Protein 2YA8 (pdb70)

Secondary structure (DSSP, 8-state):
-BPPPEEEE---BTTS--TTS--EEEEEEEEE-TTS-EEEEEEEESS-SSSSSSEEEEEEEESSTTSS----EEEE-PPP-TT-S-GGG-S-EEEEEEEEE-TTT--EEEEEEEE-SSSGGGGS-SS----EEEETTEEEEEEEETT--S-EEE-GGGEEE-TTS-EEEEEE-SS--SGGGTTTTEEEETTEEEEETT--SS-SSSEE--SS-EEEEEEESSTTSS-PPPEE-HHHH--TTEEEEEE--EE-EE--SSTTTT-EEEEEEEEETTTHHHH--EEEEEEESSTTSS-EEPPPTTTTEEETTEEE-TTT---GGG---SEEEEE-TTS-EEEEE--SSSEEEEEEESSSSSS--S--EEEEEEE--S---EEEEEEETTEEEEEEEEE-SSSSEEEEEEEEEE-TTS-EEEEEEEEEEEEE---EEEEEEETTEEEEEEEE--TTBPS-EEEEEEEEHHHHH-/-BPPPEEEE---BTT---TTS--EEEEEEEEE-TTS-EEEEEEEESS-SSSSSSEEEEEEEESSTTSS----EEEE-PPP-TT-S-GGG-S-EEEEEEEEE-TTT--EEEEEEEE-SSSGGGGS-SS----EEEETTEEEEEEEETT--S-EEE-GGGEEE-TTS-EEEEEE-SS--SGGGTTTTEEEETTEEEEETT--SS-SSSEE--S--EEEEEEESSTTSS-PPPEE-HHHH--TT-S-EEE--EE-EE--SSTTTT-EEEEEEE--TTTHHHH--EEEEEEESSTTSS-EE---TTTTEEETTEEE-TTT---GGG---SEEEEE-TTS-EEEEE--SSSEEEEEEESSSSSS--SPPEEEEEEE--S---EEEEEEETTEEEEEEEEE-SSSSEEEEEEEEEEPTTS-EEEEEEEEEEEEE---EEEEEEETTEEEEEEEE--TTBPS-EEEEEEEEHHHHT-

Organism: Streptococcus pneumoniae (NCBI:txid1313)

B-factor: mean 25.74, std 9.11, range [10.4, 64.16]

Solvent-accessible surface area: 35426 Å² total; per-residue (Å²): 67,57,58,145,49,53,51,5,3,70,2,1,102,119,46,88,67,34,212,76,31,0,56,0,4,26,2,0,0,0,9,56,6,66,157,25,6,0,0,0,0,0,0,13,0,84,61,37,38,41,48,40,0,23,4,4,0,0,0,52,30,0,123,53,34,2,141,91,30,38,127,97,36,51,0,0,40,5,67,72,8,95,128,17,105,68,89,44,58,2,0,3,0,1,8,13,0,0,0,4,21,1,80,129,69,87,75,0,1,0,0,0,1,1,2,7,5,10,93,1,21,124,16,21,17,94,38,27,35,52,10,42,57,155,45,148,60,128,62,24,30,3,0,31,61,136,73,76,26,25,16,8,2,16,38,100,122,0,38,0,55,25,58,108,30,136,65,32,78,20,100,3,12,53,110,8,127,97,122,21,43,29,6,21,0,1,0,44,91,48,146,119,80,35,5,4,2,7,7,25,61,83,61,88,7,21,0,51,0,0,48,10,0,2,1,6,10,0,59,1,92,56,21,0,113,88,18,21,26,8,72,44,2,1,55,79,8,30,28,67,16,4,27,9,2,0,0,2,2,3,24,6,37,24,2,94,33,43,133,61,147,26,15,0,0,0,3,1,25,0,0,0,32,45,10,42,52,112,0,0,16,0,0,13,0,0,28,0,84,55,62,4,166,56,3,82,38,1,60,1,2,0,11,31,34,96,24,140,58,130,90,15,6,0,5,7,0,104,45,127,150,3,3,0,2,7,3,10,1,4,4,0,70,90,17,13,0,17,0,0,0,27,0,31,44,36,6,0,3,2,0,17,0,129,48,3,0,34,42,7,78,110,109,30,99,121,13,78,101,0,106,3,43,60,1,2,2,7,5,21,27,1,88,43,142,72,103,23,21,0,0,0,0,0,0,24,12,122,153,70,51,42,0,21,2,8,5,0,68,6,50,160,94,3,87,10,55,22,82,78,69,15,53,4,15,127,43,87,0,0,13,0,1,1,22,80,17,39,160,36,65,6,0,0,0,0,0,6,19,61,162,41,16,19,37,27,1,0,0,3,29,17,4,45,34,114,8,2,44,136,78,60,54,153,48,56,52,6,3,88,3,3,126,124,44,87,70,27,218,80,30,1,60,0,2,26,3,0,0,0,9,52,8,78,166,23,7,0,0,0,0,0,0,17,1,85,63,35,38,41,48,40,0,26,4,4,0,0,0,49,29,0,122,45,35,4,140,91,31,38,129,98,37,54,0,0,44,5,66,71,7,92,121,19,104,70,90,44,58,2,0,3,0,1,10,12,0,0,0,4,21,1,80,127,66,90,76,0,2,0,0,0,0,1,2,8,7,12,94,2,21,119,22,23,17,97,39,29,34,58,10,46,56,147,38,146,66,113,65,21,32,5,0,31,64,157,63,74,32,26,15,10,1,16,38,89,132,0,36,0,55,30,57,116,29,135,66,31,113,30,88,4,19,53,112,8,130,94,120,22,44,26,6,22,0,1,0,35,106,45,137,120,79,41,4,3,1,9,6,26,61,83,58,85,10,32,0,50,0,0,60,10,0,2,0,6,12,0,57,2,93,56,16,0,112,87,18,21,23,6,71,47,2,1,57,78,8,30,26,70,14,5,24,8,1,0,0,2,3,2,25,5,34,25,3,95,36,42,132,57,144,28,17,0,0,0,4,0,25,0,0,0,34,48,11,42,49,114,0,0,16,0,0,13,0,0,28,0,81,54,65,5,169,55,3,83,37,2,50,0,1,0,12,28,32,83,21,144,61,128,82,14,7,0,4,7,0,106,41,135,139,3,4,0,2,6,3,9,1,2,4,0,68,72,18,8,0,19,0,0,0,27,1,32,30,35,17,0,5,3,0,11,0,130,43,2,0,29,45,7,76,93,106,29,92,112,8,92,94,0,124,3,40,60,0,1,1,7,5,21,34,1,90,36,141,65,103,16,20,0,0,0,0,0,0,24,14,121,156,70,46,44,0,26,1,7,5,0,71,4,68,172,112,0,71,5,53,26,81,75,68,15,75,5,18,173,41,80,0,0,12,0,0,2,20,67,16,36,158,32,67,5,0,0,0,0,0,5,22,55,159,38,17,18,36,20,1,0,0,3,35,32,3,36,40,122,31,1,37,202

InterPro domains:
  IPR001791 Laminin G domain [SM00282] (150-294)
  IPR004124 Glycoside hydrolase, family 33, N-terminal [PF02973] (118-309)
  IPR005877 YSIRK Gram-positive signal peptide [PF04650] (22-47)
  IPR005877 YSIRK Gram-positive signal peptide [TIGR01168] (16-55)
  IPR011040 Sialidase [PF13088] (537-764)
  IPR013320 Concanavalin A-like lectin/glucanase domain superfamily [SSF49899] (121-303)
  IPR019931 LPXTG cell wall anchor motif [PS50847] (1003-1035)
  IPR023364 Trans-sialidase, domain 3 [G3DSA:2.40.220.10] (452-531)
  IPR026856 Sialidase family [PTHR10628] (324-786)
  IPR036278 Sialidase superfamily [SSF50939] (338-789)
  IPR049964 Sialidase A repeat [NF043031] (886-906)
  IPR049964 Sialidase A repeat [NF043031] (911-947)
  IPR049964 Sialidase A repeat [NF043031] (951-980)

CATH classification: 2.120.10.10 (+1 more: 2.40.220.10)

Foldseek 3Di:
DKDDWDFDFFADFQQAGDPVQFHAKDAWAWDQAPLLKIKIWIWRHRRAHAQAAFTFIWIWIDNPNAPDIDDIATQATADFAPPDPDRRQTGWGKHFWAWEAQPVQSKIKIKTKTFFGGRALVQADLDDDDQWDQDPNRIFGWKDFPPDDATWTQDPQQFIADSVGHTAQKGFCCQADDRNSNRHQFIDNNPDTQAGQSGDPPGRDGIHGHRAMWMWMWIDSPNPPHIHDIDTQRVLEPDPFWGYKTFLHYYWYAQCDDPQGSKTWTKIWTAGSQAGQQAQTWIAIWIDSPRPPGIYTAATQQDQAADPNDHDGSSHTGHQQPHWHRWEWEADPVGKIKIWTQGDPQFIWIWIDNPNGRYTDRDIDTDPVGTHCRARKYKYWDADPNFTKIWIWAARDPHQFFIKIWIWGQDPVRDTHTDDIATNGGGHWGHKYKDDSDPQKIKMWTFHDDDRRHGGGIIMMMDGVVRRND/DKDDWDFDFFADFQQFGDPVQFHEKAFWAWDQAPLLKIKIWIWRHRRAHAQAAFTFTWIWIDNPNAPDTDDIATQATADFAPPDPDRRQGAWGKHFWAWEAQNVLRKIKIKTKTFFGGRALVQADLDDDDQWDADPNDIFGWKDFPPDDATWTQDPPQFIADSVGHTDQKGFCCQADDRNSNRHQFIDRNNRTQAGQSGDPPGRDGIHGHRAMWMWMWIDSPNRNHIGDIDTQRVLEPDPFWGYKTFLHYYWYAQCDDPQGSKTWTKIWTAGSQAGPQAQTWIAIWIDSPRPPGIYTAATQQDQAADPRDHDGSSHTGHQQPHWHRWEWEADPLGKIKIFTQGDPQFIWIWIDNPNGRYTDRDIDTDPVGTHCRARKYKYWAADPGFTKMWIWAARDPHQFFIWIWIWGQDPVRDTHTQDIATNGGAHWGHKYKDDSDPQKIKMWTFHDDPRRHTGGIIMMMDGVVRNHD

Structure (mmCIF, N/CA/C/O backbone):
data_2YA8
#
_entry.id   2YA8
#
_cell.length_a   165.754
_cell.length_b   48.492
_cell.length_c   125.183
_cell.angle_alpha   90.00
_cell.angle_beta   104.04
_cell.angle_gamma   90.00
#
_symmetry.space_group_name_H-M   'C 1 2 1'
#
loop_
_entity.id
_entity.type
_entity.pdbx_description
1 polymer 'NEURAMINIDASE A'
2 non-polymer '(3R,4R,5S)-4-(acetylamino)-5-amino-3-(pentan-3-yloxy)cyclohex-1-ene-1-carboxylic acid'
3 non-polymer 'CHLORIDE ION'
4 non-polymer 'FORMIC ACID'
5 non-polymer 1,2-ETHANEDIOL
6 water water
#
loop_
_atom_site.group_PDB
_atom_site.id
_atom_site.type_symbol
_atom_site.label_atom_id
_atom_site.label_alt_id
_atom_site.label_comp_id
_atom_site.label_asym_id
_atom_site.label_entity_id
_atom_site.label_seq_id
_atom_site.pdbx_PDB_ins_code
_atom_site.Cartn_x
_atom_site.Cartn_y
_atom_site.Cartn_z
_atom_site.occupancy
_atom_site.B_iso_or_equiv
_atom_site.auth_seq_id
_atom_site.auth_comp_id
_atom_site.auth_asym_id
_atom_site.auth_atom_id
_atom_site.pdbx_PDB_model_num
ATOM 1 N N . ALA A 1 23 ? -5.975 -6.495 62.622 1.00 34.29 307 ALA A N 1
ATOM 2 C CA . ALA A 1 23 ? -4.541 -6.096 62.429 1.00 33.67 307 ALA A CA 1
ATOM 3 C C . ALA A 1 23 ? -3.843 -6.865 61.298 1.00 33.51 307 ALA A C 1
ATOM 4 O O . ALA A 1 23 ? -2.945 -6.333 60.666 1.00 33.44 307 ALA A O 1
ATOM 6 N N . LEU A 1 24 ? -4.239 -8.121 61.092 1.00 33.37 308 LEU A N 1
ATOM 7 C CA . LEU A 1 24 ? -3.726 -8.958 60.000 1.00 32.73 308 LEU A CA 1
ATOM 8 C C . LEU A 1 24 ? -4.874 -9.743 59.371 1.00 32.65 308 LEU A C 1
ATOM 9 O O . LEU A 1 24 ? -5.535 -10.530 60.050 1.00 32.61 308 LEU A O 1
ATOM 14 N N . THR A 1 25 ? -5.107 -9.541 58.077 1.00 32.09 309 THR A N 1
ATOM 15 C CA . THR A 1 25 ? -6.190 -10.245 57.404 1.00 31.71 309 THR A CA 1
ATOM 16 C C . THR A 1 25 ? -5.856 -11.720 57.234 1.00 31.72 309 THR A C 1
ATOM 17 O O . THR A 1 25 ? -4.686 -12.119 57.290 1.00 31.64 309 THR A O 1
ATOM 21 N N . GLU A 1 26 ? -6.895 -12.525 57.057 1.00 31.18 310 GLU A N 1
ATOM 22 C CA . GLU A 1 26 ? -6.742 -13.901 56.622 1.00 31.62 310 GLU A CA 1
ATOM 23 C C . GLU A 1 26 ? -6.143 -13.878 55.218 1.00 30.59 310 GLU A C 1
ATOM 24 O O . GLU A 1 26 ? -6.276 -12.891 54.503 1.00 30.11 310 GLU A O 1
ATOM 30 N N . LYS A 1 27 ? -5.487 -14.958 54.820 1.00 30.50 311 LYS A N 1
ATOM 31 C CA . LYS A 1 27 ? -4.896 -14.993 53.486 1.00 29.95 311 LYS A CA 1
ATOM 32 C C . LYS A 1 27 ? -5.938 -15.123 52.368 1.00 29.88 311 LYS A C 1
ATOM 33 O O . LYS A 1 27 ? -6.987 -15.756 52.543 1.00 29.23 311 LYS A O 1
ATOM 39 N N . THR A 1 28 ? -5.646 -14.492 51.234 1.00 28.86 312 THR A N 1
ATOM 40 C CA . THR A 1 28 ? -6.428 -14.647 50.026 1.00 28.69 312 THR A CA 1
ATOM 41 C C . THR A 1 28 ? -5.482 -15.253 49.007 1.00 27.52 312 THR A C 1
ATOM 42 O O . THR A 1 28 ? -4.409 -14.699 48.730 1.00 26.43 312 THR A O 1
ATOM 46 N N . ASP A 1 29 ? -5.860 -16.398 48.458 1.00 26.44 313 ASP A N 1
ATOM 47 C CA . ASP A 1 29 ? -5.026 -17.032 47.443 1.00 25.83 313 ASP A CA 1
ATOM 48 C C . ASP A 1 29 ? -5.203 -16.332 46.102 1.00 24.92 313 ASP A C 1
ATOM 49 O O . ASP A 1 29 ? -6.327 -16.212 45.585 1.00 25.53 313 ASP A O 1
ATOM 54 N N . ILE A 1 30 ? -4.092 -15.853 45.546 1.00 22.74 314 ILE A N 1
ATOM 55 C CA . ILE A 1 30 ? -4.111 -15.055 44.320 1.00 22.05 314 ILE A CA 1
ATOM 56 C C . ILE A 1 30 ? -3.739 -15.915 43.120 1.00 21.38 314 ILE A C 1
ATOM 57 O O . ILE A 1 30 ? -4.349 -15.803 42.051 1.00 21.63 314 ILE A O 1
ATOM 62 N N . PHE A 1 31 ? -2.740 -16.767 43.310 1.00 20.98 315 PHE A N 1
ATOM 63 C CA . PHE A 1 31 ? -2.336 -17.734 42.301 1.00 21.17 315 PHE A CA 1
ATOM 64 C C . PHE A 1 31 ? -2.287 -19.090 42.974 1.00 21.86 315 PHE A C 1
ATOM 65 O O . PHE A 1 31 ? -1.428 -19.332 43.823 1.00 21.33 315 PHE A O 1
ATOM 73 N N . GLU A 1 32 ? -3.238 -19.967 42.640 1.00 22.86 316 GLU A N 1
ATOM 74 C CA . GLU A 1 32 ? -3.310 -21.261 43.321 1.00 24.63 316 GLU A CA 1
ATOM 75 C C . GLU A 1 32 ? -2.649 -22.368 42.530 1.00 23.79 316 GLU A C 1
ATOM 76 O O . GLU A 1 32 ? -3.013 -22.623 41.387 1.00 24.29 316 GLU A O 1
ATOM 82 N N . SER A 1 33 ? -1.687 -23.036 43.158 1.00 22.88 317 SER A N 1
ATOM 83 C CA . SER A 1 33 ? -1.024 -24.185 42.553 1.00 22.63 317 SER A CA 1
ATOM 84 C C . SER A 1 33 ? -1.937 -25.403 42.603 1.00 23.10 317 SER A C 1
ATOM 85 O O . SER A 1 33 ? -2.963 -25.384 43.292 1.00 22.70 317 SER A O 1
ATOM 88 N N . GLY A 1 34 ? -1.555 -26.453 41.881 1.00 23.45 318 GLY A N 1
ATOM 89 C CA . GLY A 1 34 ? -2.223 -27.753 41.982 1.00 24.88 318 GLY A CA 1
ATOM 90 C C . GLY A 1 34 ? -1.904 -28.421 43.305 1.00 26.29 318 GLY A C 1
ATOM 91 O O . GLY A 1 34 ? -1.261 -27.831 44.188 1.00 25.57 318 GLY A O 1
ATOM 92 N N . ARG A 1 35 ? -2.357 -29.663 43.459 1.00 27.54 319 ARG A N 1
ATOM 93 C CA . ARG A 1 35 ? -2.217 -30.357 44.734 1.00 28.93 319 ARG A CA 1
ATOM 94 C C . ARG A 1 35 ? -1.682 -31.744 44.499 1.00 29.14 319 ARG A C 1
ATOM 95 O O . ARG A 1 35 ? -1.986 -32.360 43.473 1.00 29.22 319 ARG A O 1
ATOM 103 N N . ASN A 1 36 ? -0.860 -32.220 45.433 1.00 29.93 320 ASN A N 1
ATOM 104 C CA . ASN A 1 36 ? -0.382 -33.603 45.402 1.00 30.56 320 ASN A CA 1
ATOM 105 C C . ASN A 1 36 ? 0.290 -33.970 44.073 1.00 30.61 320 ASN A C 1
ATOM 106 O O . ASN A 1 36 ? 0.176 -35.100 43.576 1.00 31.06 320 ASN A O 1
ATOM 111 N N . GLY A 1 37 ? 1.002 -33.002 43.503 1.00 30.20 321 GLY A N 1
ATOM 112 C CA . GLY A 1 37 ? 1.761 -33.200 42.271 1.00 29.23 321 GLY A CA 1
ATOM 113 C C . GLY A 1 37 ? 0.934 -33.153 41.000 1.00 28.56 321 GLY A C 1
ATOM 114 O O . GLY A 1 37 ? 1.451 -33.419 39.921 1.00 28.98 321 GLY A O 1
ATOM 115 N N . ASN A 1 38 ? -0.355 -32.842 41.126 1.00 27.96 322 ASN A N 1
ATOM 116 C CA . ASN A 1 38 ? -1.233 -32.707 39.959 1.00 27.32 322 ASN A CA 1
ATOM 117 C C . ASN A 1 38 ? -1.353 -31.241 39.522 1.00 26.42 322 ASN A C 1
ATOM 118 O O . ASN A 1 38 ? -1.179 -30.348 40.347 1.00 24.91 322 ASN A O 1
ATOM 123 N N . PRO A 1 39 ? -1.708 -30.998 38.244 1.00 25.60 323 PRO A N 1
ATOM 124 C CA . PRO A 1 39 ? -2.025 -29.632 37.837 1.00 25.14 323 PRO A CA 1
ATOM 125 C C . PRO A 1 39 ? -3.300 -29.163 38.543 1.00 25.00 323 PRO A C 1
ATOM 126 O O . PRO A 1 39 ? -4.141 -29.997 38.929 1.00 24.70 323 PRO A O 1
ATOM 130 N N . ASN A 1 40 ? -3.458 -27.847 38.684 1.00 24.02 324 ASN A N 1
ATOM 131 C CA . ASN A 1 40 ? -4.731 -27.283 39.121 1.00 23.70 324 ASN A CA 1
ATOM 132 C C . ASN A 1 40 ? -5.737 -27.376 37.963 1.00 23.39 324 ASN A C 1
ATOM 133 O O . ASN A 1 40 ? -5.428 -27.966 36.914 1.00 23.01 324 ASN A O 1
ATOM 138 N N . LYS A 1 41 ? -6.912 -26.773 38.129 1.00 23.45 325 LYS A N 1
ATOM 139 C CA . LYS A 1 41 ? -7.962 -26.844 37.107 1.00 24.09 325 LYS A CA 1
ATOM 140 C C . LYS A 1 41 ? -7.603 -26.148 35.809 1.00 23.20 325 LYS A C 1
ATOM 141 O O . LYS A 1 41 ? -8.182 -26.439 34.770 1.00 22.87 325 LYS A O 1
ATOM 147 N N . ASP A 1 42 ? -6.657 -25.203 35.872 1.00 22.59 326 ASP A N 1
ATOM 148 C CA . ASP A 1 42 ? -6.227 -24.464 34.687 1.00 22.50 326 ASP A CA 1
ATOM 149 C C . ASP A 1 42 ? -5.061 -25.164 33.978 1.00 21.45 326 ASP A C 1
ATOM 150 O O . ASP A 1 42 ? -4.521 -24.637 32.998 1.00 21.81 326 ASP A O 1
ATOM 155 N N . GLY A 1 43 ? -4.678 -26.334 34.494 1.00 20.87 327 GLY A N 1
ATOM 156 C CA . GLY A 1 43 ? -3.591 -27.137 33.925 1.00 20.91 327 GLY A CA 1
ATOM 157 C C . GLY A 1 43 ? -2.207 -26.725 34.412 1.00 20.40 327 GLY A C 1
ATOM 158 O O . GLY A 1 43 ? -1.190 -27.076 33.795 1.00 20.41 327 GLY A O 1
ATOM 159 N N . ILE A 1 44 ? -2.174 -25.998 35.523 1.00 19.57 328 ILE A N 1
ATOM 160 C CA . ILE A 1 44 ? -0.926 -25.393 36.027 1.00 19.43 328 ILE A CA 1
ATOM 161 C C . ILE A 1 44 ? -0.471 -26.095 37.300 1.00 18.59 328 ILE A C 1
ATOM 162 O O . ILE A 1 44 ? -1.213 -26.135 38.286 1.00 18.10 328 ILE A O 1
ATOM 167 N N . LYS A 1 45 ? 0.747 -26.632 37.312 1.00 18.26 329 LYS A N 1
ATOM 168 C CA . LYS A 1 45 ? 1.176 -27.283 38.547 1.00 18.27 329 LYS A CA 1
ATOM 169 C C . LYS A 1 45 ? 1.567 -26.280 39.632 1.00 18.13 329 LYS A C 1
ATOM 170 O O . LYS A 1 45 ? 1.224 -26.450 40.796 1.00 18.21 329 LYS A O 1
ATOM 176 N N . SER A 1 46 ? 2.276 -25.228 39.242 1.00 17.02 330 SER A N 1
ATOM 177 C CA . SER A 1 46 ? 2.968 -24.373 40.223 1.00 17.14 330 SER A CA 1
ATOM 178 C C . SER A 1 46 ? 2.871 -22.892 39.885 1.00 16.41 330 SER A C 1
ATOM 179 O O . SER A 1 46 ? 2.844 -22.543 38.719 1.00 16.27 330 SER A O 1
ATOM 182 N N . TYR A 1 47 ? 2.843 -22.039 40.914 1.00 16.59 331 TYR A N 1
ATOM 183 C CA . TYR A 1 47 ? 3.156 -20.622 40.780 1.00 17.16 331 TYR A CA 1
ATOM 184 C C . TYR A 1 47 ? 4.358 -20.330 41.639 1.00 15.72 331 TYR A C 1
ATOM 185 O O . TYR A 1 47 ? 4.534 -20.936 42.699 1.00 16.32 331 TYR A O 1
ATOM 194 N N . ARG A 1 48 ? 5.189 -19.402 41.178 1.00 15.42 332 ARG A N 1
ATOM 195 C CA . ARG A 1 48 ? 6.344 -18.985 41.947 1.00 15.36 332 ARG A CA 1
ATOM 196 C C . ARG A 1 48 ? 6.659 -17.525 41.674 1.00 15.52 332 ARG A C 1
ATOM 197 O O . ARG A 1 48 ? 6.209 -16.966 40.658 1.00 15.96 332 ARG A O 1
ATOM 205 N N . ILE A 1 49 ? 7.431 -16.928 42.580 1.00 14.32 333 ILE A N 1
ATOM 206 C CA . ILE A 1 49 ? 8.119 -15.631 42.362 1.00 14.31 333 ILE A CA 1
ATOM 207 C C . ILE A 1 49 ? 7.159 -14.434 42.318 1.00 14.66 333 ILE A C 1
ATOM 208 O O . ILE A 1 49 ? 6.946 -13.793 41.258 1.00 14.96 333 ILE A O 1
ATOM 213 N N . PRO A 1 50 ? 6.576 -14.113 43.481 1.00 15.02 334 PRO A N 1
ATOM 214 C CA . PRO A 1 50 ? 5.600 -13.035 43.570 1.00 14.97 334 PRO A CA 1
ATOM 215 C C . PRO A 1 50 ? 6.211 -11.639 43.381 1.00 15.04 334 PRO A C 1
ATOM 216 O O . PRO A 1 50 ? 7.322 -11.405 43.812 1.00 15.47 334 PRO A O 1
ATOM 220 N N . ALA A 1 51 ? 5.469 -10.726 42.760 1.00 15.70 335 ALA A N 1
ATOM 221 C CA . ALA A 1 51 ? 5.847 -9.309 42.746 1.00 16.35 335 ALA A CA 1
ATOM 222 C C . ALA A 1 51 ? 4.550 -8.548 43.017 1.00 16.30 335 ALA A C 1
ATOM 223 O O . ALA A 1 51 ? 3.516 -8.910 42.491 1.00 16.22 335 ALA A O 1
ATOM 225 N N . LEU A 1 52 ? 4.608 -7.491 43.819 1.00 16.77 336 LEU A N 1
ATOM 226 C CA . LEU A 1 52 ? 3.387 -6.775 44.180 1.00 17.24 336 LEU A CA 1
ATOM 227 C C . LEU A 1 52 ? 3.595 -5.288 44.006 1.00 18.13 336 LEU A C 1
ATOM 228 O O . LEU A 1 52 ? 4.600 -4.743 44.470 1.00 18.56 336 LEU A O 1
ATOM 233 N N . LEU A 1 53 ? 2.651 -4.639 43.323 1.00 18.49 337 LEU A N 1
ATOM 234 C CA . LEU A 1 53 ? 2.821 -3.238 42.965 1.00 19.31 337 LEU A CA 1
ATOM 235 C C . LEU A 1 53 ? 1.515 -2.471 43.165 1.00 19.67 337 LEU A C 1
ATOM 236 O O . LEU A 1 53 ? 0.482 -2.832 42.604 1.00 19.23 337 LEU A O 1
ATOM 241 N N . LYS A 1 54 ? 1.570 -1.449 44.005 1.00 20.67 338 LYS A N 1
ATOM 242 C CA . LYS A 1 54 ? 0.456 -0.529 44.167 1.00 21.76 338 LYS A CA 1
ATOM 243 C C . LYS A 1 54 ? 0.675 0.591 43.162 1.00 21.85 338 LYS A C 1
ATOM 244 O O . LYS A 1 54 ? 1.702 1.272 43.198 1.00 21.84 338 LYS A O 1
ATOM 250 N N . THR A 1 55 ? -0.276 0.779 42.254 1.00 23.17 339 THR A N 1
ATOM 251 C CA . THR A 1 55 ? -0.093 1.757 41.185 1.00 23.99 339 THR A CA 1
ATOM 252 C C . THR A 1 55 ? -0.664 3.128 41.585 1.00 25.66 339 THR A C 1
ATOM 253 O O . THR A 1 55 ? -1.372 3.232 42.586 1.00 25.51 339 THR A O 1
ATOM 257 N N . ASP A 1 56 ? -0.348 4.144 40.776 1.00 26.70 340 ASP A N 1
ATOM 258 C CA . ASP A 1 56 ? -0.883 5.518 40.930 1.00 29.31 340 ASP A CA 1
ATOM 259 C C . ASP A 1 56 ? -2.413 5.587 41.030 1.00 29.73 340 ASP A C 1
ATOM 260 O O . ASP A 1 56 ? -2.943 6.505 41.653 1.00 30.54 340 ASP A O 1
ATOM 265 N N . LYS A 1 57 ? -3.118 4.647 40.399 1.00 30.32 341 LYS A N 1
ATOM 266 C CA . LYS A 1 57 ? -4.586 4.602 40.455 1.00 30.51 341 LYS A CA 1
ATOM 267 C C . LYS A 1 57 ? -5.084 3.863 41.702 1.00 30.25 341 LYS A C 1
ATOM 268 O O . LYS A 1 57 ? -6.298 3.724 41.916 1.00 31.04 341 LYS A O 1
ATOM 274 N N . GLY A 1 58 ? -4.153 3.403 42.533 1.00 29.30 342 GLY A N 1
ATOM 275 C CA . GLY A 1 58 ? -4.487 2.628 43.723 1.00 27.76 342 GLY A CA 1
ATOM 276 C C . GLY A 1 58 ? -4.669 1.144 43.464 1.00 26.98 342 GLY A C 1
ATOM 277 O O . GLY A 1 58 ? -5.006 0.386 44.367 1.00 26.93 342 GLY A O 1
ATOM 278 N N . THR A 1 59 ? -4.458 0.732 42.219 1.00 26.19 343 THR A N 1
ATOM 279 C CA . THR A 1 59 ? -4.639 -0.663 41.814 1.00 25.18 343 THR A CA 1
ATOM 280 C C . THR A 1 59 ? -3.500 -1.502 42.383 1.00 23.77 343 THR A C 1
ATOM 281 O O . THR A 1 59 ? -2.378 -1.036 42.446 1.00 23.70 343 THR A O 1
ATOM 285 N N . LEU A 1 60 ? -3.792 -2.725 42.805 1.00 23.20 344 LEU A N 1
ATOM 286 C CA . LEU A 1 60 ? -2.734 -3.673 43.152 1.00 22.61 344 LEU A CA 1
ATOM 287 C C . LEU A 1 60 ? -2.502 -4.608 41.964 1.00 22.15 344 LEU A C 1
ATOM 288 O O . LEU A 1 60 ? -3.441 -5.192 41.435 1.00 22.19 344 LEU A O 1
ATOM 293 N N . ILE A 1 61 ? -1.253 -4.725 41.542 1.00 21.04 345 ILE A N 1
ATOM 294 C CA . ILE A 1 61 ? -0.879 -5.695 40.514 1.00 19.81 345 ILE A CA 1
ATOM 295 C C . ILE A 1 61 ? -0.059 -6.760 41.211 1.00 19.02 345 ILE A C 1
ATOM 296 O O . ILE A 1 61 ? 0.904 -6.448 41.916 1.00 18.81 345 ILE A O 1
ATOM 301 N N . ALA A 1 62 ? -0.487 -8.008 41.062 1.00 18.42 346 ALA A N 1
ATOM 302 C CA . ALA A 1 62 ? 0.234 -9.129 41.633 1.00 17.95 346 ALA A CA 1
ATOM 303 C C . ALA A 1 62 ? 0.787 -9.925 40.462 1.00 18.25 346 ALA A C 1
ATOM 304 O O . ALA A 1 62 ? 0.020 -10.388 39.615 1.00 18.40 346 ALA A O 1
ATOM 306 N N . GLY A 1 63 ? 2.110 -10.056 40.407 1.00 18.22 347 GLY A N 1
ATOM 307 C CA . GLY A 1 63 ? 2.779 -10.751 39.297 1.00 18.02 347 GLY A CA 1
ATOM 308 C C . GLY A 1 63 ? 3.372 -12.053 39.774 1.00 17.30 347 GLY A C 1
ATOM 309 O O . GLY A 1 63 ? 3.664 -12.221 40.961 1.00 16.75 347 GLY A O 1
ATOM 310 N N . ALA A 1 64 ? 3.534 -13.002 38.847 1.00 16.87 348 ALA A N 1
ATOM 311 C CA . ALA A 1 64 ? 4.070 -14.311 39.204 1.00 16.40 348 ALA A CA 1
ATOM 312 C C . ALA A 1 64 ? 4.587 -15.003 37.958 1.00 16.67 348 ALA A C 1
ATOM 313 O O . ALA A 1 64 ? 4.263 -14.596 36.840 1.00 15.67 348 ALA A O 1
ATOM 315 N N . ASP A 1 65 ? 5.400 -16.038 38.181 1.00 16.04 349 ASP A N 1
ATOM 316 C CA . ASP A 1 65 ? 5.701 -17.059 37.171 1.00 16.58 349 ASP A CA 1
ATOM 317 C C . ASP A 1 65 ? 4.571 -18.065 37.199 1.00 16.29 349 ASP A C 1
ATOM 318 O O . ASP A 1 65 ? 4.285 -18.651 38.270 1.00 16.26 349 ASP A O 1
ATOM 323 N N . GLU A 1 66 ? 3.970 -18.309 36.042 1.00 16.08 350 GLU A N 1
ATOM 324 C CA . GLU A 1 66 ? 2.965 -19.379 35.918 1.00 16.91 350 GLU A CA 1
ATOM 325 C C . GLU A 1 66 ? 3.687 -20.611 35.397 1.00 16.80 350 GLU A C 1
ATOM 326 O O . GLU A 1 66 ? 3.993 -20.696 34.210 1.00 16.46 350 GLU A O 1
ATOM 332 N N . ARG A 1 67 ? 4.029 -21.508 36.315 1.00 17.00 351 ARG A N 1
ATOM 333 C CA . ARG A 1 67 ? 4.887 -22.643 36.029 1.00 17.65 351 ARG A CA 1
ATOM 334 C C . ARG A 1 67 ? 4.044 -23.884 35.731 1.00 18.09 351 ARG A C 1
ATOM 335 O O . ARG A 1 67 ? 3.651 -24.627 36.643 1.00 18.57 351 ARG A O 1
ATOM 343 N N . ARG A 1 68 ? 3.787 -24.100 34.452 1.00 18.49 352 ARG A N 1
ATOM 344 C CA . ARG A 1 68 ? 2.772 -25.080 34.058 1.00 19.83 352 ARG A CA 1
ATOM 345 C C . ARG A 1 68 ? 3.129 -26.531 34.423 1.00 19.91 352 ARG A C 1
ATOM 346 O O . ARG A 1 68 ? 2.308 -27.247 35.008 1.00 19.99 352 ARG A O 1
ATOM 354 N N . LEU A 1 69 ? 4.342 -26.955 34.074 1.00 20.24 353 LEU A N 1
ATOM 355 C CA . LEU A 1 69 ? 4.713 -28.375 34.143 1.00 20.37 353 LEU A CA 1
ATOM 356 C C . LEU A 1 69 ? 5.269 -28.887 35.468 1.00 20.28 353 LEU A C 1
ATOM 357 O O . LEU A 1 69 ? 5.230 -30.091 35.736 1.00 20.58 353 LEU A O 1
ATOM 362 N N . HIS A 1 70 ? 5.827 -27.986 36.276 1.00 19.16 354 HIS A N 1
ATOM 363 C CA . HIS A 1 70 ? 6.533 -28.356 37.517 1.00 18.43 354 HIS A CA 1
ATOM 364 C C . HIS A 1 70 ? 7.008 -27.059 38.147 1.00 18.31 354 HIS A C 1
ATOM 365 O O . HIS A 1 70 ? 6.827 -26.006 37.561 1.00 18.80 354 HIS A O 1
ATOM 372 N N . SER A 1 71 ? 7.597 -27.143 39.335 1.00 18.27 355 SER A N 1
ATOM 373 C CA . SER A 1 71 ? 7.963 -25.946 40.117 1.00 18.68 355 SER A CA 1
ATOM 374 C C . SER A 1 71 ? 9.358 -25.382 39.813 1.00 18.41 355 SER A C 1
ATOM 375 O O . SER A 1 71 ? 9.758 -24.375 40.396 1.00 18.84 355 SER A O 1
ATOM 378 N N . SER A 1 72 ? 10.084 -26.017 38.906 1.00 18.40 356 SER A N 1
ATOM 379 C CA . SER A 1 72 ? 11.485 -25.667 38.676 1.00 18.00 356 SER A CA 1
ATOM 380 C C . SER A 1 72 ? 11.655 -24.430 37.809 1.00 16.94 356 SER A C 1
ATOM 381 O O . SER A 1 72 ? 10.731 -24.015 37.132 1.00 16.64 356 SER A O 1
ATOM 384 N N . ASP A 1 73 ? 12.862 -23.858 37.824 1.00 17.41 357 ASP A N 1
ATOM 385 C CA . ASP A 1 73 ? 13.144 -22.614 37.115 1.00 17.41 357 ASP A CA 1
ATOM 386 C C . ASP A 1 73 ? 13.394 -22.780 35.630 1.00 17.17 357 ASP A C 1
ATOM 387 O O . ASP A 1 73 ? 14.336 -22.202 35.074 1.00 17.05 357 ASP A O 1
ATOM 392 N N . TRP A 1 74 ? 12.525 -23.562 34.992 1.00 16.64 358 TRP A N 1
ATOM 393 C CA . TRP A 1 74 ? 12.595 -23.816 33.569 1.00 17.00 358 TRP A CA 1
ATOM 394 C C . TRP A 1 74 ? 11.293 -24.495 33.183 1.00 16.81 358 TRP A C 1
ATOM 395 O O . TRP A 1 74 ? 10.395 -24.614 34.018 1.00 17.05 358 TRP A O 1
ATOM 406 N N . GLY A 1 75 ? 11.199 -24.911 31.926 1.00 17.60 359 GLY A N 1
ATOM 407 C CA . GLY A 1 75 ? 9.962 -25.474 31.387 1.00 18.26 359 GLY A CA 1
ATOM 408 C C . GLY A 1 75 ? 9.120 -24.406 30.720 1.00 18.77 359 GLY A C 1
ATOM 409 O O . GLY A 1 75 ? 9.629 -23.344 30.306 1.00 18.94 359 GLY A O 1
ATOM 410 N N . ASP A 1 76 ? 7.829 -24.708 30.587 1.00 19.22 360 ASP A N 1
ATOM 411 C CA . ASP A 1 76 ? 6.857 -23.793 29.969 1.00 20.03 360 ASP A CA 1
ATOM 412 C C . ASP A 1 76 ? 6.282 -22.853 31.029 1.00 19.15 360 ASP A C 1
ATOM 413 O O . ASP A 1 76 ? 5.460 -23.264 31.851 1.00 19.15 360 ASP A O 1
ATOM 418 N N . ILE A 1 77 ? 6.739 -21.605 31.014 1.00 18.43 361 ILE A N 1
ATOM 419 C CA . ILE A 1 77 ? 6.394 -20.648 32.064 1.00 18.13 361 ILE A CA 1
ATOM 420 C C . ILE A 1 77 ? 5.865 -19.365 31.430 1.00 18.22 361 ILE A C 1
ATOM 421 O O . ILE A 1 77 ? 6.422 -18.881 30.436 1.00 19.21 361 ILE A O 1
ATOM 426 N N . GLY A 1 78 ? 4.787 -18.829 31.997 1.00 17.65 362 GLY A N 1
ATOM 427 C CA . GLY A 1 78 ? 4.236 -17.564 31.520 1.00 17.66 362 GLY A CA 1
ATOM 428 C C . GLY A 1 78 ? 4.440 -16.530 32.601 1.00 18.05 362 GLY A C 1
ATOM 429 O O . GLY A 1 78 ? 4.410 -16.849 33.800 1.00 18.67 362 GLY A O 1
ATOM 430 N N . MET A 1 79 ? 4.668 -15.297 32.176 1.00 17.80 363 MET A N 1
ATOM 431 C CA . MET A 1 79 ? 4.737 -14.186 33.099 1.00 18.14 363 MET A CA 1
ATOM 432 C C . MET A 1 79 ? 3.318 -13.633 33.164 1.00 18.21 363 MET A C 1
ATOM 433 O O . MET A 1 79 ? 2.764 -13.222 32.132 1.00 18.06 363 MET A O 1
ATOM 438 N N . VAL A 1 80 ? 2.725 -13.652 34.353 1.00 18.14 364 VAL A N 1
ATOM 439 C CA . VAL A 1 80 ? 1.322 -13.268 34.501 1.00 18.86 364 VAL A CA 1
ATOM 440 C C . VAL A 1 80 ? 1.086 -12.272 35.627 1.00 18.89 364 VAL A C 1
ATOM 441 O O . VAL A 1 80 ? 1.883 -12.164 36.551 1.00 17.74 364 VAL A O 1
ATOM 445 N N . ILE A 1 81 ? -0.037 -11.562 35.550 1.00 18.93 365 ILE A N 1
ATOM 446 C CA . ILE A 1 81 ? -0.437 -10.669 36.640 1.00 19.70 365 ILE A CA 1
ATOM 447 C C . ILE A 1 81 ? -1.938 -10.796 36.845 1.00 19.89 365 ILE A C 1
ATOM 448 O O . ILE A 1 81 ? -2.669 -11.235 35.942 1.00 19.61 365 ILE A O 1
ATOM 453 N N . ARG A 1 82 ? -2.371 -10.412 38.038 1.00 20.52 366 ARG A N 1
ATOM 454 C CA . ARG A 1 82 ? -3.776 -10.157 38.325 1.00 21.98 366 ARG A CA 1
ATOM 455 C C . ARG A 1 82 ? -3.887 -8.761 38.919 1.00 22.77 366 ARG A C 1
ATOM 456 O O . ARG A 1 82 ? -2.942 -8.265 39.534 1.00 22.12 366 ARG A O 1
ATOM 464 N N . ARG A 1 83 ? -5.051 -8.133 38.738 1.00 23.65 367 ARG A N 1
ATOM 465 C CA . ARG A 1 83 ? -5.276 -6.776 39.206 1.00 24.41 367 ARG A CA 1
ATOM 466 C C . ARG A 1 83 ? -6.388 -6.756 40.228 1.00 24.81 367 ARG A C 1
ATOM 467 O O . ARG A 1 83 ? -7.380 -7.474 40.094 1.00 24.97 367 ARG A O 1
ATOM 475 N N . SER A 1 84 ? -6.191 -5.953 41.265 1.00 25.53 368 SER A N 1
ATOM 476 C CA . SER A 1 84 ? -7.229 -5.724 42.265 1.00 26.44 368 SER A CA 1
ATOM 477 C C . SER A 1 84 ? -7.502 -4.240 42.321 1.00 27.83 368 SER A C 1
ATOM 478 O O . SER A 1 84 ? -6.588 -3.442 42.519 1.00 26.98 368 SER A O 1
ATOM 481 N N . GLU A 1 85 ? -8.772 -3.878 42.155 1.00 29.60 369 GLU A N 1
ATOM 482 C CA . GLU A 1 85 ? -9.174 -2.479 42.184 1.00 31.65 369 GLU A CA 1
ATOM 483 C C . GLU A 1 85 ? -9.825 -2.067 43.521 1.00 32.17 369 GLU A C 1
ATOM 484 O O . GLU A 1 85 ? -10.267 -0.923 43.682 1.00 32.78 369 GLU A O 1
ATOM 490 N N . ASP A 1 86 ? -9.845 -2.988 44.479 1.00 32.79 370 ASP A N 1
ATOM 491 C CA . ASP A 1 86 ? -10.400 -2.718 45.805 1.00 33.09 370 ASP A CA 1
ATOM 492 C C . ASP A 1 86 ? -9.410 -3.094 46.910 1.00 32.87 370 ASP A C 1
ATOM 493 O O . ASP A 1 86 ? -9.776 -3.685 47.928 1.00 32.81 370 ASP A O 1
ATOM 498 N N . ASN A 1 87 ? -8.144 -2.755 46.693 1.00 32.36 371 ASN A N 1
ATOM 499 C CA . ASN A 1 87 ? -7.112 -2.924 47.699 1.00 32.59 371 ASN A CA 1
ATOM 500 C C . ASN A 1 87 ? -6.908 -4.367 48.168 1.00 32.03 371 ASN A C 1
ATOM 501 O O . ASN A 1 87 ? -6.587 -4.608 49.327 1.00 32.23 371 ASN A O 1
ATOM 506 N N . GLY A 1 88 ? -7.113 -5.320 47.264 1.00 31.46 372 GLY A N 1
ATOM 507 C CA . GLY A 1 88 ? -6.772 -6.717 47.525 1.00 31.45 372 GLY A CA 1
ATOM 508 C C . GLY A 1 88 ? -7.943 -7.606 47.894 1.00 31.48 372 GLY A C 1
ATOM 509 O O . GLY A 1 88 ? -7.761 -8.805 48.134 1.00 31.39 372 GLY A O 1
ATOM 510 N N . LYS A 1 89 ? -9.145 -7.033 47.926 1.00 31.37 373 LYS A N 1
ATOM 511 C CA . LYS A 1 89 ? -10.334 -7.803 48.288 1.00 32.08 373 LYS A CA 1
ATOM 512 C C . LYS A 1 89 ? -10.729 -8.725 47.146 1.00 31.30 373 LYS A C 1
ATOM 513 O O . LYS A 1 89 ? -10.863 -9.934 47.344 1.00 31.83 373 LYS A O 1
ATOM 519 N N . THR A 1 90 ? -10.871 -8.165 45.948 1.00 30.43 374 THR A N 1
ATOM 520 C CA . THR A 1 90 ? -11.164 -8.972 44.761 1.00 30.22 374 THR A CA 1
ATOM 521 C C . THR A 1 90 ? -10.113 -8.772 43.685 1.00 29.13 374 THR A C 1
ATOM 522 O O . THR A 1 90 ? -9.445 -7.747 43.638 1.00 29.18 374 THR A O 1
ATOM 526 N N . TRP A 1 91 ? -9.987 -9.770 42.824 1.00 28.58 375 TRP A N 1
ATOM 527 C CA . TRP A 1 91 ? -8.931 -9.800 41.831 1.00 28.40 375 TRP A CA 1
ATOM 528 C C . TRP A 1 91 ? -9.499 -10.239 40.491 1.00 28.52 375 TRP A C 1
ATOM 529 O O . TRP A 1 91 ? -10.321 -11.152 40.436 1.00 28.88 375 TRP A O 1
ATOM 540 N N . GLY A 1 92 ? -9.051 -9.590 39.422 1.00 28.83 376 GLY A N 1
ATOM 541 C CA . GLY A 1 92 ? -9.551 -9.869 38.071 1.00 28.90 376 GLY A CA 1
ATOM 542 C C . GLY A 1 92 ? -8.968 -11.132 37.461 1.00 28.87 376 GLY A C 1
ATOM 543 O O . GLY A 1 92 ? -8.343 -11.942 38.150 1.00 28.82 376 GLY A O 1
ATOM 544 N N . ASP A 1 93 ? -9.191 -11.307 36.160 1.00 28.61 377 ASP A N 1
ATOM 545 C CA . ASP A 1 93 ? -8.650 -12.455 35.429 1.00 28.70 377 ASP A CA 1
ATOM 546 C C . ASP A 1 93 ? -7.140 -12.340 35.327 1.00 27.36 377 ASP A C 1
ATOM 547 O O . ASP A 1 93 ? -6.605 -11.234 35.359 1.00 27.77 377 ASP A O 1
ATOM 552 N N . ARG A 1 94 ? -6.470 -13.478 35.179 1.00 26.61 378 ARG A N 1
ATOM 553 C CA . ARG A 1 94 ? -5.041 -13.477 34.878 1.00 25.56 378 ARG A CA 1
ATOM 554 C C . ARG A 1 94 ? -4.821 -12.794 33.543 1.00 24.92 378 ARG A C 1
ATOM 555 O O . ARG A 1 94 ? -5.524 -13.081 32.561 1.00 24.20 378 ARG A O 1
ATOM 563 N N . VAL A 1 95 ? -3.845 -11.890 33.516 1.00 23.79 379 VAL A N 1
ATOM 564 C CA . VAL A 1 95 ? -3.334 -11.286 32.291 1.00 22.90 379 VAL A CA 1
ATOM 565 C C . VAL A 1 95 ? -1.951 -11.880 32.035 1.00 22.93 379 VAL A C 1
ATOM 566 O O . VAL A 1 95 ? -1.086 -11.817 32.908 1.00 21.84 379 VAL A O 1
ATOM 570 N N . THR A 1 96 ? -1.744 -12.475 30.859 1.00 21.67 380 THR A N 1
ATOM 571 C CA . THR A 1 96 ? -0.429 -13.030 30.544 1.00 21.10 380 THR A CA 1
ATOM 572 C C . THR A 1 96 ? 0.397 -12.007 29.777 1.00 20.73 380 THR A C 1
ATOM 573 O O . THR A 1 96 ? 0.025 -11.611 28.673 1.00 21.76 380 THR A O 1
ATOM 577 N N . ILE A 1 97 ? 1.529 -11.593 30.353 1.00 19.65 381 ILE A N 1
ATOM 578 C CA . ILE A 1 97 ? 2.436 -10.639 29.733 1.00 18.49 381 ILE A CA 1
ATOM 579 C C . ILE A 1 97 ? 3.203 -11.265 28.557 1.00 18.91 381 ILE A C 1
ATOM 580 O O . ILE A 1 97 ? 3.214 -10.719 27.460 1.00 19.23 381 ILE A O 1
ATOM 585 N N . THR A 1 98 ? 3.849 -12.398 28.818 1.00 18.07 382 THR A N 1
ATOM 586 C CA . THR A 1 98 ? 4.681 -13.086 27.831 1.00 18.20 382 THR A CA 1
ATOM 587 C C . THR A 1 98 ? 4.585 -14.581 28.087 1.00 17.61 382 THR A C 1
ATOM 588 O O . THR A 1 98 ? 4.639 -15.013 29.226 1.00 17.90 382 THR A O 1
ATOM 592 N N . ASN A 1 99 ? 4.419 -15.372 27.026 1.00 17.99 383 ASN A N 1
ATOM 593 C CA . ASN A 1 99 ? 4.430 -16.837 27.140 1.00 18.71 383 ASN A CA 1
ATOM 594 C C . ASN A 1 99 ? 4.976 -17.384 25.821 1.00 18.44 383 ASN A C 1
ATOM 595 O O . ASN A 1 99 ? 4.244 -17.537 24.856 1.00 18.35 383 ASN A O 1
ATOM 600 N N . LEU A 1 100 ? 6.284 -17.621 25.777 1.00 18.06 384 LEU A N 1
ATOM 601 C CA . LEU A 1 100 ? 6.955 -18.127 24.575 1.00 18.04 384 LEU A CA 1
ATOM 602 C C . LEU A 1 100 ? 6.464 -19.551 24.315 1.00 18.20 384 LEU A C 1
ATOM 603 O O . LEU A 1 100 ? 6.190 -20.293 25.249 1.00 18.81 384 LEU A O 1
ATOM 608 N N . ARG A 1 101 ? 6.288 -19.912 23.055 1.00 19.50 385 ARG A N 1
ATOM 609 C CA . ARG A 1 101 ? 5.701 -21.217 22.768 1.00 20.33 385 ARG A CA 1
ATOM 610 C C . ARG A 1 101 ? 6.740 -22.311 22.994 1.00 20.68 385 ARG A C 1
ATOM 611 O O . ARG A 1 101 ? 7.928 -22.079 22.841 1.00 20.44 385 ARG A O 1
ATOM 619 N N . ASP A 1 102 ? 6.284 -23.502 23.353 1.00 21.86 386 ASP A N 1
ATOM 620 C CA . ASP A 1 102 ? 7.214 -24.595 23.589 1.00 22.52 386 ASP A CA 1
ATOM 621 C C . ASP A 1 102 ? 7.779 -25.149 22.277 1.00 21.76 386 ASP A C 1
ATOM 622 O O . ASP A 1 102 ? 7.230 -24.905 21.207 1.00 21.30 386 ASP A O 1
ATOM 627 N N . ASN A 1 103 ? 8.888 -25.877 22.371 1.00 20.86 387 ASN A N 1
ATOM 628 C CA . ASN A 1 103 ? 9.413 -26.645 21.245 1.00 21.01 387 ASN A CA 1
ATOM 629 C C . ASN A 1 103 ? 8.630 -27.954 21.149 1.00 22.40 387 ASN A C 1
ATOM 630 O O . ASN A 1 103 ? 8.811 -28.847 21.993 1.00 21.78 387 ASN A O 1
ATOM 635 N N . PRO A 1 104 ? 7.779 -28.078 20.111 1.00 23.81 388 PRO A N 1
ATOM 636 C CA . PRO A 1 104 ? 6.888 -29.249 20.038 1.00 25.43 388 PRO A CA 1
ATOM 637 C C . PRO A 1 104 ? 7.644 -30.561 19.806 1.00 26.27 388 PRO A C 1
ATOM 638 O O . PRO A 1 104 ? 7.079 -31.637 20.007 1.00 27.45 388 PRO A O 1
ATOM 642 N N . LYS A 1 105 ? 8.909 -30.473 19.404 1.00 26.62 389 LYS A N 1
ATOM 643 C CA . LYS A 1 105 ? 9.712 -31.662 19.124 1.00 27.24 389 LYS A CA 1
ATOM 644 C C . LYS A 1 105 ? 10.719 -32.004 20.226 1.00 27.38 389 LYS A C 1
ATOM 645 O O . LYS A 1 105 ? 11.539 -32.914 20.066 1.00 27.04 389 LYS A O 1
ATOM 651 N N . ALA A 1 106 ? 10.665 -31.293 21.353 1.00 26.52 390 ALA A N 1
ATOM 652 C CA . ALA A 1 106 ? 11.625 -31.543 22.425 1.00 26.32 390 ALA A CA 1
ATOM 653 C C . ALA A 1 106 ? 11.415 -32.929 23.025 1.00 26.46 390 ALA A C 1
ATOM 654 O O . ALA A 1 106 ? 10.276 -33.341 23.257 1.00 26.09 390 ALA A O 1
ATOM 656 N N . SER A 1 107 ? 12.519 -33.630 23.287 1.00 27.26 391 SER A N 1
ATOM 657 C CA . SER A 1 107 ? 12.473 -34.965 23.874 1.00 28.08 391 SER A CA 1
ATOM 658 C C . SER A 1 107 ? 11.970 -34.935 25.307 1.00 27.82 391 SER A C 1
ATOM 659 O O . SER A 1 107 ? 11.239 -35.834 25.714 1.00 28.36 391 SER A O 1
ATOM 662 N N . ASP A 1 108 ? 12.357 -33.900 26.061 1.00 27.06 392 ASP A N 1
ATOM 663 C CA . ASP A 1 108 ? 11.947 -33.748 27.458 1.00 26.42 392 ASP A CA 1
ATOM 664 C C . ASP A 1 108 ? 11.157 -32.452 27.557 1.00 26.03 392 ASP A C 1
ATOM 665 O O . ASP A 1 108 ? 11.753 -31.359 27.601 1.00 26.00 392 ASP A O 1
ATOM 670 N N . PRO A 1 109 ? 9.821 -32.563 27.576 1.00 25.29 393 PRO A N 1
ATOM 671 C CA . PRO A 1 109 ? 8.990 -31.368 27.645 1.00 24.69 393 PRO A CA 1
ATOM 672 C C . PRO A 1 109 ? 9.274 -30.555 28.903 1.00 23.47 393 PRO A C 1
ATOM 673 O O . PRO A 1 109 ? 9.073 -29.349 28.894 1.00 23.48 393 PRO A O 1
ATOM 677 N N . SER A 1 110 ? 9.745 -31.202 29.961 1.00 22.09 394 SER A N 1
ATOM 678 C CA . SER A 1 110 ? 10.044 -30.487 31.207 1.00 22.30 394 SER A CA 1
ATOM 679 C C . SER A 1 110 ? 11.118 -29.430 31.007 1.00 20.80 394 SER A C 1
ATOM 680 O O . SER A 1 110 ? 11.167 -28.449 31.763 1.00 21.01 394 SER A O 1
ATOM 683 N N . ILE A 1 111 ? 12.005 -29.652 30.037 1.00 19.66 395 ILE A N 1
ATOM 684 C CA . ILE A 1 111 ? 13.021 -28.652 29.694 1.00 19.84 395 ILE A CA 1
ATOM 685 C C . ILE A 1 111 ? 12.870 -28.190 28.235 1.00 19.69 395 ILE A C 1
ATOM 686 O O . ILE A 1 111 ? 13.815 -27.683 27.623 1.00 19.76 395 ILE A O 1
ATOM 691 N N . GLY A 1 112 ? 11.652 -28.347 27.705 1.00 19.33 396 GLY A N 1
ATOM 692 C CA . GLY A 1 112 ? 11.407 -28.271 26.280 1.00 18.96 396 GLY A CA 1
ATOM 693 C C . GLY A 1 112 ? 10.883 -26.956 25.759 1.00 18.94 396 GLY A C 1
ATOM 694 O O . GLY A 1 112 ? 10.381 -26.884 24.639 1.00 19.41 396 GLY A O 1
ATOM 695 N N . SER A 1 113 ? 11.045 -25.888 26.533 1.00 18.42 397 SER A N 1
ATOM 696 C CA . SER A 1 113 ? 10.483 -24.618 26.130 1.00 18.64 397 SER A CA 1
ATOM 697 C C . SER A 1 113 ? 11.479 -23.498 26.402 1.00 18.25 397 SER A C 1
ATOM 698 O O . SER A 1 113 ? 12.167 -23.532 27.411 1.00 18.07 397 SER A O 1
ATOM 701 N N . PRO A 1 114 ? 11.559 -22.510 25.496 1.00 17.66 398 PRO A N 1
ATOM 702 C CA . PRO A 1 114 ? 12.205 -21.243 25.853 1.00 17.23 398 PRO A CA 1
ATOM 703 C C . PRO A 1 114 ? 11.585 -20.783 27.174 1.00 17.09 398 PRO A C 1
ATOM 704 O O . PRO A 1 114 ? 10.401 -21.057 27.418 1.00 17.75 398 PRO A O 1
ATOM 708 N N . VAL A 1 115 ? 12.364 -20.102 28.023 1.00 16.36 399 VAL A N 1
ATOM 709 C CA . VAL A 1 115 ? 11.996 -19.908 29.428 1.00 16.00 399 VAL A CA 1
ATOM 710 C C . VAL A 1 115 ? 11.955 -18.403 29.722 1.00 15.26 399 VAL A C 1
ATOM 711 O O . VAL A 1 115 ? 12.845 -17.690 29.304 1.00 15.11 399 VAL A O 1
ATOM 715 N N . ASN A 1 116 ? 10.918 -17.945 30.413 1.00 14.34 400 ASN A N 1
ATOM 716 C CA . ASN A 1 116 ? 10.995 -16.648 31.117 1.00 14.11 400 ASN A CA 1
ATOM 717 C C . ASN A 1 116 ? 10.767 -16.972 32.571 1.00 14.59 400 ASN A C 1
ATOM 718 O O . ASN A 1 116 ? 9.918 -17.819 32.893 1.00 15.19 400 ASN A O 1
ATOM 723 N N . ILE A 1 117 ? 11.507 -16.298 33.450 1.00 14.21 401 ILE A N 1
ATOM 724 C CA . ILE A 1 117 ? 11.338 -16.489 34.880 1.00 14.93 401 ILE A CA 1
ATOM 725 C C . ILE A 1 117 ? 11.733 -15.203 35.584 1.00 14.28 401 ILE A C 1
ATOM 726 O O . ILE A 1 117 ? 12.576 -14.455 35.056 1.00 13.78 401 ILE A O 1
ATOM 731 N N . ASP A 1 118 ? 11.122 -14.985 36.752 1.00 14.81 402 ASP A N 1
ATOM 732 C CA . ASP A 1 118 ? 11.557 -14.018 37.773 1.00 15.14 402 ASP A CA 1
ATOM 733 C C . ASP A 1 118 ? 11.320 -12.589 37.310 1.00 15.96 402 ASP A C 1
ATOM 734 O O . ASP A 1 118 ? 12.107 -12.076 36.516 1.00 15.91 402 ASP A O 1
ATOM 739 N N . MET A 1 119 ? 10.252 -11.957 37.787 1.00 15.93 403 MET A N 1
ATOM 740 C CA . MET A 1 119 ? 9.973 -10.573 37.354 1.00 16.20 403 MET A CA 1
ATOM 741 C C . MET A 1 119 ? 10.229 -9.567 38.454 1.00 15.72 403 MET A C 1
ATOM 742 O O . MET A 1 119 ? 10.120 -9.892 39.651 1.00 14.96 403 MET A O 1
ATOM 747 N N . VAL A 1 120 ? 10.527 -8.343 38.023 1.00 14.88 404 VAL A N 1
ATOM 748 C CA . VAL A 1 120 ? 10.534 -7.192 38.931 1.00 14.23 404 VAL A CA 1
ATOM 749 C C . VAL A 1 120 ? 9.514 -6.217 38.341 1.00 14.69 404 VAL A C 1
ATOM 750 O O . VAL A 1 120 ? 9.552 -5.944 37.137 1.00 13.91 404 VAL A O 1
ATOM 754 N N . LEU A 1 121 ? 8.601 -5.726 39.186 1.00 14.67 405 LEU A N 1
ATOM 755 C CA . LEU A 1 121 ? 7.610 -4.732 38.778 1.00 15.66 405 LEU A CA 1
ATOM 756 C C . LEU A 1 121 ? 8.034 -3.367 39.303 1.00 16.09 405 LEU A C 1
ATOM 757 O O . LEU A 1 121 ? 8.573 -3.266 40.397 1.00 15.94 405 LEU A O 1
ATOM 762 N N . VAL A 1 122 ? 7.759 -2.313 38.540 1.00 16.61 406 VAL A N 1
ATOM 763 C CA . VAL A 1 122 ? 7.957 -0.953 39.066 1.00 18.10 406 VAL A CA 1
ATOM 764 C C . VAL A 1 122 ? 7.086 -0.026 38.226 1.00 18.98 406 VAL A C 1
ATOM 765 O O . VAL A 1 122 ? 6.847 -0.300 37.049 1.00 19.55 406 VAL A O 1
ATOM 769 N N . GLN A 1 123 ? 6.560 1.034 38.835 1.00 20.49 407 GLN A N 1
ATOM 770 C CA . GLN A 1 123 ? 5.892 2.078 38.041 1.00 21.32 407 GLN A CA 1
ATOM 771 C C . GLN A 1 123 ? 6.675 3.384 38.036 1.00 21.91 407 GLN A C 1
ATOM 772 O O . GLN A 1 123 ? 7.150 3.842 39.089 1.00 22.31 407 GLN A O 1
ATOM 778 N N . ASP A 1 124 ? 6.811 3.993 36.857 1.00 22.33 408 ASP A N 1
ATOM 779 C CA . ASP A 1 124 ? 7.369 5.336 36.778 1.00 23.98 408 ASP A CA 1
ATOM 780 C C . ASP A 1 124 ? 6.312 6.335 37.277 1.00 24.80 408 ASP A C 1
ATOM 781 O O . ASP A 1 124 ? 5.231 6.392 36.719 1.00 24.96 408 ASP A O 1
ATOM 786 N N . PRO A 1 125 ? 6.628 7.116 38.326 1.00 26.30 409 PRO A N 1
ATOM 787 C CA . PRO A 1 125 ? 5.593 8.001 38.887 1.00 27.87 409 PRO A CA 1
ATOM 788 C C . PRO A 1 125 ? 5.283 9.237 38.018 1.00 28.92 409 PRO A C 1
ATOM 789 O O . PRO A 1 125 ? 4.258 9.887 38.231 1.00 29.85 409 PRO A O 1
ATOM 793 N N . GLU A 1 126 ? 6.155 9.543 37.061 1.00 30.28 410 GLU A N 1
ATOM 794 C CA . GLU A 1 126 ? 5.978 10.686 36.156 1.00 31.80 410 GLU A CA 1
ATOM 795 C C . GLU A 1 126 ? 5.159 10.283 34.927 1.00 31.20 410 GLU A C 1
ATOM 796 O O . GLU A 1 126 ? 4.225 10.985 34.547 1.00 32.33 410 GLU A O 1
ATOM 802 N N . THR A 1 127 ? 5.487 9.148 34.309 1.00 29.79 411 THR A N 1
ATOM 803 C CA . THR A 1 127 ? 4.804 8.705 33.087 1.00 28.24 411 THR A CA 1
ATOM 804 C C . THR A 1 127 ? 3.661 7.718 33.338 1.00 27.47 411 THR A C 1
ATOM 805 O O . THR A 1 127 ? 2.851 7.465 32.448 1.00 27.88 411 THR A O 1
ATOM 809 N N . LYS A 1 128 ? 3.630 7.134 34.540 1.00 26.42 412 LYS A N 1
ATOM 810 C CA . LYS A 1 128 ? 2.680 6.088 34.936 1.00 25.55 412 LYS A CA 1
ATOM 811 C C . LYS A 1 128 ? 2.924 4.757 34.213 1.00 24.40 412 LYS A C 1
ATOM 812 O O . LYS A 1 128 ? 2.185 3.801 34.405 1.00 24.52 412 LYS A O 1
ATOM 818 N N . ARG A 1 129 ? 3.962 4.705 33.392 1.00 23.85 413 ARG A N 1
ATOM 819 C CA . ARG A 1 129 ? 4.281 3.451 32.691 1.00 22.34 413 ARG A CA 1
ATOM 820 C C . ARG A 1 129 ? 4.727 2.403 33.706 1.00 21.55 413 ARG A C 1
ATOM 821 O O . ARG A 1 129 ? 5.524 2.696 34.598 1.00 20.93 413 ARG A O 1
ATOM 829 N N . ILE A 1 130 ? 4.196 1.192 33.568 1.00 20.55 414 ILE A N 1
ATOM 830 C CA . ILE A 1 130 ? 4.503 0.094 34.492 1.00 20.06 414 ILE A CA 1
ATOM 831 C C . ILE A 1 130 ? 5.404 -0.888 33.751 1.00 19.05 414 ILE A C 1
ATOM 832 O O . ILE A 1 130 ? 5.087 -1.259 32.631 1.00 18.56 414 ILE A O 1
ATOM 837 N N . PHE A 1 131 ? 6.505 -1.293 34.387 1.00 18.59 415 PHE A N 1
ATOM 838 C CA . PHE A 1 131 ? 7.496 -2.188 33.773 1.00 17.94 415 PHE A CA 1
ATOM 839 C C . PHE A 1 131 ? 7.499 -3.528 34.480 1.00 17.72 415 PHE A C 1
ATOM 840 O O . PHE A 1 131 ? 7.389 -3.598 35.703 1.00 17.02 415 PHE A O 1
ATOM 848 N N . SER A 1 132 ? 7.605 -4.592 33.687 1.00 16.74 416 SER A N 1
ATOM 849 C CA . SER A 1 132 ? 7.891 -5.897 34.229 1.00 16.60 416 SER A CA 1
ATOM 850 C C . SER A 1 132 ? 9.200 -6.281 33.548 1.00 16.64 416 SER A C 1
ATOM 851 O O . SER A 1 132 ? 9.281 -6.294 32.315 1.00 17.04 416 SER A O 1
ATOM 854 N N . ILE A 1 133 ? 10.237 -6.547 34.337 1.00 16.16 417 ILE A N 1
ATOM 855 C CA . ILE A 1 133 ? 11.543 -6.899 33.774 1.00 15.11 417 ILE A CA 1
ATOM 856 C C . ILE A 1 133 ? 11.824 -8.288 34.302 1.00 14.99 417 ILE A C 1
ATOM 857 O O . ILE A 1 133 ? 11.666 -8.530 35.499 1.00 13.75 417 ILE A O 1
ATOM 862 N N . TYR A 1 134 ? 12.199 -9.197 33.413 1.00 14.52 418 TYR A N 1
ATOM 863 C CA . TYR A 1 134 ? 12.323 -10.613 33.775 1.00 13.93 418 TYR A CA 1
ATOM 864 C C . TYR A 1 134 ? 13.383 -11.316 32.936 1.00 13.73 418 TYR A C 1
ATOM 865 O O . TYR A 1 134 ? 13.857 -10.777 31.919 1.00 13.27 418 TYR A O 1
ATOM 874 N N . ASP A 1 135 ? 13.792 -12.508 33.373 1.00 12.84 419 ASP A N 1
ATOM 875 C CA . ASP A 1 135 ? 14.867 -13.206 32.657 1.00 13.01 419 ASP A CA 1
ATOM 876 C C . ASP A 1 135 ? 14.299 -13.925 31.443 1.00 12.87 419 ASP A C 1
ATOM 877 O O . ASP A 1 135 ? 13.086 -14.228 31.389 1.00 13.09 419 ASP A O 1
ATOM 882 N N . MET A 1 136 ? 15.186 -14.216 30.496 1.00 14.10 420 MET A N 1
ATOM 883 C CA . MET A 1 136 ? 14.848 -15.104 29.392 1.00 12.95 420 MET A CA 1
ATOM 884 C C . MET A 1 136 ? 16.028 -16.009 29.095 1.00 13.35 420 MET A C 1
ATOM 885 O O . MET A 1 136 ? 17.182 -15.577 29.108 1.00 13.11 420 MET A O 1
ATOM 890 N N . PHE A 1 137 ? 15.724 -17.274 28.814 1.00 13.51 421 PHE A N 1
ATOM 891 C CA . PHE A 1 137 ? 16.737 -18.194 28.297 1.00 13.99 421 PHE A CA 1
ATOM 892 C C . PHE A 1 137 ? 16.121 -18.959 27.130 1.00 12.93 421 PHE A C 1
ATOM 893 O O . PHE A 1 137 ? 14.917 -19.184 27.131 1.00 13.77 421 PHE A O 1
ATOM 901 N N . PRO A 1 138 ? 16.945 -19.347 26.145 1.00 14.10 422 PRO A N 1
ATOM 902 C CA . PRO A 1 138 ? 16.399 -20.192 25.083 1.00 15.12 422 PRO A CA 1
ATOM 903 C C . PRO A 1 138 ? 16.106 -21.593 25.615 1.00 15.40 422 PRO A C 1
ATOM 904 O O . PRO A 1 138 ? 16.403 -21.892 26.767 1.00 16.08 422 PRO A O 1
ATOM 908 N N . GLU A 1 139 ? 15.498 -22.444 24.788 1.00 16.51 423 GLU A N 1
ATOM 909 C CA . GLU A 1 139 ? 15.038 -23.743 25.246 1.00 17.17 423 GLU A CA 1
ATOM 910 C C . GLU A 1 139 ? 16.127 -24.491 25.996 1.00 17.12 423 GLU A C 1
ATOM 911 O O . GLU A 1 139 ? 17.275 -24.511 25.563 1.00 18.18 423 GLU A O 1
ATOM 917 N N . GLY A 1 140 ? 15.746 -25.110 27.107 1.00 17.46 424 GLY A N 1
ATOM 918 C CA . GLY A 1 140 ? 16.699 -25.823 27.929 1.00 17.42 424 GLY A CA 1
ATOM 919 C C . GLY A 1 140 ? 16.394 -25.669 29.400 1.00 17.31 424 GLY A C 1
ATOM 920 O O . GLY A 1 140 ? 15.334 -25.197 29.783 1.00 17.55 424 GLY A O 1
ATOM 921 N N . LYS A 1 141 ? 17.337 -26.100 30.233 1.00 16.46 425 LYS A N 1
ATOM 922 C CA . LYS A 1 141 ? 17.115 -26.128 31.657 1.00 16.15 425 LYS A CA 1
ATOM 923 C C . LYS A 1 141 ? 17.372 -24.747 32.295 1.00 16.21 425 LYS A C 1
ATOM 924 O O . LYS A 1 141 ? 18.123 -24.639 33.269 1.00 16.36 425 LYS A O 1
ATOM 930 N N . GLY A 1 142 ? 16.742 -23.701 31.737 1.00 15.48 426 GLY A N 1
ATOM 931 C CA . GLY A 1 142 ? 16.877 -22.344 32.283 1.00 15.97 426 GLY A CA 1
ATOM 932 C C . GLY A 1 142 ? 18.334 -21.964 32.335 1.00 15.45 426 GLY A C 1
ATOM 933 O O . GLY A 1 142 ? 19.070 -22.182 31.377 1.00 16.02 426 GLY A O 1
ATOM 934 N N . ILE A 1 143 ? 18.760 -21.394 33.466 1.00 15.31 427 ILE A N 1
ATOM 935 C CA . ILE A 1 143 ? 20.158 -21.025 33.647 1.00 14.75 427 ILE A CA 1
ATOM 936 C C . ILE A 1 143 ? 21.113 -22.214 33.453 1.00 15.21 427 ILE A C 1
ATOM 937 O O . ILE A 1 143 ? 22.241 -22.046 32.980 1.00 15.15 427 ILE A O 1
ATOM 942 N N . PHE A 1 144 ? 20.640 -23.412 33.784 1.00 15.47 428 PHE A N 1
ATOM 943 C CA . PHE A 1 144 ? 21.475 -24.621 33.639 1.00 16.07 428 PHE A CA 1
ATOM 944 C C . PHE A 1 144 ? 21.657 -25.087 32.208 1.00 17.31 428 PHE A C 1
ATOM 945 O O . PHE A 1 144 ? 22.476 -25.988 31.947 1.00 17.21 428 PHE A O 1
ATOM 953 N N . GLY A 1 145 ? 20.932 -24.444 31.289 1.00 16.57 429 GLY A N 1
ATOM 954 C CA . GLY A 1 145 ? 21.055 -24.684 29.850 1.00 17.65 429 GLY A CA 1
ATOM 955 C C . GLY A 1 145 ? 22.035 -23.769 29.131 1.00 16.81 429 GLY A C 1
ATOM 956 O O . GLY A 1 145 ? 22.226 -23.883 27.922 1.00 17.69 429 GLY A O 1
ATOM 957 N N . MET A 1 146 ? 22.641 -22.821 29.847 1.00 16.51 430 MET A N 1
ATOM 958 C CA . MET A 1 146 ? 23.625 -21.936 29.210 1.00 15.59 430 MET A CA 1
ATOM 959 C C . MET A 1 146 ? 24.804 -22.770 28.696 1.00 15.68 430 MET A C 1
ATOM 960 O O . MET A 1 146 ? 25.167 -23.781 29.321 1.00 14.95 430 MET A O 1
ATOM 965 N N . SER A 1 147 ? 25.383 -22.380 27.565 1.00 16.11 431 SER A N 1
ATOM 966 C CA . SER A 1 147 ? 26.566 -23.092 27.044 1.00 16.50 431 SER A CA 1
ATOM 967 C C . SER A 1 147 ? 27.724 -23.080 28.064 1.00 17.70 431 SER A C 1
ATOM 968 O O . SER A 1 147 ? 27.903 -22.106 28.813 1.00 17.84 431 SER A O 1
ATOM 971 N N A SER A 1 148 ? 28.492 -24.169 28.098 0.30 17.62 432 SER A N 1
ATOM 972 N N B SER A 1 148 ? 28.516 -24.155 28.070 0.70 18.07 432 SER A N 1
ATOM 973 C CA A SER A 1 148 ? 29.661 -24.265 28.968 0.30 17.86 432 SER A CA 1
ATOM 974 C CA B SER A 1 148 ? 29.660 -24.278 28.966 0.70 18.91 432 SER A CA 1
ATOM 975 C C A SER A 1 148 ? 30.734 -23.274 28.536 0.30 17.90 432 SER A C 1
ATOM 976 C C B SER A 1 148 ? 30.796 -23.355 28.522 0.70 18.49 432 SER A C 1
ATOM 977 O O A SER A 1 148 ? 31.441 -22.716 29.371 0.30 18.43 432 SER A O 1
ATOM 978 O O B SER A 1 148 ? 31.611 -22.933 29.336 0.70 19.53 432 SER A O 1
ATOM 983 N N . GLN A 1 149 ? 30.850 -23.060 27.228 1.00 17.86 433 GLN A N 1
ATOM 984 C CA . GLN A 1 149 ? 31.783 -22.059 26.697 1.00 17.84 433 GLN A CA 1
ATOM 985 C C . GLN A 1 149 ? 30.958 -20.890 26.210 1.00 17.79 433 GLN A C 1
ATOM 986 O O . GLN A 1 149 ? 29.797 -21.065 25.842 1.00 17.75 433 GLN A O 1
ATOM 992 N N . LYS A 1 150 ? 31.547 -19.695 26.222 1.00 17.35 434 LYS A N 1
ATOM 993 C CA . LYS A 1 150 ? 30.790 -18.513 25.829 1.00 18.28 434 LYS A CA 1
ATOM 994 C C . LYS A 1 150 ? 30.339 -18.622 24.376 1.00 18.16 434 LYS A C 1
ATOM 995 O O . LYS A 1 150 ? 31.132 -18.938 23.495 1.00 18.96 434 LYS A O 1
ATOM 1001 N N . GLU A 1 151 ? 29.061 -18.344 24.140 1.00 17.67 435 GLU A N 1
ATOM 1002 C CA . GLU A 1 151 ? 28.558 -18.105 22.805 1.00 18.45 435 GLU A CA 1
ATOM 1003 C C . GLU A 1 151 ? 28.130 -16.643 22.773 1.00 18.03 435 GLU A C 1
ATOM 1004 O O . GLU A 1 151 ? 27.207 -16.243 23.494 1.00 17.53 435 GLU A O 1
ATOM 1010 N N A GLU A 1 152 ? 28.819 -15.860 21.949 0.50 17.92 436 GLU A N 1
ATOM 1011 N N B GLU A 1 152 ? 28.822 -15.851 21.962 0.50 17.73 436 GLU A N 1
ATOM 1012 C CA A GLU A 1 152 ? 28.511 -14.445 21.740 0.50 18.11 436 GLU A CA 1
ATOM 1013 C CA B GLU A 1 152 ? 28.510 -14.433 21.806 0.50 17.72 436 GLU A CA 1
ATOM 1014 C C A GLU A 1 152 ? 27.046 -14.299 21.348 0.50 17.64 436 GLU A C 1
ATOM 1015 C C B GLU A 1 152 ? 27.062 -14.291 21.360 0.50 17.42 436 GLU A C 1
ATOM 1016 O O A GLU A 1 152 ? 26.562 -15.030 20.476 0.50 17.06 436 GLU A O 1
ATOM 1017 O O B GLU A 1 152 ? 26.606 -15.015 20.467 0.50 16.84 436 GLU A O 1
ATOM 1028 N N . ALA A 1 153 ? 26.333 -13.376 21.997 1.00 17.26 437 ALA A N 1
ATOM 1029 C CA . ALA A 1 153 ? 24.894 -13.239 21.762 1.00 17.10 437 ALA A CA 1
ATOM 1030 C C . ALA A 1 153 ? 24.515 -12.050 20.882 1.00 17.44 437 ALA A C 1
ATOM 1031 O O . ALA A 1 153 ? 23.438 -12.062 20.292 1.00 18.14 437 ALA A O 1
ATOM 1033 N N . TYR A 1 154 ? 25.395 -11.043 20.831 1.00 17.37 438 TYR A N 1
ATOM 1034 C CA . TYR A 1 154 ? 25.187 -9.843 20.035 1.00 19.06 438 TYR A CA 1
ATOM 1035 C C . TYR A 1 154 ? 26.454 -9.434 19.304 1.00 20.37 438 TYR A C 1
ATOM 1036 O O . TYR A 1 154 ? 27.563 -9.763 19.726 1.00 21.22 438 TYR A O 1
ATOM 1045 N N . LYS A 1 155 ? 26.261 -8.682 18.227 1.00 23.17 439 LYS A N 1
ATOM 1046 C CA . LYS A 1 155 ? 27.345 -8.159 17.406 1.00 26.06 439 LYS A CA 1
ATOM 1047 C C . LYS A 1 155 ? 27.026 -6.687 17.169 1.00 26.61 439 LYS A C 1
ATOM 1048 O O . LYS A 1 155 ? 25.886 -6.353 16.854 1.00 27.24 439 LYS A O 1
ATOM 1054 N N . LYS A 1 156 ? 28.010 -5.808 17.349 1.00 27.98 440 LYS A N 1
ATOM 1055 C CA . LYS A 1 156 ? 27.829 -4.386 17.026 1.00 29.75 440 LYS A CA 1
ATOM 1056 C C . LYS A 1 156 ? 28.383 -4.166 15.623 1.00 30.00 440 LYS A C 1
ATOM 1057 O O . LYS A 1 156 ? 29.562 -4.440 15.375 1.00 30.03 440 LYS A O 1
ATOM 1063 N N . ILE A 1 157 ? 27.517 -3.730 14.709 1.00 30.39 441 ILE A N 1
ATOM 1064 C CA . ILE A 1 157 ? 27.857 -3.578 13.286 1.00 31.18 441 ILE A CA 1
ATOM 1065 C C . ILE A 1 157 ? 27.491 -2.189 12.820 1.00 31.67 441 ILE A C 1
ATOM 1066 O O . ILE A 1 157 ? 26.310 -1.811 12.811 1.00 31.78 441 ILE A O 1
ATOM 1071 N N . ASP A 1 158 ? 28.512 -1.435 12.424 1.00 32.51 442 ASP A N 1
ATOM 1072 C CA . ASP A 1 158 ? 28.346 -0.028 12.046 1.00 33.41 442 ASP A CA 1
ATOM 1073 C C . ASP A 1 158 ? 27.527 0.718 13.105 1.00 33.73 442 ASP A C 1
ATOM 1074 O O . ASP A 1 158 ? 26.595 1.469 12.795 1.00 34.42 442 ASP A O 1
ATOM 1079 N N . GLY A 1 159 ? 27.879 0.486 14.368 1.00 33.60 443 GLY A N 1
ATOM 1080 C CA . GLY A 1 159 ? 27.247 1.179 15.485 1.00 33.74 443 GLY A CA 1
ATOM 1081 C C . GLY A 1 159 ? 25.928 0.623 15.995 1.00 33.41 443 GLY A C 1
ATOM 1082 O O . GLY A 1 159 ? 25.454 1.053 17.038 1.00 34.42 443 GLY A O 1
ATOM 1083 N N . LYS A 1 160 ? 25.324 -0.309 15.263 1.00 32.69 444 LYS A N 1
ATOM 1084 C CA . LYS A 1 160 ? 24.030 -0.876 15.649 1.00 31.75 444 LYS A CA 1
ATOM 1085 C C . LYS A 1 160 ? 24.266 -2.242 16.286 1.00 30.45 444 LYS A C 1
ATOM 1086 O O . LYS A 1 160 ? 25.096 -3.012 15.803 1.00 30.30 444 LYS A O 1
ATOM 1092 N N . THR A 1 161 ? 23.540 -2.548 17.359 1.00 28.35 445 THR A N 1
ATOM 1093 C CA . THR A 1 161 ? 23.683 -3.859 17.999 1.00 26.56 445 THR A CA 1
ATOM 1094 C C . THR A 1 161 ? 22.622 -4.826 17.502 1.00 25.44 445 THR A C 1
ATOM 1095 O O . THR A 1 161 ? 21.423 -4.539 17.557 1.00 24.40 445 THR A O 1
ATOM 1099 N N . TYR A 1 162 ? 23.080 -5.971 17.001 1.00 24.40 446 TYR A N 1
ATOM 1100 C CA . TYR A 1 162 ? 22.192 -6.998 16.481 1.00 23.43 446 TYR A CA 1
ATOM 1101 C C . TYR A 1 162 ? 22.388 -8.304 17.215 1.00 22.24 446 TYR A C 1
ATOM 1102 O O . TYR A 1 162 ? 23.516 -8.677 17.541 1.00 22.59 446 TYR A O 1
ATOM 1111 N N . GLN A 1 163 ? 21.289 -9.020 17.420 1.00 21.16 447 GLN A N 1
ATOM 1112 C CA . GLN A 1 163 ? 21.359 -10.331 18.045 1.00 20.69 447 GLN A CA 1
ATOM 1113 C C . GLN A 1 163 ? 21.879 -11.344 17.043 1.00 20.42 447 GLN A C 1
ATOM 1114 O O . GLN A 1 163 ? 21.499 -11.314 15.857 1.00 20.30 447 GLN A O 1
ATOM 1120 N N . ILE A 1 164 ? 22.743 -12.228 17.530 1.00 19.40 448 ILE A N 1
ATOM 1121 C CA . ILE A 1 164 ? 23.409 -13.234 16.677 1.00 19.07 448 ILE A CA 1
ATOM 1122 C C . ILE A 1 164 ? 22.557 -14.489 16.514 1.00 19.20 448 ILE A C 1
ATOM 1123 O O . ILE A 1 164 ? 21.875 -14.922 17.453 1.00 18.51 448 ILE A O 1
ATOM 1128 N N . LEU A 1 165 ? 22.616 -15.087 15.315 1.00 19.20 449 LEU A N 1
ATOM 1129 C CA . LEU A 1 165 ? 22.119 -16.450 15.105 1.00 19.25 449 LEU A CA 1
ATOM 1130 C C . LEU A 1 165 ? 23.239 -17.369 14.645 1.00 19.83 449 LEU A C 1
ATOM 1131 O O . LEU A 1 165 ? 24.124 -16.958 13.876 1.00 19.24 449 LEU A O 1
ATOM 1136 N N . TYR A 1 166 ? 23.182 -18.607 15.121 1.00 20.65 450 TYR A N 1
ATOM 1137 C CA . TYR A 1 166 ? 24.109 -19.642 14.691 1.00 21.78 450 TYR A CA 1
ATOM 1138 C C . TYR A 1 166 ? 23.362 -20.620 13.832 1.00 23.31 450 TYR A C 1
ATOM 1139 O O . TYR A 1 166 ? 22.288 -21.095 14.203 1.00 22.63 450 TYR A O 1
ATOM 1148 N N . ARG A 1 167 ? 23.960 -20.921 12.685 1.00 25.49 451 ARG A N 1
ATOM 1149 C CA . ARG A 1 167 ? 23.402 -21.864 11.730 1.00 27.23 451 ARG A CA 1
ATOM 1150 C C . ARG A 1 167 ? 24.114 -23.193 11.863 1.00 28.59 451 ARG A C 1
ATOM 1151 O O . ARG A 1 167 ? 25.332 -23.244 12.009 1.00 28.38 451 ARG A O 1
ATOM 1159 N N . GLU A 1 168 ? 23.343 -24.273 11.833 1.00 30.25 452 GLU A N 1
ATOM 1160 C CA . GLU A 1 168 ? 23.886 -25.625 11.969 1.00 31.88 452 GLU A CA 1
ATOM 1161 C C . GLU A 1 168 ? 25.049 -25.858 11.005 1.00 31.77 452 GLU A C 1
ATOM 1162 O O . GLU A 1 168 ? 24.979 -25.467 9.837 1.00 31.96 452 GLU A O 1
ATOM 1168 N N . GLY A 1 169 ? 26.124 -26.447 11.521 1.00 32.09 453 GLY A N 1
ATOM 1169 C CA . GLY A 1 169 ? 27.304 -26.766 10.717 1.00 32.57 453 GLY A CA 1
ATOM 1170 C C . GLY A 1 169 ? 28.205 -25.608 10.313 1.00 32.84 453 GLY A C 1
ATOM 1171 O O . GLY A 1 169 ? 29.210 -25.818 9.612 1.00 33.25 453 GLY A O 1
ATOM 1172 N N . GLU A 1 170 ? 27.867 -24.391 10.744 1.00 32.35 454 GLU A N 1
ATOM 1173 C CA . GLU A 1 170 ? 28.655 -23.208 10.391 1.00 32.33 454 GLU A CA 1
ATOM 1174 C C . GLU A 1 170 ? 29.157 -22.452 11.617 1.00 31.77 454 GLU A C 1
ATOM 1175 O O . GLU A 1 170 ? 28.461 -22.361 12.629 1.00 31.18 454 GLU A O 1
ATOM 1181 N N . LYS A 1 171 ? 30.360 -21.892 11.500 1.00 30.82 455 LYS A N 1
ATOM 1182 C CA . LYS A 1 171 ? 31.007 -21.189 12.601 1.00 30.06 455 LYS A CA 1
ATOM 1183 C C . LYS A 1 171 ? 30.515 -19.745 12.813 1.00 29.38 455 LYS A C 1
ATOM 1184 O O . LYS A 1 171 ? 30.501 -19.244 13.946 1.00 30.06 455 LYS A O 1
ATOM 1190 N N . GLY A 1 172 ? 30.129 -19.088 11.722 1.00 28.41 456 GLY A N 1
ATOM 1191 C CA . GLY A 1 172 ? 29.979 -17.647 11.683 1.00 27.24 456 GLY A CA 1
ATOM 1192 C C . GLY A 1 172 ? 28.733 -17.124 12.364 1.00 27.07 456 GLY A C 1
ATOM 1193 O O . GLY A 1 172 ? 27.786 -17.863 12.591 1.00 26.69 456 GLY A O 1
ATOM 1194 N N . ALA A 1 173 ? 28.743 -15.835 12.662 1.00 25.97 457 ALA A N 1
ATOM 1195 C CA . ALA A 1 173 ? 27.629 -15.191 13.334 1.00 25.70 457 ALA A CA 1
ATOM 1196 C C . ALA A 1 173 ? 26.699 -14.538 12.320 1.00 25.46 457 ALA A C 1
ATOM 1197 O O . ALA A 1 173 ? 27.031 -13.516 11.745 1.00 26.31 457 ALA A O 1
ATOM 1199 N N . TYR A 1 174 ? 25.548 -15.151 12.074 1.00 25.23 458 TYR A N 1
ATOM 1200 C CA . TYR A 1 174 ? 24.471 -14.483 11.357 1.00 25.48 458 TYR A CA 1
ATOM 1201 C C . TYR A 1 174 ? 23.907 -13.419 12.286 1.00 25.71 458 TYR A C 1
ATOM 1202 O O . TYR A 1 174 ? 24.149 -13.473 13.490 1.00 25.00 458 TYR A O 1
ATOM 1211 N N . THR A 1 175 ? 23.188 -12.446 11.731 1.00 25.65 459 THR A N 1
ATOM 1212 C CA . THR A 1 175 ? 22.576 -11.404 12.555 1.00 25.54 459 THR A CA 1
ATOM 1213 C C . THR A 1 175 ? 21.119 -11.172 12.209 1.00 26.08 459 THR A C 1
ATOM 1214 O O . THR A 1 175 ? 20.699 -11.363 11.067 1.00 25.15 459 THR A O 1
ATOM 1218 N N . ILE A 1 176 ? 20.354 -10.754 13.218 1.00 25.10 460 ILE A N 1
ATOM 1219 C CA . ILE A 1 176 ? 18.977 -10.366 13.035 1.00 25.37 460 ILE A CA 1
ATOM 1220 C C . ILE A 1 176 ? 18.953 -8.854 12.947 1.00 26.62 460 ILE A C 1
ATOM 1221 O O . ILE A 1 176 ? 19.197 -8.163 13.940 1.00 25.59 460 ILE A O 1
ATOM 1226 N N . ARG A 1 177 ? 18.653 -8.333 11.761 1.00 27.56 461 ARG A N 1
ATOM 1227 C CA . ARG A 1 177 ? 18.690 -6.895 11.584 1.00 29.41 461 ARG A CA 1
ATOM 1228 C C . ARG A 1 177 ? 17.283 -6.319 11.451 1.00 30.34 461 ARG A C 1
ATOM 1229 O O . ARG A 1 177 ? 16.294 -6.951 11.842 1.00 30.23 461 ARG A O 1
ATOM 1237 N N . GLU A 1 178 ? 17.192 -5.114 10.909 1.00 31.83 462 GLU A N 1
ATOM 1238 C CA . GLU A 1 178 ? 15.926 -4.386 10.857 1.00 32.62 462 GLU A CA 1
ATOM 1239 C C . GLU A 1 178 ? 14.829 -5.232 10.217 1.00 32.54 462 GLU A C 1
ATOM 1240 O O . GLU A 1 178 ? 15.080 -5.957 9.248 1.00 32.84 462 GLU A O 1
ATOM 1246 N N . ASN A 1 179 ? 13.628 -5.155 10.789 1.00 32.48 463 ASN A N 1
ATOM 1247 C CA . ASN A 1 179 ? 12.467 -5.963 10.365 1.00 32.14 463 ASN A CA 1
ATOM 1248 C C . ASN A 1 179 ? 12.650 -7.476 10.520 1.00 30.93 463 ASN A C 1
ATOM 1249 O O . ASN A 1 179 ? 11.885 -8.264 9.965 1.00 30.25 463 ASN A O 1
ATOM 1254 N N . GLY A 1 180 ? 13.665 -7.863 11.285 1.00 29.86 464 GLY A N 1
ATOM 1255 C CA . GLY A 1 180 ? 13.945 -9.264 11.556 1.00 28.80 464 GLY A CA 1
ATOM 1256 C C . GLY A 1 180 ? 14.601 -10.018 10.412 1.00 28.63 464 GLY A C 1
ATOM 1257 O O . GLY A 1 180 ? 14.660 -11.251 10.454 1.00 27.17 464 GLY A O 1
ATOM 1258 N N . THR A 1 181 ? 15.073 -9.298 9.390 1.00 28.34 465 THR A N 1
ATOM 1259 C CA . THR A 1 181 ? 15.775 -9.949 8.268 1.00 29.05 465 THR A CA 1
ATOM 1260 C C . THR A 1 181 ? 17.107 -10.504 8.744 1.00 28.96 465 THR A C 1
ATOM 1261 O O . THR A 1 181 ? 17.913 -9.791 9.349 1.00 29.83 465 THR A O 1
ATOM 1265 N N . VAL A 1 182 ? 17.310 -11.790 8.480 1.00 29.39 466 VAL A N 1
ATOM 1266 C CA . VAL A 1 182 ? 18.537 -12.490 8.843 1.00 29.12 466 VAL A CA 1
ATOM 1267 C C . VAL A 1 182 ? 19.601 -12.191 7.794 1.00 29.72 466 VAL A C 1
ATOM 1268 O O . VAL A 1 182 ? 19.356 -12.345 6.581 1.00 30.18 466 VAL A O 1
ATOM 1272 N N . TYR A 1 183 ? 20.755 -11.731 8.272 1.00 29.68 467 TYR A N 1
ATOM 1273 C CA . TYR A 1 183 ? 21.923 -11.456 7.436 1.00 29.93 467 TYR A CA 1
ATOM 1274 C C . TYR A 1 183 ? 22.990 -12.518 7.663 1.00 30.00 467 TYR A C 1
ATOM 1275 O O . TYR A 1 183 ? 23.177 -12.998 8.781 1.00 29.41 467 TYR A O 1
ATOM 1284 N N . THR A 1 184 ? 23.699 -12.878 6.597 1.00 30.04 468 THR A N 1
ATOM 1285 C CA . THR A 1 184 ? 24.841 -13.782 6.678 1.00 30.31 468 THR A CA 1
ATOM 1286 C C . THR A 1 184 ? 25.997 -13.155 7.478 1.00 30.50 468 THR A C 1
ATOM 1287 O O . THR A 1 184 ? 26.071 -11.929 7.617 1.00 30.66 468 THR A O 1
ATOM 1291 N N . PRO A 1 185 ? 26.917 -13.990 8.002 1.00 31.17 469 PRO A N 1
ATOM 1292 C CA . PRO A 1 185 ? 28.073 -13.476 8.715 1.00 32.18 469 PRO A CA 1
ATOM 1293 C C . PRO A 1 185 ? 28.835 -12.438 7.901 1.00 33.72 469 PRO A C 1
ATOM 1294 O O . PRO A 1 185 ? 29.457 -11.541 8.471 1.00 33.85 469 PRO A O 1
ATOM 1298 N N . ASP A 1 186 ? 28.758 -12.566 6.576 1.00 35.20 470 ASP A N 1
ATOM 1299 C CA . ASP A 1 186 ? 29.437 -11.670 5.637 1.00 36.98 470 ASP A CA 1
ATOM 1300 C C . ASP A 1 186 ? 28.624 -10.410 5.303 1.00 37.26 470 ASP A C 1
ATOM 1301 O O . ASP A 1 186 ? 29.048 -9.592 4.485 1.00 37.74 470 ASP A O 1
ATOM 1306 N N . GLY A 1 187 ? 27.456 -10.263 5.927 1.00 37.19 471 GLY A N 1
ATOM 1307 C CA . GLY A 1 187 ? 26.665 -9.038 5.811 1.00 37.15 471 GLY A CA 1
ATOM 1308 C C . GLY A 1 187 ? 25.682 -8.982 4.653 1.00 37.21 471 GLY A C 1
ATOM 1309 O O . GLY A 1 187 ? 25.312 -7.894 4.200 1.00 37.46 471 GLY A O 1
ATOM 1310 N N . LYS A 1 188 ? 25.239 -10.146 4.191 1.00 37.36 472 LYS A N 1
ATOM 1311 C CA . LYS A 1 188 ? 24.313 -10.233 3.064 1.00 37.27 472 LYS A CA 1
ATOM 1312 C C . LYS A 1 188 ? 22.931 -10.674 3.533 1.00 36.79 472 LYS A C 1
ATOM 1313 O O . LYS A 1 188 ? 22.795 -11.659 4.277 1.00 35.91 472 LYS A O 1
ATOM 1319 N N . ALA A 1 189 ? 21.909 -9.935 3.100 1.00 36.40 473 ALA A N 1
ATOM 1320 C CA . ALA A 1 189 ? 20.535 -10.232 3.480 1.00 35.85 473 ALA A CA 1
ATOM 1321 C C . ALA A 1 189 ? 20.120 -11.561 2.876 1.00 35.65 473 ALA A C 1
ATOM 1322 O O . ALA A 1 189 ? 20.449 -11.867 1.723 1.00 35.58 473 ALA A O 1
ATOM 1324 N N . THR A 1 190 ? 19.443 -12.369 3.681 1.00 34.72 474 THR A N 1
ATOM 1325 C CA . THR A 1 190 ? 18.896 -13.638 3.238 1.00 33.88 474 THR A CA 1
ATOM 1326 C C . THR A 1 190 ? 17.383 -13.510 3.112 1.00 33.86 474 THR A C 1
ATOM 1327 O O . THR A 1 190 ? 16.822 -12.442 3.371 1.00 34.53 474 THR A O 1
ATOM 1331 N N . ASP A 1 191 ? 16.727 -14.599 2.727 1.00 33.54 475 ASP A N 1
ATOM 1332 C CA . ASP A 1 191 ? 15.267 -14.651 2.674 1.00 33.64 475 ASP A CA 1
ATOM 1333 C C . ASP A 1 191 ? 14.683 -15.230 3.966 1.00 32.43 475 ASP A C 1
ATOM 1334 O O . ASP A 1 191 ? 13.490 -15.550 4.026 1.00 32.12 475 ASP A O 1
ATOM 1339 N N . TYR A 1 192 ? 15.538 -15.388 4.983 1.00 30.94 476 TYR A N 1
ATOM 1340 C CA . TYR A 1 192 ? 15.078 -15.760 6.319 1.00 29.26 476 TYR A CA 1
ATOM 1341 C C . TYR A 1 192 ? 14.717 -14.528 7.114 1.00 28.38 476 TYR A C 1
ATOM 1342 O O . TYR A 1 192 ? 15.372 -13.486 7.016 1.00 28.56 476 TYR A O 1
ATOM 1351 N N . ARG A 1 193 ? 13.684 -14.680 7.925 1.00 27.88 477 ARG A N 1
ATOM 1352 C CA . ARG A 1 193 ? 13.148 -13.590 8.723 1.00 27.84 477 ARG A CA 1
ATOM 1353 C C . ARG A 1 193 ? 12.699 -14.102 10.082 1.00 25.86 477 ARG A C 1
ATOM 1354 O O . ARG A 1 193 ? 12.092 -15.167 10.181 1.00 26.13 477 ARG A O 1
ATOM 1362 N N . VAL A 1 194 ? 12.973 -13.310 11.114 1.00 25.04 478 VAL A N 1
ATOM 1363 C CA . VAL A 1 194 ? 12.565 -13.632 12.486 1.00 24.02 478 VAL A CA 1
ATOM 1364 C C . VAL A 1 194 ? 11.420 -12.700 12.873 1.00 23.88 478 VAL A C 1
ATOM 1365 O O . VAL A 1 194 ? 11.467 -11.507 12.562 1.00 22.92 478 VAL A O 1
ATOM 1369 N N . VAL A 1 195 ? 10.411 -13.255 13.543 1.00 23.37 479 VAL A N 1
ATOM 1370 C CA . VAL A 1 195 ? 9.311 -12.459 14.084 1.00 23.86 479 VAL A CA 1
ATOM 1371 C C . VAL A 1 195 ? 9.893 -11.674 15.251 1.00 24.16 479 VAL A C 1
ATOM 1372 O O . VAL A 1 195 ? 10.125 -12.225 16.332 1.00 23.31 479 VAL A O 1
ATOM 1376 N N . VAL A 1 196 ? 10.198 -10.409 14.968 1.00 24.70 480 VAL A N 1
ATOM 1377 C CA . VAL A 1 196 ? 10.708 -9.463 15.949 1.00 25.18 480 VAL A CA 1
ATOM 1378 C C . VAL A 1 196 ? 9.585 -8.547 16.434 1.00 25.85 480 VAL A C 1
ATOM 1379 O O . VAL A 1 196 ? 9.753 -7.816 17.414 1.00 26.26 480 VAL A O 1
ATOM 1383 N N . ASP A 1 197 ? 8.447 -8.585 15.735 1.00 26.55 481 ASP A N 1
ATOM 1384 C CA . ASP A 1 197 ? 7.245 -7.856 16.155 1.00 27.12 481 ASP A CA 1
ATOM 1385 C C . ASP A 1 197 ? 6.097 -8.850 16.303 1.00 26.65 481 ASP A C 1
ATOM 1386 O O . ASP A 1 197 ? 5.201 -8.915 15.446 1.00 26.53 481 ASP A O 1
ATOM 1391 N N . PRO A 1 198 ? 6.128 -9.648 17.394 1.00 25.72 482 PRO A N 1
ATOM 1392 C CA . PRO A 1 198 ? 5.161 -10.712 17.608 1.00 25.54 482 PRO A CA 1
ATOM 1393 C C . PRO A 1 198 ? 3.767 -10.132 17.759 1.00 25.65 482 PRO A C 1
ATOM 1394 O O . PRO A 1 198 ? 3.621 -9.020 18.272 1.00 25.74 482 PRO A O 1
ATOM 1398 N N . VAL A 1 199 ? 2.758 -10.883 17.336 1.00 25.53 483 VAL A N 1
ATOM 1399 C CA . VAL A 1 199 ? 1.393 -10.371 17.344 1.00 26.51 483 VAL A CA 1
ATOM 1400 C C . VAL A 1 199 ? 0.390 -11.325 17.989 1.00 26.42 483 VAL A C 1
ATOM 1401 O O . VAL A 1 199 ? -0.781 -10.964 18.179 1.00 27.18 483 VAL A O 1
ATOM 1405 N N . LYS A 1 200 ? 0.823 -12.533 18.331 1.00 25.75 484 LYS A N 1
ATOM 1406 C CA . LYS A 1 200 ? -0.093 -13.516 18.917 1.00 26.49 484 LYS A CA 1
ATOM 1407 C C . LYS A 1 200 ? -0.350 -13.226 20.411 1.00 25.51 484 LYS A C 1
ATOM 1408 O O . LYS A 1 200 ? 0.414 -12.497 21.034 1.00 26.05 484 LYS A O 1
ATOM 1414 N N . PRO A 1 201 ? -1.447 -13.766 20.985 1.00 25.53 485 PRO A N 1
ATOM 1415 C CA . PRO A 1 201 ? -1.676 -13.547 22.420 1.00 24.83 485 PRO A CA 1
ATOM 1416 C C . PRO A 1 201 ? -0.436 -13.966 23.239 1.00 24.18 485 PRO A C 1
ATOM 1417 O O . PRO A 1 201 ? 0.097 -15.053 23.011 1.00 24.40 485 PRO A O 1
ATOM 1421 N N . ALA A 1 202 ? -0.005 -13.110 24.173 1.00 23.07 486 ALA A N 1
ATOM 1422 C CA . ALA A 1 202 ? 1.167 -13.379 25.031 1.00 22.25 486 ALA A CA 1
ATOM 1423 C C . ALA A 1 202 ? 2.477 -13.442 24.238 1.00 21.61 486 ALA A C 1
ATOM 1424 O O . ALA A 1 202 ? 3.504 -13.879 24.749 1.00 21.17 486 ALA A O 1
ATOM 1426 N N . TYR A 1 203 ? 2.424 -12.996 22.985 1.00 20.56 487 TYR A N 1
ATOM 1427 C CA . TYR A 1 203 ? 3.599 -12.884 22.129 1.00 20.89 487 TYR A CA 1
ATOM 1428 C C . TYR A 1 203 ? 4.302 -14.229 21.894 1.00 20.69 487 TYR A C 1
ATOM 1429 O O . TYR A 1 203 ? 5.527 -14.280 21.715 1.00 20.23 487 TYR A O 1
ATOM 1438 N N . SER A 1 204 ? 3.505 -15.297 21.847 1.00 21.56 488 SER A N 1
ATOM 1439 C CA . SER A 1 204 ? 4.006 -16.668 21.692 1.00 21.69 488 SER A CA 1
ATOM 1440 C C . SER A 1 204 ? 4.692 -16.905 20.356 1.00 21.71 488 SER A C 1
ATOM 1441 O O . SER A 1 204 ? 5.383 -17.914 20.197 1.00 22.32 488 SER A O 1
ATOM 1444 N N . ASP A 1 205 ? 4.478 -16.001 19.405 1.00 21.32 489 ASP A N 1
ATOM 1445 C CA . ASP A 1 205 ? 5.164 -16.063 18.101 1.00 21.99 489 ASP A CA 1
ATOM 1446 C C . ASP A 1 205 ? 6.550 -15.437 18.101 1.00 21.21 489 ASP A C 1
ATOM 1447 O O . ASP A 1 205 ? 7.272 -15.538 17.112 1.00 20.70 489 ASP A O 1
ATOM 1452 N N . LYS A 1 206 ? 6.952 -14.809 19.205 1.00 20.08 490 LYS A N 1
ATOM 1453 C CA . LYS A 1 206 ? 8.258 -14.160 19.220 1.00 19.25 490 LYS A CA 1
ATOM 1454 C C . LYS A 1 206 ? 9.369 -15.175 18.915 1.00 19.40 490 LYS A C 1
ATOM 1455 O O . LYS A 1 206 ? 9.378 -16.269 19.477 1.00 19.69 490 LYS A O 1
ATOM 1461 N N . GLY A 1 207 ? 10.269 -14.808 18.008 1.00 19.52 491 GLY A N 1
ATOM 1462 C CA . GLY A 1 207 ? 11.403 -15.683 17.665 1.00 19.80 491 GLY A CA 1
ATOM 1463 C C . GLY A 1 207 ? 11.116 -16.672 16.546 1.00 20.35 491 GLY A C 1
ATOM 1464 O O . GLY A 1 207 ? 12.029 -17.357 16.081 1.00 19.57 491 GLY A O 1
ATOM 1465 N N . ASP A 1 208 ? 9.857 -16.744 16.111 1.00 21.03 492 ASP A N 1
ATOM 1466 C CA . ASP A 1 208 ? 9.490 -17.642 15.002 1.00 21.73 492 ASP A CA 1
ATOM 1467 C C . ASP A 1 208 ? 10.368 -17.317 13.801 1.00 22.03 492 ASP A C 1
ATOM 1468 O O . ASP A 1 208 ? 10.671 -16.139 13.524 1.00 21.27 492 ASP A O 1
ATOM 1473 N N . LEU A 1 209 ? 10.791 -18.365 13.098 1.00 23.21 493 LEU A N 1
ATOM 1474 C CA . LEU A 1 209 ? 11.732 -18.208 11.998 1.00 23.95 493 LEU A CA 1
ATOM 1475 C C . LEU A 1 209 ? 11.046 -18.639 10.698 1.00 25.38 493 LEU A C 1
ATOM 1476 O O . LEU A 1 209 ? 10.531 -19.750 10.599 1.00 24.57 493 LEU A O 1
ATOM 1481 N N . TYR A 1 210 ? 11.039 -17.721 9.743 1.00 27.10 494 TYR A N 1
ATOM 1482 C CA . TYR A 1 210 ? 10.401 -17.896 8.428 1.00 29.67 494 TYR A CA 1
ATOM 1483 C C . TYR A 1 210 ? 11.419 -17.871 7.303 1.00 30.99 494 TYR A C 1
ATOM 1484 O O . TYR A 1 210 ? 12.423 -17.165 7.379 1.00 31.23 494 TYR A O 1
ATOM 1493 N N . LYS A 1 211 ? 11.154 -18.648 6.255 1.00 32.98 495 LYS A N 1
ATOM 1494 C CA . LYS A 1 211 ? 11.869 -18.493 4.984 1.00 35.11 495 LYS A CA 1
ATOM 1495 C C . LYS A 1 211 ? 10.785 -18.015 4.037 1.00 35.81 495 LYS A C 1
ATOM 1496 O O . LYS A 1 211 ? 9.879 -18.773 3.680 1.00 35.63 495 LYS A O 1
ATOM 1502 N N . GLY A 1 212 ? 10.849 -16.729 3.694 1.00 37.08 496 GLY A N 1
ATOM 1503 C CA . GLY A 1 212 ? 9.732 -16.038 3.046 1.00 38.47 496 GLY A CA 1
ATOM 1504 C C . GLY A 1 212 ? 8.414 -16.228 3.796 1.00 39.36 496 GLY A C 1
ATOM 1505 O O . GLY A 1 212 ? 8.262 -15.786 4.945 1.00 39.98 496 GLY A O 1
ATOM 1506 N N . ASP A 1 213 ? 7.480 -16.913 3.143 1.00 39.34 497 ASP A N 1
ATOM 1507 C CA . ASP A 1 213 ? 6.122 -17.138 3.638 1.00 39.63 497 ASP A CA 1
ATOM 1508 C C . ASP A 1 213 ? 6.007 -18.347 4.577 1.00 38.83 497 ASP A C 1
ATOM 1509 O O . ASP A 1 213 ? 5.016 -18.484 5.303 1.00 38.61 497 ASP A O 1
ATOM 1514 N N . GLN A 1 214 ? 7.018 -19.217 4.571 1.00 37.80 498 GLN A N 1
ATOM 1515 C CA . GLN A 1 214 ? 6.953 -20.484 5.308 1.00 37.01 498 GLN A CA 1
ATOM 1516 C C . GLN A 1 214 ? 7.535 -20.378 6.730 1.00 35.36 498 GLN A C 1
ATOM 1517 O O . GLN A 1 214 ? 8.680 -19.957 6.898 1.00 35.07 498 GLN A O 1
ATOM 1523 N N . LEU A 1 215 ? 6.743 -20.782 7.728 1.00 33.63 499 LEU A N 1
ATOM 1524 C CA . LEU A 1 215 ? 7.215 -20.905 9.108 1.00 31.88 499 LEU A CA 1
ATOM 1525 C C . LEU A 1 215 ? 8.047 -22.166 9.245 1.00 30.55 499 LEU A C 1
ATOM 1526 O O . LEU A 1 215 ? 7.540 -23.264 9.031 1.00 30.47 499 LEU A O 1
ATOM 1531 N N . LEU A 1 216 ? 9.305 -22.002 9.651 1.00 28.94 500 LEU A N 1
ATOM 1532 C CA . LEU A 1 216 ? 10.257 -23.112 9.746 1.00 27.34 500 LEU A CA 1
ATOM 1533 C C . LEU A 1 216 ? 10.521 -23.608 11.166 1.00 26.11 500 LEU A C 1
ATOM 1534 O O . LEU A 1 216 ? 10.815 -24.779 11.368 1.00 25.69 500 LEU A O 1
ATOM 1539 N N . GLY A 1 217 ? 10.451 -22.713 12.145 1.00 24.49 501 GLY A N 1
ATOM 1540 C CA . GLY A 1 217 ? 10.787 -23.107 13.505 1.00 22.61 501 GLY A CA 1
ATOM 1541 C C . GLY A 1 217 ? 10.870 -21.887 14.386 1.00 21.51 501 GLY A C 1
ATOM 1542 O O . GLY A 1 217 ? 10.115 -20.939 14.214 1.00 21.13 501 GLY A O 1
ATOM 1543 N N . ASN A 1 218 ? 11.798 -21.911 15.330 1.00 19.67 502 ASN A N 1
ATOM 1544 C CA . ASN A 1 218 ? 11.943 -20.766 16.233 1.00 19.54 502 ASN A CA 1
ATOM 1545 C C . ASN A 1 218 ? 13.390 -20.648 16.679 1.00 18.63 502 ASN A C 1
ATOM 1546 O O . ASN A 1 218 ? 14.041 -21.647 16.996 1.00 19.22 502 ASN A O 1
ATOM 1551 N N . ILE A 1 219 ? 13.887 -19.425 16.684 1.00 17.79 503 ILE A N 1
ATOM 1552 C CA . ILE A 1 219 ? 15.299 -19.176 17.013 1.00 18.00 503 ILE A CA 1
ATOM 1553 C C . ILE A 1 219 ? 15.660 -19.490 18.484 1.00 17.46 503 ILE A C 1
ATOM 1554 O O . ILE A 1 219 ? 16.837 -19.572 18.846 1.00 17.41 503 ILE A O 1
ATOM 1559 N N . TYR A 1 220 ? 14.642 -19.651 19.312 1.00 17.77 504 TYR A N 1
ATOM 1560 C CA . TYR A 1 220 ? 14.848 -19.970 20.716 1.00 17.73 504 TYR A CA 1
ATOM 1561 C C . TYR A 1 220 ? 14.864 -21.467 20.971 1.00 17.71 504 TYR A C 1
ATOM 1562 O O . TYR A 1 220 ? 15.149 -21.894 22.080 1.00 16.93 504 TYR A O 1
ATOM 1571 N N . PHE A 1 221 ? 14.556 -22.263 19.943 1.00 17.49 505 PHE A N 1
ATOM 1572 C CA . PHE A 1 221 ? 14.616 -23.700 20.076 1.00 17.59 505 PHE A CA 1
ATOM 1573 C C . PHE A 1 221 ? 16.081 -24.131 19.933 1.00 17.82 505 PHE A C 1
ATOM 1574 O O . PHE A 1 221 ? 16.790 -23.616 19.064 1.00 18.14 505 PHE A O 1
ATOM 1582 N N . THR A 1 222 ? 16.502 -25.089 20.750 1.00 17.95 506 THR A N 1
ATOM 1583 C CA . THR A 1 222 ? 17.899 -25.489 20.783 1.00 18.77 506 THR A CA 1
ATOM 1584 C C . THR A 1 222 ? 18.114 -26.971 20.493 1.00 20.12 506 THR A C 1
ATOM 1585 O O . THR A 1 222 ? 19.263 -27.420 20.356 1.00 20.35 506 THR A O 1
ATOM 1589 N N . THR A 1 223 ? 17.022 -27.721 20.431 1.00 20.99 507 THR A N 1
ATOM 1590 C CA . THR A 1 223 ? 17.098 -29.166 20.163 1.00 21.24 507 THR A CA 1
ATOM 1591 C C . THR A 1 223 ? 16.082 -29.587 19.105 1.00 22.57 507 THR A C 1
ATOM 1592 O O . THR A 1 223 ? 15.060 -28.919 18.897 1.00 22.21 507 THR A O 1
ATOM 1596 N N . ASN A 1 224 ? 16.346 -30.717 18.452 1.00 22.44 508 ASN A N 1
ATOM 1597 C CA . ASN A 1 224 ? 15.385 -31.255 17.481 1.00 23.79 508 ASN A CA 1
ATOM 1598 C C . ASN A 1 224 ? 14.762 -30.158 16.647 1.00 24.07 508 ASN A C 1
ATOM 1599 O O . ASN A 1 224 ? 13.534 -30.089 16.492 1.00 25.14 508 ASN A O 1
ATOM 1604 N N . LYS A 1 225 ? 15.621 -29.288 16.126 1.00 24.43 509 LYS A N 1
ATOM 1605 C CA . LYS A 1 225 ? 15.204 -28.083 15.427 1.00 24.66 509 LYS A CA 1
ATOM 1606 C C . LYS A 1 225 ? 14.657 -28.392 14.040 1.00 25.88 509 LYS A C 1
ATOM 1607 O O . LYS A 1 225 ? 15.099 -29.341 13.386 1.00 25.80 509 LYS A O 1
ATOM 1613 N N . THR A 1 226 ? 13.706 -27.582 13.601 1.00 25.73 510 THR A N 1
ATOM 1614 C CA . THR A 1 226 ? 13.186 -27.686 12.233 1.00 26.05 510 THR A CA 1
ATOM 1615 C C . THR A 1 226 ? 13.642 -26.533 11.361 1.00 25.88 510 THR A C 1
ATOM 1616 O O . THR A 1 226 ? 13.369 -26.508 10.157 1.00 26.85 510 THR A O 1
ATOM 1620 N N . SER A 1 227 ? 14.326 -25.566 11.969 1.00 25.75 511 SER A N 1
ATOM 1621 C CA . SER A 1 227 ? 14.905 -24.437 11.245 1.00 24.66 511 SER A CA 1
ATOM 1622 C C . SER A 1 227 ? 16.431 -24.415 11.434 1.00 24.09 511 SER A C 1
ATOM 1623 O O . SER A 1 227 ? 16.956 -25.090 12.331 1.00 23.27 511 SER A O 1
ATOM 1626 N N . PRO A 1 228 ? 17.153 -23.673 10.574 1.00 23.36 512 PRO A N 1
ATOM 1627 C CA . PRO A 1 228 ? 18.618 -23.704 10.641 1.00 23.05 512 PRO A CA 1
ATOM 1628 C C . PRO A 1 228 ? 19.252 -22.909 11.794 1.00 22.50 512 PRO A C 1
ATOM 1629 O O . PRO A 1 228 ? 20.435 -23.115 12.069 1.00 23.25 512 PRO A O 1
ATOM 1633 N N . PHE A 1 229 ? 1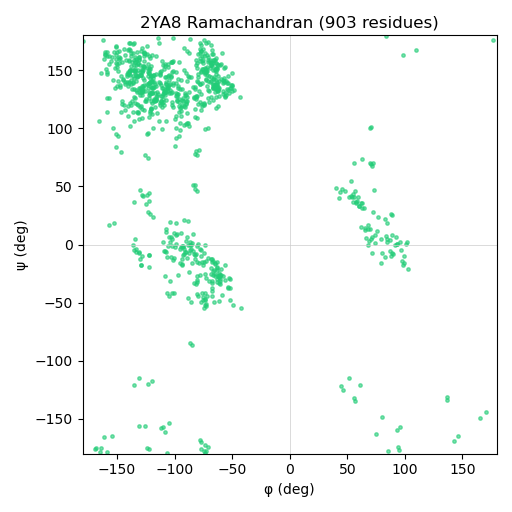8.487 -22.024 12.440 1.00 21.67 513 PHE A N 1
ATOM 1634 C CA . PHE A 1 229 ? 19.090 -20.948 13.259 1.00 20.64 513 PHE A CA 1
ATOM 1635 C C . PHE A 1 229 ? 18.640 -20.971 14.711 1.00 19.73 513 PHE A C 1
ATOM 1636 O O . PHE A 1 229 ? 17.440 -21.142 14.996 1.00 19.35 513 PHE A O 1
ATOM 1644 N N . ARG A 1 230 ? 19.601 -20.724 15.604 1.00 18.90 514 ARG A N 1
ATOM 1645 C CA . ARG A 1 230 ? 19.294 -20.444 17.010 1.00 17.79 514 ARG A CA 1
ATOM 1646 C C . ARG A 1 230 ? 20.093 -19.272 17.569 1.00 17.05 514 ARG A C 1
ATOM 1647 O O . ARG A 1 230 ? 21.142 -18.931 17.061 1.00 15.92 514 ARG A O 1
ATOM 1655 N N . ILE A 1 231 ? 19.593 -18.668 18.649 1.00 16.77 515 ILE A N 1
ATOM 1656 C CA . ILE A 1 231 ? 20.349 -17.642 19.356 1.00 16.57 515 ILE A CA 1
ATOM 1657 C C . ILE A 1 231 ? 21.419 -18.291 20.235 1.00 16.17 515 ILE A C 1
ATOM 1658 O O . ILE A 1 231 ? 21.444 -19.506 20.369 1.00 16.09 515 ILE A O 1
ATOM 1663 N N . ALA A 1 232 ? 22.288 -17.477 20.844 1.00 15.79 516 ALA A N 1
ATOM 1664 C CA . ALA A 1 232 ? 23.284 -18.009 21.770 1.00 15.47 516 ALA A CA 1
ATOM 1665 C C . ALA A 1 232 ? 22.573 -18.591 23.003 1.00 14.86 516 ALA A C 1
ATOM 1666 O O . ALA A 1 232 ? 21.548 -18.070 23.472 1.00 15.56 516 ALA A O 1
ATOM 1668 N N . LYS A 1 233 ? 23.122 -19.679 23.525 1.00 15.40 517 LYS A N 1
ATOM 1669 C CA . LYS A 1 233 ? 22.614 -20.295 24.752 1.00 15.31 517 LYS A CA 1
ATOM 1670 C C . LYS A 1 233 ? 23.214 -19.523 25.919 1.00 15.31 517 LYS A C 1
ATOM 1671 O O . LYS A 1 233 ? 24.186 -19.952 26.567 1.00 15.18 517 LYS A O 1
ATOM 1677 N N . ASP A 1 234 ? 22.628 -18.357 26.159 1.00 15.25 518 ASP A N 1
ATOM 1678 C CA . ASP A 1 234 ? 23.168 -17.417 27.110 1.00 14.52 518 ASP A CA 1
ATOM 1679 C C . ASP A 1 234 ? 22.026 -16.973 28.023 1.00 13.89 518 ASP A C 1
ATOM 1680 O O . ASP A 1 234 ? 21.038 -17.680 28.164 1.00 14.66 518 ASP A O 1
ATOM 1685 N N . SER A 1 235 ? 22.154 -15.797 28.635 1.00 13.13 519 SER A N 1
ATOM 1686 C CA . SER A 1 235 ? 21.233 -15.363 29.681 1.00 13.03 519 SER A CA 1
ATOM 1687 C C . SER A 1 235 ? 20.809 -13.935 29.269 1.00 13.22 519 SER A C 1
ATOM 1688 O O . SER A 1 235 ? 21.667 -13.101 28.972 1.00 12.97 519 SER A O 1
ATOM 1691 N N . TYR A 1 236 ? 19.503 -13.712 29.246 1.00 13.87 520 TYR A N 1
ATOM 1692 C CA . TYR A 1 236 ? 18.924 -12.486 28.696 1.00 13.48 520 TYR A CA 1
ATOM 1693 C C . TYR A 1 236 ? 18.002 -11.798 29.689 1.00 13.00 520 TYR A C 1
ATOM 1694 O O . TYR A 1 236 ? 17.453 -12.429 30.598 1.00 12.42 520 TYR A O 1
ATOM 1703 N N . LEU A 1 237 ? 17.791 -10.505 29.484 1.00 13.40 521 LEU A N 1
ATOM 1704 C CA . LEU A 1 237 ? 16.902 -9.706 30.316 1.00 14.55 521 LEU A CA 1
ATOM 1705 C C . LEU A 1 237 ? 15.889 -9.040 29.396 1.00 14.71 521 LEU A C 1
ATOM 1706 O O . LEU A 1 237 ? 16.281 -8.334 28.453 1.00 15.52 521 LEU A O 1
ATOM 1711 N N . TRP A 1 238 ? 14.610 -9.275 29.651 1.00 14.23 522 TRP A N 1
ATOM 1712 C CA . TRP A 1 238 ? 13.546 -8.706 28.833 1.00 15.75 522 TRP A CA 1
ATOM 1713 C C . TRP A 1 238 ? 12.669 -7.770 29.654 1.00 16.64 522 TRP A C 1
ATOM 1714 O O . TRP A 1 238 ? 12.558 -7.913 30.874 1.00 16.19 522 TRP A O 1
ATOM 1725 N N A MET A 1 239 ? 12.035 -6.829 28.966 0.50 16.40 523 MET A N 1
ATOM 1726 N N B MET A 1 239 ? 12.021 -6.828 28.965 0.50 17.24 523 MET A N 1
ATOM 1727 C CA A MET A 1 239 ? 11.134 -5.916 29.622 0.50 16.80 523 MET A CA 1
ATOM 1728 C CA B MET A 1 239 ? 11.183 -5.812 29.600 0.50 18.78 523 MET A CA 1
ATOM 1729 C C A MET A 1 239 ? 9.837 -5.791 28.828 0.50 16.95 523 MET A C 1
ATOM 1730 C C B MET A 1 239 ? 9.855 -5.685 28.840 0.50 17.94 523 MET A C 1
ATOM 1731 O O A MET A 1 239 ? 9.833 -5.752 27.588 0.50 16.96 523 MET A O 1
ATOM 1732 O O B MET A 1 239 ? 9.854 -5.554 27.611 0.50 18.13 523 MET A O 1
ATOM 1741 N N . SER A 1 240 ? 8.736 -5.749 29.558 1.00 17.43 524 SER A N 1
ATOM 1742 C CA . SER A 1 240 ? 7.433 -5.463 28.967 1.00 18.17 524 SER A CA 1
ATOM 1743 C C . SER A 1 240 ? 6.807 -4.326 29.768 1.00 19.04 524 SER A C 1
ATOM 1744 O O . SER A 1 240 ? 7.073 -4.170 30.966 1.00 18.21 524 SER A O 1
ATOM 1747 N N . TYR A 1 241 ? 6.022 -3.483 29.105 1.00 19.83 525 TYR A N 1
ATOM 1748 C CA . TYR A 1 241 ? 5.486 -2.324 29.809 1.00 20.71 525 TYR A CA 1
ATOM 1749 C C . TYR A 1 241 ? 3.995 -2.195 29.557 1.00 21.05 525 TYR A C 1
ATOM 1750 O O . TYR A 1 241 ? 3.454 -2.718 28.576 1.00 20.17 525 TYR A O 1
ATOM 1759 N N . SER A 1 242 ? 3.326 -1.537 30.490 1.00 21.70 526 SER A N 1
ATOM 1760 C CA . SER A 1 242 ? 1.900 -1.304 30.399 1.00 22.17 526 SER A CA 1
ATOM 1761 C C . SER A 1 242 ? 1.653 0.177 30.610 1.00 22.84 526 SER A C 1
ATOM 1762 O O . SER A 1 242 ? 2.184 0.762 31.545 1.00 22.78 526 SER A O 1
ATOM 1765 N N . ASP A 1 243 ? 0.858 0.767 29.729 1.00 23.87 527 ASP A N 1
ATOM 1766 C CA . ASP A 1 243 ? 0.427 2.152 29.898 1.00 25.20 527 ASP A CA 1
ATOM 1767 C C . ASP A 1 243 ? -1.046 2.267 30.293 1.00 26.00 527 ASP A C 1
ATOM 1768 O O . ASP A 1 243 ? -1.603 3.374 30.302 1.00 26.98 527 ASP A O 1
ATOM 1773 N N . ASP A 1 244 ? -1.674 1.147 30.635 1.00 25.91 528 ASP A N 1
ATOM 1774 C CA . ASP A 1 244 ? -3.069 1.169 31.044 1.00 26.09 528 ASP A CA 1
ATOM 1775 C C . ASP A 1 244 ? -3.279 0.417 32.345 1.00 25.35 528 ASP A C 1
ATOM 1776 O O . ASP A 1 244 ? -4.202 -0.390 32.456 1.00 25.03 528 ASP A O 1
ATOM 1781 N N . ASP A 1 245 ? -2.410 0.687 33.323 1.00 24.92 529 ASP A N 1
ATOM 1782 C CA . ASP A 1 245 ? -2.595 0.209 34.696 1.00 24.98 529 ASP A CA 1
ATOM 1783 C C . ASP A 1 245 ? -2.537 -1.320 34.769 1.00 24.94 529 ASP A C 1
ATOM 1784 O O . ASP A 1 245 ? -3.204 -1.949 35.595 1.00 25.62 529 ASP A O 1
ATOM 1789 N N . GLY A 1 246 ? -1.734 -1.908 33.880 1.00 24.90 530 GLY A N 1
ATOM 1790 C CA . GLY A 1 246 ? -1.526 -3.350 33.858 1.00 24.57 530 GLY A CA 1
ATOM 1791 C C . GLY A 1 246 ? -2.507 -4.169 33.045 1.00 25.14 530 GLY A C 1
ATOM 1792 O O . GLY A 1 246 ? -2.429 -5.393 33.041 1.00 24.90 530 GLY A O 1
ATOM 1793 N N . LYS A 1 247 ? -3.432 -3.515 32.343 1.00 24.61 531 LYS A N 1
ATOM 1794 C CA . LYS A 1 247 ? -4.448 -4.261 31.608 1.00 24.63 531 LYS A CA 1
ATOM 1795 C C . LYS A 1 247 ? -3.892 -4.922 30.355 1.00 23.89 531 LYS A C 1
ATOM 1796 O O . LYS A 1 247 ? -4.238 -6.057 30.048 1.00 24.14 531 LYS A O 1
ATOM 1802 N N . THR A 1 248 ? -3.055 -4.200 29.627 1.00 23.53 532 THR A N 1
ATOM 1803 C CA . THR A 1 248 ? -2.423 -4.766 28.442 1.00 23.68 532 THR A CA 1
ATOM 1804 C C . THR A 1 248 ? -0.938 -4.427 28.471 1.00 22.77 532 THR A C 1
ATOM 1805 O O . THR A 1 248 ? -0.505 -3.452 29.124 1.00 22.86 532 THR A O 1
ATOM 1809 N N . TRP A 1 249 ? -0.164 -5.204 27.720 1.00 21.48 533 TRP A N 1
ATOM 1810 C CA . TRP A 1 249 ? 1.291 -5.138 27.798 1.00 20.30 533 TRP A CA 1
ATOM 1811 C C . TRP A 1 249 ? 1.922 -5.131 26.430 1.00 20.30 533 TRP A C 1
ATOM 1812 O O . TRP A 1 249 ? 1.427 -5.805 25.521 1.00 21.19 533 TRP A O 1
ATOM 1823 N N . SER A 1 250 ? 3.001 -4.362 26.301 1.00 20.15 534 SER A N 1
ATOM 1824 C CA . SER A 1 250 ? 3.841 -4.310 25.106 1.00 19.79 534 SER A CA 1
ATOM 1825 C C . SER A 1 250 ? 4.404 -5.694 24.787 1.00 19.62 534 SER A C 1
ATOM 1826 O O . SER A 1 250 ? 4.382 -6.595 25.636 1.00 19.18 534 SER A O 1
ATOM 1829 N N . ALA A 1 251 ? 4.915 -5.848 23.570 1.00 19.54 535 ALA A N 1
ATOM 1830 C CA . ALA A 1 251 ? 5.773 -6.978 23.236 1.00 18.67 535 ALA A CA 1
ATOM 1831 C C . ALA A 1 251 ? 7.034 -6.868 24.090 1.00 18.64 535 ALA A C 1
ATOM 1832 O O . ALA A 1 251 ? 7.416 -5.777 24.532 1.00 17.84 535 ALA A O 1
ATOM 1834 N N . PRO A 1 252 ? 7.705 -8.003 24.336 1.00 17.79 536 PRO A N 1
ATOM 1835 C CA . PRO A 1 252 ? 8.942 -7.905 25.100 1.00 18.21 536 PRO A CA 1
ATOM 1836 C C . PRO A 1 252 ? 10.058 -7.117 24.404 1.00 18.79 536 PRO A C 1
ATOM 1837 O O . PRO A 1 252 ? 10.278 -7.254 23.179 1.00 20.29 536 PRO A O 1
ATOM 1841 N N . GLN A 1 253 ? 10.734 -6.288 25.187 1.00 19.24 537 GLN A N 1
ATOM 1842 C CA . GLN A 1 253 ? 11.891 -5.538 24.739 1.00 20.26 537 GLN A CA 1
ATOM 1843 C C . GLN A 1 253 ? 13.158 -6.197 25.284 1.00 20.14 537 GLN A C 1
ATOM 1844 O O . GLN A 1 253 ? 13.264 -6.476 26.474 1.00 20.05 537 GLN A O 1
ATOM 1850 N N . ASP A 1 254 ? 14.119 -6.436 24.411 1.00 19.78 538 ASP A N 1
ATOM 1851 C CA . ASP A 1 254 ? 15.351 -7.094 24.828 1.00 19.38 538 ASP A CA 1
ATOM 1852 C C . ASP A 1 254 ? 16.346 -6.055 25.330 1.00 19.31 538 ASP A C 1
ATOM 1853 O O . ASP A 1 254 ? 16.977 -5.344 24.546 1.00 20.78 538 ASP A O 1
ATOM 1858 N N . ILE A 1 255 ? 16.483 -5.941 26.645 1.00 17.61 539 ILE A N 1
ATOM 1859 C CA . ILE A 1 255 ? 17.350 -4.896 27.193 1.00 16.63 539 ILE A CA 1
ATOM 1860 C C . ILE A 1 255 ? 18.761 -5.407 27.492 1.00 15.57 539 ILE A C 1
ATOM 1861 O O . ILE A 1 255 ? 19.655 -4.640 27.845 1.00 15.12 539 ILE A O 1
ATOM 1866 N N . THR A 1 256 ? 18.969 -6.717 27.297 1.00 15.89 540 THR A N 1
ATOM 1867 C CA . THR A 1 256 ? 20.276 -7.332 27.599 1.00 15.66 540 THR A CA 1
ATOM 1868 C C . THR A 1 256 ? 21.525 -6.526 27.166 1.00 15.78 540 THR A C 1
ATOM 1869 O O . THR A 1 256 ? 22.410 -6.278 27.976 1.00 15.67 540 THR A O 1
ATOM 1873 N N . PRO A 1 257 ? 21.617 -6.142 25.872 1.00 16.18 541 PRO A N 1
ATOM 1874 C CA . PRO A 1 257 ? 22.849 -5.502 25.398 1.00 16.75 541 PRO A CA 1
ATOM 1875 C C . PRO A 1 257 ? 23.152 -4.157 26.021 1.00 17.39 541 PRO A C 1
ATOM 1876 O O . PRO A 1 257 ? 24.298 -3.702 25.966 1.00 17.64 541 PRO A O 1
ATOM 1880 N N . MET A 1 258 ? 22.145 -3.549 26.645 1.00 17.99 542 MET A N 1
ATOM 1881 C CA . MET A 1 258 ? 22.326 -2.279 27.345 1.00 19.23 542 MET A CA 1
ATOM 1882 C C . MET A 1 258 ? 23.077 -2.425 28.669 1.00 18.55 542 MET A C 1
ATOM 1883 O O . MET A 1 258 ? 23.724 -1.466 29.150 1.00 18.08 542 MET A O 1
ATOM 1888 N N . VAL A 1 259 ? 22.997 -3.621 29.254 1.00 16.65 543 VAL A N 1
ATOM 1889 C CA . VAL A 1 259 ? 23.458 -3.823 30.631 1.00 15.69 543 VAL A CA 1
ATOM 1890 C C . VAL A 1 259 ? 24.413 -4.985 30.847 1.00 15.41 543 VAL A C 1
ATOM 1891 O O . VAL A 1 259 ? 25.090 -5.038 31.866 1.00 15.29 543 VAL A O 1
ATOM 1895 N N . LYS A 1 260 ? 24.467 -5.920 29.902 1.00 15.06 544 LYS A N 1
ATOM 1896 C CA . LYS A 1 260 ? 25.252 -7.130 30.147 1.00 14.37 544 LYS A CA 1
ATOM 1897 C C . LYS A 1 260 ? 26.656 -6.953 29.537 1.00 15.18 544 LYS A C 1
ATOM 1898 O O . LYS A 1 260 ? 26.796 -6.792 28.304 1.00 16.91 544 LYS A O 1
ATOM 1904 N N . ALA A 1 261 ? 27.681 -6.975 30.386 1.00 14.75 545 ALA A N 1
ATOM 1905 C CA . ALA A 1 261 ? 29.079 -6.834 29.973 1.00 15.29 545 ALA A CA 1
ATOM 1906 C C . ALA A 1 261 ? 29.540 -8.155 29.371 1.00 15.38 545 ALA A C 1
ATOM 1907 O O . ALA A 1 261 ? 28.932 -9.199 29.621 1.00 14.58 545 ALA A O 1
ATOM 1909 N N A ASP A 1 262 ? 30.596 -8.128 28.568 0.50 15.33 546 ASP A N 1
ATOM 1910 N N B ASP A 1 262 ? 30.651 -8.082 28.633 0.50 15.41 546 ASP A N 1
ATOM 1911 C CA A ASP A 1 262 ? 31.016 -9.354 27.888 0.50 15.53 546 ASP A CA 1
ATOM 1912 C CA B ASP A 1 262 ? 31.192 -9.214 27.870 0.50 15.78 546 ASP A CA 1
ATOM 1913 C C A ASP A 1 262 ? 31.412 -10.458 28.857 0.50 14.85 546 ASP A C 1
ATOM 1914 C C B ASP A 1 262 ? 31.793 -10.337 28.718 0.50 15.14 546 ASP A C 1
ATOM 1915 O O A ASP A 1 262 ? 31.218 -11.649 28.559 0.50 14.60 546 ASP A O 1
ATOM 1916 O O B ASP A 1 262 ? 32.103 -11.416 28.202 0.50 15.25 546 ASP A O 1
ATOM 1925 N N . TRP A 1 263 ? 31.963 -10.075 30.006 1.00 14.46 547 TRP A N 1
ATOM 1926 C CA . TRP A 1 263 ? 32.427 -11.082 30.967 1.00 13.28 547 TRP A CA 1
ATOM 1927 C C . TRP A 1 263 ? 31.299 -11.763 31.726 1.00 13.26 547 TRP A C 1
ATOM 1928 O O . TRP A 1 263 ? 31.529 -12.832 32.303 1.00 13.73 547 TRP A O 1
ATOM 1939 N N . MET A 1 264 ? 30.110 -11.162 31.762 1.00 12.39 548 MET A N 1
ATOM 1940 C CA . MET A 1 264 ? 29.039 -11.707 32.590 1.00 12.52 548 MET A CA 1
ATOM 1941 C C . MET A 1 264 ? 28.535 -13.016 31.999 1.00 12.65 548 MET A C 1
ATOM 1942 O O . MET A 1 264 ? 28.297 -13.123 30.787 1.00 12.47 548 MET A O 1
ATOM 1947 N N . LYS A 1 265 ? 28.415 -14.025 32.855 1.00 12.14 549 LYS A N 1
ATOM 1948 C CA . LYS A 1 265 ? 27.749 -15.247 32.418 1.00 12.54 549 LYS A CA 1
ATOM 1949 C C . LYS A 1 265 ? 26.249 -15.043 32.626 1.00 12.43 549 LYS A C 1
ATOM 1950 O O . LYS A 1 265 ? 25.566 -14.552 31.720 1.00 13.00 549 LYS A O 1
ATOM 1956 N N . PHE A 1 266 ? 25.741 -15.338 33.820 1.00 11.96 550 PHE A N 1
ATOM 1957 C CA . PHE A 1 266 ? 24.340 -15.012 34.131 1.00 11.94 550 PHE A CA 1
ATOM 1958 C C . PHE A 1 266 ? 24.199 -13.521 34.460 1.00 12.10 550 PHE A C 1
ATOM 1959 O O . PHE A 1 266 ? 25.056 -12.961 35.151 1.00 11.49 550 PHE A O 1
ATOM 1967 N N . LEU A 1 267 ? 23.136 -12.910 33.949 1.00 12.23 551 LEU A N 1
ATOM 1968 C CA . LEU A 1 267 ? 22.618 -11.649 34.497 1.00 12.84 551 LEU A CA 1
ATOM 1969 C C . LEU A 1 267 ? 21.108 -11.801 34.600 1.00 11.90 551 LEU A C 1
ATOM 1970 O O . LEU A 1 267 ? 20.439 -12.067 33.603 1.00 12.72 551 LEU A O 1
ATOM 1975 N N . GLY A 1 268 ? 20.572 -11.652 35.797 1.00 12.41 552 GLY A N 1
ATOM 1976 C CA . GLY A 1 268 ? 19.127 -11.823 35.980 1.00 12.73 552 GLY A CA 1
ATOM 1977 C C . GLY A 1 268 ? 18.599 -10.989 37.124 1.00 13.07 552 GLY A C 1
ATOM 1978 O O . GLY A 1 268 ? 19.376 -10.402 37.883 1.00 12.93 552 GLY A O 1
ATOM 1979 N N . VAL A 1 269 ? 17.278 -10.913 37.233 1.00 13.55 553 VAL A N 1
ATOM 1980 C CA . VAL A 1 269 ? 16.711 -9.998 38.233 1.00 14.50 553 VAL A CA 1
ATOM 1981 C C . VAL A 1 269 ? 16.696 -10.580 39.635 1.00 14.46 553 VAL A C 1
ATOM 1982 O O . VAL A 1 269 ? 16.708 -11.804 39.820 1.00 14.34 553 VAL A O 1
ATOM 1986 N N . GLY A 1 270 ? 16.714 -9.683 40.620 1.00 14.88 554 GLY A N 1
ATOM 1987 C CA . GLY A 1 270 ? 16.330 -10.050 41.978 1.00 15.17 554 GLY A CA 1
ATOM 1988 C C . GLY A 1 270 ? 14.847 -9.743 42.063 1.00 15.35 554 GLY A C 1
ATOM 1989 O O . GLY A 1 270 ? 14.459 -8.565 42.190 1.00 15.17 554 GLY A O 1
ATOM 1990 N N . PRO A 1 271 ? 13.999 -10.783 41.991 1.00 15.35 555 PRO A N 1
ATOM 1991 C CA . PRO A 1 271 ? 12.567 -10.522 41.743 1.00 15.36 555 PRO A CA 1
ATOM 1992 C C . PRO A 1 271 ? 11.836 -9.845 42.888 1.00 15.61 555 PRO A C 1
ATOM 1993 O O . PRO A 1 271 ? 12.235 -9.949 44.075 1.00 15.52 555 PRO A O 1
ATOM 1997 N N . GLY A 1 272 ? 10.741 -9.194 42.537 1.00 16.11 556 GLY A N 1
ATOM 1998 C CA . GLY A 1 272 ? 9.943 -8.444 43.518 1.00 15.78 556 GLY A CA 1
ATOM 1999 C C . GLY A 1 272 ? 9.565 -7.127 42.883 1.00 15.84 556 GLY A C 1
ATOM 2000 O O . GLY A 1 272 ? 9.198 -7.087 41.730 1.00 15.50 556 GLY A O 1
ATOM 2001 N N . THR A 1 273 ? 9.738 -6.042 43.625 1.00 16.06 557 THR A N 1
ATOM 2002 C CA . THR A 1 273 ? 9.255 -4.742 43.176 1.00 16.84 557 THR A CA 1
ATOM 2003 C C . THR A 1 273 ? 10.370 -3.724 43.343 1.00 17.38 557 THR A C 1
ATOM 2004 O O . THR A 1 273 ? 10.884 -3.518 44.443 1.00 17.81 557 THR A O 1
ATOM 2008 N N . GLY A 1 274 ? 10.764 -3.124 42.217 1.00 17.22 558 GLY A N 1
ATOM 2009 C CA . GLY A 1 274 ? 11.834 -2.145 42.180 1.00 16.69 558 GLY A CA 1
ATOM 2010 C C . GLY A 1 274 ? 11.301 -0.818 42.707 1.00 17.13 558 GLY A C 1
ATOM 2011 O O . GLY A 1 274 ? 10.144 -0.733 43.152 1.00 17.69 558 GLY A O 1
ATOM 2012 N N . ILE A 1 275 ? 12.148 0.195 42.647 1.00 17.05 559 ILE A N 1
ATOM 2013 C CA . ILE A 1 275 ? 11.786 1.518 43.149 1.00 17.10 559 ILE A CA 1
ATOM 2014 C C . ILE A 1 275 ? 12.137 2.613 42.161 1.00 17.74 559 ILE A C 1
ATOM 2015 O O . ILE A 1 275 ? 12.886 2.414 41.217 1.00 18.03 559 ILE A O 1
ATOM 2020 N N . VAL A 1 276 ? 11.584 3.801 42.403 1.00 18.71 560 VAL A N 1
ATOM 2021 C CA . VAL A 1 276 ? 12.047 5.000 41.720 1.00 19.40 560 VAL A CA 1
ATOM 2022 C C . VAL A 1 276 ? 12.533 5.939 42.824 1.00 20.03 560 VAL A C 1
ATOM 2023 O O . VAL A 1 276 ? 11.840 6.136 43.803 1.00 20.31 560 VAL A O 1
ATOM 2027 N N . LEU A 1 277 ? 13.725 6.481 42.659 1.00 20.15 561 LEU A N 1
ATOM 2028 C CA . LEU A 1 277 ? 14.303 7.374 43.666 1.00 20.75 561 LEU A CA 1
ATOM 2029 C C . LEU A 1 277 ? 13.375 8.588 43.767 1.00 22.04 561 LEU A C 1
ATOM 2030 O O . LEU A 1 277 ? 12.917 9.115 42.762 1.00 21.69 561 LEU A O 1
ATOM 2035 N N . ARG A 1 278 ? 13.061 8.972 44.994 1.00 23.37 562 ARG A N 1
ATOM 2036 C CA . ARG A 1 278 ? 12.082 10.023 45.224 1.00 24.69 562 ARG A CA 1
ATOM 2037 C C . ARG A 1 278 ? 12.738 11.308 45.731 1.00 25.23 562 ARG A C 1
ATOM 2038 O O . ARG A 1 278 ? 12.061 12.317 45.860 1.00 25.29 562 ARG A O 1
ATOM 2046 N N . ASN A 1 279 ? 14.047 11.262 45.991 1.00 24.94 563 ASN A N 1
ATOM 2047 C CA . ASN A 1 279 ? 14.792 12.414 46.513 1.00 25.57 563 ASN A CA 1
ATOM 2048 C C . ASN A 1 279 ? 16.264 12.423 46.084 1.00 25.93 563 ASN A C 1
ATOM 2049 O O . ASN A 1 279 ? 16.795 11.400 45.622 1.00 26.49 563 ASN A O 1
ATOM 2054 N N . GLY A 1 280 ? 16.917 13.576 46.218 1.00 25.33 564 GLY A N 1
ATOM 2055 C CA . GLY A 1 280 ? 18.319 13.728 45.863 1.00 25.13 564 GLY A CA 1
ATOM 2056 C C . GLY A 1 280 ? 18.525 14.038 44.386 1.00 25.04 564 GLY A C 1
ATOM 2057 O O . GLY A 1 280 ? 17.554 14.155 43.642 1.00 24.56 564 GLY A O 1
ATOM 2058 N N . PRO A 1 281 ? 19.797 14.151 43.948 1.00 24.93 565 PRO A N 1
ATOM 2059 C CA . PRO A 1 281 ? 20.117 14.524 42.566 1.00 25.27 565 PRO A CA 1
ATOM 2060 C C . PRO A 1 281 ? 19.626 13.512 41.531 1.00 25.65 565 PRO A C 1
ATOM 2061 O O . PRO A 1 281 ? 19.449 13.875 40.356 1.00 24.91 565 PRO A O 1
ATOM 2065 N N . HIS A 1 282 ? 19.403 12.263 41.968 1.00 25.19 566 HIS A N 1
ATOM 2066 C CA . HIS A 1 282 ? 18.971 11.198 41.054 1.00 25.41 566 HIS A CA 1
ATOM 2067 C C . HIS A 1 282 ? 17.495 10.860 41.190 1.00 25.49 566 HIS A C 1
ATOM 2068 O O . HIS A 1 282 ? 17.042 9.807 40.730 1.00 25.16 566 HIS A O 1
ATOM 2075 N N . LYS A 1 283 ? 16.724 11.784 41.778 1.00 25.31 567 LYS A N 1
ATOM 2076 C CA . LYS A 1 283 ? 15.270 11.641 41.836 1.00 24.93 567 LYS A CA 1
ATOM 2077 C C . LYS A 1 283 ? 14.717 11.328 40.445 1.00 24.16 567 LYS A C 1
ATOM 2078 O O . LYS A 1 283 ? 15.080 11.981 39.462 1.00 24.78 567 LYS A O 1
ATOM 2084 N N . GLY A 1 284 ? 13.861 10.315 40.372 1.00 23.38 568 GLY A N 1
ATOM 2085 C CA . GLY A 1 284 ? 13.265 9.883 39.118 1.00 22.46 568 GLY A CA 1
ATOM 2086 C C . GLY A 1 284 ? 13.962 8.672 38.504 1.00 21.39 568 GLY A C 1
ATOM 2087 O O . GLY A 1 284 ? 13.412 8.026 37.609 1.00 21.30 568 GLY A O 1
ATOM 2088 N N . ARG A 1 285 ? 15.171 8.374 38.970 1.00 21.23 569 ARG A N 1
ATOM 2089 C CA . ARG A 1 285 ? 15.892 7.178 38.484 1.00 20.61 569 ARG A CA 1
ATOM 2090 C C . ARG A 1 285 ? 15.164 5.911 38.919 1.00 19.74 569 ARG A C 1
ATOM 2091 O O . ARG A 1 285 ? 14.765 5.788 40.087 1.00 20.33 569 ARG A O 1
ATOM 2099 N N . ILE A 1 286 ? 15.026 4.954 37.996 1.00 18.55 570 ILE A N 1
ATOM 2100 C CA . ILE A 1 286 ? 14.333 3.699 38.274 1.00 17.56 570 ILE A CA 1
ATOM 2101 C C . ILE A 1 286 ? 15.436 2.696 38.603 1.00 16.77 570 ILE A C 1
ATOM 2102 O O . ILE A 1 286 ? 16.372 2.590 37.848 1.00 16.69 570 ILE A O 1
ATOM 2107 N N . LEU A 1 287 ? 15.317 1.979 39.716 1.00 16.58 571 LEU A N 1
ATOM 2108 C CA . LEU A 1 287 ? 16.313 0.986 40.166 1.00 16.04 571 LEU A CA 1
ATOM 2109 C C . LEU A 1 287 ? 15.717 -0.426 40.142 1.00 15.58 571 LEU A C 1
ATOM 2110 O O . LEU A 1 287 ? 14.620 -0.659 40.653 1.00 14.95 571 LEU A O 1
ATOM 2115 N N . ILE A 1 288 ? 16.441 -1.353 39.520 1.00 14.46 572 ILE A N 1
ATOM 2116 C CA . ILE A 1 288 ? 15.979 -2.727 39.389 1.00 13.80 572 ILE A CA 1
ATOM 2117 C C . ILE A 1 288 ? 17.085 -3.636 39.921 1.00 13.35 572 ILE A C 1
ATOM 2118 O O . ILE A 1 288 ? 18.204 -3.609 39.396 1.00 13.32 572 ILE A O 1
ATOM 2123 N N . PRO A 1 289 ? 16.818 -4.373 41.014 1.00 13.47 573 PRO A N 1
ATOM 2124 C CA . PRO A 1 289 ? 17.838 -5.307 41.504 1.00 12.86 573 PRO A CA 1
ATOM 2125 C C . PRO A 1 289 ? 18.133 -6.401 40.492 1.00 12.29 573 PRO A C 1
ATOM 2126 O O . PRO A 1 289 ? 17.212 -6.977 39.921 1.00 13.31 573 PRO A O 1
ATOM 2130 N N . VAL A 1 290 ? 19.408 -6.657 40.282 1.00 12.35 574 VAL A N 1
ATOM 2131 C CA . VAL A 1 290 ? 19.842 -7.776 39.435 1.00 11.31 574 VAL A CA 1
ATOM 2132 C C . VAL A 1 290 ? 21.033 -8.429 40.122 1.00 12.19 574 VAL A C 1
ATOM 2133 O O . VAL A 1 290 ? 21.584 -7.919 41.130 1.00 11.95 574 VAL A O 1
ATOM 2137 N N . TYR A 1 291 ? 21.469 -9.551 39.561 1.00 10.89 575 TYR A N 1
ATOM 2138 C CA . TYR A 1 291 ? 22.735 -10.117 39.960 1.00 11.79 575 TYR A CA 1
ATOM 2139 C C . TYR A 1 291 ? 23.365 -10.873 38.830 1.00 11.14 575 TYR A C 1
ATOM 2140 O O . TYR A 1 291 ? 22.679 -11.259 37.878 1.00 12.24 575 TYR A O 1
ATOM 2149 N N . THR A 1 292 ? 24.673 -11.053 38.942 1.00 12.16 576 THR A N 1
ATOM 2150 C CA . THR A 1 292 ? 25.478 -11.687 37.902 1.00 11.89 576 THR A CA 1
ATOM 2151 C C . THR A 1 292 ? 26.297 -12.865 38.402 1.00 11.78 576 THR A C 1
ATOM 2152 O O . THR A 1 292 ? 26.514 -13.040 39.605 1.00 10.40 576 THR A O 1
ATOM 2156 N N . THR A 1 293 ? 26.762 -13.664 37.450 1.00 11.69 577 THR A N 1
ATOM 2157 C CA . THR A 1 293 ? 27.875 -14.578 37.726 1.00 11.95 577 THR A CA 1
ATOM 2158 C C . THR A 1 293 ? 28.939 -14.334 36.689 1.00 12.82 577 THR A C 1
ATOM 2159 O O . THR A 1 293 ? 28.680 -13.691 35.667 1.00 12.56 577 THR A O 1
ATOM 2163 N N . ASN A 1 294 ? 30.133 -14.843 36.959 1.00 12.39 578 ASN A N 1
ATOM 2164 C CA . ASN A 1 294 ? 31.244 -14.736 36.003 1.00 13.45 578 ASN A CA 1
ATOM 2165 C C . ASN A 1 294 ? 31.571 -16.137 35.511 1.00 13.82 578 ASN A C 1
ATOM 2166 O O . ASN A 1 294 ? 31.014 -17.131 36.032 1.00 13.84 578 ASN A O 1
ATOM 2171 N N . ASN A 1 295 ? 32.464 -16.227 34.535 1.00 14.01 579 ASN A N 1
ATOM 2172 C CA . ASN A 1 295 ? 32.860 -17.508 33.953 1.00 14.59 579 ASN A CA 1
ATOM 2173 C C . ASN A 1 295 ? 33.934 -18.213 34.762 1.00 14.61 579 ASN A C 1
ATOM 2174 O O . ASN A 1 295 ? 34.311 -19.344 34.433 1.00 15.42 579 ASN A O 1
ATOM 2179 N N . VAL A 1 296 ? 34.494 -17.538 35.768 1.00 13.55 580 VAL A N 1
ATOM 2180 C CA . VAL A 1 296 ? 35.541 -18.157 36.582 1.00 14.17 580 VAL A CA 1
ATOM 2181 C C . VAL A 1 296 ? 34.930 -19.178 37.545 1.00 14.77 580 VAL A C 1
ATOM 2182 O O . VAL A 1 296 ? 35.421 -20.300 37.651 1.00 15.89 580 VAL A O 1
ATOM 2186 N N . SER A 1 297 ? 33.860 -18.790 38.235 1.00 14.43 581 SER A N 1
ATOM 2187 C CA . SER A 1 297 ? 33.257 -19.653 39.264 1.00 14.12 581 SER A CA 1
ATOM 2188 C C . SER A 1 297 ? 31.738 -19.764 39.191 1.00 13.92 581 SER A C 1
ATOM 2189 O O . SER A 1 297 ? 31.144 -20.478 40.000 1.00 14.56 581 SER A O 1
ATOM 2192 N N . HIS A 1 298 ? 31.130 -19.012 38.267 1.00 13.89 582 HIS A N 1
ATOM 2193 C CA . HIS A 1 298 ? 29.698 -19.093 37.966 1.00 13.34 582 HIS A CA 1
ATOM 2194 C C . HIS A 1 298 ? 28.890 -19.153 39.263 1.00 14.65 582 HIS A C 1
ATOM 2195 O O . HIS A 1 298 ? 29.037 -18.263 40.118 1.00 13.80 582 HIS A O 1
ATOM 2202 N N . LEU A 1 299 ? 28.088 -20.209 39.450 1.00 15.02 583 LEU A N 1
ATOM 2203 C CA . LEU A 1 299 ? 27.169 -20.299 40.576 1.00 16.19 583 LEU A CA 1
ATOM 2204 C C . LEU A 1 299 ? 27.822 -20.785 41.870 1.00 16.33 583 LEU A C 1
ATOM 2205 O O . LEU A 1 299 ? 27.214 -20.726 42.932 1.00 18.30 583 LEU A O 1
ATOM 2210 N N . ASP A 1 300 ? 29.061 -21.238 41.776 1.00 16.77 584 ASP A N 1
ATOM 2211 C CA . ASP A 1 300 ? 29.799 -21.724 42.932 1.00 17.50 584 ASP A CA 1
ATOM 2212 C C . ASP A 1 300 ? 30.402 -20.603 43.758 1.00 16.92 584 ASP A C 1
ATOM 2213 O O . ASP A 1 300 ? 30.505 -20.716 44.981 1.00 16.06 584 ASP A O 1
ATOM 2218 N N . GLY A 1 301 ? 30.751 -19.488 43.114 1.00 15.61 585 GLY A N 1
ATOM 2219 C CA . GLY A 1 301 ? 31.499 -18.473 43.884 1.00 15.03 585 GLY A CA 1
ATOM 2220 C C . GLY A 1 301 ? 31.436 -17.055 43.377 1.00 15.23 585 GLY A C 1
ATOM 2221 O O . GLY A 1 301 ? 32.268 -16.238 43.772 1.00 15.02 585 GLY A O 1
ATOM 2222 N N . SER A 1 302 ? 30.477 -16.745 42.504 1.00 13.46 586 SER A N 1
ATOM 2223 C CA . SER A 1 302 ? 30.509 -15.389 41.934 1.00 13.49 586 SER A CA 1
ATOM 2224 C C . SER A 1 302 ? 29.197 -14.639 41.891 1.00 12.65 586 SER A C 1
ATOM 2225 O O . SER A 1 302 ? 29.121 -13.521 41.335 1.00 12.46 586 SER A O 1
ATOM 2228 N N . GLN A 1 303 ? 28.142 -15.210 42.451 1.00 12.22 587 GLN A N 1
ATOM 2229 C CA . GLN A 1 303 ? 26.842 -14.518 42.376 1.00 11.57 587 GLN A CA 1
ATOM 2230 C C . GLN A 1 303 ? 27.015 -13.196 43.095 1.00 11.33 587 GLN A C 1
ATOM 2231 O O . GLN A 1 303 ? 27.470 -13.189 44.231 1.00 10.83 587 GLN A O 1
ATOM 2237 N N . SER A 1 304 ? 26.640 -12.100 42.418 1.00 10.80 588 SER A N 1
ATOM 2238 C CA . SER A 1 304 ? 26.968 -10.737 42.886 1.00 11.48 588 SER A CA 1
ATOM 2239 C C . SER A 1 304 ? 25.835 -9.792 42.575 1.00 12.68 588 SER A C 1
ATOM 2240 O O . SER A 1 304 ? 25.491 -9.598 41.402 1.00 12.52 588 SER A O 1
ATOM 2243 N N . SER A 1 305 ? 25.275 -9.180 43.620 1.00 12.32 589 SER A N 1
ATOM 2244 C CA . SER A 1 305 ? 24.216 -8.177 43.484 1.00 12.29 589 SER A CA 1
ATOM 2245 C C . SER A 1 305 ? 24.682 -6.835 42.920 1.00 12.88 589 SER A C 1
ATOM 2246 O O . SER A 1 305 ? 25.805 -6.375 43.145 1.00 13.29 589 SER A O 1
ATOM 2249 N N . ARG A 1 306 ? 23.756 -6.197 42.227 1.00 13.24 590 ARG A N 1
ATOM 2250 C CA . ARG A 1 306 ? 23.918 -4.813 41.768 1.00 14.28 590 ARG A CA 1
ATOM 2251 C C . ARG A 1 306 ? 22.542 -4.325 41.362 1.00 14.57 590 ARG A C 1
ATOM 2252 O O . ARG A 1 306 ? 21.556 -5.054 41.491 1.00 14.15 590 ARG A O 1
ATOM 2260 N N . VAL A 1 307 ? 22.448 -3.085 40.882 1.00 14.93 591 VAL A N 1
ATOM 2261 C CA . VAL A 1 307 ? 21.222 -2.668 40.221 1.00 15.21 591 VAL A CA 1
ATOM 2262 C C . VAL A 1 307 ? 21.512 -2.249 38.788 1.00 15.22 591 VAL A C 1
ATOM 2263 O O . VAL A 1 307 ? 22.637 -1.835 38.470 1.00 15.81 591 VAL A O 1
ATOM 2267 N N . ILE A 1 308 ? 20.484 -2.384 37.953 1.00 14.80 592 ILE A N 1
ATOM 2268 C CA . ILE A 1 308 ? 20.404 -1.643 36.692 1.00 14.34 592 ILE A CA 1
ATOM 2269 C C . ILE A 1 308 ? 19.443 -0.500 36.904 1.00 15.26 592 ILE A C 1
ATOM 2270 O O . ILE A 1 308 ? 18.556 -0.548 37.793 1.00 13.97 592 ILE A O 1
ATOM 2275 N N . TYR A 1 309 ? 19.591 0.522 36.074 1.00 16.11 593 TYR A N 1
ATOM 2276 C CA . TYR A 1 309 ? 18.839 1.749 36.300 1.00 16.17 593 TYR A CA 1
ATOM 2277 C C . TYR A 1 309 ? 18.560 2.474 35.016 1.00 16.27 593 TYR A C 1
ATOM 2278 O O . TYR A 1 309 ? 19.305 2.332 34.033 1.00 16.43 593 TYR A O 1
ATOM 2287 N N . SER A 1 310 ? 17.510 3.286 35.052 1.00 17.76 594 SER A N 1
ATOM 2288 C CA . SER A 1 310 ? 17.149 4.139 33.925 1.00 17.98 594 SER A CA 1
ATOM 2289 C C . SER A 1 310 ? 16.952 5.567 34.414 1.00 19.78 594 SER A C 1
ATOM 2290 O O . SER A 1 310 ? 16.245 5.802 35.389 1.00 20.16 594 SER A O 1
ATOM 2293 N N . ASP A 1 311 ? 17.587 6.490 33.702 1.00 20.99 595 ASP A N 1
ATOM 2294 C CA . ASP A 1 311 ? 17.462 7.918 33.982 1.00 22.60 595 ASP A CA 1
ATOM 2295 C C . ASP A 1 311 ? 16.537 8.597 32.956 1.00 23.38 595 ASP A C 1
ATOM 2296 O O . ASP A 1 311 ? 16.310 9.812 33.015 1.00 24.80 595 ASP A O 1
ATOM 2301 N N . ASP A 1 312 ? 15.984 7.813 32.035 1.00 23.57 596 ASP A N 1
ATOM 2302 C CA . ASP A 1 312 ? 15.065 8.333 31.017 1.00 23.73 596 ASP A CA 1
ATOM 2303 C C . ASP A 1 312 ? 13.729 7.583 30.931 1.00 23.27 596 ASP A C 1
ATOM 2304 O O . ASP A 1 312 ? 13.209 7.300 29.838 1.00 22.69 596 ASP A O 1
ATOM 2309 N N . HIS A 1 313 ? 13.169 7.253 32.091 1.00 23.15 597 HIS A N 1
ATOM 2310 C CA . HIS A 1 313 ? 11.827 6.699 32.185 1.00 23.89 597 HIS A CA 1
ATOM 2311 C C . HIS A 1 313 ? 11.683 5.351 31.493 1.00 22.99 597 HIS A C 1
ATOM 2312 O O . HIS A 1 313 ? 10.655 5.049 30.926 1.00 22.78 597 HIS A O 1
ATOM 2319 N N . GLY A 1 314 ? 12.744 4.544 31.559 1.00 22.95 598 GLY A N 1
ATOM 2320 C CA . GLY A 1 314 ? 12.684 3.169 31.052 1.00 22.59 598 GLY A CA 1
ATOM 2321 C C . GLY A 1 314 ? 13.095 2.959 29.611 1.00 23.48 598 GLY A C 1
ATOM 2322 O O . GLY A 1 314 ? 13.065 1.835 29.129 1.00 23.31 598 GLY A O 1
ATOM 2323 N N . LYS A 1 315 ? 13.469 4.024 28.900 1.00 23.35 599 LYS A N 1
ATOM 2324 C CA . LYS A 1 315 ? 13.891 3.873 27.510 1.00 23.76 599 LYS A CA 1
ATOM 2325 C C . LYS A 1 315 ? 15.278 3.242 27.378 1.00 22.82 599 LYS A C 1
ATOM 2326 O O . LYS A 1 315 ? 15.473 2.331 26.569 1.00 21.94 599 LYS A O 1
ATOM 2332 N N . THR A 1 316 ? 16.229 3.754 28.147 1.00 22.36 600 THR A N 1
ATOM 2333 C CA . THR A 1 316 ? 17.566 3.179 28.203 1.00 21.74 600 THR A CA 1
ATOM 2334 C C . THR A 1 316 ? 17.918 2.758 29.623 1.00 21.17 600 THR A C 1
ATOM 2335 O O . THR A 1 316 ? 17.440 3.340 30.613 1.00 20.86 600 THR A O 1
ATOM 2339 N N . TRP A 1 317 ? 18.764 1.736 29.702 1.00 19.84 601 TRP A N 1
ATOM 2340 C CA . TRP A 1 317 ? 19.172 1.130 30.966 1.00 18.73 601 TRP A CA 1
ATOM 2341 C C . TRP A 1 317 ? 20.699 1.048 31.068 1.00 18.41 601 TRP A C 1
ATOM 2342 O O . TRP A 1 317 ? 21.409 0.962 30.051 1.00 18.93 601 TRP A O 1
ATOM 2353 N N . HIS A 1 318 ? 21.207 1.099 32.296 1.00 17.42 602 HIS A N 1
ATOM 2354 C CA . HIS A 1 318 ? 22.633 1.052 32.547 1.00 17.38 602 HIS A CA 1
ATOM 2355 C C . HIS A 1 318 ? 22.878 0.153 33.748 1.00 17.02 602 HIS A C 1
ATOM 2356 O O . HIS A 1 318 ? 22.033 0.054 34.628 1.00 15.91 602 HIS A O 1
ATOM 2363 N N . ALA A 1 319 ? 24.029 -0.495 33.764 1.00 15.97 603 ALA A N 1
ATOM 2364 C CA . ALA A 1 319 ? 24.386 -1.326 34.899 1.00 16.52 603 ALA A CA 1
ATOM 2365 C C . ALA A 1 319 ? 25.153 -0.503 35.915 1.00 16.44 603 ALA A C 1
ATOM 2366 O O . ALA A 1 319 ? 26.155 0.128 35.572 1.00 16.75 603 ALA A O 1
ATOM 2368 N N . GLY A 1 320 ? 24.715 -0.549 37.174 1.00 16.60 604 GLY A N 1
ATOM 2369 C CA . GLY A 1 320 ? 25.540 -0.037 38.267 1.00 16.60 604 GLY A CA 1
ATOM 2370 C C . GLY A 1 320 ? 26.704 -0.987 38.533 1.00 17.02 604 GLY A C 1
ATOM 2371 O O . GLY A 1 320 ? 26.783 -2.063 37.933 1.00 16.99 604 GLY A O 1
ATOM 2372 N N . GLU A 1 321 ? 27.620 -0.587 39.404 1.00 15.75 605 GLU A N 1
ATOM 2373 C CA . GLU A 1 321 ? 28.718 -1.469 39.797 1.00 17.30 605 GLU A CA 1
ATOM 2374 C C . GLU A 1 321 ? 28.186 -2.531 40.758 1.00 16.18 605 GLU A C 1
ATOM 2375 O O . GLU A 1 321 ? 27.176 -2.326 41.439 1.00 16.18 605 GLU A O 1
ATOM 2381 N N . ALA A 1 322 ? 28.880 -3.661 40.840 1.00 15.92 606 ALA A N 1
ATOM 2382 C CA . ALA A 1 322 ? 28.501 -4.663 41.844 1.00 15.50 606 ALA A CA 1
ATOM 2383 C C . ALA A 1 322 ? 28.899 -4.195 43.243 1.00 14.84 606 ALA A C 1
ATOM 2384 O O . ALA A 1 322 ? 29.913 -3.514 43.428 1.00 15.14 606 ALA A O 1
ATOM 2386 N N . VAL A 1 323 ? 28.120 -4.607 44.236 1.00 15.47 607 VAL A N 1
ATOM 2387 C CA . VAL A 1 323 ? 28.545 -4.486 45.628 1.00 15.49 607 VAL A CA 1
ATOM 2388 C C . VAL A 1 323 ? 29.946 -5.107 45.799 1.00 15.33 607 VAL A C 1
ATOM 2389 O O . VAL A 1 323 ? 30.790 -4.592 46.547 1.00 14.95 607 VAL A O 1
ATOM 2393 N N . ASN A 1 324 ? 30.187 -6.206 45.088 1.00 14.69 608 ASN A N 1
ATOM 2394 C CA . ASN A 1 324 ? 31.422 -6.945 45.196 1.00 14.62 608 ASN A CA 1
ATOM 2395 C C . ASN A 1 324 ? 32.600 -6.375 44.414 1.00 14.54 608 ASN A C 1
ATOM 2396 O O . ASN A 1 324 ? 33.691 -6.946 44.458 1.00 14.72 608 ASN A O 1
ATOM 2401 N N . ASP A 1 325 ? 32.393 -5.281 43.680 1.00 14.33 609 ASP A N 1
ATOM 2402 C CA . ASP A 1 325 ? 33.491 -4.748 42.880 1.00 15.04 609 ASP A CA 1
ATOM 2403 C C . ASP A 1 325 ? 34.447 -3.936 43.764 1.00 15.58 609 ASP A C 1
ATOM 2404 O O . ASP A 1 325 ? 34.028 -2.950 44.368 1.00 16.20 609 ASP A O 1
ATOM 2409 N N . ASN A 1 326 ? 35.716 -4.347 43.802 1.00 15.37 610 ASN A N 1
ATOM 2410 C CA . ASN A 1 326 ? 36.740 -3.731 44.644 1.00 17.02 610 ASN A CA 1
ATOM 2411 C C . ASN A 1 326 ? 36.316 -3.761 46.124 1.00 17.33 610 ASN A C 1
ATOM 2412 O O . ASN A 1 326 ? 36.557 -2.816 46.885 1.00 19.17 610 ASN A O 1
ATOM 2417 N N . ARG A 1 327 ? 35.643 -4.841 46.509 1.00 17.76 611 ARG A N 1
ATOM 2418 C CA . ARG A 1 327 ? 35.275 -5.080 47.898 1.00 18.18 611 ARG A CA 1
ATOM 2419 C C . ARG A 1 327 ? 36.403 -5.859 48.587 1.00 18.87 611 ARG A C 1
ATOM 2420 O O . ARG A 1 327 ? 36.994 -6.770 47.995 1.00 18.95 611 ARG A O 1
ATOM 2428 N N . GLN A 1 328 ? 36.695 -5.506 49.840 1.00 19.60 612 GLN A N 1
ATOM 2429 C CA . GLN A 1 328 ? 37.719 -6.193 50.598 1.00 21.33 612 GLN A CA 1
ATOM 2430 C C . GLN A 1 328 ? 37.073 -7.349 51.337 1.00 21.78 612 GLN A C 1
ATOM 2431 O O . GLN A 1 328 ? 36.126 -7.129 52.099 1.00 21.47 612 GLN A O 1
ATOM 2437 N N . VAL A 1 329 ? 37.570 -8.558 51.077 1.00 22.73 613 VAL A N 1
ATOM 2438 C CA . VAL A 1 329 ? 37.087 -9.799 51.699 1.00 24.74 613 VAL A CA 1
ATOM 2439 C C . VAL A 1 329 ? 38.305 -10.545 52.229 1.00 25.83 613 VAL A C 1
ATOM 2440 O O . VAL A 1 329 ? 39.195 -10.906 51.468 1.00 25.56 613 VAL A O 1
ATOM 2444 N N . ASP A 1 330 ? 38.371 -10.758 53.542 1.00 27.79 614 ASP A N 1
ATOM 2445 C CA . ASP A 1 330 ? 39.536 -11.418 54.138 1.00 30.05 614 ASP A CA 1
ATOM 2446 C C . ASP A 1 330 ? 40.851 -10.744 53.792 1.00 29.83 614 ASP A C 1
ATOM 2447 O O . ASP A 1 330 ? 41.835 -11.417 53.455 1.00 30.74 614 ASP A O 1
ATOM 2452 N N . GLY A 1 331 ? 40.861 -9.420 53.850 1.00 29.54 615 GLY A N 1
ATOM 2453 C CA . GLY A 1 331 ? 42.081 -8.662 53.627 1.00 28.75 615 GLY A CA 1
ATOM 2454 C C . GLY A 1 331 ? 42.539 -8.594 52.183 1.00 27.88 615 GLY A C 1
ATOM 2455 O O . GLY A 1 331 ? 43.632 -8.106 51.912 1.00 28.13 615 GLY A O 1
ATOM 2456 N N . GLN A 1 332 ? 41.714 -9.077 51.250 1.00 26.49 616 GLN A N 1
ATOM 2457 C CA . GLN A 1 332 ? 42.067 -9.014 49.830 1.00 24.94 616 GLN A CA 1
ATOM 2458 C C . GLN A 1 332 ? 40.897 -8.525 49.007 1.00 22.89 616 GLN A C 1
ATOM 2459 O O . GLN A 1 332 ? 39.741 -8.772 49.350 1.00 22.50 616 GLN A O 1
ATOM 2465 N N . LYS A 1 333 ? 41.194 -7.813 47.931 1.00 20.82 617 LYS A N 1
ATOM 2466 C CA . LYS A 1 333 ? 40.133 -7.255 47.111 1.00 18.72 617 LYS A CA 1
ATOM 2467 C C . LYS A 1 333 ? 39.572 -8.331 46.209 1.00 17.81 617 LYS A C 1
ATOM 2468 O O . LYS A 1 333 ? 40.300 -9.230 45.781 1.00 18.73 617 LYS A O 1
ATOM 2474 N N . ILE A 1 334 ? 38.280 -8.238 45.933 1.00 15.78 618 ILE A N 1
ATOM 2475 C CA . ILE A 1 334 ? 37.672 -9.068 44.885 1.00 15.40 618 ILE A CA 1
ATOM 2476 C C . ILE A 1 334 ? 36.987 -8.150 43.876 1.00 13.88 618 ILE A C 1
ATOM 2477 O O . ILE A 1 334 ? 36.851 -6.938 44.109 1.00 14.01 618 ILE A O 1
ATOM 2482 N N . HIS A 1 335 ? 36.543 -8.737 42.764 1.00 12.90 619 HIS A N 1
ATOM 2483 C CA . HIS A 1 335 ? 35.720 -8.054 41.783 1.00 12.55 619 HIS A CA 1
ATOM 2484 C C . HIS A 1 335 ? 34.702 -9.087 41.304 1.00 12.48 619 HIS A C 1
ATOM 2485 O O . HIS A 1 335 ? 35.030 -10.286 41.203 1.00 12.74 619 HIS A O 1
ATOM 2492 N N . SER A 1 336 ? 33.491 -8.639 41.008 1.00 12.31 620 SER A N 1
ATOM 2493 C CA . SER A 1 336 ? 32.402 -9.558 40.570 1.00 12.78 620 SER A CA 1
ATOM 2494 C C . SER A 1 336 ? 32.795 -10.345 39.317 1.00 13.09 620 SER A C 1
ATOM 2495 O O . SER A 1 336 ? 32.309 -11.455 39.091 1.00 13.31 620 SER A O 1
ATOM 2498 N N . SER A 1 337 ? 33.680 -9.773 38.503 1.00 12.77 621 SER A N 1
ATOM 2499 C CA . SER A 1 337 ? 34.050 -10.408 37.210 1.00 12.91 621 SER A CA 1
ATOM 2500 C C . SER A 1 337 ? 35.047 -11.559 37.384 1.00 12.94 621 SER A C 1
ATOM 2501 O O . SER A 1 337 ? 35.245 -12.371 36.447 1.00 12.67 621 SER A O 1
ATOM 2504 N N . THR A 1 338 ? 35.687 -11.631 38.557 1.00 11.89 622 THR A N 1
ATOM 2505 C CA . THR A 1 338 ? 36.825 -12.530 38.767 1.00 11.66 622 THR A CA 1
ATOM 2506 C C . THR A 1 338 ? 36.759 -13.328 40.066 1.00 11.87 622 THR A C 1
ATOM 2507 O O . THR A 1 338 ? 37.579 -14.258 40.271 1.00 13.00 622 THR A O 1
ATOM 2511 N N . MET A 1 339 ? 35.784 -13.031 40.911 1.00 12.83 623 MET A N 1
ATOM 2512 C CA . MET A 1 339 ? 35.776 -13.664 42.240 1.00 13.42 623 MET A CA 1
ATOM 2513 C C . MET A 1 339 ? 35.432 -15.135 42.162 1.00 13.77 623 MET A C 1
ATOM 2514 O O . MET A 1 339 ? 34.742 -15.570 41.249 1.00 13.54 623 MET A O 1
ATOM 2519 N N . ASN A 1 340 ? 35.858 -15.844 43.197 1.00 14.05 624 ASN A N 1
ATOM 2520 C CA . ASN A 1 340 ? 35.524 -17.239 43.410 1.00 15.47 624 ASN A CA 1
ATOM 2521 C C . ASN A 1 340 ? 35.546 -17.413 44.928 1.00 14.72 624 ASN A C 1
ATOM 2522 O O . ASN A 1 340 ? 36.546 -17.825 45.532 1.00 15.63 624 ASN A O 1
ATOM 2527 N N . ASN A 1 341 ? 34.432 -17.063 45.543 1.00 14.72 625 ASN A N 1
ATOM 2528 C CA . ASN A 1 341 ? 34.331 -17.028 47.005 1.00 14.94 625 ASN A CA 1
ATOM 2529 C C . ASN A 1 341 ? 32.891 -17.235 47.342 1.00 15.25 625 ASN A C 1
ATOM 2530 O O . ASN A 1 341 ? 32.074 -16.308 47.247 1.00 15.91 625 ASN A O 1
ATOM 2535 N N . ARG A 1 342 ? 32.571 -18.472 47.713 1.00 15.62 626 ARG A N 1
ATOM 2536 C CA . ARG A 1 342 ? 31.186 -18.852 47.981 1.00 18.06 626 ARG A CA 1
ATOM 2537 C C . ARG A 1 342 ? 30.494 -17.906 48.974 1.00 17.01 626 ARG A C 1
ATOM 2538 O O . ARG A 1 342 ? 29.370 -17.463 48.749 1.00 17.26 626 ARG A O 1
ATOM 2546 N N . ARG A 1 343 ? 31.149 -17.601 50.095 1.00 17.02 627 ARG A N 1
ATOM 2547 C CA . ARG A 1 343 ? 30.489 -16.858 51.169 1.00 17.97 627 ARG A CA 1
ATOM 2548 C C . ARG A 1 343 ? 30.460 -15.337 50.958 1.00 16.76 627 ARG A C 1
ATOM 2549 O O . ARG A 1 343 ? 29.739 -14.622 51.647 1.00 16.93 627 ARG A O 1
ATOM 2557 N N . ALA A 1 344 ? 31.245 -14.857 49.994 1.00 15.61 628 ALA A N 1
ATOM 2558 C CA . ALA A 1 344 ? 31.239 -13.442 49.600 1.00 15.00 628 ALA A CA 1
ATOM 2559 C C . ALA A 1 344 ? 30.146 -13.166 48.569 1.00 14.92 628 ALA A C 1
ATOM 2560 O O . ALA A 1 344 ? 29.931 -12.016 48.161 1.00 14.20 628 ALA A O 1
ATOM 2562 N N . GLN A 1 345 ? 29.444 -14.217 48.141 1.00 13.99 629 GLN A N 1
ATOM 2563 C CA . GLN A 1 345 ? 28.342 -14.013 47.200 1.00 13.19 629 GLN A CA 1
ATOM 2564 C C . GLN A 1 345 ? 27.204 -13.199 47.786 1.00 13.30 629 GLN A C 1
ATOM 2565 O O . GLN A 1 345 ? 26.937 -13.216 49.003 1.00 13.12 629 GLN A O 1
ATOM 2571 N N . ASN A 1 346 ? 26.521 -12.475 46.903 1.00 13.54 630 ASN A N 1
ATOM 2572 C CA . ASN A 1 346 ? 25.235 -11.893 47.245 1.00 14.25 630 ASN A CA 1
ATOM 2573 C C . ASN A 1 346 ? 24.363 -11.977 46.005 1.00 14.34 630 ASN A C 1
ATOM 2574 O O . ASN A 1 346 ? 24.850 -11.813 44.893 1.00 13.87 630 ASN A O 1
ATOM 2579 N N . THR A 1 347 ? 23.101 -12.327 46.183 1.00 13.93 631 THR A N 1
ATOM 2580 C CA . THR A 1 347 ? 22.336 -12.794 45.034 1.00 14.27 631 THR A CA 1
ATOM 2581 C C . THR A 1 347 ? 21.136 -11.880 44.797 1.00 14.34 631 THR A C 1
ATOM 2582 O O . THR A 1 347 ? 21.329 -10.692 44.502 1.00 13.43 631 THR A O 1
ATOM 2586 N N . GLU A 1 348 ? 19.921 -12.407 44.912 1.00 13.15 632 GLU A N 1
ATOM 2587 C CA . GLU A 1 348 ? 18.704 -11.622 44.783 1.00 13.34 632 GLU A CA 1
ATOM 2588 C C . GLU A 1 348 ? 18.665 -10.579 45.899 1.00 14.47 632 GLU A C 1
ATOM 2589 O O . GLU A 1 348 ? 19.045 -10.857 47.040 1.00 14.31 632 GLU A O 1
ATOM 2595 N N . SER A 1 349 ? 18.230 -9.377 45.556 1.00 13.86 633 SER A N 1
ATOM 2596 C CA . SER A 1 349 ? 18.218 -8.301 46.530 1.00 14.16 633 SER A CA 1
ATOM 2597 C C . SER A 1 349 ? 16.960 -7.455 46.397 1.00 14.64 633 SER A C 1
ATOM 2598 O O . SER A 1 349 ? 16.192 -7.594 45.443 1.00 14.96 633 SER A O 1
ATOM 2601 N N . THR A 1 350 ? 16.741 -6.603 47.388 1.00 14.60 634 THR A N 1
ATOM 2602 C CA . THR A 1 350 ? 15.611 -5.703 47.385 1.00 14.73 634 THR A CA 1
ATOM 2603 C C . THR A 1 350 ? 16.201 -4.349 47.759 1.00 15.06 634 THR A C 1
ATOM 2604 O O . THR A 1 350 ? 17.138 -4.285 48.546 1.00 15.39 634 THR A O 1
ATOM 2608 N N . VAL A 1 351 ? 15.664 -3.289 47.159 1.00 15.05 635 VAL A N 1
ATOM 2609 C CA . VAL A 1 351 ? 16.308 -1.991 47.196 1.00 16.08 635 VAL A CA 1
ATOM 2610 C C . VAL A 1 351 ? 15.369 -0.936 47.778 1.00 15.84 635 VAL A C 1
ATOM 2611 O O . VAL A 1 351 ? 14.183 -0.907 47.456 1.00 16.15 635 VAL A O 1
ATOM 2615 N N . VAL A 1 352 ? 15.907 -0.076 48.644 1.00 16.86 636 VAL A N 1
ATOM 2616 C CA . VAL A 1 352 ? 15.122 0.983 49.283 1.00 17.26 636 VAL A CA 1
ATOM 2617 C C . VAL A 1 352 ? 15.966 2.266 49.300 1.00 17.44 636 VAL A C 1
ATOM 2618 O O . VAL A 1 352 ? 17.162 2.199 49.550 1.00 17.92 636 VAL A O 1
ATOM 2622 N N . GLN A 1 353 ? 15.354 3.415 49.007 1.00 17.71 637 GLN A N 1
ATOM 2623 C CA . GLN A 1 353 ? 16.012 4.697 49.261 1.00 17.79 637 GLN A CA 1
ATOM 2624 C C . GLN A 1 353 ? 15.529 5.329 50.573 1.00 18.41 637 GLN A C 1
ATOM 2625 O O . GLN A 1 353 ? 14.337 5.297 50.886 1.00 19.06 637 GLN A O 1
ATOM 2631 N N . LEU A 1 354 ? 16.478 5.890 51.317 1.00 18.59 638 LEU A N 1
ATOM 2632 C CA . LEU A 1 354 ? 16.203 6.596 52.565 1.00 19.83 638 LEU A CA 1
ATOM 2633 C C . LEU A 1 354 ? 15.894 8.057 52.279 1.00 20.74 638 LEU A C 1
ATOM 2634 O O . LEU A 1 354 ? 16.191 8.563 51.202 1.00 20.41 638 LEU A O 1
ATOM 2639 N N . ASN A 1 355 ? 15.331 8.749 53.268 1.00 21.76 639 ASN A N 1
ATOM 2640 C CA . ASN A 1 355 ? 15.048 10.175 53.102 1.00 22.96 639 ASN A CA 1
ATOM 2641 C C . ASN A 1 355 ? 16.299 11.011 52.865 1.00 22.85 639 ASN A C 1
ATOM 2642 O O . ASN A 1 355 ? 16.240 12.049 52.198 1.00 23.54 639 ASN A O 1
ATOM 2647 N N . ASN A 1 356 ? 17.430 10.544 53.391 1.00 22.99 640 ASN A N 1
ATOM 2648 C CA . ASN A 1 356 ? 18.711 11.248 53.236 1.00 23.55 640 ASN A CA 1
ATOM 2649 C C . ASN A 1 356 ? 19.385 11.013 51.875 1.00 23.28 640 ASN A C 1
ATOM 2650 O O . ASN A 1 356 ? 20.471 11.541 51.603 1.00 23.06 640 ASN A O 1
ATOM 2655 N N . GLY A 1 357 ? 18.720 10.225 51.031 1.00 23.06 641 GLY A N 1
ATOM 2656 C CA . GLY A 1 357 ? 19.179 9.969 49.666 1.00 22.87 641 GLY A CA 1
ATOM 2657 C C . GLY A 1 357 ? 19.935 8.659 49.482 1.00 22.52 641 GLY A C 1
ATOM 2658 O O . GLY A 1 357 ? 20.074 8.184 48.345 1.00 22.11 641 GLY A O 1
ATOM 2659 N N . ASP A 1 358 ? 20.422 8.077 50.582 1.00 21.99 642 ASP A N 1
ATOM 2660 C CA . ASP A 1 358 ? 21.161 6.809 50.510 1.00 20.98 642 ASP A CA 1
ATOM 2661 C C . ASP A 1 358 ? 20.270 5.683 50.000 1.00 19.73 642 ASP A C 1
ATOM 2662 O O . ASP A 1 358 ? 19.075 5.659 50.253 1.00 18.58 642 ASP A O 1
ATOM 2667 N N . VAL A 1 359 ? 20.872 4.746 49.270 1.00 19.22 643 VAL A N 1
ATOM 2668 C CA . VAL A 1 359 ? 20.145 3.574 48.787 1.00 18.56 643 VAL A CA 1
ATOM 2669 C C . VAL A 1 359 ? 20.662 2.383 49.581 1.00 17.79 643 VAL A C 1
ATOM 2670 O O . VAL A 1 359 ? 21.876 2.225 49.712 1.00 18.87 643 VAL A O 1
ATOM 2674 N N . LYS A 1 360 ? 19.752 1.577 50.126 1.00 17.57 644 LYS A N 1
ATOM 2675 C CA . LYS A 1 360 ? 20.124 0.362 50.861 1.00 16.92 644 LYS A CA 1
ATOM 2676 C C . LYS A 1 360 ? 19.767 -0.818 49.955 1.00 16.25 644 LYS A C 1
ATOM 2677 O O . LYS A 1 360 ? 18.682 -0.843 49.393 1.00 16.92 644 LYS A O 1
ATOM 2683 N N . LEU A 1 361 ? 20.674 -1.783 49.853 1.00 15.03 645 LEU A N 1
ATOM 2684 C CA . LEU A 1 361 ? 20.428 -3.006 49.095 1.00 14.07 645 LEU A CA 1
ATOM 2685 C C . LEU A 1 361 ? 20.528 -4.200 50.050 1.00 14.22 645 LEU A C 1
ATOM 2686 O O . LEU A 1 361 ? 21.603 -4.506 50.562 1.00 14.88 645 LEU A O 1
ATOM 2691 N N . PHE A 1 362 ? 19.396 -4.851 50.286 1.00 14.51 646 PHE A N 1
ATOM 2692 C CA . PHE A 1 362 ? 19.313 -5.980 51.184 1.00 14.85 646 PHE A CA 1
ATOM 2693 C C . PHE A 1 362 ? 19.482 -7.215 50.323 1.00 15.11 646 PHE A C 1
ATOM 2694 O O . PHE A 1 362 ? 18.681 -7.452 49.418 1.00 14.97 646 PHE A O 1
ATOM 2702 N N . MET A 1 363 ? 20.498 -8.000 50.615 1.00 14.78 647 MET A N 1
ATOM 2703 C CA . MET A 1 363 ? 20.932 -9.031 49.677 1.00 15.16 647 MET A CA 1
ATOM 2704 C C . MET A 1 363 ? 20.848 -10.427 50.252 1.00 14.70 647 MET A C 1
ATOM 2705 O O . MET A 1 363 ? 21.341 -10.685 51.347 1.00 15.30 647 MET A O 1
ATOM 2710 N N . ARG A 1 364 ? 20.228 -11.331 49.507 1.00 14.14 648 ARG A N 1
ATOM 2711 C CA . ARG A 1 364 ? 20.260 -12.756 49.845 1.00 14.66 648 ARG A CA 1
ATOM 2712 C C . ARG A 1 364 ? 21.701 -13.263 49.820 1.00 14.86 648 ARG A C 1
ATOM 2713 O O . ARG A 1 364 ? 22.467 -12.966 48.903 1.00 15.09 648 ARG A O 1
ATOM 2721 N N . GLY A 1 365 ? 22.087 -14.029 50.842 1.00 15.44 649 GLY A N 1
ATOM 2722 C CA . GLY A 1 365 ? 23.459 -14.472 50.945 1.00 16.50 649 GLY A CA 1
ATOM 2723 C C . GLY A 1 365 ? 23.603 -15.661 51.882 1.00 18.08 649 GLY A C 1
ATOM 2724 O O . GLY A 1 365 ? 22.604 -16.279 52.273 1.00 17.46 649 GLY A O 1
ATOM 2725 N N . LEU A 1 366 ? 24.850 -15.945 52.259 1.00 18.08 650 LEU A N 1
ATOM 2726 C CA . LEU A 1 366 ? 25.174 -17.209 52.901 1.00 19.98 650 LEU A CA 1
ATOM 2727 C C . LEU A 1 366 ? 25.836 -17.030 54.263 1.00 21.03 650 LEU A C 1
ATOM 2728 O O . LEU A 1 366 ? 26.597 -17.884 54.698 1.00 22.60 650 LEU A O 1
ATOM 2733 N N . THR A 1 367 ? 25.538 -15.922 54.932 1.00 21.14 651 THR A N 1
ATOM 2734 C CA . THR A 1 367 ? 26.038 -15.692 56.291 1.00 21.78 651 THR A CA 1
ATOM 2735 C C . THR A 1 367 ? 25.050 -16.176 57.352 1.00 21.76 651 THR A C 1
ATOM 2736 O O . THR A 1 367 ? 25.370 -16.175 58.541 1.00 22.15 651 THR A O 1
ATOM 2740 N N . GLY A 1 368 ? 23.846 -16.555 56.928 1.00 21.72 652 GLY A N 1
ATOM 2741 C CA . GLY A 1 368 ? 22.778 -16.898 57.871 1.00 21.65 652 GLY A CA 1
ATOM 2742 C C . GLY A 1 368 ? 22.029 -15.719 58.477 1.00 22.43 652 GLY A C 1
ATOM 2743 O O . GLY A 1 368 ? 21.037 -15.917 59.175 1.00 22.42 652 GLY A O 1
ATOM 2744 N N . ASP A 1 369 ? 22.503 -14.494 58.224 1.00 22.08 653 ASP A N 1
ATOM 2745 C CA . ASP A 1 369 ? 21.822 -13.279 58.674 1.00 22.06 653 ASP A CA 1
ATOM 2746 C C . ASP A 1 369 ? 21.761 -12.205 57.589 1.00 20.85 653 ASP A C 1
ATOM 2747 O O . ASP A 1 369 ? 22.379 -12.337 56.514 1.00 20.43 653 ASP A O 1
ATOM 2752 N N . LEU A 1 370 ? 21.025 -11.144 57.884 1.00 19.95 654 LEU A N 1
ATOM 2753 C CA . LEU A 1 370 ? 20.753 -10.083 56.907 1.00 19.89 654 LEU A CA 1
ATOM 2754 C C . LEU A 1 370 ? 21.994 -9.289 56.517 1.00 20.12 654 LEU A C 1
ATOM 2755 O O . LEU A 1 370 ? 22.671 -8.706 57.374 1.00 20.70 654 LEU A O 1
ATOM 2760 N N . GLN A 1 371 ? 22.258 -9.238 55.217 1.00 19.11 655 GLN A N 1
ATOM 2761 C CA . GLN A 1 371 ? 23.365 -8.454 54.669 1.00 18.72 655 GLN A CA 1
ATOM 2762 C C . GLN A 1 371 ? 22.857 -7.238 53.927 1.00 18.37 655 GLN A C 1
ATOM 2763 O O . GLN A 1 371 ? 21.959 -7.344 53.108 1.00 17.79 655 GLN A O 1
ATOM 2769 N N . VAL A 1 372 ? 23.458 -6.077 54.203 1.00 18.13 656 VAL A N 1
ATOM 2770 C CA . VAL A 1 372 ? 22.999 -4.821 53.631 1.00 18.14 656 VAL A CA 1
ATOM 2771 C C . VAL A 1 372 ? 24.148 -3.955 53.104 1.00 18.00 656 VAL A C 1
ATOM 2772 O O . VAL A 1 372 ? 25.083 -3.643 53.848 1.00 17.00 656 VAL A O 1
ATOM 2776 N N . ALA A 1 373 ? 24.040 -3.535 51.841 1.00 17.64 657 ALA A N 1
ATOM 2777 C CA . ALA A 1 373 ? 25.009 -2.608 51.236 1.00 17.86 657 ALA A CA 1
ATOM 2778 C C . ALA A 1 373 ? 24.380 -1.226 51.116 1.00 18.43 657 ALA A C 1
ATOM 2779 O O . ALA A 1 373 ? 23.160 -1.111 51.034 1.00 18.27 657 ALA A O 1
ATOM 2781 N N . THR A 1 374 ? 25.225 -0.193 51.078 1.00 18.17 658 THR A N 1
ATOM 2782 C CA . THR A 1 374 ? 24.776 1.190 50.969 1.00 19.14 658 THR A CA 1
ATOM 2783 C C . THR A 1 374 ? 25.434 1.907 49.806 1.00 18.74 658 THR A C 1
ATOM 2784 O O . THR A 1 374 ? 26.624 1.764 49.569 1.00 18.72 658 THR A O 1
ATOM 2788 N N . SER A 1 375 ? 24.637 2.669 49.070 1.00 19.02 659 SER A N 1
ATOM 2789 C CA . SER A 1 375 ? 25.138 3.492 47.980 1.00 19.71 659 SER A CA 1
ATOM 2790 C C . SER A 1 375 ? 24.762 4.947 48.233 1.00 20.27 659 SER A C 1
ATOM 2791 O O . SER A 1 375 ? 23.594 5.257 48.495 1.00 20.16 659 SER A O 1
ATOM 2794 N N . LYS A 1 376 ? 25.744 5.829 48.108 1.00 21.70 660 LYS A N 1
ATOM 2795 C CA . LYS A 1 376 ? 25.509 7.252 48.286 1.00 22.99 660 LYS A CA 1
ATOM 2796 C C . LYS A 1 376 ? 25.345 7.989 46.957 1.00 23.52 660 LYS A C 1
ATOM 2797 O O . LYS A 1 376 ? 25.123 9.212 46.940 1.00 24.05 660 LYS A O 1
ATOM 2803 N N . ASP A 1 377 ? 25.424 7.261 45.838 1.00 22.71 661 ASP A N 1
ATOM 2804 C CA . ASP A 1 377 ? 25.292 7.906 44.530 1.00 22.05 661 ASP A CA 1
ATOM 2805 C C . ASP A 1 377 ? 24.154 7.371 43.646 1.00 21.36 661 ASP A C 1
ATOM 2806 O O . ASP A 1 377 ? 24.278 7.283 42.417 1.00 22.06 661 ASP A O 1
ATOM 2811 N N . GLY A 1 378 ? 23.037 7.038 44.275 1.00 19.90 662 GLY A N 1
ATOM 2812 C CA . GLY A 1 378 ? 21.867 6.617 43.548 1.00 20.06 662 GLY A CA 1
ATOM 2813 C C . GLY A 1 378 ? 22.021 5.225 42.953 1.00 19.51 662 GLY A C 1
ATOM 2814 O O . GLY A 1 378 ? 21.409 4.936 41.923 1.00 19.77 662 GLY A O 1
ATOM 2815 N N . GLY A 1 379 ? 22.837 4.383 43.593 1.00 19.41 663 GLY A N 1
ATOM 2816 C CA . GLY A 1 379 ? 22.921 2.940 43.237 1.00 19.42 663 GLY A CA 1
ATOM 2817 C C . GLY A 1 379 ? 23.994 2.577 42.222 1.00 20.56 663 GLY A C 1
ATOM 2818 O O . GLY A 1 379 ? 24.071 1.412 41.747 1.00 18.94 663 GLY A O 1
ATOM 2819 N N . VAL A 1 380 ? 24.833 3.552 41.864 1.00 19.76 664 VAL A N 1
ATOM 2820 C CA . VAL A 1 380 ? 25.909 3.287 40.899 1.00 20.00 664 VAL A CA 1
ATOM 2821 C C . VAL A 1 380 ? 27.113 2.603 41.535 1.00 20.44 664 VAL A C 1
ATOM 2822 O O . VAL A 1 380 ? 27.654 1.661 40.965 1.00 21.07 664 VAL A O 1
ATOM 2826 N N . THR A 1 381 ? 27.543 3.067 42.704 1.00 19.89 665 THR A N 1
ATOM 2827 C CA . THR A 1 381 ? 28.643 2.431 43.425 1.00 20.06 665 THR A CA 1
ATOM 2828 C C . THR A 1 381 ? 28.244 2.205 44.881 1.00 19.97 665 THR A C 1
ATOM 2829 O O . THR A 1 381 ? 27.303 2.820 45.374 1.00 19.53 665 THR A O 1
ATOM 2833 N N . TRP A 1 382 ? 28.965 1.312 45.555 1.00 20.41 666 TRP A N 1
ATOM 2834 C CA . TRP A 1 382 ? 28.603 0.892 46.904 1.00 21.04 666 TRP A CA 1
ATOM 2835 C C . TRP A 1 382 ? 29.706 1.192 47.884 1.00 22.54 666 TRP A C 1
ATOM 2836 O O . TRP A 1 382 ? 30.890 1.117 47.542 1.00 22.58 666 TRP A O 1
ATOM 2847 N N . GLU A 1 383 ? 29.304 1.541 49.107 1.00 24.53 667 GLU A N 1
ATOM 2848 C CA . GLU A 1 383 ? 30.247 1.762 50.204 1.00 26.55 667 GLU A CA 1
ATOM 2849 C C . GLU A 1 383 ? 31.052 0.501 50.459 1.00 26.71 667 GLU A C 1
ATOM 2850 O O . GLU A 1 383 ? 30.604 -0.600 50.146 1.00 26.44 667 GLU A O 1
ATOM 2856 N N . LYS A 1 384 ? 32.244 0.659 51.025 1.00 27.82 668 LYS A N 1
ATOM 2857 C CA . LYS A 1 384 ? 33.145 -0.483 51.216 1.00 29.10 668 LYS A CA 1
ATOM 2858 C C . LYS A 1 384 ? 32.638 -1.608 52.136 1.00 28.98 668 LYS A C 1
ATOM 2859 O O . LYS A 1 384 ? 33.049 -2.763 51.995 1.00 29.48 668 LYS A O 1
ATOM 2865 N N . ASP A 1 385 ? 31.766 -1.288 53.082 1.00 28.69 669 ASP A N 1
ATOM 2866 C CA . ASP A 1 385 ? 31.327 -2.323 54.020 1.00 28.71 669 ASP A CA 1
ATOM 2867 C C . ASP A 1 385 ? 29.915 -2.814 53.757 1.00 27.18 669 ASP A C 1
ATOM 2868 O O . ASP A 1 385 ? 29.004 -2.031 53.540 1.00 27.15 669 ASP A O 1
ATOM 2873 N N . ILE A 1 386 ? 29.758 -4.130 53.783 1.00 25.89 670 ILE A N 1
ATOM 2874 C CA . ILE A 1 386 ? 28.435 -4.729 53.855 1.00 24.38 670 ILE A CA 1
ATOM 2875 C C . ILE A 1 386 ? 28.132 -4.847 55.345 1.00 24.18 670 ILE A C 1
ATOM 2876 O O . ILE A 1 386 ? 28.901 -5.448 56.098 1.00 24.78 670 ILE A O 1
ATOM 2881 N N . LYS A 1 387 ? 27.024 -4.259 55.764 1.00 23.62 671 LYS A N 1
ATOM 2882 C CA . LYS A 1 387 ? 26.553 -4.375 57.143 1.00 23.19 671 LYS A CA 1
ATOM 2883 C C . LYS A 1 387 ? 25.778 -5.679 57.338 1.00 23.29 671 LYS A C 1
ATOM 2884 O O . LYS A 1 387 ? 24.920 -6.014 56.518 1.00 22.51 671 LYS A O 1
ATOM 2890 N N . ARG A 1 388 ? 26.073 -6.411 58.418 1.00 22.74 672 ARG A N 1
ATOM 2891 C CA . ARG A 1 388 ? 25.285 -7.592 58.760 1.00 23.39 672 ARG A CA 1
ATOM 2892 C C . ARG A 1 388 ? 24.429 -7.323 60.004 1.00 24.06 672 ARG A C 1
ATOM 2893 O O . ARG A 1 388 ? 24.865 -6.607 60.904 1.00 23.86 672 ARG A O 1
ATOM 2901 N N . TYR A 1 389 ? 23.216 -7.881 60.027 1.00 23.95 673 TYR A N 1
ATOM 2902 C CA . TYR A 1 389 ? 22.303 -7.766 61.169 1.00 23.86 673 TYR A CA 1
ATOM 2903 C C . TYR A 1 389 ? 21.889 -9.136 61.674 1.00 24.58 673 TYR A C 1
ATOM 2904 O O . TYR A 1 389 ? 20.954 -9.737 61.145 1.00 22.80 673 TYR A O 1
ATOM 2913 N N . PRO A 1 390 ? 22.592 -9.643 62.704 1.00 25.28 674 PRO A N 1
ATOM 2914 C CA . PRO A 1 390 ? 22.235 -10.912 63.334 1.00 26.00 674 PRO A CA 1
ATOM 2915 C C . PRO A 1 390 ? 20.791 -10.976 63.858 1.00 25.56 674 PRO A C 1
ATOM 2916 O O . PRO A 1 390 ? 20.283 -12.080 64.077 1.00 26.10 674 PRO A O 1
ATOM 2920 N N . GLN A 1 391 ? 20.152 -9.814 64.023 1.00 25.17 675 GLN A N 1
ATOM 2921 C CA . GLN A 1 391 ? 18.770 -9.700 64.496 1.00 25.83 675 GLN A CA 1
ATOM 2922 C C . GLN A 1 391 ? 17.776 -10.313 63.513 1.00 25.42 675 GLN A C 1
ATOM 2923 O O . GLN A 1 391 ? 16.671 -10.703 63.898 1.00 25.46 675 GLN A O 1
ATOM 2929 N N . VAL A 1 392 ? 18.174 -10.368 62.241 1.00 23.78 676 VAL A N 1
ATOM 2930 C CA . VAL A 1 392 ? 17.318 -10.891 61.166 1.00 22.90 676 VAL A CA 1
ATOM 2931 C C . VAL A 1 392 ? 18.016 -12.073 60.500 1.00 22.07 676 VAL A C 1
ATOM 2932 O O . VAL A 1 392 ? 19.063 -11.908 59.895 1.00 22.74 676 VAL A O 1
ATOM 2936 N N . LYS A 1 393 ? 17.433 -13.259 60.595 1.00 21.80 677 LYS A N 1
ATOM 2937 C CA . LYS A 1 393 ? 18.013 -14.425 59.948 1.00 21.72 677 LYS A CA 1
ATOM 2938 C C . LYS A 1 393 ? 17.747 -14.360 58.444 1.00 21.15 677 LYS A C 1
ATOM 2939 O O . LYS A 1 393 ? 16.749 -13.804 58.012 1.00 19.67 677 LYS A O 1
ATOM 2945 N N . ASP A 1 394 ? 18.662 -14.950 57.682 1.00 20.11 678 ASP A N 1
ATOM 2946 C CA . ASP A 1 394 ? 18.526 -15.120 56.237 1.00 20.01 678 ASP A CA 1
ATOM 2947 C C . ASP A 1 394 ? 18.845 -16.571 55.953 1.00 19.45 678 ASP A C 1
ATOM 2948 O O . ASP A 1 394 ? 19.996 -16.975 56.046 1.00 20.32 678 ASP A O 1
ATOM 2953 N N . VAL A 1 395 ? 17.827 -17.359 55.621 1.00 19.65 679 VAL A N 1
ATOM 2954 C CA . VAL A 1 395 ? 18.025 -18.789 55.360 1.00 20.37 679 VAL A CA 1
ATOM 2955 C C . VAL A 1 395 ? 18.377 -19.088 53.893 1.00 19.61 679 VAL A C 1
ATOM 2956 O O . VAL A 1 395 ? 18.246 -20.232 53.422 1.00 19.19 679 VAL A O 1
ATOM 2960 N N . TYR A 1 396 ? 18.851 -18.047 53.200 1.00 19.13 680 TYR A N 1
ATOM 2961 C CA . TYR A 1 396 ? 19.212 -18.094 51.780 1.00 17.75 680 TYR A CA 1
ATOM 2962 C C . TYR A 1 396 ? 17.976 -18.206 50.889 1.00 16.99 680 TYR A C 1
ATOM 2963 O O . TYR A 1 396 ? 17.720 -19.231 50.231 1.00 16.53 680 TYR A O 1
ATOM 2972 N N . VAL A 1 397 ? 17.205 -17.128 50.887 1.00 16.16 681 VAL A N 1
ATOM 2973 C CA . VAL A 1 397 ? 15.950 -17.063 50.140 1.00 15.61 681 VAL A CA 1
ATOM 2974 C C . VAL A 1 397 ? 15.694 -15.579 49.865 1.00 15.02 681 VAL A C 1
ATOM 2975 O O . VAL A 1 397 ? 16.237 -14.711 50.544 1.00 15.11 681 VAL A O 1
ATOM 2979 N N . GLN A 1 398 ? 14.896 -15.310 48.852 1.00 14.74 682 GLN A N 1
ATOM 2980 C CA . GLN A 1 398 ? 14.547 -13.954 48.475 1.00 14.06 682 GLN A CA 1
ATOM 2981 C C . GLN A 1 398 ? 13.823 -13.251 49.631 1.00 15.24 682 GLN A C 1
ATOM 2982 O O . GLN A 1 398 ? 13.207 -13.909 50.503 1.00 14.94 682 GLN A O 1
ATOM 2988 N N . MET A 1 399 ? 13.927 -11.923 49.645 1.00 15.21 683 MET A N 1
ATOM 2989 C CA . MET A 1 399 ? 13.245 -11.097 50.622 1.00 16.43 683 MET A CA 1
ATOM 2990 C C . MET A 1 399 ? 12.723 -9.826 49.937 1.00 16.89 683 MET A C 1
ATOM 2991 O O . MET A 1 399 ? 13.069 -9.545 48.788 1.00 16.50 683 MET A O 1
ATOM 2996 N N . SER A 1 400 ? 11.862 -9.084 50.620 1.00 17.15 684 SER A N 1
ATOM 2997 C CA . SER A 1 400 ? 11.421 -7.788 50.111 1.00 17.06 684 SER A CA 1
ATOM 2998 C C . SER A 1 400 ? 11.480 -6.797 51.248 1.00 17.67 684 SER A C 1
ATOM 2999 O O . SER A 1 400 ? 11.347 -7.163 52.415 1.00 17.26 684 SER A O 1
ATOM 3002 N N . ALA A 1 401 ? 11.732 -5.542 50.904 1.00 17.63 685 ALA A N 1
ATOM 3003 C CA . ALA A 1 401 ? 11.773 -4.514 51.922 1.00 18.05 685 ALA A CA 1
ATOM 3004 C C . ALA A 1 401 ? 11.255 -3.245 51.314 1.00 18.06 685 ALA A C 1
ATOM 3005 O O . ALA A 1 401 ? 11.472 -2.981 50.123 1.00 18.05 685 ALA A O 1
ATOM 3007 N N . ILE A 1 402 ? 10.552 -2.464 52.133 1.00 18.89 686 ILE A N 1
ATOM 3008 C CA . ILE A 1 402 ? 10.022 -1.184 51.684 1.00 19.19 686 ILE A CA 1
ATOM 3009 C C . ILE A 1 402 ? 10.241 -0.069 52.706 1.00 20.51 686 ILE A C 1
ATOM 3010 O O . ILE A 1 402 ? 10.279 -0.301 53.905 1.00 20.17 686 ILE A O 1
ATOM 3015 N N . HIS A 1 403 ? 10.379 1.136 52.188 1.00 21.25 687 HIS A N 1
ATOM 3016 C CA . HIS A 1 403 ? 10.409 2.348 52.996 1.00 22.58 687 HIS A CA 1
ATOM 3017 C C . HIS A 1 403 ? 9.017 2.667 53.522 1.00 22.79 687 HIS A C 1
ATOM 3018 O O . HIS A 1 403 ? 8.026 2.526 52.811 1.00 22.57 687 HIS A O 1
ATOM 3025 N N . THR A 1 404 ? 8.942 3.142 54.765 1.00 23.51 688 THR A N 1
ATOM 3026 C CA . THR A 1 404 ? 7.681 3.664 55.257 1.00 24.05 688 THR A CA 1
ATOM 3027 C C . THR A 1 404 ? 7.905 4.762 56.301 1.00 24.99 688 THR A C 1
ATOM 3028 O O . THR A 1 404 ? 8.948 4.811 56.942 1.00 25.00 688 THR A O 1
ATOM 3032 N N . MET A 1 405 ? 6.938 5.668 56.390 1.00 26.77 689 MET A N 1
ATOM 3033 C CA . MET A 1 405 ? 6.941 6.736 57.391 1.00 28.47 689 MET A CA 1
ATOM 3034 C C . MET A 1 405 ? 5.835 6.423 58.381 1.00 29.65 689 MET A C 1
ATOM 3035 O O . MET A 1 405 ? 4.738 6.057 57.987 1.00 30.01 689 MET A O 1
ATOM 3040 N N . HIS A 1 406 ? 6.121 6.546 59.669 1.00 31.93 690 HIS A N 1
ATOM 3041 C CA . HIS A 1 406 ? 5.063 6.403 60.663 1.00 33.93 690 HIS A CA 1
ATOM 3042 C C . HIS A 1 406 ? 5.190 7.488 61.704 1.00 34.90 690 HIS A C 1
ATOM 3043 O O . HIS A 1 406 ? 6.174 7.532 62.446 1.00 35.17 690 HIS A O 1
ATOM 3050 N N . GLU A 1 407 ? 4.188 8.365 61.726 1.00 36.31 691 GLU A N 1
ATOM 3051 C CA . GLU A 1 407 ? 4.113 9.470 62.685 1.00 37.51 691 GLU A CA 1
ATOM 3052 C C . GLU A 1 407 ? 5.386 10.305 62.658 1.00 36.84 691 GLU A C 1
ATOM 3053 O O . GLU A 1 407 ? 6.062 10.487 63.677 1.00 37.46 691 GLU A O 1
ATOM 3059 N N . GLY A 1 408 ? 5.707 10.773 61.451 1.00 36.34 692 GLY A N 1
ATOM 3060 C CA . GLY A 1 408 ? 6.893 11.581 61.183 1.00 34.89 692 GLY A CA 1
ATOM 3061 C C . GLY A 1 408 ? 8.225 10.854 61.239 1.00 33.74 692 GLY A C 1
ATOM 3062 O O . GLY A 1 408 ? 9.255 11.437 60.891 1.00 33.80 692 GLY A O 1
ATOM 3063 N N . LYS A 1 409 ? 8.216 9.590 61.670 1.00 32.15 693 LYS A N 1
ATOM 3064 C CA . LYS A 1 409 ? 9.443 8.803 61.790 1.00 30.89 693 LYS A CA 1
ATOM 3065 C C . LYS A 1 409 ? 9.627 7.821 60.624 1.00 29.18 693 LYS A C 1
ATOM 3066 O O . LYS A 1 409 ? 8.654 7.304 60.091 1.00 28.56 693 LYS A O 1
ATOM 3072 N N . GLU A 1 410 ? 10.888 7.562 60.289 1.00 27.75 694 GLU A N 1
ATOM 3073 C CA . GLU A 1 410 ? 11.288 6.769 59.117 1.00 26.41 694 GLU A CA 1
ATOM 3074 C C . GLU A 1 410 ? 11.613 5.325 59.463 1.00 25.12 694 GLU A C 1
ATOM 3075 O O . GLU A 1 410 ? 12.422 5.061 60.353 1.00 24.03 694 GLU A O 1
ATOM 3081 N N . TYR A 1 411 ? 11.022 4.386 58.716 1.00 24.23 695 TYR A N 1
ATOM 3082 C CA . TYR A 1 411 ? 11.202 2.964 59.014 1.00 23.49 695 TYR A CA 1
ATOM 3083 C C . TYR A 1 411 ? 11.455 2.161 57.742 1.00 22.79 695 TYR A C 1
ATOM 3084 O O . TYR A 1 411 ? 11.200 2.653 56.653 1.00 22.29 695 TYR A O 1
ATOM 3093 N N . ILE A 1 412 ? 11.947 0.929 57.912 1.00 22.16 696 ILE A N 1
ATOM 3094 C CA . ILE A 1 412 ? 11.956 -0.054 56.829 1.00 21.56 696 ILE A CA 1
ATOM 3095 C C . ILE A 1 412 ? 11.275 -1.318 57.317 1.00 21.51 696 ILE A C 1
ATOM 3096 O O . ILE A 1 412 ? 11.567 -1.800 58.410 1.00 21.79 696 ILE A O 1
ATOM 3101 N N . ILE A 1 413 ? 10.364 -1.842 56.497 1.00 20.90 697 ILE A N 1
ATOM 3102 C CA . ILE A 1 413 ? 9.701 -3.106 56.775 1.00 20.31 697 ILE A CA 1
ATOM 3103 C C . ILE A 1 413 ? 10.332 -4.129 55.833 1.00 19.82 697 ILE A C 1
ATOM 3104 O O . ILE A 1 413 ? 10.435 -3.869 54.643 1.00 19.91 697 ILE A O 1
ATOM 3109 N N . LEU A 1 414 ? 10.754 -5.267 56.373 1.00 19.23 698 LEU A N 1
ATOM 3110 C CA . LEU A 1 414 ? 11.393 -6.318 55.576 1.00 19.20 698 LEU A CA 1
ATOM 3111 C C . LEU A 1 414 ? 10.755 -7.658 55.881 1.00 19.78 698 LEU A C 1
ATOM 3112 O O . LEU A 1 414 ? 10.620 -8.034 57.067 1.00 19.09 698 LEU A O 1
ATOM 3117 N N . SER A 1 415 ? 10.382 -8.405 54.838 1.00 18.83 699 SER A N 1
ATOM 3118 C CA . SER A 1 415 ? 9.754 -9.696 55.088 1.00 19.95 699 SER A CA 1
ATOM 3119 C C . SER A 1 415 ? 10.581 -10.815 54.486 1.00 19.84 699 SER A C 1
ATOM 3120 O O . SER A 1 415 ? 11.086 -10.699 53.365 1.00 18.83 699 SER A O 1
ATOM 3123 N N . ASN A 1 416 ? 10.760 -11.883 55.248 1.00 19.94 700 ASN A N 1
ATOM 3124 C CA . ASN A 1 416 ? 11.408 -13.085 54.750 1.00 20.56 700 ASN A CA 1
ATOM 3125 C C . ASN A 1 416 ? 11.092 -14.257 55.667 1.00 21.33 700 ASN A C 1
ATOM 3126 O O . ASN A 1 416 ? 10.420 -14.084 56.693 1.00 20.90 700 ASN A O 1
ATOM 3131 N N . ALA A 1 417 ? 11.557 -15.439 55.275 1.00 20.89 701 ALA A N 1
ATOM 3132 C CA . ALA A 1 417 ? 11.436 -16.650 56.090 1.00 21.06 701 ALA A CA 1
ATOM 3133 C C . ALA A 1 417 ? 12.183 -16.528 57.426 1.00 21.58 701 ALA A C 1
ATOM 3134 O O . ALA A 1 417 ? 13.309 -16.016 57.479 1.00 20.73 701 ALA A O 1
ATOM 3136 N N . GLY A 1 418 ? 11.523 -16.970 58.502 1.00 21.87 702 GLY A N 1
ATOM 3137 C CA . GLY A 1 418 ? 12.117 -16.973 59.832 1.00 22.12 702 GLY A CA 1
ATOM 3138 C C . GLY A 1 418 ? 13.035 -18.163 60.063 1.00 23.49 702 GLY A C 1
ATOM 3139 O O . GLY A 1 418 ? 13.966 -18.088 60.858 1.00 23.40 702 GLY A O 1
ATOM 3140 N N . GLY A 1 419 ? 12.781 -19.261 59.364 1.00 23.67 703 GLY A N 1
ATOM 3141 C CA . GLY A 1 419 ? 13.617 -20.438 59.498 1.00 25.31 703 GLY A CA 1
ATOM 3142 C C . GLY A 1 419 ? 13.060 -21.436 60.504 1.00 26.03 703 GLY A C 1
ATOM 3143 O O . GLY A 1 419 ? 11.981 -21.208 61.060 1.00 26.07 703 GLY A O 1
ATOM 3144 N N . PRO A 1 420 ? 13.799 -22.541 60.748 1.00 27.01 704 PRO A N 1
ATOM 3145 C CA . PRO A 1 420 ? 15.126 -22.803 60.186 1.00 27.08 704 PRO A CA 1
ATOM 3146 C C . PRO A 1 420 ? 15.196 -23.027 58.671 1.00 27.00 704 PRO A C 1
ATOM 3147 O O . PRO A 1 420 ? 16.250 -22.807 58.069 1.00 28.32 704 PRO A O 1
ATOM 3151 N N . LYS A 1 421 ? 14.117 -23.498 58.064 1.00 26.37 705 LYS A N 1
ATOM 3152 C CA . LYS A 1 421 ? 14.113 -23.666 56.615 1.00 26.26 705 LYS A CA 1
ATOM 3153 C C . LYS A 1 421 ? 13.278 -22.557 55.967 1.00 24.39 705 LYS A C 1
ATOM 3154 O O . LYS A 1 421 ? 13.137 -21.470 56.542 1.00 23.42 705 LYS A O 1
ATOM 3160 N N . ARG A 1 422 ? 12.724 -22.818 54.783 1.00 23.54 706 ARG A N 1
ATOM 3161 C CA . ARG A 1 422 ? 11.833 -21.824 54.157 1.00 22.89 706 ARG A CA 1
ATOM 3162 C C . ARG A 1 422 ? 10.456 -21.956 54.769 1.00 22.84 706 ARG A C 1
ATOM 3163 O O . ARG A 1 422 ? 9.571 -22.573 54.200 1.00 22.18 706 ARG A O 1
ATOM 3171 N N . GLU A 1 423 ? 10.304 -21.362 55.948 1.00 23.01 707 GLU A N 1
ATOM 3172 C CA . GLU A 1 423 ? 9.111 -21.531 56.773 1.00 23.67 707 GLU A CA 1
ATOM 3173 C C . GLU A 1 423 ? 9.014 -20.379 57.747 1.00 23.53 707 GLU A C 1
ATOM 3174 O O . GLU A 1 423 ? 9.994 -19.665 57.961 1.00 23.27 707 GLU A O 1
ATOM 3180 N N . ASN A 1 424 ? 7.843 -20.232 58.359 1.00 24.09 708 ASN A N 1
ATOM 3181 C CA . ASN A 1 424 ? 7.591 -19.203 59.375 1.00 25.07 708 ASN A CA 1
ATOM 3182 C C . ASN A 1 424 ? 7.886 -17.797 58.890 1.00 24.81 708 ASN A C 1
ATOM 3183 O O . ASN A 1 424 ? 8.858 -17.170 59.332 1.00 24.30 708 ASN A O 1
ATOM 3188 N N . GLY A 1 425 ? 7.038 -17.328 57.980 1.00 24.58 709 GLY A N 1
ATOM 3189 C CA . GLY A 1 425 ? 7.092 -15.981 57.425 1.00 23.93 709 GLY A CA 1
ATOM 3190 C C . GLY A 1 425 ? 7.125 -14.906 58.489 1.00 24.64 709 GLY A C 1
ATOM 3191 O O . GLY A 1 425 ? 6.312 -14.911 59.423 1.00 24.54 709 GLY A O 1
ATOM 3192 N N . MET A 1 426 ? 8.081 -13.996 58.345 1.00 23.51 710 MET A N 1
ATOM 3193 C CA . MET A 1 426 ? 8.294 -12.958 59.330 1.00 24.17 710 MET A CA 1
ATOM 3194 C C . MET A 1 426 ? 8.175 -11.603 58.679 1.00 23.72 710 MET A C 1
ATOM 3195 O O . MET A 1 426 ? 8.521 -11.427 57.506 1.00 24.34 710 MET A O 1
ATOM 3200 N N . VAL A 1 427 ? 7.684 -10.645 59.444 1.00 22.74 711 VAL A N 1
ATOM 3201 C CA . VAL A 1 427 ? 7.758 -9.259 59.053 1.00 23.25 711 VAL A CA 1
ATOM 3202 C C . VAL A 1 427 ? 8.615 -8.535 60.101 1.00 23.71 711 VAL A C 1
ATOM 3203 O O . VAL A 1 427 ? 8.296 -8.531 61.288 1.00 24.08 711 VAL A O 1
ATOM 3207 N N . HIS A 1 428 ? 9.732 -7.983 59.645 1.00 23.51 712 HIS A N 1
ATOM 3208 C CA . HIS A 1 428 ? 10.710 -7.306 60.492 1.00 23.18 712 HIS A CA 1
ATOM 3209 C C . HIS A 1 428 ? 10.578 -5.794 60.330 1.00 23.19 712 HIS A C 1
ATOM 3210 O O . HIS A 1 428 ? 10.403 -5.294 59.221 1.00 23.17 712 HIS A O 1
ATOM 3217 N N . LEU A 1 429 ? 10.655 -5.059 61.436 1.00 23.48 713 LEU A N 1
ATOM 3218 C CA . LEU A 1 429 ? 10.526 -3.598 61.405 1.00 23.30 713 LEU A CA 1
ATOM 3219 C C . LEU A 1 429 ? 11.824 -2.963 61.898 1.00 23.63 713 LEU A C 1
ATOM 3220 O O . LEU A 1 429 ? 12.322 -3.318 62.967 1.00 23.91 713 LEU A O 1
ATOM 3225 N N . ALA A 1 430 ? 12.408 -2.072 61.098 1.00 23.77 714 ALA A N 1
ATOM 3226 C CA . ALA A 1 430 ? 13.632 -1.387 61.499 1.00 23.85 714 ALA A CA 1
ATOM 3227 C C . ALA A 1 430 ? 13.373 0.099 61.527 1.00 23.79 714 ALA A C 1
ATOM 3228 O O . ALA A 1 430 ? 12.676 0.640 60.654 1.00 23.33 714 ALA A O 1
ATOM 3230 N N . ARG A 1 431 ? 13.916 0.769 62.541 1.00 24.20 715 ARG A N 1
ATOM 3231 C CA . ARG A 1 431 ? 13.961 2.224 62.512 1.00 23.95 715 ARG A CA 1
ATOM 3232 C C . ARG A 1 431 ? 15.180 2.648 61.715 1.00 23.48 715 ARG A C 1
ATOM 3233 O O . ARG A 1 431 ? 16.265 2.083 61.894 1.00 22.88 715 ARG A O 1
ATOM 3241 N N . VAL A 1 432 ? 15.000 3.634 60.833 1.00 23.30 716 VAL A N 1
ATOM 3242 C CA . VAL A 1 432 ? 16.117 4.254 60.129 1.00 23.70 716 VAL A CA 1
ATOM 3243 C C . VAL A 1 432 ? 16.598 5.409 60.988 1.00 24.62 716 VAL A C 1
ATOM 3244 O O . VAL A 1 432 ? 15.884 6.400 61.184 1.00 23.82 716 VAL A O 1
ATOM 3248 N N . GLU A 1 433 ? 17.808 5.252 61.494 1.00 25.43 717 GLU A N 1
ATOM 3249 C CA . GLU A 1 433 ? 18.404 6.223 62.399 1.00 27.05 717 GLU A CA 1
ATOM 3250 C C . GLU A 1 433 ? 18.911 7.444 61.639 1.00 27.74 717 GLU A C 1
ATOM 3251 O O . GLU A 1 433 ? 19.038 7.429 60.411 1.00 27.99 717 GLU A O 1
ATOM 3257 N N . GLU A 1 434 ? 19.225 8.512 62.370 1.00 28.89 718 GLU A N 1
ATOM 3258 C CA . GLU A 1 434 ? 19.643 9.769 61.745 1.00 29.89 718 GLU A CA 1
ATOM 3259 C C . GLU A 1 434 ? 20.950 9.685 60.941 1.00 29.60 718 GLU A C 1
ATOM 3260 O O . GLU A 1 434 ? 21.207 10.543 60.103 1.00 29.89 718 GLU A O 1
ATOM 3266 N N . ASN A 1 435 ? 21.768 8.663 61.191 1.00 29.77 719 ASN A N 1
ATOM 3267 C CA . ASN A 1 435 ? 22.977 8.450 60.398 1.00 30.17 719 ASN A CA 1
ATOM 3268 C C . ASN A 1 435 ? 22.789 7.387 59.310 1.00 30.21 719 ASN A C 1
ATOM 3269 O O . ASN A 1 435 ? 23.751 6.970 58.667 1.00 30.19 719 ASN A O 1
ATOM 3274 N N . GLY A 1 436 ? 21.547 6.943 59.120 1.00 30.17 720 GLY A N 1
ATOM 3275 C CA . GLY A 1 436 ? 21.229 5.989 58.068 1.00 29.70 720 GLY A CA 1
ATOM 3276 C C . GLY A 1 436 ? 21.406 4.541 58.466 1.00 29.85 720 GLY A C 1
ATOM 3277 O O . GLY A 1 436 ? 21.067 3.639 57.690 1.00 30.35 720 GLY A O 1
ATOM 3278 N N . GLU A 1 437 ? 21.929 4.298 59.666 1.00 29.33 721 GLU A N 1
ATOM 3279 C CA . GLU A 1 437 ? 21.991 2.936 60.196 1.00 29.35 721 GLU A CA 1
ATOM 3280 C C . GLU A 1 437 ? 20.575 2.422 60.469 1.00 28.23 721 GLU A C 1
ATOM 3281 O O . GLU A 1 437 ? 19.620 3.206 60.544 1.00 27.94 721 GLU A O 1
ATOM 3287 N N . LEU A 1 438 ? 20.449 1.108 60.633 1.00 27.58 722 LEU A N 1
ATOM 3288 C CA . LEU A 1 438 ? 19.161 0.489 60.934 1.00 27.30 722 LEU A CA 1
ATOM 3289 C C . LEU A 1 438 ? 19.137 -0.124 62.319 1.00 27.20 722 LEU A C 1
ATOM 3290 O O . LEU A 1 438 ? 20.117 -0.723 62.749 1.00 27.25 722 LEU A O 1
ATOM 3295 N N . THR A 1 439 ? 18.006 0.033 63.007 1.00 27.00 723 THR A N 1
ATOM 3296 C CA . THR A 1 439 ? 17.781 -0.611 64.297 1.00 27.21 723 THR A CA 1
ATOM 3297 C C . THR A 1 439 ? 16.540 -1.500 64.232 1.00 26.82 723 THR A C 1
ATOM 3298 O O . THR A 1 439 ? 15.427 -1.002 64.095 1.00 26.87 723 THR A O 1
ATOM 3302 N N . TRP A 1 440 ? 16.755 -2.809 64.344 1.00 26.56 724 TRP A N 1
ATOM 3303 C CA . TRP A 1 440 ? 15.667 -3.782 64.299 1.00 27.18 724 TRP A CA 1
ATOM 3304 C C . TRP A 1 440 ? 14.902 -3.778 65.617 1.00 27.48 724 TRP A C 1
ATOM 3305 O O . TRP A 1 440 ? 15.476 -4.032 66.693 1.00 27.31 724 TRP A O 1
ATOM 3316 N N . LEU A 1 441 ? 13.613 -3.459 65.504 1.00 27.72 725 LEU A N 1
ATOM 3317 C CA . LEU A 1 441 ? 12.735 -3.212 66.651 1.00 28.45 725 LEU A CA 1
ATOM 3318 C C . LEU A 1 441 ? 11.751 -4.334 66.901 1.00 28.85 725 LEU A C 1
ATOM 3319 O O . LEU A 1 441 ? 11.496 -4.685 68.059 1.00 29.05 725 LEU A O 1
ATOM 3324 N N . LYS A 1 442 ? 11.169 -4.873 65.828 1.00 28.58 726 LYS A N 1
ATOM 3325 C CA . LYS A 1 442 ? 10.095 -5.868 65.950 1.00 28.28 726 LYS A CA 1
ATOM 3326 C C . LYS A 1 442 ? 10.244 -6.966 64.912 1.00 28.53 726 LYS A C 1
ATOM 3327 O O . LYS A 1 442 ? 10.741 -6.726 63.806 1.00 27.98 726 LYS A O 1
ATOM 3333 N N . HIS A 1 443 ? 9.838 -8.175 65.296 1.00 28.20 727 HIS A N 1
ATOM 3334 C CA . HIS A 1 443 ? 9.881 -9.335 64.419 1.00 28.10 727 HIS A CA 1
ATOM 3335 C C . HIS A 1 443 ? 8.622 -10.143 64.653 1.00 28.71 727 HIS A C 1
ATOM 3336 O O . HIS A 1 443 ? 8.463 -10.759 65.710 1.00 28.87 727 HIS A O 1
ATOM 3343 N N . ASN A 1 444 ? 7.732 -10.149 63.668 1.00 29.08 728 ASN A N 1
ATOM 3344 C CA . ASN A 1 444 ? 6.431 -10.800 63.837 1.00 29.99 728 ASN A CA 1
ATOM 3345 C C . ASN A 1 444 ? 6.046 -11.801 62.758 1.00 29.77 728 ASN A C 1
ATOM 3346 O O . ASN A 1 444 ? 6.181 -11.503 61.565 1.00 29.62 728 ASN A O 1
ATOM 3351 N N . PRO A 1 445 ? 5.542 -12.984 63.176 1.00 29.78 729 PRO A N 1
ATOM 3352 C CA . PRO A 1 445 ? 5.124 -14.005 62.226 1.00 29.41 729 PRO A CA 1
ATOM 3353 C C . PRO A 1 445 ? 3.874 -13.571 61.472 1.00 29.17 729 PRO A C 1
ATOM 3354 O O . PRO A 1 445 ? 2.963 -12.947 62.044 1.00 29.17 729 PRO A O 1
ATOM 3358 N N . ILE A 1 446 ? 3.859 -13.879 60.181 1.00 28.16 730 ILE A N 1
ATOM 3359 C CA . ILE A 1 446 ? 2.754 -13.513 59.310 1.00 27.90 730 ILE A CA 1
ATOM 3360 C C . ILE A 1 446 ? 2.179 -14.769 58.667 1.00 27.56 730 ILE A C 1
ATOM 3361 O O . ILE A 1 446 ? 1.042 -14.770 58.211 1.00 27.77 730 ILE A O 1
ATOM 3366 N N . GLN A 1 447 ? 2.961 -15.845 58.666 1.00 27.48 731 GLN A N 1
ATOM 3367 C CA . GLN A 1 447 ? 2.530 -17.102 58.051 1.00 27.52 731 GLN A CA 1
ATOM 3368 C C . GLN A 1 447 ? 3.305 -18.286 58.601 1.00 28.01 731 GLN A C 1
ATOM 3369 O O . GLN A 1 447 ? 4.522 -18.400 58.399 1.00 27.70 731 GLN A O 1
ATOM 3375 N N . LYS A 1 448 ? 2.593 -19.164 59.303 1.00 28.29 732 LYS A N 1
ATOM 3376 C CA . LYS A 1 448 ? 3.188 -20.380 59.825 1.00 28.99 732 LYS A CA 1
ATOM 3377 C C . LYS A 1 448 ? 3.312 -21.367 58.689 1.00 28.04 732 LYS A C 1
ATOM 3378 O O . LYS A 1 448 ? 2.602 -21.274 57.685 1.00 29.38 732 LYS A O 1
ATOM 3384 N N . GLY A 1 449 ? 4.212 -22.317 58.856 1.00 27.14 733 GLY A N 1
ATOM 3385 C CA . GLY A 1 449 ? 4.446 -23.332 57.858 1.00 25.74 733 GLY A CA 1
ATOM 3386 C C . GLY A 1 449 ? 5.329 -22.809 56.743 1.00 25.12 733 GLY A C 1
ATOM 3387 O O . GLY A 1 449 ? 6.176 -21.942 56.954 1.00 23.77 733 GLY A O 1
ATOM 3388 N N . GLU A 1 450 ? 5.110 -23.324 55.544 1.00 23.74 734 GLU A N 1
ATOM 3389 C CA . GLU A 1 450 ? 5.971 -22.990 54.418 1.00 24.06 734 GLU A CA 1
ATOM 3390 C C . GLU A 1 450 ? 5.899 -21.520 54.058 1.00 22.55 734 GLU A C 1
ATOM 3391 O O . GLU A 1 450 ? 4.830 -20.928 54.040 1.00 22.07 734 GLU A O 1
ATOM 3397 N N . PHE A 1 451 ? 7.058 -20.926 53.789 1.00 21.28 735 PHE A N 1
ATOM 3398 C CA . PHE A 1 451 ? 7.116 -19.515 53.421 1.00 19.82 735 PHE A CA 1
ATOM 3399 C C . PHE A 1 451 ? 8.404 -19.293 52.646 1.00 19.22 735 PHE A C 1
ATOM 3400 O O . PHE A 1 451 ? 9.486 -19.645 53.126 1.00 18.52 735 PHE A O 1
ATOM 3408 N N . ALA A 1 452 ? 8.286 -18.723 51.450 1.00 18.28 736 ALA A N 1
ATOM 3409 C CA . ALA A 1 452 ? 9.486 -18.439 50.669 1.00 17.93 736 ALA A CA 1
ATOM 3410 C C . ALA A 1 452 ? 9.497 -17.000 50.137 1.00 17.49 736 ALA A C 1
ATOM 3411 O O . ALA A 1 452 ? 9.575 -16.045 50.924 1.00 18.20 736 ALA A O 1
ATOM 3413 N N . TYR A 1 453 ? 9.442 -16.828 48.815 1.00 16.82 737 TYR A N 1
ATOM 3414 C CA . TYR A 1 453 ? 9.546 -15.482 48.253 1.00 15.88 737 TYR A CA 1
ATOM 3415 C C . TYR A 1 453 ? 8.323 -14.610 48.591 1.00 16.71 737 TYR A C 1
ATOM 3416 O O . TYR A 1 453 ? 7.210 -15.114 48.813 1.00 17.45 737 TYR A O 1
ATOM 3425 N N . ASN A 1 454 ? 8.515 -13.290 48.603 1.00 15.46 738 ASN A N 1
ATOM 3426 C CA . ASN A 1 454 ? 7.430 -12.401 48.975 1.00 16.06 738 ASN A CA 1
ATOM 3427 C C . ASN A 1 454 ? 7.695 -11.000 48.483 1.00 15.97 738 ASN A C 1
ATOM 3428 O O . ASN A 1 454 ? 8.821 -10.659 48.149 1.00 16.17 738 ASN A O 1
ATOM 3433 N N . SER A 1 455 ? 6.649 -10.190 48.444 1.00 16.75 739 SER A N 1
ATOM 3434 C CA . SER A 1 455 ? 6.764 -8.827 47.962 1.00 17.15 739 SER A CA 1
ATOM 3435 C C . SER A 1 455 ? 5.802 -7.940 48.757 1.00 17.49 739 SER A C 1
ATOM 3436 O O . SER A 1 455 ? 4.600 -8.221 48.814 1.00 17.91 739 SER A O 1
ATOM 3439 N N . LEU A 1 456 ? 6.361 -6.903 49.378 1.00 18.19 740 LEU A N 1
ATOM 3440 C CA . LEU A 1 456 ? 5.634 -5.959 50.244 1.00 18.70 740 LEU A CA 1
ATOM 3441 C C . LEU A 1 456 ? 5.269 -4.691 49.488 1.00 19.43 740 LEU A C 1
ATOM 3442 O O . LEU A 1 456 ? 6.007 -4.264 48.597 1.00 19.38 740 LEU A O 1
ATOM 3447 N N . GLN A 1 457 ? 4.142 -4.070 49.856 1.00 20.02 741 GLN A N 1
ATOM 3448 C CA . GLN A 1 457 ? 3.781 -2.758 49.331 1.00 20.64 741 GLN A CA 1
ATOM 3449 C C . GLN A 1 457 ? 3.067 -1.963 50.417 1.00 22.24 741 GLN A C 1
ATOM 3450 O O . GLN A 1 457 ? 2.292 -2.528 51.172 1.00 22.65 741 GLN A O 1
ATOM 3456 N N . GLU A 1 458 ? 3.333 -0.663 50.495 1.00 23.83 742 GLU A N 1
ATOM 3457 C CA . GLU A 1 458 ? 2.460 0.232 51.293 1.00 26.18 742 GLU A CA 1
ATOM 3458 C C . GLU A 1 458 ? 1.138 0.391 50.565 1.00 26.14 742 GLU A C 1
ATOM 3459 O O . GLU A 1 458 ? 1.121 0.607 49.357 1.00 26.36 742 GLU A O 1
ATOM 3465 N N . LEU A 1 459 ? 0.031 0.332 51.293 1.00 26.96 743 LEU A N 1
ATOM 3466 C CA . LEU A 1 459 ? -1.271 0.541 50.671 1.00 28.16 743 LEU A CA 1
ATOM 3467 C C . LEU A 1 459 ? -1.892 1.896 51.027 1.00 29.09 743 LEU A C 1
ATOM 3468 O O . LEU A 1 459 ? -2.878 2.301 50.421 1.00 30.23 743 LEU A O 1
ATOM 3473 N N . GLY A 1 460 ? -1.304 2.592 51.991 1.00 30.46 744 GLY A N 1
ATOM 3474 C CA . GLY A 1 460 ? -1.856 3.860 52.476 1.00 32.08 744 GLY A CA 1
ATOM 3475 C C . GLY A 1 460 ? -2.656 3.671 53.754 1.00 33.02 744 GLY A C 1
ATOM 3476 O O . GLY A 1 460 ? -3.032 2.545 54.112 1.00 33.06 744 GLY A O 1
ATOM 3477 N N . ASN A 1 461 ? -2.892 4.778 54.456 1.00 34.01 745 ASN A N 1
ATOM 3478 C CA . ASN A 1 461 ? -3.688 4.784 55.693 1.00 34.64 745 ASN A CA 1
ATOM 3479 C C . ASN A 1 461 ? -3.218 3.776 56.734 1.00 34.16 745 ASN A C 1
ATOM 3480 O O . ASN A 1 461 ? -4.031 3.113 57.388 1.00 35.06 745 ASN A O 1
ATOM 3485 N N . GLY A 1 462 ? -1.898 3.678 56.888 1.00 33.38 746 GLY A N 1
ATOM 3486 C CA . GLY A 1 462 ? -1.279 2.745 57.828 1.00 32.32 746 GLY A CA 1
ATOM 3487 C C . GLY A 1 462 ? -1.424 1.274 57.479 1.00 31.34 746 GLY A C 1
ATOM 3488 O O . GLY A 1 462 ? -1.229 0.420 58.341 1.00 31.44 746 GLY A O 1
ATOM 3489 N N . GLU A 1 463 ? -1.769 0.963 56.228 1.00 30.38 747 GLU A N 1
ATOM 3490 C CA . GLU A 1 463 ? -1.912 -0.442 55.827 1.00 29.65 747 GLU A CA 1
ATOM 3491 C C . GLU A 1 463 ? -0.830 -0.864 54.839 1.00 27.63 747 GLU A C 1
ATOM 3492 O O . GLU A 1 463 ? -0.340 -0.054 54.055 1.00 26.78 747 GLU A O 1
ATOM 3498 N N . TYR A 1 464 ? -0.479 -2.142 54.900 1.00 26.36 748 TYR A N 1
ATOM 3499 C CA . TYR A 1 464 ? 0.561 -2.715 54.047 1.00 25.18 748 TYR A CA 1
ATOM 3500 C C . TYR A 1 464 ? 0.008 -4.002 53.491 1.00 24.70 748 TYR A C 1
ATOM 3501 O O . TYR A 1 464 ? -0.883 -4.611 54.078 1.00 24.25 748 TYR A O 1
ATOM 3510 N N . GLY A 1 465 ? 0.523 -4.402 52.336 1.00 23.54 749 GLY A N 1
ATOM 3511 C CA . GLY A 1 465 ? 0.097 -5.633 51.726 1.00 22.44 749 GLY A CA 1
ATOM 3512 C C . GLY A 1 465 ? 1.316 -6.466 51.430 1.00 21.80 749 GLY A C 1
ATOM 3513 O O . GLY A 1 465 ? 2.432 -5.941 51.252 1.00 21.73 749 GLY A O 1
ATOM 3514 N N . ILE A 1 466 ? 1.110 -7.773 51.392 1.00 20.87 750 ILE A N 1
ATOM 3515 C CA . ILE A 1 466 ? 2.183 -8.681 51.049 1.00 19.89 750 ILE A CA 1
ATOM 3516 C C . ILE A 1 466 ? 1.618 -9.801 50.190 1.00 19.84 750 ILE A C 1
ATOM 3517 O O . ILE A 1 466 ? 0.505 -10.293 50.428 1.00 19.57 750 ILE A O 1
ATOM 3522 N N . LEU A 1 467 ? 2.391 -10.173 49.173 1.00 18.39 751 LEU A N 1
ATOM 3523 C CA . LEU A 1 467 ? 2.098 -11.302 48.314 1.00 17.96 751 LEU A CA 1
ATOM 3524 C C . LEU A 1 467 ? 3.236 -12.299 48.550 1.00 18.31 751 LEU A C 1
ATOM 3525 O O . LEU A 1 467 ? 4.403 -11.928 48.427 1.00 18.12 751 LEU A O 1
ATOM 3530 N N . TYR A 1 468 ? 2.917 -13.541 48.902 1.00 18.21 752 TYR A N 1
ATOM 3531 C CA . TYR A 1 468 ? 3.972 -14.466 49.313 1.00 18.43 752 TYR A CA 1
ATOM 3532 C C . TYR A 1 468 ? 3.751 -15.928 48.927 1.00 18.10 752 TYR A C 1
ATOM 3533 O O . TYR A 1 468 ? 2.616 -16.384 48.701 1.00 17.97 752 TYR A O 1
ATOM 3542 N N . GLU A 1 469 ? 4.866 -16.647 48.862 1.00 17.93 753 GLU A N 1
ATOM 3543 C CA . GLU A 1 469 ? 4.870 -18.088 48.598 1.00 18.07 753 GLU A CA 1
ATOM 3544 C C . GLU A 1 469 ? 4.621 -18.894 49.865 1.00 19.46 753 GLU A C 1
ATOM 3545 O O . GLU A 1 469 ? 5.335 -18.733 50.869 1.00 18.13 753 GLU A O 1
ATOM 3551 N N . HIS A 1 470 ? 3.630 -19.791 49.800 1.00 19.82 754 HIS A N 1
ATOM 3552 C CA . HIS A 1 470 ? 3.274 -20.677 50.914 1.00 21.61 754 HIS A CA 1
ATOM 3553 C C . HIS A 1 470 ? 2.558 -21.903 50.341 1.00 22.12 754 HIS A C 1
ATOM 3554 O O . HIS A 1 470 ? 2.005 -21.828 49.243 1.00 21.79 754 HIS A O 1
ATOM 3561 N N . THR A 1 471 ? 2.594 -23.023 51.067 1.00 23.77 755 THR A N 1
ATOM 3562 C CA . THR A 1 471 ? 1.799 -24.198 50.706 1.00 25.39 755 THR A CA 1
ATOM 3563 C C . THR A 1 471 ? 1.185 -24.833 51.948 1.00 26.50 755 THR A C 1
ATOM 3564 O O . THR A 1 471 ? 1.740 -24.762 53.042 1.00 26.22 755 THR A O 1
ATOM 3568 N N . GLU A 1 472 ? 0.034 -25.458 51.746 1.00 28.51 756 GLU A N 1
ATOM 3569 C CA . GLU A 1 472 ? -0.639 -26.245 52.770 1.00 30.74 756 GLU A CA 1
ATOM 3570 C C . GLU A 1 472 ? -1.578 -27.202 52.058 1.00 31.36 756 GLU A C 1
ATOM 3571 O O . GLU A 1 472 ? -1.885 -27.003 50.881 1.00 31.72 756 GLU A O 1
ATOM 3577 N N . LYS A 1 473 ? -2.015 -28.248 52.758 1.00 32.18 757 LYS A N 1
ATOM 3578 C CA . LYS A 1 473 ? -3.041 -29.166 52.226 1.00 32.84 757 LYS A CA 1
ATOM 3579 C 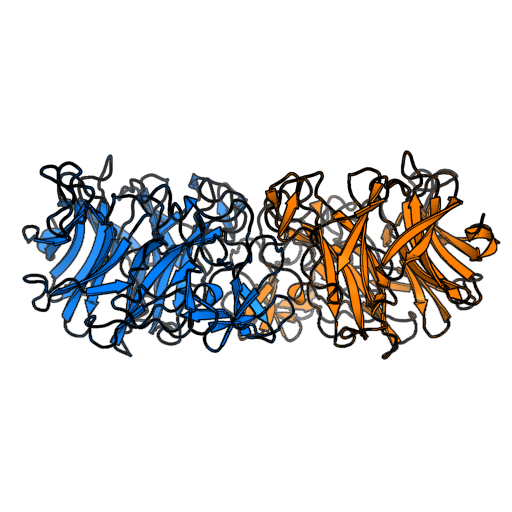C . LYS A 1 473 ? -2.636 -29.794 50.891 1.00 32.07 757 LYS A C 1
ATOM 3580 O O . LYS A 1 473 ? -3.422 -29.833 49.939 1.00 32.98 757 LYS A O 1
ATOM 3586 N N . GLY A 1 474 ? -1.394 -30.267 50.830 1.00 31.25 758 GLY A N 1
ATOM 3587 C CA . GLY A 1 474 ? -0.841 -30.907 49.635 1.00 29.61 758 GLY A CA 1
ATOM 3588 C C . GLY A 1 474 ? -0.552 -30.005 48.443 1.00 28.77 758 GLY A C 1
ATOM 3589 O O . GLY A 1 474 ? -0.178 -30.498 47.383 1.00 29.00 758 GLY A O 1
ATOM 3590 N N . GLN A 1 475 ? -0.723 -28.690 48.602 1.00 27.08 759 GLN A N 1
ATOM 3591 C CA . GLN A 1 475 ? -0.466 -27.738 47.499 1.00 25.86 759 GLN A CA 1
ATOM 3592 C C . GLN A 1 475 ? 0.952 -27.867 46.986 1.00 24.60 759 GLN A C 1
ATOM 3593 O O . GLN A 1 475 ? 1.890 -28.018 47.775 1.00 24.20 759 GLN A O 1
ATOM 3599 N N . ASN A 1 476 ? 1.122 -27.795 45.668 1.00 23.58 760 ASN A N 1
ATOM 3600 C CA . ASN A 1 476 ? 2.455 -27.795 45.078 1.00 23.10 760 ASN A CA 1
ATOM 3601 C C . ASN A 1 476 ? 3.149 -26.465 45.344 1.00 21.89 760 ASN A C 1
ATOM 3602 O O . ASN A 1 476 ? 2.492 -25.434 45.453 1.00 22.05 760 ASN A O 1
ATOM 3607 N N . ALA A 1 477 ? 4.476 -26.484 45.394 1.00 21.22 761 ALA A N 1
ATOM 3608 C CA . ALA A 1 477 ? 5.251 -25.242 45.527 1.00 20.34 761 ALA A CA 1
ATOM 3609 C C . ALA A 1 477 ? 5.043 -24.359 44.295 1.00 20.23 761 ALA A C 1
ATOM 3610 O O . ALA A 1 477 ? 5.365 -24.787 43.185 1.00 20.94 761 ALA A O 1
ATOM 3612 N N . TYR A 1 478 ? 4.481 -23.156 44.439 1.00 19.20 762 TYR A N 1
ATOM 3613 C CA . TYR A 1 478 ? 3.803 -22.665 45.622 1.00 19.46 762 TYR A CA 1
ATOM 3614 C C . TYR A 1 478 ? 2.436 -22.128 45.208 1.00 19.43 762 TYR A C 1
ATOM 3615 O O . TYR A 1 478 ? 2.163 -21.938 44.027 1.00 18.45 762 TYR A O 1
ATOM 3624 N N . THR A 1 479 ? 1.601 -21.856 46.202 1.00 19.56 763 THR A N 1
ATOM 3625 C CA . THR A 1 479 ? 0.435 -21.005 46.042 1.00 19.60 763 THR A CA 1
ATOM 3626 C C . THR A 1 479 ? 0.863 -19.625 46.524 1.00 19.39 763 THR A C 1
ATOM 3627 O O . THR A 1 479 ? 1.548 -19.523 47.543 1.00 18.60 763 THR A O 1
ATOM 3631 N N . LEU A 1 480 ? 0.513 -18.584 45.765 1.00 18.92 764 LEU A N 1
ATOM 3632 C CA . LEU A 1 480 ? 0.851 -17.214 46.128 1.00 19.28 764 LEU A CA 1
ATOM 3633 C C . LEU A 1 480 ? -0.360 -16.534 46.732 1.00 20.30 764 LEU A C 1
ATOM 3634 O O . LEU A 1 480 ? -1.397 -16.388 46.080 1.00 20.92 764 LEU A O 1
ATOM 3639 N N . SER A 1 481 ? -0.216 -16.128 47.985 1.00 20.48 765 SER A N 1
ATOM 3640 C CA . SER A 1 481 ? -1.332 -15.576 48.739 1.00 20.85 765 SER A CA 1
ATOM 3641 C C . SER A 1 481 ? -1.043 -14.164 49.211 1.00 21.35 765 SER A C 1
ATOM 3642 O O . SER A 1 481 ? 0.122 -13.748 49.297 1.00 20.39 765 SER A O 1
ATOM 3645 N N . PHE A 1 482 ? -2.117 -13.445 49.541 1.00 21.00 766 PHE A N 1
ATOM 3646 C CA . PHE A 1 482 ? -2.067 -12.025 49.862 1.00 22.36 766 PHE A CA 1
ATOM 3647 C C . PHE A 1 482 ? -2.663 -11.812 51.244 1.00 22.88 766 PHE A C 1
ATOM 3648 O O . PHE A 1 482 ? -3.683 -12.413 51.563 1.00 23.00 766 PHE A O 1
ATOM 3656 N N . ARG A 1 483 ? -2.020 -10.962 52.039 1.00 23.44 767 ARG A N 1
ATOM 3657 C CA . ARG A 1 483 ? -2.576 -10.487 53.319 1.00 24.38 767 ARG A CA 1
ATOM 3658 C C . ARG A 1 483 ? -2.362 -8.996 53.427 1.00 24.95 767 ARG A C 1
ATOM 3659 O O . ARG A 1 483 ? -1.427 -8.449 52.831 1.00 24.15 767 ARG A O 1
ATOM 3667 N N . LYS A 1 484 ? -3.218 -8.345 54.214 1.00 26.03 768 LYS A N 1
ATOM 3668 C CA . LYS A 1 484 ? -3.010 -6.954 54.621 1.00 27.58 768 LYS A CA 1
ATOM 3669 C C . LYS A 1 484 ? -2.738 -6.888 56.115 1.00 27.84 768 LYS A C 1
ATOM 3670 O O . LYS A 1 484 ? -3.265 -7.688 56.898 1.00 26.90 768 LYS A O 1
ATOM 3676 N N . PHE A 1 485 ? -1.905 -5.934 56.510 1.00 28.37 769 PHE A N 1
ATOM 3677 C CA . PHE A 1 485 ? -1.658 -5.710 57.923 1.00 28.94 769 PHE A CA 1
ATOM 3678 C C . PHE A 1 485 ? -1.496 -4.231 58.194 1.00 29.98 769 PHE A C 1
ATOM 3679 O O . PHE A 1 485 ? -1.311 -3.429 57.271 1.00 30.17 769 PHE A O 1
ATOM 3687 N N . ASN A 1 486 ? -1.613 -3.859 59.460 1.00 31.31 770 ASN A N 1
ATOM 3688 C CA . ASN A 1 486 ? -1.476 -2.459 59.835 1.00 32.29 770 ASN A CA 1
ATOM 3689 C C . ASN A 1 486 ? -0.386 -2.277 60.885 1.00 33.34 770 ASN A C 1
ATOM 3690 O O . ASN A 1 486 ? 0.306 -3.242 61.256 1.00 32.95 770 ASN A O 1
ATOM 3695 N N . TRP A 1 487 ? -0.249 -1.042 61.371 1.00 34.77 771 TRP A N 1
ATOM 3696 C CA . TRP A 1 487 ? 0.805 -0.713 62.321 1.00 36.11 771 TRP A CA 1
ATOM 3697 C C . TRP A 1 487 ? 0.717 -1.492 63.638 1.00 36.75 771 TRP A C 1
ATOM 3698 O O . TRP A 1 487 ? 1.749 -1.823 64.227 1.00 37.07 771 TRP A O 1
ATOM 3709 N N . GLU A 1 488 ? -0.503 -1.800 64.082 1.00 37.18 772 GLU A N 1
ATOM 3710 C CA . GLU A 1 488 ? -0.714 -2.629 65.270 1.00 37.61 772 GLU A CA 1
ATOM 3711 C C . GLU A 1 488 ? -0.113 -4.022 65.112 1.00 37.56 772 GLU A C 1
ATOM 3712 O O . GLU A 1 488 ? 0.373 -4.614 66.082 1.00 37.63 772 GLU A O 1
ATOM 3718 N N . PHE A 1 489 ? -0.145 -4.556 63.895 1.00 36.59 773 PHE A N 1
ATOM 3719 C CA . PHE A 1 489 ? 0.499 -5.838 63.655 1.00 36.22 773 PHE A CA 1
ATOM 3720 C C . PHE A 1 489 ? 2.015 -5.683 63.792 1.00 35.98 773 PHE A C 1
ATOM 3721 O O . PHE A 1 489 ? 2.673 -6.501 64.426 1.00 35.25 773 PHE A O 1
ATOM 3729 N N . LEU A 1 490 ? 2.545 -4.609 63.212 1.00 36.49 774 LEU A N 1
ATOM 3730 C CA . LEU A 1 490 ? 3.985 -4.340 63.190 1.00 37.84 774 LEU A CA 1
ATOM 3731 C C . LEU A 1 490 ? 4.599 -4.121 64.566 1.00 39.01 774 LEU A C 1
ATOM 3732 O O . LEU A 1 490 ? 5.771 -4.429 64.779 1.00 39.08 774 LEU A O 1
ATOM 3737 N N . SER A 1 491 ? 3.800 -3.598 65.496 1.00 40.48 775 SER A N 1
ATOM 3738 C CA . SER A 1 491 ? 4.295 -3.183 66.812 1.00 41.90 775 SER A CA 1
ATOM 3739 C C . SER A 1 491 ? 4.271 -4.275 67.880 1.00 42.73 775 SER A C 1
ATOM 3740 O O . SER A 1 491 ? 4.860 -4.106 68.957 1.00 42.97 775 SER A O 1
ATOM 3743 N N . LYS A 1 492 ? 3.598 -5.387 67.584 1.00 43.42 776 LYS A N 1
ATOM 3744 C CA . LYS A 1 492 ? 3.468 -6.508 68.526 1.00 44.07 776 LYS A CA 1
ATOM 3745 C C . LYS A 1 492 ? 4.824 -7.048 69.002 1.00 44.14 776 LYS A C 1
ATOM 3746 O O . LYS A 1 492 ? 5.852 -6.898 68.326 1.00 43.88 776 LYS A O 1
ATOM 3752 N N . ALA B 1 23 ? 75.478 -15.318 -1.148 1.00 46.41 307 ALA B N 1
ATOM 3753 C CA . ALA B 1 23 ? 74.091 -15.860 -0.988 1.00 46.49 307 ALA B CA 1
ATOM 3754 C C . ALA B 1 23 ? 73.566 -15.675 0.437 1.00 46.58 307 ALA B C 1
ATOM 3755 O O . ALA B 1 23 ? 72.359 -15.532 0.640 1.00 46.67 307 ALA B O 1
ATOM 3757 N N . LEU B 1 24 ? 74.481 -15.699 1.409 1.00 46.35 308 LEU B N 1
ATOM 3758 C CA . LEU B 1 24 ? 74.178 -15.419 2.814 1.00 45.88 308 LEU B CA 1
ATOM 3759 C C . LEU B 1 24 ? 75.330 -14.649 3.469 1.00 45.87 308 LEU B C 1
ATOM 3760 O O . LEU B 1 24 ? 76.437 -15.180 3.592 1.00 46.31 308 LEU B O 1
ATOM 3765 N N . THR B 1 25 ? 75.080 -13.411 3.894 1.00 45.55 309 THR B N 1
ATOM 3766 C CA . THR B 1 25 ? 76.115 -12.634 4.592 1.00 45.03 309 THR B CA 1
ATOM 3767 C C . THR B 1 25 ? 76.518 -13.272 5.930 1.00 44.88 309 THR B C 1
ATOM 3768 O O . THR B 1 25 ? 75.795 -14.114 6.474 1.00 44.59 309 THR B O 1
ATOM 3772 N N . GLU B 1 26 ? 77.695 -12.895 6.434 1.00 44.52 310 GLU B N 1
ATOM 3773 C CA . GLU B 1 26 ? 78.082 -13.217 7.806 1.00 44.56 310 GLU B CA 1
ATOM 3774 C C . GLU B 1 26 ? 77.182 -12.405 8.732 1.00 43.31 310 GLU B C 1
ATOM 3775 O O . GLU B 1 26 ? 76.654 -11.370 8.328 1.00 43.31 310 GLU B O 1
ATOM 3781 N N . LYS B 1 27 ? 77.013 -12.863 9.966 1.00 42.44 311 LYS B N 1
ATOM 3782 C CA . LYS B 1 27 ? 76.189 -12.122 10.922 1.00 41.38 311 LYS B CA 1
ATOM 3783 C C . LYS B 1 27 ? 76.823 -10.795 11.342 1.00 40.75 311 LYS B C 1
ATOM 3784 O O . LYS B 1 27 ? 78.044 -10.683 11.486 1.00 40.66 311 LYS B O 1
ATOM 3790 N N . THR B 1 28 ? 75.978 -9.785 11.479 1.00 39.38 312 THR B N 1
ATOM 3791 C CA . THR B 1 28 ? 76.374 -8.478 11.966 1.00 38.61 312 THR B CA 1
ATOM 3792 C C . THR B 1 28 ? 75.540 -8.231 13.215 1.00 37.98 312 THR B C 1
ATOM 3793 O O . THR B 1 28 ? 74.309 -8.285 13.159 1.00 37.30 312 THR B O 1
ATOM 3797 N N . ASP B 1 29 ? 76.208 -7.973 14.335 1.00 36.85 313 ASP B N 1
ATOM 3798 C CA . ASP B 1 29 ? 75.514 -7.771 15.598 1.00 36.03 313 ASP B CA 1
ATOM 3799 C C . ASP B 1 29 ? 74.982 -6.347 15.705 1.00 34.91 313 ASP B C 1
ATOM 3800 O O . ASP B 1 29 ? 75.722 -5.369 15.545 1.00 34.87 313 ASP B O 1
ATOM 3805 N N . ILE B 1 30 ? 73.681 -6.246 15.958 1.00 33.09 314 ILE B N 1
ATOM 3806 C CA . ILE B 1 30 ? 72.966 -4.974 15.906 1.00 31.72 314 ILE B CA 1
ATOM 3807 C C . ILE B 1 30 ? 72.723 -4.447 17.311 1.00 30.33 314 ILE B C 1
ATOM 3808 O O . ILE B 1 30 ? 72.870 -3.251 17.564 1.00 29.99 314 ILE B O 1
ATOM 3813 N N . PHE B 1 31 ? 72.355 -5.361 18.206 1.00 29.57 315 PHE B N 1
ATOM 3814 C CA . PHE B 1 31 ? 72.160 -5.078 19.618 1.00 28.49 315 PHE B CA 1
ATOM 3815 C C . PHE B 1 31 ? 72.903 -6.144 20.396 1.00 28.67 315 PHE B C 1
ATOM 3816 O O . PHE B 1 31 ? 72.541 -7.305 20.371 1.00 28.17 315 PHE B O 1
ATOM 3824 N N . GLU B 1 32 ? 73.947 -5.740 21.103 1.00 29.43 316 GLU B N 1
ATOM 3825 C CA . GLU B 1 32 ? 74.868 -6.690 21.709 1.00 30.18 316 GLU B CA 1
ATOM 3826 C C . GLU B 1 32 ? 74.607 -6.835 23.200 1.00 29.57 316 GLU B C 1
ATOM 3827 O O . GLU B 1 32 ? 74.679 -5.856 23.941 1.00 29.54 316 GLU B O 1
ATOM 3833 N N . SER B 1 33 ? 74.336 -8.057 23.648 1.00 29.48 317 SER B N 1
ATOM 3834 C CA . SER B 1 33 ? 74.144 -8.329 25.071 1.00 29.48 317 SER B CA 1
ATOM 3835 C C . SER B 1 33 ? 75.477 -8.399 25.820 1.00 29.90 317 SER B C 1
ATOM 3836 O O . SER B 1 33 ? 76.537 -8.450 25.201 1.00 29.74 317 SER B O 1
ATOM 3839 N N . GLY B 1 34 ? 75.411 -8.400 27.148 1.00 30.50 318 GLY B N 1
ATOM 3840 C CA . GLY B 1 34 ? 76.585 -8.661 27.981 1.00 30.65 318 GLY B CA 1
ATOM 3841 C C . GLY B 1 34 ? 76.966 -10.132 27.949 1.00 31.35 318 GLY B C 1
ATOM 3842 O O . GLY B 1 34 ? 76.307 -10.950 27.288 1.00 30.49 318 GLY B O 1
ATOM 3843 N N . ARG B 1 35 ? 78.020 -10.480 28.680 1.00 31.82 319 ARG B N 1
ATOM 3844 C CA . ARG B 1 35 ? 78.515 -11.851 28.700 1.00 32.82 319 ARG B CA 1
ATOM 3845 C C . ARG B 1 35 ? 78.571 -12.422 30.104 1.00 32.60 319 ARG B C 1
ATOM 3846 O O . ARG B 1 35 ? 78.711 -11.688 31.087 1.00 32.33 319 ARG B O 1
ATOM 3854 N N . ASN B 1 36 ? 78.442 -13.742 30.180 1.00 32.29 320 ASN B N 1
ATOM 3855 C CA . ASN B 1 36 ? 78.460 -14.499 31.439 1.00 31.87 320 ASN B CA 1
ATOM 3856 C C . ASN B 1 36 ? 77.669 -13.896 32.604 1.00 31.46 320 ASN B C 1
ATOM 3857 O O . ASN B 1 36 ? 78.094 -13.934 33.760 1.00 30.85 320 ASN B O 1
ATOM 3862 N N . GLY B 1 37 ? 76.498 -13.345 32.281 1.00 30.30 321 GLY B N 1
ATOM 3863 C CA . GLY B 1 37 ? 75.616 -12.776 33.285 1.00 29.38 321 GLY B CA 1
ATOM 3864 C C . GLY B 1 37 ? 75.920 -11.334 33.674 1.00 28.89 321 GLY B C 1
ATOM 3865 O O . GLY B 1 37 ? 75.273 -10.804 34.569 1.00 29.54 321 GLY B O 1
ATOM 3866 N N . ASN B 1 38 ? 76.887 -10.700 33.004 1.00 28.03 322 ASN B N 1
ATOM 3867 C CA . ASN B 1 38 ? 77.275 -9.312 33.335 1.00 27.74 322 ASN B CA 1
ATOM 3868 C C . ASN B 1 38 ? 76.687 -8.301 32.361 1.00 27.26 322 ASN B C 1
ATOM 3869 O O . ASN B 1 38 ? 76.348 -8.665 31.230 1.00 26.89 322 ASN B O 1
ATOM 3874 N N . PRO B 1 39 ? 76.577 -7.022 32.785 1.00 26.53 323 PRO B N 1
ATOM 3875 C CA . PRO B 1 39 ? 76.187 -5.995 31.831 1.00 26.73 323 PRO B CA 1
ATOM 3876 C C . PRO B 1 39 ? 77.217 -5.835 30.717 1.00 27.28 323 PRO B C 1
ATOM 3877 O O . PRO B 1 39 ? 78.412 -6.115 30.923 1.00 27.48 323 PRO B O 1
ATOM 3881 N N . ASN B 1 40 ? 76.758 -5.409 29.541 1.00 27.38 324 ASN B N 1
ATOM 3882 C CA . ASN B 1 40 ? 77.665 -5.003 28.477 1.00 27.62 324 ASN B CA 1
ATOM 3883 C C . ASN B 1 40 ? 78.295 -3.649 28.825 1.00 28.12 324 ASN B C 1
ATOM 3884 O O . ASN B 1 40 ? 78.027 -3.103 29.908 1.00 27.71 324 ASN B O 1
ATOM 3889 N N . LYS B 1 41 ? 79.114 -3.111 27.923 1.00 28.81 325 LYS B N 1
ATOM 3890 C CA . LYS B 1 41 ? 79.839 -1.851 28.175 1.00 30.10 325 LYS B CA 1
ATOM 3891 C C . LYS B 1 41 ? 78.919 -0.647 28.417 1.00 29.47 325 LYS B C 1
ATOM 3892 O O . LYS B 1 41 ? 79.327 0.320 29.061 1.00 29.56 325 LYS B O 1
ATOM 3898 N N . ASP B 1 42 ? 77.693 -0.722 27.892 1.00 28.74 326 ASP B N 1
ATOM 3899 C CA . ASP B 1 42 ? 76.665 0.315 28.088 1.00 28.49 326 ASP B CA 1
ATOM 3900 C C . ASP B 1 42 ? 75.857 0.094 29.378 1.00 27.28 326 ASP B C 1
ATOM 3901 O O . ASP B 1 42 ? 74.947 0.870 29.699 1.00 27.17 326 ASP B O 1
ATOM 3906 N N . GLY B 1 43 ? 76.182 -0.967 30.110 1.00 25.91 327 GLY B N 1
ATOM 3907 C CA . GLY B 1 43 ? 75.498 -1.292 31.355 1.00 25.07 327 GLY B CA 1
ATOM 3908 C C . GLY B 1 43 ? 74.194 -2.055 31.133 1.00 24.12 327 GLY B C 1
ATOM 3909 O O . GLY B 1 43 ? 73.324 -2.072 31.995 1.00 23.39 327 GLY B O 1
ATOM 3910 N N . ILE B 1 44 ? 74.088 -2.690 29.969 1.00 23.95 328 ILE B N 1
ATOM 3911 C CA . ILE B 1 44 ? 72.881 -3.436 29.564 1.00 23.41 328 ILE B CA 1
ATOM 3912 C C . ILE B 1 44 ? 73.186 -4.925 29.493 1.00 23.39 328 ILE B C 1
ATOM 3913 O O . ILE B 1 44 ? 74.094 -5.353 28.764 1.00 23.01 328 ILE B O 1
ATOM 3918 N N . LYS B 1 45 ? 72.450 -5.712 30.272 1.00 23.09 329 LYS B N 1
ATOM 3919 C CA . LYS B 1 45 ? 72.647 -7.155 30.254 1.00 23.40 329 LYS B CA 1
ATOM 3920 C C . LYS B 1 45 ? 72.127 -7.805 28.988 1.00 23.29 329 LYS B C 1
ATOM 3921 O O . LYS B 1 45 ? 72.805 -8.643 28.398 1.00 23.60 329 LYS B O 1
ATOM 3927 N N . SER B 1 46 ? 70.932 -7.405 28.558 1.00 22.42 330 SER B N 1
ATOM 3928 C CA . SER B 1 46 ? 70.204 -8.194 27.564 1.00 21.79 330 SER B CA 1
ATOM 3929 C C . SER B 1 46 ? 69.497 -7.345 26.518 1.00 21.55 330 SER B C 1
ATOM 3930 O O . SER B 1 46 ? 69.068 -6.227 26.799 1.00 20.50 330 SER B O 1
ATOM 3933 N N . TYR B 1 47 ? 69.420 -7.863 25.292 1.00 21.48 331 TYR B N 1
ATOM 3934 C CA . TYR B 1 47 ? 68.470 -7.359 24.303 1.00 21.26 331 TYR B CA 1
ATOM 3935 C C . TYR B 1 47 ? 67.582 -8.520 23.915 1.00 21.06 331 TYR B C 1
ATOM 3936 O O . TYR B 1 47 ? 68.028 -9.664 23.871 1.00 20.99 331 TYR B O 1
ATOM 3945 N N . ARG B 1 48 ? 66.313 -8.231 23.654 1.00 19.97 332 ARG B N 1
ATOM 3946 C CA . ARG B 1 48 ? 65.398 -9.269 23.236 1.00 19.04 332 ARG B CA 1
ATOM 3947 C C . ARG B 1 48 ? 64.367 -8.691 22.291 1.00 19.06 332 ARG B C 1
ATOM 3948 O O . ARG B 1 48 ? 64.166 -7.474 22.208 1.00 17.89 332 ARG B O 1
ATOM 3956 N N . ILE B 1 49 ? 63.741 -9.592 21.543 1.00 19.10 333 ILE B N 1
ATOM 3957 C CA . ILE B 1 49 ? 62.508 -9.290 20.828 1.00 19.21 333 ILE B CA 1
ATOM 3958 C C . ILE B 1 49 ? 62.721 -8.386 19.626 1.00 18.96 333 ILE B C 1
ATOM 3959 O O . ILE B 1 49 ? 62.286 -7.240 19.612 1.00 19.56 333 ILE B O 1
ATOM 3964 N N . PRO B 1 50 ? 63.368 -8.921 18.574 1.00 19.49 334 PRO B N 1
ATOM 3965 C CA . PRO B 1 50 ? 63.635 -8.181 17.348 1.00 20.23 334 PRO B CA 1
ATOM 3966 C C . PRO B 1 50 ? 62.400 -7.843 16.511 1.00 20.92 334 PRO B C 1
ATOM 3967 O O . PRO B 1 50 ? 61.470 -8.644 16.418 1.00 21.01 334 PRO B O 1
ATOM 3971 N N . ALA B 1 51 ? 62.430 -6.668 15.901 1.00 21.92 335 ALA B N 1
ATOM 3972 C CA . ALA B 1 51 ? 61.492 -6.290 14.868 1.00 22.88 335 ALA B CA 1
ATOM 3973 C C . ALA B 1 51 ? 62.289 -5.640 13.751 1.00 23.89 335 ALA B C 1
ATOM 3974 O O . ALA B 1 51 ? 63.116 -4.764 14.008 1.00 24.04 335 ALA B O 1
ATOM 3976 N N . LEU B 1 52 ? 62.006 -6.039 12.512 1.00 24.57 336 LEU B N 1
ATOM 3977 C CA . LEU B 1 52 ? 62.713 -5.475 11.349 1.00 25.51 336 LEU B CA 1
ATOM 3978 C C . LEU B 1 52 ? 61.752 -4.844 10.351 1.00 26.22 336 LEU B C 1
ATOM 3979 O O . LEU B 1 52 ? 60.793 -5.487 9.921 1.00 26.76 336 LEU B O 1
ATOM 3984 N N . LEU B 1 53 ? 62.030 -3.604 9.967 1.00 26.96 337 LEU B N 1
ATOM 3985 C CA . LEU B 1 53 ? 61.144 -2.864 9.082 1.00 28.68 337 LEU B CA 1
ATOM 3986 C C . LEU B 1 53 ? 61.891 -2.205 7.926 1.00 29.87 337 LEU B C 1
ATOM 3987 O O . LEU B 1 53 ? 62.679 -1.276 8.144 1.00 29.65 337 LEU B O 1
ATOM 3992 N N . LYS B 1 54 ? 61.619 -2.675 6.709 1.00 31.13 338 LYS B N 1
ATOM 3993 C CA . LYS B 1 54 ? 62.045 -1.974 5.491 1.00 32.58 338 LYS B CA 1
ATOM 3994 C C . LYS B 1 54 ? 61.057 -0.864 5.150 1.00 32.85 338 LYS B C 1
ATOM 3995 O O . LYS B 1 54 ? 59.887 -1.128 4.853 1.00 33.20 338 LYS B O 1
ATOM 4001 N N . THR B 1 55 ? 61.519 0.374 5.178 1.00 33.26 339 THR B N 1
ATOM 4002 C CA . THR B 1 55 ? 60.633 1.517 4.939 1.00 33.98 339 THR B CA 1
ATOM 4003 C C . THR B 1 55 ? 60.491 1.855 3.448 1.00 34.80 339 THR B C 1
ATOM 4004 O O . THR B 1 55 ? 61.122 1.218 2.602 1.00 34.82 339 THR B O 1
ATOM 4008 N N . ASP B 1 56 ? 59.643 2.843 3.152 1.00 35.42 340 ASP B N 1
ATOM 4009 C CA . ASP B 1 56 ? 59.415 3.320 1.788 1.00 36.25 340 ASP B CA 1
ATOM 4010 C C . ASP B 1 56 ? 60.649 4.017 1.210 1.00 36.61 340 ASP B C 1
ATOM 4011 O O . ASP B 1 56 ? 60.874 3.970 -0.005 1.00 37.31 340 ASP B O 1
ATOM 4016 N N . LYS B 1 57 ? 61.416 4.686 2.071 1.00 36.44 341 LYS B N 1
ATOM 4017 C CA . LYS B 1 57 ? 62.692 5.303 1.683 1.00 36.55 341 LYS B CA 1
ATOM 4018 C C . LYS B 1 57 ? 63.787 4.254 1.442 1.00 36.32 341 LYS B C 1
ATOM 4019 O O . LYS B 1 57 ? 64.836 4.556 0.853 1.00 36.85 341 LYS B O 1
ATOM 4025 N N . GLY B 1 58 ? 63.542 3.025 1.889 1.00 35.77 342 GLY B N 1
ATOM 4026 C CA . GLY B 1 58 ? 64.521 1.949 1.774 1.00 35.03 342 GLY B CA 1
ATOM 4027 C C . GLY B 1 58 ? 65.315 1.687 3.040 1.00 34.70 342 GLY B C 1
ATOM 4028 O O . GLY B 1 58 ? 66.041 0.698 3.124 1.00 34.46 342 GLY B O 1
ATOM 4029 N N . THR B 1 59 ? 65.174 2.574 4.021 1.00 34.46 343 THR B N 1
ATOM 4030 C CA . THR B 1 59 ? 65.800 2.417 5.343 1.00 34.41 343 THR B CA 1
ATOM 4031 C C . THR B 1 59 ? 65.391 1.099 6.013 1.00 34.17 343 THR B C 1
ATOM 4032 O O . THR B 1 59 ? 64.235 0.674 5.901 1.00 34.65 343 THR B O 1
ATOM 4036 N N . LEU B 1 60 ? 66.338 0.448 6.688 1.00 33.48 344 LEU B N 1
ATOM 4037 C CA . LEU B 1 60 ? 66.010 -0.639 7.608 1.00 32.58 344 LEU B CA 1
ATOM 4038 C C . LEU B 1 60 ? 65.950 -0.105 9.036 1.00 31.97 344 LEU B C 1
ATOM 4039 O O . LEU B 1 60 ? 66.868 0.575 9.505 1.00 31.55 344 LEU B O 1
ATOM 4044 N N . ILE B 1 61 ? 64.850 -0.418 9.720 1.00 30.51 345 ILE B N 1
ATOM 4045 C CA . ILE B 1 61 ? 64.694 -0.091 11.139 1.00 28.90 345 ILE B CA 1
ATOM 4046 C C . ILE B 1 61 ? 64.714 -1.404 11.914 1.00 28.02 345 ILE B C 1
ATOM 4047 O O . ILE B 1 61 ? 63.909 -2.306 11.644 1.00 27.72 345 ILE B O 1
ATOM 4052 N N . ALA B 1 62 ? 65.662 -1.529 12.842 1.00 26.17 346 ALA B N 1
ATOM 4053 C CA . ALA B 1 62 ? 65.764 -2.710 13.675 1.00 25.32 346 ALA B CA 1
ATOM 4054 C C . ALA B 1 62 ? 65.350 -2.300 15.069 1.00 24.09 346 ALA B C 1
ATOM 4055 O O . ALA B 1 62 ? 65.960 -1.413 15.654 1.00 23.02 346 ALA B O 1
ATOM 4057 N N . GLY B 1 63 ? 64.303 -2.927 15.594 1.00 23.76 347 GLY B N 1
ATOM 4058 C CA . GLY B 1 63 ? 63.866 -2.626 16.966 1.00 22.14 347 GLY B CA 1
ATOM 4059 C C . GLY B 1 63 ? 64.093 -3.767 17.938 1.00 21.32 347 GLY B C 1
ATOM 4060 O O . GLY B 1 63 ? 64.196 -4.921 17.548 1.00 21.50 347 GLY B O 1
ATOM 4061 N N . ALA B 1 64 ? 64.161 -3.448 19.227 1.00 20.64 348 ALA B N 1
ATOM 4062 C CA . ALA B 1 64 ? 64.365 -4.464 20.256 1.00 20.74 348 ALA B CA 1
ATOM 4063 C C . ALA B 1 64 ? 63.920 -3.914 21.591 1.00 20.45 348 ALA B C 1
ATOM 4064 O O . ALA B 1 64 ? 63.753 -2.704 21.727 1.00 20.52 348 ALA B O 1
ATOM 4066 N N . ASP B 1 65 ? 63.763 -4.819 22.557 1.00 20.84 349 ASP B N 1
ATOM 4067 C CA . ASP B 1 65 ? 63.739 -4.491 23.985 1.00 20.72 349 ASP B CA 1
ATOM 4068 C C . ASP B 1 65 ? 65.175 -4.327 24.444 1.00 20.56 349 ASP B C 1
ATOM 4069 O O . ASP B 1 65 ? 65.978 -5.228 24.268 1.00 21.02 349 ASP B O 1
ATOM 4074 N N . GLU B 1 66 ? 65.475 -3.210 25.082 1.00 19.88 350 GLU B N 1
ATOM 4075 C CA . GLU B 1 66 ? 66.776 -3.026 25.707 1.00 19.64 350 GLU B CA 1
ATOM 4076 C C . GLU B 1 66 ? 66.612 -3.330 27.186 1.00 19.42 350 GLU B C 1
ATOM 4077 O O . GLU B 1 66 ? 66.086 -2.521 27.939 1.00 19.61 350 GLU B O 1
ATOM 4083 N N . ARG B 1 67 ? 67.017 -4.535 27.575 1.00 19.05 351 ARG B N 1
ATOM 4084 C CA . ARG B 1 67 ? 66.725 -5.081 28.881 1.00 18.94 351 ARG B CA 1
ATOM 4085 C C . ARG B 1 67 ? 67.945 -4.888 29.765 1.00 20.01 351 ARG B C 1
ATOM 4086 O O . ARG B 1 67 ? 68.856 -5.707 29.784 1.00 19.93 351 ARG B O 1
ATOM 4094 N N . ARG B 1 68 ? 67.950 -3.769 30.474 1.00 20.13 352 ARG B N 1
ATOM 4095 C CA . ARG B 1 68 ? 69.135 -3.325 31.202 1.00 21.54 352 ARG B CA 1
ATOM 4096 C C . ARG B 1 68 ? 69.619 -4.279 32.289 1.00 21.43 352 ARG B C 1
ATOM 4097 O O . ARG B 1 68 ? 70.821 -4.602 32.339 1.00 21.67 352 ARG B O 1
ATOM 4105 N N . LEU B 1 69 ? 68.708 -4.736 33.145 1.00 20.71 353 LEU B N 1
ATOM 4106 C CA . LEU B 1 69 ? 69.087 -5.408 34.388 1.00 20.86 353 LEU B CA 1
ATOM 4107 C C . LEU B 1 69 ? 69.178 -6.924 34.321 1.00 21.09 353 LEU B C 1
ATOM 4108 O O . LEU B 1 69 ? 69.754 -7.549 35.225 1.00 21.98 353 LEU B O 1
ATOM 4113 N N . HIS B 1 70 ? 68.568 -7.513 33.292 1.00 20.63 354 HIS B N 1
ATOM 4114 C CA . HIS B 1 70 ? 68.446 -8.971 33.149 1.00 20.56 354 HIS B CA 1
ATOM 4115 C C . HIS B 1 70 ? 67.613 -9.295 31.906 1.00 20.41 354 HIS B C 1
ATOM 4116 O O . HIS B 1 70 ? 67.089 -8.399 31.243 1.00 20.33 354 HIS B O 1
ATOM 4123 N N . SER B 1 71 ? 67.488 -10.579 31.601 1.00 20.47 355 SER B N 1
ATOM 4124 C CA . SER B 1 71 ? 66.887 -11.004 30.336 1.00 21.46 355 SER B CA 1
ATOM 4125 C C . SER B 1 71 ? 65.362 -11.204 30.407 1.00 21.18 355 SER B C 1
ATOM 4126 O O . SER B 1 71 ? 64.727 -11.457 29.375 1.00 22.59 355 SER B O 1
ATOM 4129 N N . SER B 1 72 ? 64.782 -11.111 31.598 1.00 21.62 356 SER B N 1
ATOM 4130 C CA . SER B 1 72 ? 63.358 -11.430 31.779 1.00 21.35 356 SER B CA 1
ATOM 4131 C C . SER B 1 72 ? 62.427 -10.317 31.289 1.00 20.46 356 SER B C 1
ATOM 4132 O O . SER B 1 72 ? 62.852 -9.184 31.079 1.00 20.42 356 SER B O 1
ATOM 4135 N N . ASP B 1 73 ? 61.143 -10.659 31.160 1.00 19.71 357 ASP B N 1
ATOM 4136 C CA . ASP B 1 73 ? 60.113 -9.787 30.569 1.00 19.89 357 ASP B CA 1
ATOM 4137 C C . ASP B 1 73 ? 59.568 -8.780 31.575 1.00 19.76 357 ASP B C 1
ATOM 4138 O O . ASP B 1 73 ? 58.350 -8.578 31.717 1.00 20.23 357 ASP B O 1
ATOM 4143 N N . TRP B 1 74 ? 60.497 -8.140 32.264 1.00 18.40 358 TRP B N 1
ATOM 4144 C CA . TRP B 1 74 ? 60.168 -7.100 33.220 1.00 18.45 358 TRP B CA 1
ATOM 4145 C C . TRP B 1 74 ? 61.469 -6.409 33.600 1.00 18.59 358 TRP B C 1
ATOM 4146 O O . TRP B 1 74 ? 62.524 -6.714 33.031 1.00 18.08 358 TRP B O 1
ATOM 4157 N N . GLY B 1 75 ? 61.381 -5.469 34.541 1.00 18.65 359 GLY B N 1
ATOM 4158 C CA . GLY B 1 75 ? 62.528 -4.652 34.940 1.00 18.83 359 GLY B CA 1
ATOM 4159 C C . GLY B 1 75 ? 62.539 -3.325 34.211 1.00 19.68 359 GLY B C 1
ATOM 4160 O O . GLY B 1 75 ? 61.509 -2.852 33.708 1.00 18.99 359 GLY B O 1
ATOM 4161 N N . ASP B 1 76 ? 63.730 -2.741 34.125 1.00 20.21 360 ASP B N 1
ATOM 4162 C CA . ASP B 1 76 ? 63.938 -1.484 33.446 1.00 20.97 360 ASP B CA 1
ATOM 4163 C C . ASP B 1 76 ? 64.244 -1.764 31.980 1.00 21.12 360 ASP B C 1
ATOM 4164 O O . ASP B 1 76 ? 65.346 -2.203 31.631 1.00 21.22 360 ASP B O 1
ATOM 4169 N N . ILE B 1 77 ? 63.256 -1.522 31.117 1.00 20.84 361 ILE B N 1
ATOM 4170 C CA . ILE B 1 77 ? 63.379 -1.869 29.697 1.00 20.78 361 ILE B CA 1
ATOM 4171 C C . ILE B 1 77 ? 63.068 -0.655 28.832 1.00 21.44 361 ILE B C 1
AT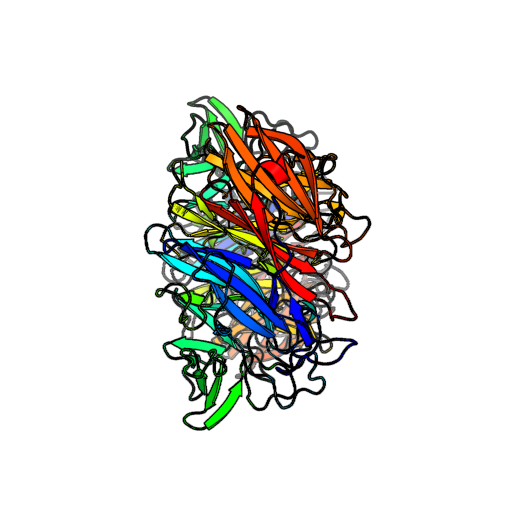OM 4172 O O . ILE B 1 77 ? 62.083 0.045 29.058 1.00 22.24 361 ILE B O 1
ATOM 4177 N N . GLY B 1 78 ? 63.919 -0.383 27.858 1.00 20.62 362 GLY B N 1
ATOM 4178 C CA . GLY B 1 78 ? 63.611 0.671 26.891 1.00 20.72 362 GLY B CA 1
ATOM 4179 C C . GLY B 1 78 ? 63.242 0.073 25.543 1.00 20.73 362 GLY B C 1
ATOM 4180 O O . GLY B 1 78 ? 63.779 -0.970 25.151 1.00 21.35 362 GLY B O 1
ATOM 4181 N N A MET B 1 79 ? 62.350 0.747 24.822 0.50 20.29 363 MET B N 1
ATOM 4182 N N B MET B 1 79 ? 62.309 0.721 24.846 0.50 20.61 363 MET B N 1
ATOM 4183 C CA A MET B 1 79 ? 61.997 0.344 23.465 0.50 20.11 363 MET B CA 1
ATOM 4184 C CA B MET B 1 79 ? 61.991 0.369 23.467 0.50 20.78 363 MET B CA 1
ATOM 4185 C C A MET B 1 79 ? 62.861 1.150 22.491 0.50 20.23 363 MET B C 1
ATOM 4186 C C B MET B 1 79 ? 62.955 1.164 22.589 0.50 20.59 363 MET B C 1
ATOM 4187 O O A MET B 1 79 ? 62.729 2.371 22.384 0.50 20.11 363 MET B O 1
ATOM 4188 O O B MET B 1 79 ? 62.989 2.397 22.650 0.50 20.42 363 MET B O 1
ATOM 4197 N N . VAL B 1 80 ? 63.756 0.454 21.802 1.00 20.69 364 VAL B N 1
ATOM 4198 C CA . VAL B 1 80 ? 64.790 1.094 20.992 1.00 21.45 364 VAL B CA 1
ATOM 4199 C C . VAL B 1 80 ? 64.784 0.620 19.545 1.00 21.98 364 VAL B C 1
ATOM 4200 O O . VAL B 1 80 ? 64.305 -0.485 19.234 1.00 21.93 364 VAL B O 1
ATOM 4204 N N . ILE B 1 81 ? 65.333 1.463 18.668 1.00 22.69 365 ILE B N 1
ATOM 4205 C CA . ILE B 1 81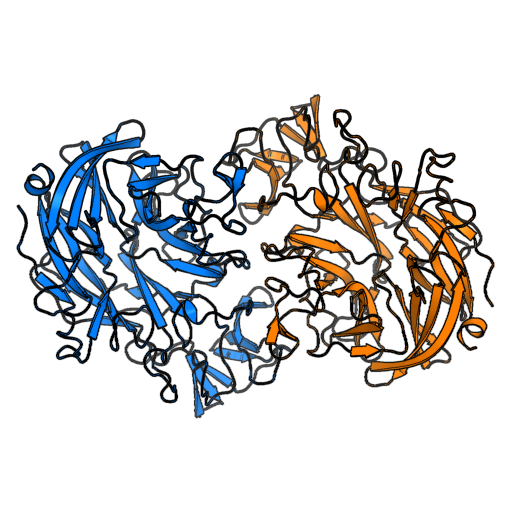 ? 65.612 1.064 17.285 1.00 23.09 365 ILE B CA 1
ATOM 4206 C C . ILE B 1 81 ? 66.993 1.589 16.845 1.00 24.43 365 ILE B C 1
ATOM 4207 O O . ILE B 1 81 ? 67.557 2.484 17.472 1.00 24.17 365 ILE B O 1
ATOM 4212 N N . ARG B 1 82 ? 67.514 1.001 15.771 1.00 25.37 366 ARG B N 1
ATOM 4213 C CA . ARG B 1 82 ? 68.641 1.553 15.025 1.00 27.18 366 ARG B CA 1
ATOM 4214 C C . ARG B 1 82 ? 68.246 1.580 13.557 1.00 28.31 366 ARG B C 1
ATOM 4215 O O . ARG B 1 82 ? 67.503 0.706 13.085 1.00 27.64 366 ARG B O 1
ATOM 4223 N N . ARG B 1 83 ? 68.736 2.592 12.848 1.00 29.63 367 ARG B N 1
ATOM 4224 C CA . ARG B 1 83 ? 68.453 2.762 11.432 1.00 31.46 367 ARG B CA 1
ATOM 4225 C C . ARG B 1 83 ? 69.669 2.379 10.588 1.00 32.95 367 ARG B C 1
ATOM 4226 O O . ARG B 1 83 ? 70.808 2.630 10.986 1.00 32.75 367 ARG B O 1
ATOM 4234 N N . SER B 1 84 ? 69.417 1.737 9.452 1.00 34.97 368 SER B N 1
ATOM 4235 C CA . SER B 1 84 ? 70.456 1.507 8.451 1.00 36.78 368 SER B CA 1
ATOM 4236 C C . SER B 1 84 ? 69.986 2.045 7.117 1.00 38.12 368 SER B C 1
ATOM 4237 O O . SER B 1 84 ? 68.930 1.638 6.610 1.00 38.09 368 SER B O 1
ATOM 4240 N N . GLU B 1 85 ? 70.780 2.951 6.550 1.00 39.46 369 GLU B N 1
ATOM 4241 C CA . GLU B 1 85 ? 70.429 3.618 5.304 1.00 40.91 369 GLU B CA 1
ATOM 4242 C C . GLU B 1 85 ? 71.138 3.015 4.092 1.00 41.36 369 GLU B C 1
ATOM 4243 O O .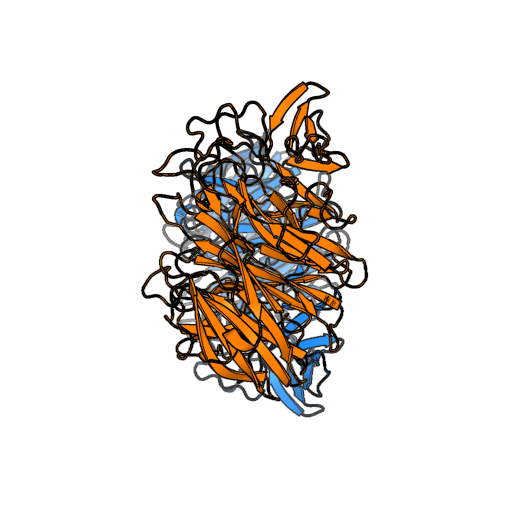 GLU B 1 85 ? 71.059 3.567 2.994 1.00 41.87 369 GLU B O 1
ATOM 4249 N N . ASP B 1 86 ? 71.797 1.873 4.292 1.00 42.03 370 ASP B N 1
ATOM 4250 C CA . ASP B 1 86 ? 72.511 1.186 3.214 1.00 42.53 370 ASP B CA 1
ATOM 4251 C C . ASP B 1 86 ? 72.254 -0.319 3.207 1.00 42.68 370 ASP B C 1
ATOM 4252 O O . ASP B 1 86 ? 73.146 -1.115 2.902 1.00 42.66 370 ASP B O 1
ATOM 4257 N N . ASN B 1 87 ? 71.023 -0.696 3.545 1.00 42.68 371 ASN B N 1
ATOM 4258 C CA . ASN B 1 87 ? 70.592 -2.099 3.579 1.00 42.67 371 ASN B CA 1
ATOM 4259 C C . ASN B 1 87 ? 71.333 -3.057 4.505 1.00 42.31 371 ASN B C 1
ATOM 4260 O O . ASN B 1 87 ? 71.579 -4.213 4.145 1.00 41.91 371 ASN B O 1
ATOM 4265 N N . GLY B 1 88 ? 71.651 -2.579 5.706 1.00 41.80 372 GLY B N 1
ATOM 4266 C CA . GLY B 1 88 ? 72.164 -3.446 6.757 1.00 41.73 372 GLY B CA 1
ATOM 4267 C C . GLY B 1 88 ? 73.674 -3.468 6.862 1.00 41.69 372 GLY B C 1
ATOM 4268 O O . GLY B 1 88 ? 74.232 -4.211 7.686 1.00 41.33 372 GLY B O 1
ATOM 4269 N N . LYS B 1 89 ? 74.326 -2.662 6.022 1.00 41.61 373 LYS B N 1
ATOM 4270 C CA . LYS B 1 89 ? 75.792 -2.543 6.022 1.00 42.19 373 LYS B CA 1
ATOM 4271 C C . LYS B 1 89 ? 76.284 -1.729 7.222 1.00 41.27 373 LYS B C 1
ATOM 4272 O O . LYS B 1 89 ? 77.111 -2.206 8.001 1.00 41.21 373 LYS B O 1
ATOM 4278 N N . THR B 1 90 ? 75.756 -0.514 7.369 1.00 40.39 374 THR B N 1
ATOM 4279 C CA . THR B 1 90 ? 76.054 0.331 8.518 1.00 39.94 374 THR B CA 1
ATOM 4280 C C . THR B 1 90 ? 74.768 0.712 9.260 1.00 39.45 374 THR B C 1
ATOM 4281 O O . THR B 1 90 ? 73.715 0.876 8.642 1.00 39.27 374 THR B O 1
ATOM 4285 N N . TRP B 1 91 ? 74.884 0.874 10.576 1.00 38.69 375 TRP B N 1
ATOM 4286 C CA . TRP B 1 91 ? 73.746 1.157 11.449 1.00 38.00 375 TRP B CA 1
ATOM 4287 C C . TRP B 1 91 ? 74.038 2.386 12.291 1.00 37.37 375 TRP B C 1
ATOM 4288 O O . TRP B 1 91 ? 75.149 2.534 12.797 1.00 37.60 375 TRP B O 1
ATOM 4299 N N . GLY B 1 92 ? 73.053 3.274 12.422 1.00 36.62 376 GLY B N 1
ATOM 4300 C CA . GLY B 1 92 ? 73.219 4.510 13.195 1.00 35.54 376 GLY B CA 1
ATOM 4301 C C . GLY B 1 92 ? 73.161 4.296 14.699 1.00 34.90 376 GLY B C 1
ATOM 4302 O O . GLY B 1 92 ? 73.167 3.159 15.179 1.00 35.25 376 GLY B O 1
ATOM 4303 N N . ASP B 1 93 ? 73.104 5.396 15.446 1.00 34.29 377 ASP B N 1
ATOM 4304 C CA . ASP B 1 93 ? 72.982 5.335 16.906 1.00 33.55 377 ASP B CA 1
ATOM 4305 C C . ASP B 1 93 ? 71.626 4.775 17.301 1.00 32.57 377 ASP B C 1
ATOM 4306 O O . ASP B 1 93 ? 70.663 4.872 16.534 1.00 32.55 377 ASP B O 1
ATOM 4311 N N . ARG B 1 94 ? 71.558 4.216 18.506 1.00 31.54 378 ARG B N 1
ATOM 4312 C CA . ARG B 1 94 ? 70.294 3.757 19.069 1.00 30.32 378 ARG B CA 1
ATOM 4313 C C . ARG B 1 94 ? 69.378 4.939 19.307 1.00 29.59 378 ARG B C 1
ATOM 4314 O O . ARG B 1 94 ? 69.814 5.999 19.754 1.00 29.38 378 ARG B O 1
ATOM 4322 N N . VAL B 1 95 ? 68.105 4.764 18.970 1.00 28.57 379 VAL B N 1
ATOM 4323 C CA . VAL B 1 95 ? 67.097 5.792 19.203 1.00 27.23 379 VAL B CA 1
ATOM 4324 C C . VAL B 1 95 ? 66.131 5.165 20.207 1.00 26.41 379 VAL B C 1
ATOM 4325 O O . VAL B 1 95 ? 65.643 4.063 19.978 1.00 25.30 379 VAL B O 1
ATOM 4329 N N . THR B 1 96 ? 65.907 5.831 21.332 1.00 25.54 380 THR B N 1
ATOM 4330 C CA . THR B 1 96 ? 65.002 5.302 22.346 1.00 24.66 380 THR B CA 1
ATOM 4331 C C . THR B 1 96 ? 63.599 5.892 22.154 1.00 24.12 380 THR B C 1
ATOM 4332 O O . THR B 1 96 ? 63.378 7.084 22.314 1.00 24.86 380 THR B O 1
ATOM 4336 N N . ILE B 1 97 ? 62.656 5.020 21.827 1.00 22.22 381 ILE B N 1
ATOM 4337 C CA . ILE B 1 97 ? 61.275 5.402 21.599 1.00 21.02 381 ILE B CA 1
ATOM 4338 C C . ILE B 1 97 ? 60.636 5.746 22.939 1.00 21.07 381 ILE B C 1
ATOM 4339 O O . ILE B 1 97 ? 60.060 6.815 23.119 1.00 21.59 381 ILE B O 1
ATOM 4344 N N . THR B 1 98 ? 60.781 4.842 23.894 1.00 20.24 382 THR B N 1
ATOM 4345 C CA . THR B 1 98 ? 60.103 4.985 25.172 1.00 19.91 382 THR B CA 1
ATOM 4346 C C . THR B 1 98 ? 60.919 4.286 26.234 1.00 19.49 382 THR B C 1
ATOM 4347 O O . THR B 1 98 ? 61.360 3.161 26.039 1.00 19.47 382 THR B O 1
ATOM 4351 N N . ASN B 1 99 ? 61.094 4.948 27.372 1.00 19.89 383 ASN B N 1
ATOM 4352 C CA . ASN B 1 99 ? 61.766 4.351 28.503 1.00 20.07 383 ASN B CA 1
ATOM 4353 C C . ASN B 1 99 ? 61.221 4.960 29.776 1.00 20.24 383 ASN B C 1
ATOM 4354 O O . ASN B 1 99 ? 61.658 6.034 30.208 1.00 20.08 383 ASN B O 1
ATOM 4359 N N . LEU B 1 100 ? 60.237 4.290 30.371 1.00 19.84 384 LEU B N 1
ATOM 4360 C CA . LEU B 1 100 ? 59.645 4.774 31.608 1.00 20.02 384 LEU B CA 1
ATOM 4361 C C . LEU B 1 100 ? 60.673 4.727 32.740 1.00 20.46 384 LEU B C 1
ATOM 4362 O O . LEU B 1 100 ? 61.473 3.778 32.837 1.00 20.58 384 LEU B O 1
ATOM 4367 N N . ARG B 1 101 ? 60.643 5.727 33.613 1.00 19.78 385 ARG B N 1
ATOM 4368 C CA . ARG B 1 101 ? 61.615 5.767 34.710 1.00 19.88 385 ARG B CA 1
ATOM 4369 C C . ARG B 1 101 ? 61.319 4.725 35.767 1.00 19.56 385 ARG B C 1
ATOM 4370 O O . ARG B 1 101 ? 60.157 4.386 36.012 1.00 19.58 385 ARG B O 1
ATOM 4378 N N . ASP B 1 102 ? 62.367 4.227 36.409 1.00 21.18 386 ASP B N 1
ATOM 4379 C CA . ASP B 1 102 ? 62.188 3.227 37.454 1.00 22.37 386 ASP B CA 1
ATOM 4380 C C . ASP B 1 102 ? 61.592 3.826 38.731 1.00 22.80 386 ASP B C 1
ATOM 4381 O O . ASP B 1 102 ? 61.578 5.056 38.906 1.00 22.70 386 ASP B O 1
ATOM 4386 N N . ASN B 1 103 ? 61.070 2.973 39.599 1.00 22.05 387 ASN B N 1
ATOM 4387 C CA . ASN B 1 103 ? 60.674 3.420 40.921 1.00 22.62 387 ASN B CA 1
ATOM 4388 C C . ASN B 1 103 ? 61.923 3.456 41.815 1.00 23.62 387 ASN B C 1
ATOM 4389 O O . ASN B 1 103 ? 62.440 2.392 42.202 1.00 23.68 387 ASN B O 1
ATOM 4394 N N . PRO B 1 104 ? 62.390 4.672 42.181 1.00 24.68 388 PRO B N 1
ATOM 4395 C CA . PRO B 1 104 ? 63.665 4.719 42.896 1.00 25.60 388 PRO B CA 1
ATOM 4396 C C . PRO B 1 104 ? 63.581 4.126 44.298 1.00 26.23 388 PRO B C 1
ATOM 4397 O O . PRO B 1 104 ? 64.621 3.870 44.923 1.00 26.06 388 PRO B O 1
ATOM 4401 N N . LYS B 1 105 ? 62.357 3.888 44.768 1.00 26.09 389 LYS B N 1
ATOM 4402 C CA . LYS B 1 105 ? 62.103 3.363 46.109 1.00 26.81 389 LYS B CA 1
ATOM 4403 C C . LYS B 1 105 ? 61.766 1.866 46.160 1.00 26.61 389 LYS B C 1
ATOM 4404 O O . LYS B 1 105 ? 61.532 1.326 47.237 1.00 26.26 389 LYS B O 1
ATOM 4410 N N . ALA B 1 106 ? 61.714 1.197 45.009 1.00 26.51 390 ALA B N 1
ATOM 4411 C CA . ALA B 1 106 ? 61.414 -0.241 44.988 1.00 26.67 390 ALA B CA 1
ATOM 4412 C C . ALA B 1 106 ? 62.495 -1.032 45.728 1.00 27.09 390 ALA B C 1
ATOM 4413 O O . ALA B 1 106 ? 63.677 -0.751 45.579 1.00 26.60 390 ALA B O 1
ATOM 4415 N N . SER B 1 107 ? 62.069 -2.022 46.508 1.00 28.10 391 SER B N 1
ATOM 4416 C CA . SER B 1 107 ? 62.989 -2.869 47.280 1.00 28.83 391 SER B CA 1
ATOM 4417 C C . SER B 1 107 ? 63.801 -3.796 46.375 1.00 28.64 391 SER B C 1
ATOM 4418 O O . SER B 1 107 ? 64.936 -4.144 46.691 1.00 28.89 391 SER B O 1
ATOM 4421 N N . ASP B 1 108 ? 63.204 -4.209 45.260 1.00 28.13 392 ASP B N 1
ATOM 4422 C CA . ASP B 1 108 ? 63.834 -5.138 44.328 1.00 27.63 392 ASP B CA 1
ATOM 4423 C C . ASP B 1 108 ? 63.882 -4.473 42.964 1.00 26.81 392 ASP B C 1
ATOM 4424 O O . ASP B 1 108 ? 62.910 -4.535 42.209 1.00 27.08 392 ASP B O 1
ATOM 4429 N N . PRO B 1 109 ? 65.020 -3.848 42.630 1.00 26.31 393 PRO B N 1
ATOM 4430 C CA . PRO B 1 109 ? 65.104 -3.132 41.363 1.00 24.96 393 PRO B CA 1
ATOM 4431 C C . PRO B 1 109 ? 64.857 -4.007 40.112 1.00 23.81 393 PRO B C 1
ATOM 4432 O O . PRO B 1 109 ? 64.501 -3.466 39.072 1.00 23.77 393 PRO B O 1
ATOM 4436 N N A SER B 1 110 ? 65.032 -5.324 40.226 0.50 22.84 394 SER B N 1
ATOM 4437 N N B SER B 1 110 ? 65.029 -5.327 40.237 0.50 22.66 394 SER B N 1
ATOM 4438 C CA A SER B 1 110 ? 64.823 -6.227 39.090 0.50 22.03 394 SER B CA 1
ATOM 4439 C CA B SER B 1 110 ? 64.809 -6.266 39.127 0.50 21.67 394 SER B CA 1
ATOM 4440 C C A SER B 1 110 ? 63.351 -6.318 38.656 0.50 21.33 394 SER B C 1
ATOM 4441 C C B SER B 1 110 ? 63.355 -6.278 38.649 0.50 21.13 394 SER B C 1
ATOM 4442 O O A SER B 1 110 ? 63.060 -6.705 37.520 0.50 21.23 394 SER B O 1
ATOM 4443 O O B SER B 1 110 ? 63.080 -6.589 37.483 0.50 21.03 394 SER B O 1
ATOM 4448 N N . ILE B 1 111 ? 62.438 -5.955 39.558 1.00 20.48 395 ILE B N 1
ATOM 4449 C CA . ILE B 1 111 ? 61.004 -5.844 39.245 1.00 20.03 395 ILE B CA 1
ATOM 4450 C C . ILE B 1 111 ? 60.519 -4.430 39.635 1.00 19.77 395 ILE B C 1
ATOM 4451 O O . ILE B 1 111 ? 59.335 -4.192 39.881 1.00 20.19 395 ILE B O 1
ATOM 4456 N N . GLY B 1 112 ? 61.462 -3.502 39.640 1.00 19.44 396 GLY B N 1
ATOM 4457 C CA . GLY B 1 112 ? 61.247 -2.200 40.268 1.00 19.29 396 GLY B CA 1
ATOM 4458 C C . GLY B 1 112 ? 60.855 -1.075 39.341 1.00 19.59 396 GLY B C 1
ATOM 4459 O O . GLY B 1 112 ? 60.848 0.099 39.750 1.00 19.34 396 GLY B O 1
ATOM 4460 N N . SER B 1 113 ? 60.555 -1.400 38.087 1.00 18.88 397 SER B N 1
ATOM 4461 C CA . SER B 1 113 ? 60.203 -0.356 37.097 1.00 19.01 397 SER B CA 1
ATOM 4462 C C . SER B 1 113 ? 58.900 -0.676 36.369 1.00 19.21 397 SER B C 1
ATOM 4463 O O . SER B 1 113 ? 58.611 -1.849 36.106 1.00 17.76 397 SER B O 1
ATOM 4466 N N . PRO B 1 114 ? 58.114 0.365 36.019 1.00 17.91 398 PRO B N 1
ATOM 4467 C CA . PRO B 1 114 ? 57.082 0.179 35.009 1.00 17.59 398 PRO B CA 1
ATOM 4468 C C . PRO B 1 114 ? 57.761 -0.406 33.801 1.00 17.66 398 PRO B C 1
ATOM 4469 O O . PRO B 1 114 ? 58.922 -0.086 33.534 1.00 17.44 398 PRO B O 1
ATOM 4473 N N . VAL B 1 115 ? 57.046 -1.275 33.093 1.00 17.26 399 VAL B N 1
ATOM 4474 C CA . VAL B 1 115 ? 57.611 -2.105 32.046 1.00 17.25 399 VAL B CA 1
ATOM 4475 C C . VAL B 1 115 ? 57.008 -1.800 30.684 1.00 16.68 399 VAL B C 1
ATOM 4476 O O . VAL B 1 115 ? 55.798 -1.618 30.557 1.00 15.72 399 VAL B O 1
ATOM 4480 N N . ASN B 1 116 ? 57.856 -1.760 29.665 1.00 15.39 400 ASN B N 1
ATOM 4481 C CA . ASN B 1 116 ? 57.403 -1.928 28.277 1.00 16.57 400 ASN B CA 1
ATOM 4482 C C . ASN B 1 116 ? 58.171 -3.098 27.744 1.00 16.62 400 ASN B C 1
ATOM 4483 O O . ASN B 1 116 ? 59.350 -3.239 28.062 1.00 16.63 400 ASN B O 1
ATOM 4488 N N . ILE B 1 117 ? 57.499 -3.950 26.978 1.00 17.63 401 ILE B N 1
ATOM 4489 C CA . ILE B 1 117 ? 58.156 -5.066 26.307 1.00 17.39 401 ILE B CA 1
ATOM 4490 C C . ILE B 1 117 ? 57.414 -5.382 25.025 1.00 17.52 401 ILE B C 1
ATOM 4491 O O . ILE B 1 117 ? 56.212 -5.074 24.909 1.00 18.14 401 ILE B O 1
ATOM 4496 N N . ASP B 1 118 ? 58.137 -5.981 24.075 1.00 17.65 402 ASP B N 1
ATOM 4497 C CA . ASP B 1 118 ? 57.570 -6.640 22.890 1.00 17.84 402 ASP B CA 1
ATOM 4498 C C . ASP B 1 118 ? 56.958 -5.668 21.896 1.00 18.89 402 ASP B C 1
ATOM 4499 O O . ASP B 1 118 ? 55.809 -5.250 22.086 1.00 18.14 402 ASP B O 1
ATOM 4504 N N . MET B 1 119 ? 57.677 -5.337 20.826 1.00 18.94 403 MET B N 1
ATOM 4505 C CA . MET B 1 119 ? 57.127 -4.398 19.857 1.00 19.42 403 MET B CA 1
ATOM 4506 C C . MET B 1 119 ? 56.725 -5.054 18.537 1.00 19.11 403 MET B C 1
ATOM 4507 O O . MET B 1 119 ? 57.242 -6.107 18.155 1.00 17.86 403 MET B O 1
ATOM 4512 N N . VAL B 1 120 ? 55.787 -4.408 17.856 1.00 18.63 404 VAL B N 1
ATOM 4513 C CA . VAL B 1 120 ? 55.496 -4.711 16.451 1.00 19.43 404 VAL B CA 1
ATOM 4514 C C . VAL B 1 120 ? 55.711 -3.404 15.698 1.00 19.48 404 VAL B C 1
ATOM 4515 O O . VAL B 1 120 ? 55.214 -2.357 16.112 1.00 20.16 404 VAL B O 1
ATOM 4519 N N . LEU B 1 121 ? 56.488 -3.461 14.610 1.00 19.82 405 LEU B N 1
ATOM 4520 C CA . LEU B 1 121 ? 56.669 -2.310 13.713 1.00 20.49 405 LEU B CA 1
ATOM 4521 C C . LEU B 1 121 ? 55.835 -2.454 12.443 1.00 19.94 405 LEU B C 1
ATOM 4522 O O . LEU B 1 121 ? 55.630 -3.556 11.956 1.00 20.30 405 LEU B O 1
ATOM 4527 N N . VAL B 1 122 ? 55.390 -1.328 11.902 1.00 20.76 406 VAL B N 1
ATOM 4528 C CA . VAL B 1 122 ? 54.699 -1.319 10.607 1.00 21.61 406 VAL B CA 1
ATOM 4529 C C . VAL B 1 122 ? 54.666 0.096 10.059 1.00 22.54 406 VAL B C 1
ATOM 4530 O O . VAL B 1 122 ? 54.602 1.075 10.822 1.00 23.51 406 VAL B O 1
ATOM 4534 N N . GLN B 1 123 ? 54.719 0.215 8.734 1.00 24.04 407 GLN B N 1
ATOM 4535 C CA . GLN B 1 123 ? 54.539 1.511 8.102 1.00 24.61 407 GLN B CA 1
ATOM 4536 C C . GLN B 1 123 ? 53.292 1.537 7.242 1.00 24.99 407 GLN B C 1
ATOM 4537 O O . GLN B 1 123 ? 53.015 0.586 6.503 1.00 24.52 407 GLN B O 1
ATOM 4543 N N . ASP B 1 124 ? 52.550 2.631 7.365 1.00 25.93 408 ASP B N 1
ATOM 4544 C CA . ASP B 1 124 ? 51.435 2.922 6.489 1.00 27.62 408 ASP B CA 1
ATOM 4545 C C . ASP B 1 124 ? 52.021 3.370 5.146 1.00 28.99 408 ASP B C 1
ATOM 4546 O O . ASP B 1 124 ? 52.724 4.378 5.099 1.00 29.06 408 ASP B O 1
ATOM 4551 N N . PRO B 1 125 ? 51.708 2.642 4.060 1.00 30.57 409 PRO B N 1
ATOM 4552 C CA . PRO B 1 125 ? 52.388 2.916 2.792 1.00 31.69 409 PRO B CA 1
ATOM 4553 C C . PRO B 1 125 ? 51.859 4.186 2.138 1.00 32.82 409 PRO B C 1
ATOM 4554 O O . PRO B 1 125 ? 52.526 4.760 1.266 1.00 33.84 409 PRO B O 1
ATOM 4558 N N . GLU B 1 126 ? 50.680 4.626 2.570 1.00 33.18 410 GLU B N 1
ATOM 4559 C CA . GLU B 1 126 ? 50.056 5.836 2.056 1.00 33.88 410 GLU B CA 1
ATOM 4560 C C . GLU B 1 126 ? 50.532 7.097 2.792 1.00 33.14 410 GLU B C 1
ATOM 4561 O O . GLU B 1 126 ? 50.916 8.088 2.149 1.00 33.41 410 GLU B O 1
ATOM 4567 N N . THR B 1 127 ? 50.511 7.076 4.124 1.00 31.86 411 THR B N 1
ATOM 4568 C CA . THR B 1 127 ? 50.867 8.267 4.905 1.00 30.73 411 THR B CA 1
ATOM 4569 C C . THR B 1 127 ? 52.347 8.255 5.294 1.00 29.95 411 THR B C 1
ATOM 4570 O O . THR B 1 127 ? 52.868 9.260 5.773 1.00 29.46 411 THR B O 1
ATOM 4574 N N . LYS B 1 128 ? 52.999 7.106 5.103 1.00 29.34 412 LYS B N 1
ATOM 4575 C CA . LYS B 1 128 ? 54.419 6.896 5.453 1.00 29.22 412 LYS B CA 1
ATOM 4576 C C . LYS B 1 128 ? 54.698 6.910 6.968 1.00 28.71 412 LYS B C 1
ATOM 4577 O O . LYS B 1 128 ? 55.834 6.735 7.409 1.00 28.76 412 LYS B O 1
ATOM 4583 N N . ARG B 1 129 ? 53.656 7.114 7.763 1.00 27.55 413 ARG B N 1
ATOM 4584 C CA . ARG B 1 129 ? 53.809 7.068 9.212 1.00 26.26 413 ARG B CA 1
ATOM 4585 C C . ARG B 1 129 ? 54.237 5.663 9.631 1.00 25.50 413 ARG B C 1
ATOM 4586 O O . ARG B 1 129 ? 53.723 4.666 9.116 1.00 25.57 413 ARG B O 1
ATOM 4594 N N . ILE B 1 130 ? 55.190 5.601 10.559 1.00 24.43 414 ILE B N 1
ATOM 4595 C CA . ILE B 1 130 ? 55.726 4.333 11.055 1.00 23.55 414 ILE B CA 1
ATOM 4596 C C . ILE B 1 130 ? 55.236 4.143 12.491 1.00 22.68 414 ILE B C 1
ATOM 4597 O O . ILE B 1 130 ? 55.331 5.054 13.300 1.00 21.70 414 ILE B O 1
ATOM 4602 N N . PHE B 1 131 ? 54.718 2.951 12.782 1.00 21.83 415 PHE B N 1
ATOM 4603 C CA . PHE B 1 131 ? 54.129 2.639 14.080 1.00 20.46 415 PHE B CA 1
ATOM 4604 C C . PHE B 1 131 ? 54.966 1.627 14.840 1.00 19.82 415 PHE B C 1
ATOM 4605 O O . PHE B 1 131 ? 55.431 0.632 14.275 1.00 20.08 415 PHE B O 1
ATOM 4613 N N . SER B 1 132 ? 55.143 1.878 16.131 1.00 18.92 416 SER B N 1
ATOM 4614 C CA . SER B 1 132 ? 55.698 0.885 17.029 1.00 18.63 416 SER B CA 1
ATOM 4615 C C . SER B 1 132 ? 54.630 0.647 18.097 1.00 18.12 416 SER B C 1
ATOM 4616 O O . SER B 1 132 ? 54.243 1.576 18.813 1.00 18.95 416 SER B O 1
ATOM 4619 N N . ILE B 1 133 ? 54.130 -0.580 18.171 1.00 18.02 417 ILE B N 1
ATOM 4620 C CA . ILE B 1 133 ? 53.068 -0.931 19.147 1.00 16.90 417 ILE B CA 1
ATOM 4621 C C . ILE B 1 133 ? 53.643 -1.981 20.091 1.00 15.78 417 ILE B C 1
ATOM 4622 O O . ILE B 1 133 ? 54.198 -2.991 19.642 1.00 16.11 417 ILE B O 1
ATOM 4627 N N . TYR B 1 134 ? 53.482 -1.761 21.387 1.00 15.39 418 TYR B N 1
ATOM 4628 C CA . TYR B 1 134 ? 54.158 -2.598 22.392 1.00 14.60 418 TYR B CA 1
ATOM 4629 C C . TYR B 1 134 ? 53.369 -2.651 23.702 1.00 14.71 418 TYR B C 1
ATOM 4630 O O . TYR B 1 134 ? 52.415 -1.882 23.933 1.00 14.00 418 TYR B O 1
ATOM 4639 N N . ASP B 1 135 ? 53.738 -3.605 24.540 1.00 13.68 419 ASP B N 1
ATOM 4640 C CA . ASP B 1 135 ? 53.028 -3.784 25.797 1.00 13.78 419 ASP B CA 1
ATOM 4641 C C . ASP B 1 135 ? 53.503 -2.793 26.847 1.00 13.93 419 ASP B C 1
ATOM 4642 O O . ASP B 1 135 ? 54.649 -2.314 26.811 1.00 14.00 419 ASP B O 1
ATOM 4647 N N . MET B 1 136 ? 52.633 -2.530 27.817 1.00 13.91 420 MET B N 1
ATOM 4648 C CA . MET B 1 136 ? 53.007 -1.751 28.984 1.00 13.45 420 MET B CA 1
ATOM 4649 C C . MET B 1 136 ? 52.332 -2.395 30.205 1.00 14.03 420 MET B C 1
ATOM 4650 O O . MET B 1 136 ? 51.135 -2.779 30.137 1.00 13.03 420 MET B O 1
ATOM 4655 N N . PHE B 1 137 ? 53.104 -2.520 31.284 1.00 13.47 421 PHE B N 1
ATOM 4656 C CA . PHE B 1 137 ? 52.619 -2.856 32.622 1.00 13.84 421 PHE B CA 1
ATOM 4657 C C . PHE B 1 137 ? 53.168 -1.861 33.638 1.00 13.47 421 PHE B C 1
ATOM 4658 O O . PHE B 1 137 ? 54.329 -1.436 33.504 1.00 14.66 421 PHE B O 1
ATOM 4666 N N . PRO B 1 138 ? 52.381 -1.542 34.688 1.00 14.29 422 PRO B N 1
ATOM 4667 C CA . PRO B 1 138 ? 52.927 -0.735 35.792 1.00 14.63 422 PRO B CA 1
ATOM 4668 C C . PRO B 1 138 ? 53.955 -1.558 36.546 1.00 15.61 422 PRO B C 1
ATOM 4669 O O . PRO B 1 138 ? 54.120 -2.756 36.273 1.00 15.59 422 PRO B O 1
ATOM 4673 N N . GLU B 1 139 ? 54.659 -0.907 37.465 1.00 15.23 423 GLU B N 1
ATOM 4674 C CA . GLU B 1 139 ? 55.786 -1.509 38.170 1.00 15.76 423 GLU B CA 1
ATOM 4675 C C . GLU B 1 139 ? 55.449 -2.888 38.711 1.00 16.28 423 GLU B C 1
ATOM 4676 O O . GLU B 1 139 ? 54.387 -3.078 39.316 1.00 16.73 423 GLU B O 1
ATOM 4682 N N . GLY B 1 140 ? 56.358 -3.836 38.480 1.00 16.49 424 GLY B N 1
ATOM 4683 C CA . GLY B 1 140 ? 56.194 -5.190 39.005 1.00 16.33 424 GLY B CA 1
ATOM 4684 C C . GLY B 1 140 ? 56.783 -6.170 38.015 1.00 16.51 424 GLY B C 1
ATOM 4685 O O . GLY B 1 140 ? 57.517 -5.793 37.091 1.00 16.53 424 GLY B O 1
ATOM 4686 N N . LYS B 1 141 ? 56.426 -7.438 38.192 1.00 16.87 425 LYS B N 1
ATOM 4687 C CA . LYS B 1 141 ? 57.034 -8.502 37.429 1.00 17.48 425 LYS B CA 1
ATOM 4688 C C . LYS B 1 141 ? 56.338 -8.640 36.085 1.00 17.41 425 LYS B C 1
ATOM 4689 O O . LYS B 1 141 ? 55.936 -9.738 35.685 1.00 17.36 425 LYS B O 1
ATOM 4695 N N . GLY B 1 142 ? 56.211 -7.528 35.365 1.00 16.27 426 GLY B N 1
ATOM 4696 C CA . GLY B 1 142 ? 55.591 -7.579 34.036 1.00 16.78 426 GLY B CA 1
ATOM 4697 C C . GLY B 1 142 ? 54.193 -8.183 34.088 1.00 15.61 426 GLY B C 1
ATOM 4698 O O . GLY B 1 142 ? 53.360 -7.810 34.921 1.00 16.38 426 GLY B O 1
ATOM 4699 N N . ILE B 1 143 ? 53.923 -9.132 33.197 1.00 15.29 427 ILE B N 1
ATOM 4700 C CA . ILE B 1 143 ? 52.620 -9.759 33.154 1.00 15.02 427 ILE B CA 1
ATOM 4701 C C . ILE B 1 143 ? 52.327 -10.458 34.481 1.00 15.15 427 ILE B C 1
ATOM 4702 O O . ILE B 1 143 ? 51.169 -10.580 34.873 1.00 14.82 427 ILE B O 1
ATOM 4707 N N . PHE B 1 144 ? 53.383 -10.925 35.157 1.00 15.42 428 PHE B N 1
ATOM 4708 C CA . PHE B 1 144 ? 53.193 -11.640 36.430 1.00 16.76 428 PHE B CA 1
ATOM 4709 C C . PHE B 1 144 ? 52.892 -10.705 37.594 1.00 17.05 428 PHE B C 1
ATOM 4710 O O . PHE B 1 144 ? 52.599 -11.157 38.694 1.00 17.84 428 PHE B O 1
ATOM 4718 N N . GLY B 1 145 ? 52.930 -9.395 37.333 1.00 17.24 429 GLY B N 1
ATOM 4719 C CA . GLY B 1 145 ? 52.529 -8.394 38.316 1.00 16.49 429 GLY B CA 1
ATOM 4720 C C . GLY B 1 145 ? 51.079 -7.934 38.223 1.00 16.70 429 GLY B C 1
ATOM 4721 O O . GLY B 1 145 ? 50.642 -7.110 39.008 1.00 16.85 429 GLY B O 1
ATOM 4722 N N . MET B 1 146 ? 50.326 -8.455 37.249 1.00 15.99 430 MET B N 1
ATOM 4723 C CA . MET B 1 146 ? 48.903 -8.165 37.152 1.00 15.39 430 MET B CA 1
ATOM 4724 C C . MET B 1 146 ? 48.174 -8.616 38.409 1.00 15.34 430 MET B C 1
ATOM 4725 O O . MET B 1 146 ? 48.511 -9.673 38.989 1.00 15.21 430 MET B O 1
ATOM 4730 N N . SER B 1 147 ? 47.194 -7.821 38.823 1.00 16.68 431 SER B N 1
ATOM 4731 C CA . SER B 1 147 ? 46.345 -8.148 39.984 1.00 17.04 431 SER B CA 1
ATOM 4732 C C . SER B 1 147 ? 45.642 -9.500 39.804 1.00 18.07 431 SER B C 1
ATOM 4733 O O . SER B 1 147 ? 45.247 -9.885 38.707 1.00 18.14 431 SER B O 1
ATOM 4736 N N . SER B 1 148 ? 45.501 -10.231 40.899 1.00 18.91 432 SER B N 1
ATOM 4737 C CA . SER B 1 148 ? 44.868 -11.545 40.815 1.00 20.03 432 SER B CA 1
ATOM 4738 C C . SER B 1 148 ? 43.367 -11.421 40.591 1.00 19.64 432 SER B C 1
ATOM 4739 O O . SER B 1 148 ? 42.742 -12.312 39.998 1.00 21.44 432 SER B O 1
ATOM 4742 N N . GLN B 1 149 ? 42.797 -10.326 41.084 1.00 17.83 433 GLN B N 1
ATOM 4743 C CA . GLN B 1 149 ? 41.418 -9.980 40.845 1.00 17.45 433 GLN B CA 1
ATOM 4744 C C . GLN B 1 149 ? 41.404 -8.764 39.912 1.00 17.12 433 GLN B C 1
ATOM 4745 O O . GLN B 1 149 ? 42.355 -7.975 39.917 1.00 16.92 433 GLN B O 1
ATOM 4751 N N . LYS B 1 150 ? 40.355 -8.631 39.115 1.00 16.80 434 LYS B N 1
ATOM 4752 C CA . LYS B 1 150 ? 40.227 -7.509 38.162 1.00 16.99 434 LYS B CA 1
ATOM 4753 C C . LYS B 1 150 ? 40.290 -6.182 38.896 1.00 16.93 434 LYS B C 1
ATOM 4754 O O . LYS B 1 150 ? 39.599 -5.994 39.894 1.00 16.05 434 LYS B O 1
ATOM 4760 N N . GLU B 1 151 ? 41.149 -5.285 38.408 1.00 16.53 435 GLU B N 1
ATOM 4761 C CA . GLU B 1 151 ? 41.079 -3.872 38.781 1.00 16.22 435 GLU B CA 1
ATOM 4762 C C . GLU B 1 151 ? 40.693 -3.140 37.500 1.00 15.42 435 GLU B C 1
ATOM 4763 O O . GLU B 1 151 ? 41.412 -3.215 36.510 1.00 15.31 435 GLU B O 1
ATOM 4769 N N A GLU B 1 152 ? 39.543 -2.480 37.519 0.50 15.84 436 GLU B N 1
ATOM 4770 N N B GLU B 1 152 ? 39.560 -2.455 37.517 0.50 15.73 436 GLU B N 1
ATOM 4771 C CA A GLU B 1 152 ? 39.059 -1.729 36.371 0.50 16.27 436 GLU B CA 1
ATOM 4772 C CA B GLU B 1 152 ? 39.085 -1.750 36.337 0.50 16.07 436 GLU B CA 1
ATOM 4773 C C A GLU B 1 152 ? 40.139 -0.707 36.024 0.50 16.33 436 GLU B C 1
ATOM 4774 C C B GLU B 1 152 ? 40.061 -0.636 36.005 0.50 16.23 436 GLU B C 1
ATOM 4775 O O A GLU B 1 152 ? 40.716 -0.105 36.921 0.50 15.77 436 GLU B O 1
ATOM 4776 O O B GLU B 1 152 ? 40.472 0.115 36.881 0.50 15.81 436 GLU B O 1
ATOM 4787 N N . ALA B 1 153 ? 40.441 -0.557 34.740 1.00 16.62 437 ALA B N 1
ATOM 4788 C CA . ALA B 1 153 ? 41.486 0.354 34.329 1.00 16.34 437 ALA B CA 1
ATOM 4789 C C . ALA B 1 153 ? 40.943 1.653 33.745 1.00 16.91 437 ALA B C 1
ATOM 4790 O O . ALA B 1 153 ? 41.663 2.651 33.732 1.00 16.95 437 ALA B O 1
ATOM 4792 N N . TYR B 1 154 ? 39.719 1.618 33.208 1.00 17.33 438 TYR B N 1
ATOM 4793 C CA . TYR B 1 154 ? 39.108 2.796 32.556 1.00 18.28 438 TYR B CA 1
ATOM 4794 C C . TYR B 1 154 ? 37.648 2.918 32.940 1.00 20.30 438 TYR B C 1
ATOM 4795 O O . TYR B 1 154 ? 36.989 1.902 33.220 1.00 19.70 438 TYR B O 1
ATOM 4804 N N . LYS B 1 155 ? 37.144 4.153 32.895 1.00 22.14 439 LYS B N 1
ATOM 4805 C CA . LYS B 1 155 ? 35.738 4.450 33.145 1.00 24.63 439 LYS B CA 1
ATOM 4806 C C . LYS B 1 155 ? 35.235 5.390 32.048 1.00 26.19 439 LYS B C 1
ATOM 4807 O O . LYS B 1 155 ? 35.948 6.296 31.637 1.00 25.76 439 LYS B O 1
ATOM 4813 N N . LYS B 1 156 ? 34.006 5.179 31.588 1.00 27.67 440 LYS B N 1
ATOM 4814 C CA . LYS B 1 156 ? 33.396 6.105 30.649 1.00 29.57 440 LYS B CA 1
ATOM 4815 C C . LYS B 1 156 ? 32.478 7.036 31.411 1.00 30.52 440 LYS B C 1
ATOM 4816 O O . LYS B 1 156 ? 31.633 6.587 32.194 1.00 30.89 440 LYS B O 1
ATOM 4822 N N . ILE B 1 157 ? 32.686 8.331 31.197 1.00 31.55 441 ILE B N 1
ATOM 4823 C CA . ILE B 1 157 ? 31.961 9.394 31.890 1.00 32.94 441 ILE B CA 1
ATOM 4824 C C . ILE B 1 157 ? 31.609 10.445 30.855 1.00 33.87 441 ILE B C 1
ATOM 4825 O O . ILE B 1 157 ? 32.495 10.959 30.170 1.00 34.38 441 ILE B O 1
ATOM 4830 N N . ASP B 1 158 ? 30.316 10.752 30.731 1.00 35.64 442 ASP B N 1
ATOM 4831 C CA . ASP B 1 158 ? 29.835 11.752 29.763 1.00 36.83 442 ASP B CA 1
ATOM 4832 C C . ASP B 1 158 ? 30.310 11.426 28.358 1.00 36.67 442 ASP B C 1
ATOM 4833 O O . ASP B 1 158 ? 30.728 12.317 27.611 1.00 37.59 442 ASP B O 1
ATOM 4838 N N . GLY B 1 159 ? 30.269 10.145 28.010 1.00 36.31 443 GLY B N 1
ATOM 4839 C CA . GLY B 1 159 ? 30.718 9.687 26.706 1.00 35.65 443 GLY B CA 1
ATOM 4840 C C . GLY B 1 159 ? 32.224 9.541 26.540 1.00 35.23 443 GLY B C 1
ATOM 4841 O O . GLY B 1 159 ? 32.669 8.901 25.588 1.00 35.87 443 GLY B O 1
ATOM 4842 N N . LYS B 1 160 ? 33.007 10.128 27.450 1.00 33.90 444 LYS B N 1
ATOM 4843 C CA . LYS B 1 160 ? 34.472 10.091 27.358 1.00 32.41 444 LYS B CA 1
ATOM 4844 C C . LYS B 1 160 ? 35.083 8.987 28.219 1.00 30.71 444 LYS B C 1
ATOM 4845 O O . LYS B 1 160 ? 34.611 8.722 29.320 1.00 30.59 444 LYS B O 1
ATOM 4851 N N . THR B 1 161 ? 36.139 8.358 27.711 1.00 28.59 445 THR B N 1
ATOM 4852 C CA . THR B 1 161 ? 36.823 7.291 28.446 1.00 26.59 445 THR B CA 1
ATOM 4853 C C . THR B 1 161 ? 38.052 7.832 29.156 1.00 25.07 445 THR B C 1
ATOM 4854 O O . THR B 1 161 ? 38.931 8.414 28.520 1.00 24.90 445 THR B O 1
ATOM 4858 N N . TYR B 1 162 ? 38.112 7.627 30.467 1.00 22.91 446 TYR B N 1
ATOM 4859 C CA . TYR B 1 162 ? 39.230 8.078 31.264 1.00 22.06 446 TYR B CA 1
ATOM 4860 C C . TYR B 1 162 ? 39.939 6.934 31.950 1.00 21.04 446 TYR B C 1
ATOM 4861 O O . TYR B 1 162 ? 39.307 5.980 32.419 1.00 19.94 446 TYR B O 1
ATOM 4870 N N . GLN B 1 163 ? 41.249 7.066 32.064 1.00 19.81 447 GLN B N 1
ATOM 4871 C CA . GLN B 1 163 ? 41.990 6.118 32.891 1.00 19.01 447 GLN B CA 1
ATOM 4872 C C . GLN B 1 163 ? 41.718 6.331 34.379 1.00 18.60 447 GLN B C 1
ATOM 4873 O O . GLN B 1 163 ? 41.623 7.480 34.900 1.00 18.60 447 GLN B O 1
ATOM 4879 N N . ILE B 1 164 ? 41.607 5.204 35.076 1.00 17.44 448 ILE B N 1
ATOM 4880 C CA . ILE B 1 164 ? 41.340 5.209 36.503 1.00 17.66 448 ILE B CA 1
ATOM 4881 C C . ILE B 1 164 ? 42.615 5.277 37.337 1.00 17.27 448 ILE B C 1
ATOM 4882 O O . ILE B 1 164 ? 43.668 4.728 36.968 1.00 17.42 448 ILE B O 1
ATOM 4887 N N . LEU B 1 165 ? 42.512 5.975 38.468 1.00 17.39 449 LEU B N 1
ATOM 4888 C CA . LEU B 1 165 ? 43.516 5.942 39.513 1.00 17.25 449 LEU B CA 1
ATOM 4889 C C . LEU B 1 165 ? 42.922 5.448 40.819 1.00 17.15 449 LEU B C 1
ATOM 4890 O O . LEU B 1 165 ? 41.788 5.782 41.163 1.00 17.69 449 LEU B O 1
ATOM 4895 N N . TYR B 1 166 ? 43.698 4.640 41.526 1.00 17.36 450 TYR B N 1
ATOM 4896 C CA . TYR B 1 166 ? 43.312 4.171 42.846 1.00 18.57 450 TYR B CA 1
ATOM 4897 C C . TYR B 1 166 ? 44.144 4.870 43.902 1.00 19.90 450 TYR B C 1
ATOM 4898 O O . TYR B 1 166 ? 45.371 5.003 43.777 1.00 19.07 450 TYR B O 1
ATOM 4907 N N . ARG B 1 167 ? 43.457 5.320 44.941 1.00 20.83 451 ARG B N 1
ATOM 4908 C CA . ARG B 1 167 ? 44.143 5.953 46.057 1.00 23.69 451 ARG B CA 1
ATOM 4909 C C . ARG B 1 167 ? 44.204 5.012 47.247 1.00 25.24 451 ARG B C 1
ATOM 4910 O O . ARG B 1 167 ? 43.212 4.342 47.567 1.00 24.75 451 ARG B O 1
ATOM 4918 N N . GLU B 1 168 ? 45.367 4.965 47.896 1.00 27.11 452 GLU B N 1
ATOM 4919 C CA . GLU B 1 168 ? 45.566 4.198 49.129 1.00 30.08 452 GLU B CA 1
ATOM 4920 C C . GLU B 1 168 ? 44.396 4.350 50.111 1.00 29.98 452 GLU B C 1
ATOM 4921 O O . GLU B 1 168 ? 44.005 5.469 50.434 1.00 30.60 452 GLU B O 1
ATOM 4927 N N . GLY B 1 169 ? 43.838 3.223 50.555 1.00 30.24 453 GLY B N 1
ATOM 4928 C CA . GLY B 1 169 ? 42.752 3.204 51.544 1.00 29.82 453 GLY B CA 1
ATOM 4929 C C . GLY B 1 169 ? 41.376 3.671 51.104 1.00 30.01 453 GLY B C 1
ATOM 4930 O O . GLY B 1 169 ? 40.462 3.793 51.932 1.00 30.54 453 GLY B O 1
ATOM 4931 N N . GLU B 1 170 ? 41.220 3.950 49.810 1.00 29.10 454 GLU B N 1
ATOM 4932 C CA . GLU B 1 170 ? 39.947 4.387 49.261 1.00 28.63 454 GLU B CA 1
ATOM 4933 C C . GLU B 1 170 ? 39.479 3.423 48.176 1.00 27.56 454 GLU B C 1
ATOM 4934 O O . GLU B 1 170 ? 40.267 2.973 47.359 1.00 26.63 454 GLU B O 1
ATOM 4940 N N . LYS B 1 171 ? 38.179 3.156 48.165 1.00 26.94 455 LYS B N 1
ATOM 4941 C CA . LYS B 1 171 ? 37.584 2.186 47.265 1.00 26.21 455 LYS B CA 1
ATOM 4942 C C . LYS B 1 171 ? 37.321 2.731 45.852 1.00 25.58 455 LYS B C 1
ATOM 4943 O O . LYS B 1 171 ? 37.426 2.000 44.857 1.00 26.34 455 LYS B O 1
ATOM 4949 N N . GLY B 1 172 ? 36.980 4.014 45.780 1.00 24.47 456 GLY B N 1
ATOM 4950 C CA . GLY B 1 172 ? 36.457 4.631 44.567 1.00 23.57 456 GLY B CA 1
ATOM 4951 C C . GLY B 1 172 ? 37.468 4.871 43.464 1.00 22.83 456 GLY B C 1
ATOM 4952 O O . GLY B 1 172 ? 38.673 4.841 43.688 1.00 23.37 456 GLY B O 1
ATOM 4953 N N . ALA B 1 173 ? 36.964 5.133 42.271 1.00 22.33 457 ALA B N 1
ATOM 4954 C CA . ALA B 1 173 ? 37.839 5.328 41.121 1.00 21.81 457 ALA B CA 1
ATOM 4955 C C . ALA B 1 173 ? 38.006 6.809 40.848 1.00 21.32 457 ALA B C 1
ATOM 4956 O O . ALA B 1 173 ? 37.070 7.479 40.427 1.00 22.17 457 ALA B O 1
ATOM 4958 N N . TYR B 1 174 ? 39.198 7.322 41.146 1.00 20.90 458 TYR B N 1
ATOM 4959 C CA . TYR B 1 174 ? 39.590 8.639 40.665 1.00 20.68 458 TYR B CA 1
ATOM 4960 C C . TYR B 1 174 ? 39.782 8.507 39.162 1.00 20.37 458 TYR B C 1
ATOM 4961 O O . TYR B 1 174 ? 39.985 7.409 38.669 1.00 18.73 458 TYR B O 1
ATOM 4970 N N . THR B 1 175 ? 39.713 9.614 38.427 1.00 19.67 459 THR B N 1
ATOM 4971 C CA . THR B 1 175 ? 39.931 9.562 36.983 1.00 19.29 459 THR B CA 1
ATOM 4972 C C . THR B 1 175 ? 40.938 10.620 36.538 1.00 19.74 459 THR B C 1
ATOM 4973 O O . THR B 1 175 ? 41.036 11.684 37.158 1.00 19.81 459 THR B O 1
ATOM 4977 N N . ILE B 1 176 ? 41.692 10.305 35.485 1.00 19.01 460 ILE B N 1
ATOM 4978 C CA . ILE B 1 176 ? 42.615 11.254 34.846 1.00 18.48 460 ILE B CA 1
ATOM 4979 C C . ILE B 1 176 ? 41.867 11.893 33.696 1.00 19.05 460 ILE B C 1
ATOM 4980 O O . ILE B 1 176 ? 41.548 11.248 32.692 1.00 17.73 460 ILE B O 1
ATOM 4985 N N . ARG B 1 177 ? 41.560 13.174 33.853 1.00 19.15 461 ARG B N 1
ATOM 4986 C CA . ARG B 1 177 ? 40.751 13.835 32.842 1.00 20.19 461 ARG B CA 1
ATOM 4987 C C . ARG B 1 177 ? 41.559 14.853 32.053 1.00 20.90 461 ARG B C 1
ATOM 4988 O O . ARG B 1 177 ? 42.786 14.774 31.977 1.00 20.15 461 ARG B O 1
ATOM 4996 N N . GLU B 1 178 ? 40.867 15.820 31.469 1.00 21.86 462 GLU B N 1
ATOM 4997 C CA . GLU B 1 178 ? 41.517 16.765 30.573 1.00 23.00 462 GLU B CA 1
ATOM 4998 C C . GLU B 1 178 ? 42.752 17.385 31.206 1.00 21.12 462 GLU B C 1
ATOM 4999 O O . GLU B 1 178 ? 42.748 17.728 32.383 1.00 21.24 462 GLU B O 1
ATOM 5005 N N . ASN B 1 179 ? 43.812 17.491 30.408 1.00 20.27 463 ASN B N 1
ATOM 5006 C CA . ASN B 1 179 ? 45.095 18.058 30.820 1.00 20.10 463 ASN B CA 1
ATOM 5007 C C . ASN B 1 179 ? 45.834 17.255 31.880 1.00 19.19 463 ASN B C 1
ATOM 5008 O O . ASN B 1 179 ? 46.855 17.693 32.393 1.00 20.25 463 ASN B O 1
ATOM 5013 N N . GLY B 1 180 ? 45.311 16.085 32.223 1.00 19.14 464 GLY B N 1
ATOM 5014 C CA . GLY B 1 180 ? 45.967 15.274 33.254 1.00 18.36 464 GLY B CA 1
ATOM 5015 C C . GLY B 1 180 ? 45.408 15.532 34.638 1.00 18.20 464 GLY B C 1
ATOM 5016 O O . GLY B 1 180 ? 45.856 14.932 35.625 1.00 18.64 464 GLY B O 1
ATOM 5017 N N . THR B 1 181 ? 44.418 16.422 34.732 1.00 18.36 465 THR B N 1
ATOM 5018 C CA . THR B 1 181 ? 43.836 16.757 36.026 1.00 18.70 465 THR B CA 1
ATOM 5019 C C . THR B 1 181 ? 43.149 15.547 36.637 1.00 18.45 465 THR B C 1
ATOM 5020 O O . THR B 1 181 ? 42.333 14.897 35.977 1.00 18.85 465 THR B O 1
ATOM 5024 N N . VAL B 1 182 ? 43.504 15.227 37.874 1.00 19.59 466 VAL B N 1
ATOM 5025 C CA . VAL B 1 182 ? 42.846 14.109 38.571 1.00 19.89 466 VAL B CA 1
ATOM 5026 C C . VAL B 1 182 ? 41.506 14.538 39.175 1.00 21.03 466 VAL B C 1
ATOM 5027 O O . VAL B 1 182 ? 41.444 15.537 39.908 1.00 21.18 466 VAL B O 1
ATOM 5031 N N . TYR B 1 183 ? 40.451 13.775 38.870 1.00 21.07 467 TYR B N 1
ATOM 5032 C CA . TYR B 1 183 ? 39.122 13.978 39.461 1.00 22.02 467 TYR B CA 1
ATOM 5033 C C . TYR B 1 183 ? 38.783 12.923 40.496 1.00 23.12 467 TYR B C 1
ATOM 5034 O O . TYR B 1 183 ? 39.132 11.750 40.337 1.00 22.95 467 TYR B O 1
ATOM 5043 N N . THR B 1 184 ? 38.063 13.338 41.539 1.00 23.68 468 THR B N 1
ATOM 5044 C CA . THR B 1 184 ? 37.630 12.440 42.601 1.00 24.15 468 THR B CA 1
ATOM 5045 C C . THR B 1 184 ? 36.621 11.455 42.041 1.00 24.68 468 THR B C 1
ATOM 5046 O O . THR B 1 184 ? 36.086 11.676 40.951 1.00 24.53 468 THR B O 1
ATOM 5050 N N . PRO B 1 185 ? 36.363 10.353 42.772 1.00 25.88 469 PRO B N 1
ATOM 5051 C CA . PRO B 1 185 ? 35.301 9.441 42.347 1.00 27.08 469 PRO B CA 1
ATOM 5052 C C . PRO B 1 185 ? 33.957 10.139 42.136 1.00 28.40 469 PRO B C 1
ATOM 5053 O O . PRO B 1 185 ? 33.243 9.798 41.195 1.00 28.83 469 PRO B O 1
ATOM 5057 N N . ASP B 1 186 ? 33.632 11.126 42.973 1.00 29.74 470 ASP B N 1
ATOM 5058 C CA . ASP B 1 186 ? 32.361 11.849 42.818 1.00 31.21 470 ASP B CA 1
ATOM 5059 C C . ASP B 1 186 ? 32.409 12.987 41.790 1.00 31.11 470 ASP B C 1
ATOM 5060 O O . ASP B 1 186 ? 31.468 13.768 41.668 1.00 31.41 470 ASP B O 1
ATOM 5065 N N . GLY B 1 187 ? 33.508 13.066 41.045 1.00 30.62 471 GLY B N 1
ATOM 5066 C CA . GLY B 1 187 ? 33.592 13.927 39.869 1.00 30.09 471 GLY B CA 1
ATOM 5067 C C . GLY B 1 187 ? 34.044 15.355 40.104 1.00 29.82 471 GLY B C 1
ATOM 5068 O O . GLY B 1 187 ? 33.705 16.234 39.316 1.00 30.34 471 GLY B O 1
ATOM 5069 N N . LYS B 1 188 ? 34.811 15.572 41.169 1.00 29.40 472 LYS B N 1
ATOM 5070 C CA . LYS B 1 188 ? 35.343 16.888 41.521 1.00 29.97 472 LYS B CA 1
ATOM 5071 C C . LYS B 1 188 ? 36.821 16.964 41.153 1.00 29.31 472 LYS B C 1
ATOM 5072 O O . LYS B 1 188 ? 37.595 16.053 41.460 1.00 28.56 472 LYS B O 1
ATOM 5078 N N . ALA B 1 189 ? 37.207 18.053 40.500 1.00 28.20 473 ALA B N 1
ATOM 5079 C CA . ALA B 1 189 ? 38.613 18.321 40.186 1.00 27.59 473 ALA B CA 1
ATOM 5080 C C . ALA B 1 189 ? 39.468 18.484 41.443 1.00 27.11 473 ALA B C 1
ATOM 5081 O O . ALA B 1 189 ? 39.086 19.207 42.374 1.00 26.67 473 ALA B O 1
ATOM 5083 N N . THR B 1 190 ? 40.616 17.801 41.474 1.00 26.41 474 THR B N 1
ATOM 5084 C CA . THR B 1 190 ? 41.611 17.968 42.542 1.00 25.53 474 THR B CA 1
ATOM 5085 C C . THR B 1 190 ? 42.784 18.844 42.083 1.00 25.50 474 THR B C 1
ATOM 5086 O O . THR B 1 190 ? 42.850 19.256 40.916 1.00 25.19 474 THR B O 1
ATOM 5090 N N . ASP B 1 191 ? 43.713 19.088 43.002 1.00 25.59 475 ASP B N 1
ATOM 5091 C CA . ASP B 1 191 ? 44.922 19.843 42.706 1.00 26.23 475 ASP B CA 1
ATOM 5092 C C . ASP B 1 191 ? 46.041 18.929 42.221 1.00 25.51 475 ASP B C 1
ATOM 5093 O O . ASP B 1 191 ? 47.171 19.373 42.040 1.00 25.74 475 ASP B O 1
ATOM 5098 N N . TYR B 1 192 ? 45.730 17.648 42.022 1.00 24.26 476 TYR B N 1
ATOM 5099 C CA . TYR B 1 192 ? 46.724 16.709 41.531 1.00 23.52 476 TYR B CA 1
ATOM 5100 C C . TYR B 1 192 ? 46.645 16.660 40.030 1.00 22.57 476 TYR B C 1
ATOM 5101 O O . TYR B 1 192 ? 45.573 16.859 39.455 1.00 23.09 476 TYR B O 1
ATOM 5110 N N . ARG B 1 193 ? 47.778 16.378 39.391 1.00 23.07 477 ARG B N 1
ATOM 5111 C CA . ARG B 1 193 ? 47.808 16.239 37.947 1.00 23.06 477 ARG B CA 1
ATOM 5112 C C . ARG B 1 193 ? 48.858 15.243 37.471 1.00 22.46 477 ARG B C 1
ATOM 5113 O O . ARG B 1 193 ? 49.902 15.069 38.094 1.00 22.40 477 ARG B O 1
ATOM 5121 N N . VAL B 1 194 ? 48.550 14.611 36.348 1.00 21.36 478 VAL B N 1
ATOM 5122 C CA . VAL B 1 194 ? 49.389 13.596 35.758 1.00 20.57 478 VAL B CA 1
ATOM 5123 C C . VAL B 1 194 ? 50.057 14.126 34.511 1.00 20.25 478 VAL B C 1
ATOM 5124 O O . VAL B 1 194 ? 49.441 14.846 33.694 1.00 19.22 478 VAL B O 1
ATOM 5128 N N . VAL B 1 195 ? 51.322 13.759 34.344 1.00 20.18 479 VAL B N 1
ATOM 5129 C CA . VAL B 1 195 ? 52.005 14.074 33.113 1.00 20.59 479 VAL B CA 1
ATOM 5130 C C . VAL B 1 195 ? 51.469 13.149 32.025 1.00 21.50 479 VAL B C 1
ATOM 5131 O O . VAL B 1 195 ? 51.871 11.982 31.914 1.00 21.03 479 VAL B O 1
ATOM 5135 N N . VAL B 1 196 ? 50.554 13.692 31.229 1.00 22.01 480 VAL B N 1
ATOM 5136 C CA . VAL B 1 196 ? 49.926 12.974 30.123 1.00 23.49 480 VAL B CA 1
ATOM 5137 C C . VAL B 1 196 ? 50.532 13.368 28.783 1.00 24.48 480 VAL B C 1
ATOM 5138 O O . VAL B 1 196 ? 50.291 12.710 27.779 1.00 25.63 480 VAL B O 1
ATOM 5142 N N . ASP B 1 197 ? 51.300 14.453 28.776 1.00 25.84 481 ASP B N 1
ATOM 5143 C CA . ASP B 1 197 ? 52.047 14.866 27.593 1.00 26.95 481 ASP B CA 1
ATOM 5144 C C . ASP B 1 197 ? 53.519 15.017 27.982 1.00 27.13 481 ASP B C 1
ATOM 5145 O O . ASP B 1 197 ? 54.021 16.145 28.171 1.00 27.72 481 ASP B O 1
ATOM 5150 N N . PRO B 1 198 ? 54.219 13.874 28.114 1.00 25.84 482 PRO B N 1
ATOM 5151 C CA . PRO B 1 198 ? 55.597 13.857 28.597 1.00 25.51 482 PRO B CA 1
ATOM 5152 C C . PRO B 1 198 ? 56.533 14.591 27.638 1.00 25.15 482 PRO B C 1
ATOM 5153 O O . PRO B 1 198 ? 56.265 14.648 26.443 1.00 24.11 482 PRO B O 1
ATOM 5157 N N . VAL B 1 199 ? 57.615 15.137 28.183 1.00 26.30 483 VAL B N 1
ATOM 5158 C CA . VAL B 1 199 ? 58.526 15.990 27.406 1.00 27.48 483 VAL B CA 1
ATOM 5159 C C . VAL B 1 199 ? 59.993 15.589 27.542 1.00 27.55 483 VAL B C 1
ATOM 5160 O O . VAL B 1 199 ? 60.840 16.062 26.771 1.00 28.53 483 VAL B O 1
ATOM 5164 N N . LYS B 1 200 ? 60.299 14.725 28.509 1.00 27.31 484 LYS B N 1
ATOM 5165 C CA . LYS B 1 200 ? 61.677 14.299 28.765 1.00 27.43 484 LYS B CA 1
ATOM 5166 C C . LYS B 1 200 ? 62.160 13.294 27.710 1.00 27.35 484 LYS B C 1
ATOM 5167 O O . LYS B 1 200 ? 61.333 12.674 27.026 1.00 26.46 484 LYS B O 1
ATOM 5173 N N . PRO B 1 201 ? 63.503 13.151 27.539 1.00 26.80 485 PRO B N 1
ATOM 5174 C CA . PRO B 1 201 ? 64.012 12.192 26.570 1.00 26.40 485 PRO B CA 1
ATOM 5175 C C . PRO B 1 201 ? 63.441 10.813 26.858 1.00 24.98 485 PRO B C 1
ATOM 5176 O O . PRO B 1 201 ? 63.407 10.389 28.015 1.00 25.39 485 PRO B O 1
ATOM 5180 N N . ALA B 1 202 ? 62.976 10.153 25.803 1.00 24.35 486 ALA B N 1
ATOM 5181 C CA . ALA B 1 202 ? 62.358 8.826 25.885 1.00 22.98 486 ALA B CA 1
ATOM 5182 C C . ALA B 1 202 ? 61.050 8.828 26.673 1.00 22.77 486 ALA B C 1
ATOM 5183 O O . ALA B 1 202 ? 60.566 7.750 27.077 1.00 21.94 486 ALA B O 1
ATOM 5185 N N . TYR B 1 203 ? 60.504 10.022 26.913 1.00 20.79 487 TYR B N 1
ATOM 5186 C CA . TYR B 1 203 ? 59.232 10.194 27.615 1.00 20.36 487 TYR B CA 1
ATOM 5187 C C . TYR B 1 203 ? 59.219 9.577 29.008 1.00 20.09 487 TYR B C 1
ATOM 5188 O O . TYR B 1 203 ? 58.188 9.082 29.468 1.00 19.52 487 TYR B O 1
ATOM 5197 N N . SER B 1 204 ? 60.355 9.670 29.697 1.00 19.44 488 SER B N 1
ATOM 5198 C CA . SER B 1 204 ? 60.529 9.053 31.012 1.00 19.49 488 SER B CA 1
ATOM 5199 C C . SER B 1 204 ? 59.737 9.729 32.124 1.00 19.21 488 SER B C 1
ATOM 5200 O O . SER B 1 204 ? 59.647 9.204 33.223 1.00 19.74 488 SER B O 1
ATOM 5203 N N . ASP B 1 205 ? 59.193 10.905 31.846 1.00 19.50 489 ASP B N 1
ATOM 5204 C CA . ASP B 1 205 ? 58.317 11.602 32.791 1.00 19.59 489 ASP B CA 1
ATOM 5205 C C . ASP B 1 205 ? 56.856 11.163 32.647 1.00 18.66 489 ASP B C 1
ATOM 5206 O O . ASP B 1 205 ? 56.017 11.609 33.415 1.00 18.37 489 ASP B O 1
ATOM 5211 N N . LYS B 1 206 ? 56.546 10.317 31.663 1.00 17.85 490 LYS B N 1
ATOM 5212 C CA . LYS B 1 206 ? 55.142 9.902 31.476 1.00 17.35 490 LYS B CA 1
ATOM 5213 C C . LYS B 1 206 ? 54.594 9.291 32.773 1.00 17.57 490 LYS B C 1
ATOM 5214 O O . LYS B 1 206 ? 55.227 8.432 33.392 1.00 16.64 490 LYS B O 1
ATOM 5220 N N . GLY B 1 207 ? 53.435 9.747 33.201 1.00 17.16 491 GLY B N 1
ATOM 5221 C CA . GLY B 1 207 ? 52.837 9.209 34.431 1.00 17.95 491 GLY B CA 1
ATOM 5222 C C . GLY B 1 207 ? 53.225 9.913 35.716 1.00 17.95 491 GLY B C 1
ATOM 5223 O O . GLY B 1 207 ? 52.669 9.612 36.767 1.00 17.74 491 GLY B O 1
ATOM 5224 N N . ASP B 1 208 ? 54.193 10.836 35.651 1.00 18.39 492 ASP B N 1
ATOM 5225 C CA . ASP B 1 208 ? 54.565 11.592 36.845 1.00 19.65 492 ASP B CA 1
ATOM 5226 C C . ASP B 1 208 ? 53.339 12.264 37.443 1.00 19.60 492 ASP B C 1
ATOM 5227 O O . ASP B 1 208 ? 52.496 12.799 36.713 1.00 20.84 492 ASP B O 1
ATOM 5232 N N . LEU B 1 209 ? 53.259 12.234 38.765 1.00 20.03 493 LEU B N 1
ATOM 5233 C CA . LEU B 1 209 ? 52.111 12.744 39.510 1.00 20.58 493 LEU B CA 1
ATOM 5234 C C . LEU B 1 209 ? 52.569 14.005 40.249 1.00 21.76 493 LEU B C 1
ATOM 5235 O O . LEU B 1 209 ? 53.468 13.953 41.089 1.00 21.50 493 LEU B O 1
ATOM 5240 N N . TYR B 1 210 ? 51.947 15.127 39.909 1.00 22.27 494 TYR B N 1
ATOM 5241 C CA . TYR B 1 210 ? 52.276 16.414 40.519 1.00 24.54 494 TYR B CA 1
ATOM 5242 C C . TYR B 1 210 ? 51.130 16.918 41.366 1.00 26.11 494 TYR B C 1
ATOM 5243 O O . TYR B 1 210 ? 49.976 16.661 41.058 1.00 26.10 494 TYR B O 1
ATOM 5252 N N . LYS B 1 211 ? 51.448 17.658 42.430 1.00 28.44 495 LYS B N 1
ATOM 5253 C CA . LYS B 1 211 ? 50.456 18.540 43.028 1.00 30.66 495 LYS B CA 1
ATOM 5254 C C . LYS B 1 211 ? 50.978 19.953 42.832 1.00 31.85 495 LYS B C 1
ATOM 5255 O O . LYS B 1 211 ? 52.012 20.331 43.400 1.00 31.22 495 LYS B O 1
ATOM 5261 N N . GLY B 1 212 ? 50.269 20.722 42.012 1.00 33.18 496 GLY B N 1
ATOM 5262 C CA . GLY B 1 212 ? 50.777 22.016 41.593 1.00 34.74 496 GLY B CA 1
ATOM 5263 C C . GLY B 1 212 ? 52.071 21.772 40.855 1.00 35.55 496 GLY B C 1
ATOM 5264 O O . GLY B 1 212 ? 52.097 21.027 39.872 1.00 36.06 496 GLY B O 1
ATOM 5265 N N . ASP B 1 213 ? 53.155 22.361 41.342 1.00 35.74 497 ASP B N 1
ATOM 5266 C CA . ASP B 1 213 ? 54.433 22.231 40.648 1.00 36.45 497 ASP B CA 1
ATOM 5267 C C . ASP B 1 213 ? 55.404 21.268 41.343 1.00 35.27 497 ASP B C 1
ATOM 5268 O O . ASP B 1 213 ? 56.565 21.147 40.935 1.00 35.85 497 ASP B O 1
ATOM 5273 N N . GLN B 1 214 ? 54.931 20.581 42.380 1.00 34.01 498 GLN B N 1
ATOM 5274 C CA . GLN B 1 214 ? 55.763 19.624 43.106 1.00 32.87 498 GLN B CA 1
ATOM 5275 C C . GLN B 1 214 ? 55.553 18.197 42.602 1.00 31.31 498 GLN B C 1
ATOM 5276 O O . GLN B 1 214 ? 54.430 17.680 42.613 1.00 31.26 498 GLN B O 1
ATOM 5282 N N . LEU B 1 215 ? 56.643 17.575 42.163 1.00 29.50 499 LEU B N 1
ATOM 5283 C CA . LEU B 1 215 ? 56.615 16.177 41.745 1.00 27.83 499 LEU B CA 1
ATOM 5284 C C . LEU B 1 215 ? 56.448 15.311 42.982 1.00 26.43 499 LEU B C 1
ATOM 5285 O O . LEU B 1 215 ? 57.234 15.424 43.928 1.00 26.12 499 LEU B O 1
ATOM 5290 N N . LEU B 1 216 ? 55.432 14.443 42.977 1.00 24.76 500 LEU B N 1
ATOM 5291 C CA . LEU B 1 216 ? 55.150 13.598 44.142 1.00 23.34 500 LEU B CA 1
ATOM 5292 C C . LEU B 1 216 ? 55.490 12.134 43.925 1.00 22.81 500 LEU B C 1
ATOM 5293 O O . LEU B 1 216 ? 55.772 11.397 44.884 1.00 23.02 500 LEU B O 1
ATOM 5298 N N . GLY B 1 217 ? 55.452 11.694 42.680 1.00 21.49 501 GLY B N 1
ATOM 5299 C CA . GLY B 1 217 ? 55.663 10.268 42.425 1.00 20.26 501 GLY B CA 1
ATOM 5300 C C . GLY B 1 217 ? 55.240 9.926 41.032 1.00 19.25 501 GLY B C 1
ATOM 5301 O O . GLY B 1 217 ? 55.338 10.754 40.120 1.00 19.00 501 GLY B O 1
ATOM 5302 N N . ASN B 1 218 ? 54.771 8.699 40.836 1.00 17.92 502 ASN B N 1
ATOM 5303 C CA . ASN B 1 218 ? 54.371 8.309 39.490 1.00 16.70 502 ASN B CA 1
ATOM 5304 C C . ASN B 1 218 ? 53.205 7.325 39.542 1.00 16.46 502 ASN B C 1
ATOM 5305 O O . ASN B 1 218 ? 53.199 6.423 40.366 1.00 16.27 502 ASN B O 1
ATOM 5310 N N . ILE B 1 219 ? 52.221 7.513 38.671 1.00 15.42 503 ILE B N 1
ATOM 5311 C CA . ILE B 1 219 ? 51.028 6.664 38.704 1.00 15.39 503 ILE B CA 1
ATOM 5312 C C . ILE B 1 219 ? 51.314 5.198 38.307 1.00 15.52 503 ILE B C 1
ATOM 5313 O O . ILE B 1 219 ? 50.468 4.324 38.521 1.00 15.50 503 ILE B O 1
ATOM 5318 N N . TYR B 1 220 ? 52.489 4.948 37.747 1.00 15.22 504 TYR B N 1
ATOM 5319 C CA . TYR B 1 220 ? 52.859 3.572 37.354 1.00 15.42 504 TYR B CA 1
ATOM 5320 C C . TYR B 1 220 ? 53.593 2.845 38.455 1.00 15.94 504 TYR B C 1
ATOM 5321 O O . TYR B 1 220 ? 53.878 1.641 38.341 1.00 16.34 504 TYR B O 1
ATOM 5330 N N . PHE B 1 221 ? 53.945 3.572 39.515 1.00 16.18 505 PHE B N 1
ATOM 5331 C CA . PHE B 1 221 ? 54.614 2.938 40.647 1.00 16.24 505 PHE B CA 1
ATOM 5332 C C . PHE B 1 221 ? 53.570 2.204 41.479 1.00 16.76 505 PHE B C 1
ATOM 5333 O O . PHE B 1 221 ? 52.484 2.728 41.717 1.00 16.53 505 PHE B O 1
ATOM 5341 N N . THR B 1 222 ? 53.906 0.994 41.926 1.00 16.60 506 THR B N 1
ATOM 5342 C CA . THR B 1 222 ? 52.963 0.197 42.688 1.00 16.89 506 THR B CA 1
ATOM 5343 C C . THR B 1 222 ? 53.471 -0.193 44.071 1.00 18.23 506 THR B C 1
ATOM 5344 O O . THR B 1 222 ? 52.700 -0.756 44.850 1.00 19.45 506 THR B O 1
ATOM 5348 N N . THR B 1 223 ? 54.747 0.063 44.371 1.00 18.76 507 THR B N 1
ATOM 5349 C CA . THR B 1 223 ? 55.277 -0.219 45.721 1.00 20.35 507 THR B CA 1
ATOM 5350 C C . THR B 1 223 ? 55.969 1.011 46.312 1.00 20.89 507 THR B C 1
ATOM 5351 O O . THR B 1 223 ? 56.494 1.852 45.569 1.00 21.42 507 THR B O 1
ATOM 5355 N N . ASN B 1 224 ? 55.995 1.089 47.643 1.00 21.09 508 ASN B N 1
ATOM 5356 C CA . ASN B 1 224 ? 56.767 2.130 48.341 1.00 22.08 508 ASN B CA 1
ATOM 5357 C C . ASN B 1 224 ? 56.545 3.493 47.704 1.00 21.95 508 ASN B C 1
ATOM 5358 O O . ASN B 1 224 ? 57.494 4.235 47.430 1.00 22.27 508 ASN B O 1
ATOM 5363 N N . LYS B 1 225 ? 55.274 3.803 47.471 1.00 21.64 509 LYS B N 1
ATOM 5364 C CA . LYS B 1 225 ? 54.888 4.984 46.723 1.00 21.63 509 LYS B CA 1
ATOM 5365 C C . LYS B 1 225 ? 55.088 6.254 47.534 1.00 22.72 509 LYS B C 1
ATOM 5366 O O . LYS B 1 225 ? 54.915 6.258 48.748 1.00 23.48 509 LYS B O 1
ATOM 5372 N N . THR B 1 226 ? 55.431 7.324 46.840 1.00 23.17 510 THR B N 1
ATOM 5373 C CA . THR B 1 226 ? 55.535 8.652 47.455 1.00 23.58 510 THR B CA 1
ATOM 5374 C C . THR B 1 226 ? 54.334 9.541 47.116 1.00 23.50 510 THR B C 1
ATOM 5375 O O . THR B 1 226 ? 54.165 10.628 47.711 1.00 24.24 510 THR B O 1
ATOM 5379 N N . SER B 1 227 ? 53.500 9.091 46.168 1.00 22.92 511 SER B N 1
ATOM 5380 C CA . SER B 1 227 ? 52.267 9.783 45.791 1.00 22.54 511 SER B CA 1
ATOM 5381 C C . SER B 1 227 ? 51.036 8.909 46.124 1.00 22.59 511 SER B C 1
ATOM 5382 O O . SER B 1 227 ? 51.188 7.706 46.378 1.00 23.24 511 SER B O 1
ATOM 5385 N N . PRO B 1 228 ? 49.833 9.509 46.183 1.00 22.00 512 PRO B N 1
ATOM 5386 C CA . PRO B 1 228 ? 48.651 8.752 46.615 1.00 21.18 512 PRO B CA 1
ATOM 5387 C C . PRO B 1 228 ? 48.049 7.797 45.574 1.00 20.31 512 PRO B C 1
ATOM 5388 O O . PRO B 1 228 ? 47.174 7.024 45.933 1.00 21.13 512 PRO B O 1
ATOM 5392 N N . PHE B 1 229 ? 48.488 7.855 44.319 1.00 19.70 513 PHE B N 1
ATOM 5393 C CA . PHE B 1 229 ? 47.702 7.258 43.220 1.00 18.44 513 PHE B CA 1
ATOM 5394 C C . PHE B 1 229 ? 48.468 6.279 42.356 1.00 17.63 513 PHE B C 1
ATOM 5395 O O . PHE B 1 229 ? 49.622 6.536 42.015 1.00 18.39 513 PHE B O 1
ATOM 5403 N N . ARG B 1 230 ? 47.792 5.193 41.943 1.00 16.95 514 ARG B N 1
ATOM 5404 C CA . ARG B 1 230 ? 48.326 4.305 40.903 1.00 15.24 514 ARG B CA 1
ATOM 5405 C C . ARG B 1 230 ? 47.233 3.850 39.955 1.00 14.81 514 ARG B C 1
ATOM 5406 O O . ARG B 1 230 ? 46.044 3.843 40.304 1.00 14.51 514 ARG B O 1
ATOM 5414 N N . ILE B 1 231 ? 47.651 3.445 38.758 1.00 14.00 515 ILE B N 1
ATOM 5415 C CA . ILE B 1 231 ? 46.742 2.894 37.784 1.00 14.10 515 ILE B CA 1
ATOM 5416 C C . ILE B 1 231 ? 46.398 1.441 38.169 1.00 13.76 515 ILE B C 1
ATOM 5417 O O . ILE B 1 231 ? 47.014 0.892 39.073 1.00 13.76 515 ILE B O 1
ATOM 5422 N N . ALA B 1 232 ? 45.438 0.848 37.455 1.00 13.86 516 ALA B N 1
ATOM 5423 C CA . ALA B 1 232 ? 45.122 -0.570 37.635 1.00 13.88 516 ALA B CA 1
ATOM 5424 C C . ALA B 1 232 ? 46.338 -1.414 37.293 1.00 13.66 516 ALA B C 1
ATOM 5425 O O . ALA B 1 232 ? 47.040 -1.144 36.322 1.00 13.48 516 ALA B O 1
ATOM 5427 N N . LYS B 1 233 ? 46.560 -2.473 38.075 1.00 13.91 517 LYS B N 1
ATOM 5428 C CA . LYS B 1 233 ? 47.614 -3.427 37.790 1.00 14.35 517 LYS B CA 1
ATOM 5429 C C . LYS B 1 233 ? 47.105 -4.392 36.720 1.00 15.03 517 LYS B C 1
ATOM 5430 O O . LYS B 1 233 ? 46.713 -5.530 37.014 1.00 15.12 517 LYS B O 1
ATOM 5436 N N . ASP B 1 234 ? 47.096 -3.892 35.486 1.00 14.11 518 ASP B N 1
ATOM 5437 C CA . ASP B 1 234 ? 46.496 -4.595 34.364 1.00 14.53 518 ASP B CA 1
ATOM 5438 C C . ASP B 1 234 ? 47.535 -4.729 33.254 1.00 13.40 518 ASP B C 1
ATOM 5439 O O . ASP B 1 234 ? 48.721 -4.641 33.503 1.00 14.69 518 ASP B O 1
ATOM 5444 N N . SER B 1 235 ? 47.065 -4.881 32.026 1.00 12.84 519 SER B N 1
ATOM 5445 C CA . SER B 1 235 ? 47.897 -5.135 30.879 1.00 13.06 519 SER B CA 1
ATOM 5446 C C . SER B 1 235 ? 47.476 -4.093 29.851 1.00 12.88 519 SER B C 1
ATOM 5447 O O . SER B 1 235 ? 46.281 -3.985 29.552 1.00 13.03 519 SER B O 1
ATOM 5450 N N . TYR B 1 236 ? 48.446 -3.364 29.308 1.00 12.77 520 TYR B N 1
ATOM 5451 C CA . TYR B 1 236 ? 48.114 -2.261 28.391 1.00 12.72 520 TYR B CA 1
ATOM 5452 C C . TYR B 1 236 ? 48.848 -2.365 27.062 1.00 13.07 520 TYR B C 1
ATOM 5453 O O . TYR B 1 236 ? 49.879 -3.030 26.975 1.00 12.63 520 TYR B O 1
ATOM 5462 N N . LEU B 1 237 ? 48.335 -1.642 26.060 1.00 12.86 521 LEU B N 1
ATOM 5463 C CA . LEU B 1 237 ? 48.956 -1.551 24.736 1.00 14.15 521 LEU B CA 1
ATOM 5464 C C . LEU B 1 237 ? 49.195 -0.095 24.390 1.00 14.37 521 LEU B C 1
ATOM 5465 O O . LEU B 1 237 ? 48.262 0.727 24.409 1.00 15.03 521 LEU B O 1
ATOM 5470 N N . TRP B 1 238 ? 50.447 0.203 24.068 1.00 14.47 522 TRP B N 1
ATOM 5471 C CA . TRP B 1 238 ? 50.842 1.564 23.729 1.00 16.01 522 TRP B CA 1
ATOM 5472 C C . TRP B 1 238 ? 51.347 1.647 22.301 1.00 17.21 522 TRP B C 1
ATOM 5473 O O . TRP B 1 238 ? 51.822 0.656 21.751 1.00 17.22 522 TRP B O 1
ATOM 5484 N N A MET B 1 239 ? 51.227 2.830 21.703 0.50 17.75 523 MET B N 1
ATOM 5485 N N B MET B 1 239 ? 51.231 2.839 21.710 0.50 18.14 523 MET B N 1
ATOM 5486 C CA A MET B 1 239 ? 51.678 3.043 20.331 0.50 19.01 523 MET B CA 1
ATOM 5487 C CA B MET B 1 239 ? 51.621 3.083 20.316 0.50 20.03 523 MET B CA 1
ATOM 5488 C C A MET B 1 239 ? 52.452 4.349 20.238 0.50 18.91 523 MET B C 1
ATOM 5489 C C B MET B 1 239 ? 52.444 4.366 20.228 0.50 19.37 523 MET B C 1
ATOM 5490 O O A MET B 1 239 ? 52.040 5.375 20.786 0.50 18.83 523 MET B O 1
ATOM 5491 O O B MET B 1 239 ? 52.059 5.398 20.785 0.50 19.32 523 MET B O 1
ATOM 5500 N N . SER B 1 240 ? 53.580 4.279 19.542 1.00 19.79 524 SER B N 1
ATOM 5501 C CA . SER B 1 240 ? 54.393 5.443 19.239 1.00 20.31 524 SER B CA 1
ATOM 5502 C C . SER B 1 240 ? 54.579 5.422 17.734 1.00 21.22 524 SER B C 1
ATOM 5503 O O . SER B 1 240 ? 54.618 4.351 17.118 1.00 20.71 524 SER B O 1
ATOM 5506 N N . TYR B 1 241 ? 54.671 6.609 17.146 1.00 22.65 525 TYR B N 1
ATOM 5507 C CA . TYR B 1 241 ? 54.781 6.710 15.703 1.00 23.92 525 TYR B CA 1
ATOM 5508 C C . TYR B 1 241 ? 55.874 7.692 15.318 1.00 24.77 525 TYR B C 1
ATOM 5509 O O . TYR B 1 241 ? 56.248 8.561 16.112 1.00 24.43 525 TYR B O 1
ATOM 5518 N N . SER B 1 242 ? 56.382 7.505 14.102 1.00 25.92 526 SER B N 1
ATOM 5519 C CA . SER B 1 242 ? 57.426 8.354 13.540 1.00 27.47 526 SER B CA 1
ATOM 5520 C C . SER B 1 242 ? 56.999 8.788 12.156 1.00 27.91 526 SER B C 1
ATOM 5521 O O . SER B 1 242 ? 56.532 7.969 11.364 1.00 27.70 526 SER B O 1
ATOM 5524 N N . ASP B 1 243 ? 57.183 10.080 11.891 1.00 29.52 527 ASP B N 1
ATOM 5525 C CA . ASP B 1 243 ? 56.870 10.695 10.605 1.00 30.50 527 ASP B CA 1
ATOM 5526 C C . ASP B 1 243 ? 58.149 11.097 9.870 1.00 31.40 527 ASP B C 1
ATOM 5527 O O . ASP B 1 243 ? 58.088 11.633 8.761 1.00 32.01 527 ASP B O 1
ATOM 5532 N N . ASP B 1 244 ? 59.298 10.801 10.475 1.00 31.69 528 ASP B N 1
ATOM 5533 C CA . ASP B 1 244 ? 60.599 11.092 9.865 1.00 31.93 528 ASP B CA 1
ATOM 5534 C C . ASP B 1 244 ? 61.482 9.858 9.682 1.00 31.99 528 ASP B C 1
ATOM 5535 O O . ASP B 1 244 ? 62.683 9.891 9.968 1.00 32.39 528 ASP B O 1
ATOM 5540 N N . ASP B 1 245 ? 60.881 8.768 9.203 1.00 31.83 529 ASP B N 1
ATOM 5541 C CA . ASP B 1 245 ? 61.612 7.558 8.840 1.00 31.52 529 ASP B CA 1
ATOM 5542 C C . ASP B 1 245 ? 62.328 6.898 10.039 1.00 31.33 529 ASP B C 1
ATOM 5543 O O . ASP B 1 245 ? 63.382 6.262 9.889 1.00 31.01 529 ASP B O 1
ATOM 5548 N N . GLY B 1 246 ? 61.749 7.040 11.233 1.00 30.81 530 GLY B N 1
ATOM 5549 C CA . GLY B 1 246 ? 62.278 6.349 12.411 1.00 30.38 530 GLY B CA 1
ATOM 5550 C C . GLY B 1 246 ? 63.268 7.137 13.247 1.00 30.74 530 GLY B C 1
ATOM 5551 O O . GLY B 1 246 ? 63.774 6.639 14.257 1.00 29.97 530 GLY B O 1
ATOM 5552 N N . LYS B 1 247 ? 63.543 8.373 12.834 1.00 30.80 531 LYS B N 1
ATOM 5553 C CA . LYS B 1 247 ? 64.527 9.203 13.522 1.00 31.13 531 LYS B CA 1
ATOM 5554 C C . LYS B 1 247 ? 64.014 9.715 14.863 1.00 30.31 531 LYS B C 1
ATOM 5555 O O . LYS B 1 247 ? 64.727 9.658 15.867 1.00 30.69 531 LYS B O 1
ATOM 5561 N N . THR B 1 248 ? 62.786 10.230 14.869 1.00 29.42 532 THR B N 1
ATOM 5562 C CA . THR B 1 248 ? 62.149 10.710 16.092 1.00 27.94 532 THR B CA 1
ATOM 5563 C C . THR B 1 248 ? 60.751 10.113 16.216 1.00 26.94 532 THR B C 1
ATOM 5564 O O . THR B 1 248 ? 60.103 9.789 15.208 1.00 26.44 532 THR B O 1
ATOM 5568 N N . TRP B 1 249 ? 60.290 10.025 17.460 1.00 25.66 533 TRP B N 1
ATOM 5569 C CA . TRP B 1 249 ? 59.066 9.292 17.793 1.00 24.61 533 TRP B CA 1
ATOM 5570 C C . TRP B 1 249 ? 58.167 10.128 18.674 1.00 23.86 533 TRP B C 1
ATOM 5571 O O . TRP B 1 249 ? 58.649 10.887 19.515 1.00 23.71 533 TRP B O 1
ATOM 5582 N N . SER B 1 250 ? 56.860 9.968 18.475 1.00 23.43 534 SER B N 1
ATOM 5583 C CA . SER B 1 250 ? 55.845 10.648 19.256 1.00 22.70 534 SER B CA 1
ATOM 5584 C C . SER B 1 250 ? 55.885 10.112 20.678 1.00 22.07 534 SER B C 1
ATOM 5585 O O . SER B 1 250 ? 56.542 9.100 20.934 1.00 22.05 534 SER B O 1
ATOM 5588 N N . ALA B 1 251 ? 55.201 10.813 21.586 1.00 21.10 535 ALA B N 1
ATOM 5589 C CA . ALA B 1 251 ? 54.890 10.296 22.924 1.00 20.50 535 ALA B CA 1
ATOM 5590 C C . ALA B 1 251 ? 54.005 9.048 22.781 1.00 19.84 535 ALA B C 1
ATOM 5591 O O . ALA B 1 251 ? 53.330 8.886 21.771 1.00 18.85 535 ALA B O 1
ATOM 5593 N N . PRO B 1 252 ? 54.037 8.141 23.781 1.00 19.32 536 PRO B N 1
ATOM 5594 C CA . PRO B 1 252 ? 53.203 6.930 23.635 1.00 19.30 536 PRO B CA 1
ATOM 5595 C C . PRO B 1 252 ? 51.714 7.255 23.679 1.00 19.42 536 PRO B C 1
ATOM 5596 O O . PRO B 1 252 ? 51.281 8.086 24.491 1.00 19.56 536 PRO B O 1
ATOM 5600 N N A GLN B 1 253 ? 50.951 6.565 22.833 0.50 19.71 537 GLN B N 1
ATOM 5601 N N B GLN B 1 253 ? 50.938 6.675 22.772 0.50 19.71 537 GLN B N 1
ATOM 5602 C CA A GLN B 1 253 ? 49.494 6.684 22.749 0.50 19.95 537 GLN B CA 1
ATOM 5603 C CA B GLN B 1 253 ? 49.490 6.760 22.893 0.50 19.96 537 GLN B CA 1
ATOM 5604 C C A GLN B 1 253 ? 48.863 5.407 23.326 0.50 19.73 537 GLN B C 1
ATOM 5605 C C B GLN B 1 253 ? 48.990 5.442 23.467 0.50 19.75 537 GLN B C 1
ATOM 5606 O O A GLN B 1 253 ? 49.167 4.313 22.847 0.50 19.80 537 GLN B O 1
ATOM 5607 O O B GLN B 1 253 ? 49.501 4.375 23.135 0.50 19.77 537 GLN B O 1
ATOM 5618 N N . ASP B 1 254 ? 47.997 5.543 24.333 1.00 19.75 538 ASP B N 1
ATOM 5619 C CA . ASP B 1 254 ? 47.403 4.379 25.003 1.00 19.56 538 ASP B CA 1
ATOM 5620 C C . ASP B 1 254 ? 46.244 3.918 24.136 1.00 19.58 538 ASP B C 1
ATOM 5621 O O . ASP B 1 254 ? 45.184 4.565 24.096 1.00 21.24 538 ASP B O 1
ATOM 5626 N N . ILE B 1 255 ? 46.437 2.812 23.422 1.00 18.13 539 ILE B N 1
ATOM 5627 C CA . ILE B 1 255 ? 45.371 2.312 22.564 1.00 16.93 539 ILE B CA 1
ATOM 5628 C C . ILE B 1 255 ? 44.502 1.245 23.235 1.00 16.47 539 ILE B C 1
ATOM 5629 O O . ILE B 1 255 ? 43.517 0.775 22.659 1.00 16.17 539 ILE B O 1
ATOM 5634 N N . THR B 1 256 ? 44.860 0.897 24.465 1.00 15.49 540 THR B N 1
ATOM 5635 C CA . THR B 1 256 ? 44.190 -0.202 25.166 1.00 15.22 540 THR B CA 1
ATOM 5636 C C . THR B 1 256 ? 42.649 -0.110 25.140 1.00 15.71 540 THR B C 1
ATOM 5637 O O . THR B 1 256 ? 41.985 -1.060 24.727 1.00 15.05 540 THR B O 1
ATOM 5641 N N . PRO B 1 257 ? 42.065 1.034 25.539 1.00 15.50 541 PRO B N 1
ATOM 5642 C CA . PRO B 1 257 ? 40.585 1.046 25.608 1.00 16.38 541 PRO B CA 1
ATOM 5643 C C . PRO B 1 257 ? 39.884 0.847 24.275 1.00 16.81 541 PRO B C 1
ATOM 5644 O O . PRO B 1 257 ? 38.718 0.445 24.251 1.00 16.86 541 PRO B O 1
ATOM 5648 N N . MET B 1 258 ? 40.588 1.094 23.170 1.00 15.93 542 MET B N 1
ATOM 5649 C CA . MET B 1 258 ? 40.026 0.813 21.852 1.00 17.77 542 MET B CA 1
ATOM 5650 C C . MET B 1 258 ? 39.845 -0.670 21.541 1.00 15.99 542 MET B C 1
ATOM 5651 O O . MET B 1 258 ? 38.979 -1.041 20.735 1.00 16.32 542 MET B O 1
ATOM 5656 N N . VAL B 1 259 ? 40.643 -1.518 22.181 1.00 15.16 543 VAL B N 1
ATOM 5657 C CA . VAL B 1 259 ? 40.759 -2.908 21.732 1.00 15.38 543 VAL B CA 1
ATOM 5658 C C . VAL B 1 259 ? 40.563 -3.943 22.834 1.00 14.94 543 VAL B C 1
ATOM 5659 O O . VAL B 1 259 ? 40.288 -5.096 22.529 1.00 15.17 543 VAL B O 1
ATOM 5663 N N . LYS B 1 260 ? 40.667 -3.522 24.090 1.00 14.51 544 LYS B N 1
ATOM 5664 C CA . LYS B 1 260 ? 40.700 -4.506 25.183 1.00 14.01 544 LYS B CA 1
ATOM 5665 C C . LYS B 1 260 ? 39.302 -4.692 25.775 1.00 14.80 544 LYS B C 1
ATOM 5666 O O . LYS B 1 260 ? 38.735 -3.759 26.348 1.00 15.60 544 LYS B O 1
ATOM 5672 N N . ALA B 1 261 ? 38.742 -5.888 25.605 1.00 14.30 545 ALA B N 1
ATOM 5673 C CA . ALA B 1 261 ? 37.403 -6.198 26.152 1.00 14.64 545 ALA B CA 1
ATOM 5674 C C . ALA B 1 261 ? 37.436 -6.371 27.676 1.00 14.91 545 ALA B C 1
ATOM 5675 O O . ALA B 1 261 ? 38.471 -6.620 28.255 1.00 14.34 545 ALA B O 1
ATOM 5677 N N A ASP B 1 262 ? 36.290 -6.227 28.332 0.50 15.19 546 ASP B N 1
ATOM 5678 N N B ASP B 1 262 ? 36.254 -6.276 28.286 0.50 14.78 546 ASP B N 1
ATOM 5679 C CA A ASP B 1 262 ? 36.281 -6.268 29.794 0.50 15.69 546 ASP B CA 1
ATOM 5680 C CA B ASP B 1 262 ? 36.105 -6.272 29.741 0.50 14.94 546 ASP B CA 1
ATOM 5681 C C A ASP B 1 262 ? 36.737 -7.618 30.333 0.50 14.56 546 ASP B C 1
ATOM 5682 C C B ASP B 1 262 ? 36.367 -7.636 30.390 0.50 14.25 546 ASP B C 1
ATOM 5683 O O A ASP B 1 262 ? 37.334 -7.692 31.411 0.50 14.60 546 ASP B O 1
ATOM 5684 O O B ASP B 1 262 ? 36.426 -7.736 31.615 0.50 14.71 546 ASP B O 1
ATOM 5693 N N . TRP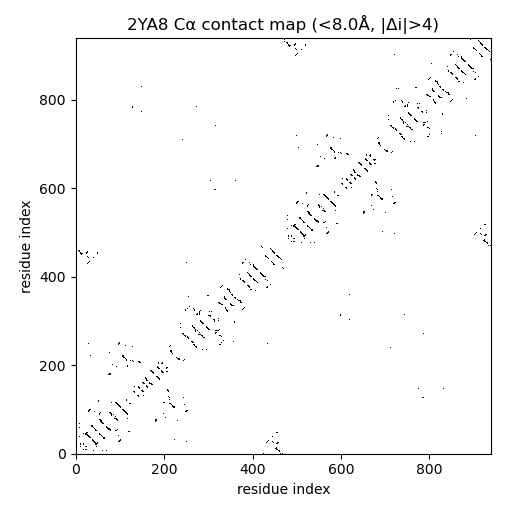 B 1 263 ? 36.488 -8.673 29.561 1.00 13.70 547 TRP B N 1
ATOM 5694 C CA . TRP B 1 263 ? 36.861 -10.018 30.004 1.00 13.03 547 TRP B CA 1
ATOM 5695 C C . TRP B 1 263 ? 38.337 -10.348 29.837 1.00 12.95 547 TRP B C 1
ATOM 5696 O O . TRP B 1 263 ? 38.844 -11.292 30.459 1.00 12.68 547 TRP B O 1
ATOM 5707 N N . MET B 1 264 ? 39.044 -9.587 29.004 1.00 13.24 548 MET B N 1
ATOM 5708 C CA . MET B 1 264 ? 40.434 -9.910 28.741 1.00 13.14 548 MET B CA 1
ATOM 5709 C C . MET B 1 264 ? 41.304 -9.629 29.944 1.00 13.93 548 MET B C 1
ATOM 5710 O O . MET B 1 264 ? 41.167 -8.584 30.596 1.00 13.58 548 MET B O 1
ATOM 5715 N N . LYS B 1 265 ? 42.165 -10.587 30.277 1.00 13.20 549 LYS B N 1
ATOM 5716 C CA . LYS B 1 265 ? 43.172 -10.340 31.292 1.00 13.56 549 LYS B CA 1
ATOM 5717 C C . LYS B 1 265 ? 44.373 -9.728 30.605 1.00 14.01 549 LYS B C 1
ATOM 5718 O O . LYS B 1 265 ? 44.478 -8.483 30.518 1.00 13.61 549 LYS B O 1
ATOM 5724 N N . PHE B 1 266 ? 45.250 -10.568 30.055 1.00 12.93 550 PHE B N 1
ATOM 5725 C CA . PHE B 1 266 ? 46.341 -10.075 29.239 1.00 12.80 550 PHE B CA 1
ATOM 5726 C C . PHE B 1 266 ? 45.860 -9.762 27.826 1.00 12.80 550 PHE B C 1
ATOM 5727 O O . PHE B 1 266 ? 45.027 -10.474 27.254 1.00 12.59 550 PHE B O 1
ATOM 5735 N N . LEU B 1 267 ? 46.383 -8.670 27.287 1.00 12.81 551 LEU B N 1
ATOM 5736 C CA . LEU B 1 267 ? 46.338 -8.413 25.845 1.00 13.39 551 LEU B CA 1
ATOM 5737 C C . LEU B 1 267 ? 47.679 -7.798 25.485 1.00 14.08 551 LEU B C 1
ATOM 5738 O O . LEU B 1 267 ? 48.036 -6.738 26.010 1.00 13.59 551 LEU B O 1
ATOM 5743 N N . GLY B 1 268 ? 48.419 -8.471 24.601 1.00 12.72 552 GLY B N 1
ATOM 5744 C CA . GLY B 1 268 ? 49.773 -8.043 24.251 1.00 12.80 552 GLY B CA 1
ATOM 5745 C C . GLY B 1 268 ? 50.086 -8.389 22.817 1.00 14.47 552 GLY B C 1
ATOM 5746 O O . GLY B 1 268 ? 49.378 -9.184 22.180 1.00 13.93 552 GLY B O 1
ATOM 5747 N N . VAL B 1 269 ? 51.166 -7.814 22.300 1.00 15.29 553 VAL B N 1
ATOM 5748 C CA . VAL B 1 269 ? 51.488 -8.025 20.878 1.00 15.57 553 VAL B CA 1
ATOM 5749 C C . VAL B 1 269 ? 52.188 -9.346 20.614 1.00 15.46 553 VAL B C 1
ATOM 5750 O O . VAL B 1 269 ? 52.849 -9.923 21.498 1.00 15.03 553 VAL B O 1
ATOM 5754 N N . GLY B 1 270 ? 51.994 -9.854 19.398 1.00 16.33 554 GLY B N 1
ATOM 5755 C CA . GLY B 1 270 ? 52.870 -10.916 18.867 1.00 16.96 554 GLY B CA 1
ATOM 5756 C C . GLY B 1 270 ? 53.989 -10.170 18.148 1.00 17.67 554 GLY B C 1
ATOM 5757 O O . GLY B 1 270 ? 53.772 -9.654 17.040 1.00 18.37 554 GLY B O 1
ATOM 5758 N N . PRO B 1 271 ? 55.186 -10.097 18.774 1.00 17.94 555 PRO B N 1
ATOM 5759 C CA . PRO B 1 271 ? 56.249 -9.204 18.317 1.00 18.24 555 PRO B CA 1
ATOM 5760 C C . PRO B 1 271 ? 56.815 -9.531 16.942 1.00 18.67 555 PRO B C 1
ATOM 5761 O O . PRO B 1 271 ? 56.785 -10.686 16.518 1.00 18.22 555 PRO B O 1
ATOM 5765 N N . GLY B 1 272 ? 57.297 -8.490 16.270 1.00 19.19 556 GLY B N 1
ATOM 5766 C CA . GLY B 1 272 ? 57.900 -8.574 14.948 1.00 20.20 556 GLY B CA 1
ATOM 5767 C C . GLY B 1 272 ? 57.389 -7.433 14.097 1.00 20.58 556 GLY B C 1
ATOM 5768 O O . GLY B 1 272 ? 57.341 -6.276 14.537 1.00 20.87 556 GLY B O 1
ATOM 5769 N N . THR B 1 273 ? 56.941 -7.766 12.891 1.00 20.27 557 THR B N 1
ATOM 5770 C CA . THR B 1 273 ? 56.559 -6.754 11.933 1.00 21.67 557 THR B CA 1
ATOM 5771 C C . THR B 1 273 ? 55.171 -7.023 11.359 1.00 21.43 557 THR B C 1
ATOM 5772 O O . THR B 1 273 ? 54.933 -8.071 10.750 1.00 22.46 557 THR B O 1
ATOM 5776 N N . GLY B 1 274 ? 54.267 -6.075 11.585 1.00 21.48 558 GLY B N 1
ATOM 5777 C CA . GLY B 1 274 ? 52.897 -6.153 11.090 1.00 21.33 558 GLY B CA 1
ATOM 5778 C C . GLY B 1 274 ? 52.838 -5.879 9.603 1.00 21.63 558 GLY B C 1
ATOM 5779 O O . GLY B 1 274 ? 53.875 -5.690 8.955 1.00 21.18 558 GLY B O 1
ATOM 5780 N N . ILE B 1 275 ? 51.628 -5.883 9.056 1.00 21.40 559 ILE B N 1
ATOM 5781 C CA . ILE B 1 275 ? 51.445 -5.709 7.616 1.00 21.29 559 ILE B CA 1
ATOM 5782 C C . ILE B 1 275 ? 50.336 -4.717 7.327 1.00 21.70 559 ILE B C 1
ATOM 5783 O O . ILE B 1 275 ? 49.509 -4.411 8.187 1.00 20.78 559 ILE B O 1
ATOM 5788 N N . VAL B 1 276 ? 50.334 -4.198 6.100 1.00 21.71 560 VAL B N 1
ATOM 5789 C CA . VAL B 1 276 ? 49.206 -3.438 5.611 1.00 21.77 560 VAL B CA 1
ATOM 5790 C C . VAL B 1 276 ? 48.641 -4.265 4.453 1.00 22.57 560 VAL B C 1
ATOM 5791 O O . VAL B 1 276 ? 49.388 -4.741 3.598 1.00 21.02 560 VAL B O 1
ATOM 5795 N N . LEU B 1 277 ? 47.330 -4.475 4.449 1.00 22.62 561 LEU B N 1
ATOM 5796 C CA . LEU B 1 277 ? 46.719 -5.272 3.395 1.00 23.05 561 LEU B CA 1
ATOM 5797 C C . LEU B 1 277 ? 46.888 -4.529 2.069 1.00 23.68 561 LEU B C 1
ATOM 5798 O O . LEU B 1 277 ? 46.711 -3.314 1.996 1.00 23.68 561 LEU B O 1
ATOM 5803 N N . ARG B 1 278 ? 47.287 -5.264 1.044 1.00 25.19 562 ARG B N 1
ATOM 5804 C CA . ARG B 1 278 ? 47.659 -4.603 -0.215 1.00 26.27 562 ARG B CA 1
ATOM 5805 C C . ARG B 1 278 ? 46.627 -4.819 -1.324 1.00 27.16 562 ARG B C 1
ATOM 5806 O O . ARG B 1 278 ? 46.744 -4.220 -2.406 1.00 27.45 562 ARG B O 1
ATOM 5814 N N . ASN B 1 279 ? 45.626 -5.661 -1.054 1.00 27.22 563 ASN B N 1
ATOM 5815 C CA . ASN B 1 279 ? 44.556 -5.939 -2.014 1.00 27.49 563 ASN B CA 1
ATOM 5816 C C . ASN B 1 279 ? 43.240 -6.311 -1.334 1.00 27.47 563 ASN B C 1
ATOM 5817 O O . ASN B 1 279 ? 43.194 -6.523 -0.112 1.00 26.50 563 ASN B O 1
ATOM 5822 N N . GLY B 1 280 ? 42.179 -6.399 -2.132 1.00 26.95 564 GLY B N 1
ATOM 5823 C CA . GLY B 1 280 ? 40.866 -6.793 -1.617 1.00 26.60 564 GLY B CA 1
ATOM 5824 C C . GLY B 1 280 ? 40.103 -5.637 -1.011 1.00 25.84 564 GLY B C 1
ATOM 5825 O O . GLY B 1 280 ? 40.601 -4.504 -0.977 1.00 26.37 564 GLY B O 1
ATOM 5826 N N . PRO B 1 281 ? 38.878 -5.913 -0.523 1.00 25.74 565 PRO B N 1
ATOM 5827 C CA . PRO B 1 281 ? 37.960 -4.920 0.043 1.00 25.88 565 PRO B CA 1
ATOM 5828 C C . PRO B 1 281 ? 38.524 -4.185 1.258 1.00 25.28 565 PRO B C 1
ATOM 5829 O O . PRO B 1 281 ? 38.057 -3.087 1.593 1.00 25.25 565 PRO B O 1
ATOM 5833 N N . HIS B 1 282 ? 39.519 -4.793 1.908 1.00 24.81 566 HIS B N 1
ATOM 5834 C CA . HIS B 1 282 ? 40.102 -4.216 3.119 1.00 24.33 566 HIS B CA 1
ATOM 5835 C C . HIS B 1 282 ? 41.493 -3.657 2.883 1.00 24.51 566 HIS B C 1
ATOM 5836 O O . HIS B 1 282 ? 42.212 -3.317 3.834 1.00 23.87 566 HIS B O 1
ATOM 5843 N N . LYS B 1 283 ? 41.864 -3.509 1.607 1.00 24.04 567 LYS B N 1
ATOM 5844 C CA . LYS B 1 283 ? 43.177 -2.960 1.285 1.00 24.40 567 LYS B CA 1
ATOM 5845 C C . LYS B 1 283 ? 43.397 -1.664 2.069 1.00 23.60 567 LYS B C 1
ATOM 5846 O O . LYS B 1 283 ? 42.489 -0.829 2.193 1.00 24.96 567 LYS B O 1
ATOM 5852 N N . GLY B 1 284 ? 44.594 -1.499 2.627 1.00 22.97 568 GLY B N 1
ATOM 5853 C CA . GLY B 1 284 ? 44.904 -0.322 3.425 1.00 21.89 568 GLY B CA 1
ATOM 5854 C C . GLY B 1 284 ? 44.869 -0.604 4.925 1.00 21.88 568 GLY B C 1
ATOM 5855 O O . GLY B 1 284 ? 45.433 0.143 5.711 1.00 20.44 568 GLY B O 1
ATOM 5856 N N . ARG B 1 285 ? 44.177 -1.670 5.307 1.00 21.58 569 ARG B N 1
ATOM 5857 C CA . ARG B 1 285 ? 44.075 -2.043 6.720 1.00 21.34 569 ARG B CA 1
ATOM 5858 C C . ARG B 1 285 ? 45.443 -2.430 7.273 1.00 20.43 569 ARG B C 1
ATOM 5859 O O . ARG B 1 285 ? 46.153 -3.233 6.671 1.00 20.83 569 ARG B O 1
ATOM 5867 N N . ILE B 1 286 ? 45.782 -1.865 8.430 1.00 19.75 570 ILE B N 1
ATOM 5868 C CA . ILE B 1 286 ? 47.001 -2.209 9.161 1.00 19.65 570 ILE B CA 1
ATOM 5869 C C . ILE B 1 286 ? 46.664 -3.378 10.105 1.00 19.45 570 ILE B C 1
ATOM 5870 O O . ILE B 1 286 ? 45.686 -3.289 10.848 1.00 19.48 570 ILE B O 1
ATOM 5875 N N . LEU B 1 287 ? 47.426 -4.466 10.049 1.00 19.13 571 LEU B N 1
ATOM 5876 C CA . LEU B 1 287 ? 47.192 -5.630 10.920 1.00 19.35 571 LEU B CA 1
ATOM 5877 C C . LEU B 1 287 ? 48.334 -5.774 11.907 1.00 19.52 571 LEU B C 1
ATOM 5878 O O . LEU B 1 287 ? 49.509 -5.819 11.506 1.00 19.28 571 LEU B O 1
ATOM 5883 N N . ILE B 1 288 ? 47.984 -5.864 13.193 1.00 18.39 572 ILE B N 1
ATOM 5884 C CA . ILE B 1 288 ? 48.958 -6.089 14.262 1.00 17.25 572 ILE B CA 1
ATOM 5885 C C . ILE B 1 288 ? 48.596 -7.381 15.025 1.00 16.98 572 ILE B C 1
ATOM 5886 O O . ILE B 1 288 ? 47.532 -7.436 15.618 1.00 16.58 572 ILE B O 1
ATOM 5891 N N . PRO B 1 289 ? 49.449 -8.427 14.977 1.00 15.86 573 PRO B N 1
ATOM 5892 C CA . PRO B 1 289 ? 49.177 -9.651 15.740 1.00 15.96 573 PRO B CA 1
ATOM 5893 C C . PRO B 1 289 ? 49.210 -9.354 17.239 1.00 15.38 573 PRO B C 1
ATOM 5894 O O . PRO B 1 289 ? 50.079 -8.603 17.717 1.00 15.45 573 PRO B O 1
ATOM 5898 N N . VAL B 1 290 ? 48.226 -9.879 17.950 1.00 15.01 574 VAL B N 1
ATOM 5899 C CA . VAL B 1 290 ? 48.194 -9.760 19.400 1.00 14.39 574 VAL B CA 1
ATOM 5900 C C . VAL B 1 290 ? 47.721 -11.092 19.951 1.00 14.29 574 VAL B C 1
ATOM 5901 O O . VAL B 1 290 ? 47.323 -11.980 19.195 1.00 14.49 574 VAL B O 1
ATOM 5905 N N . TYR B 1 291 ? 47.744 -11.235 21.270 1.00 14.10 575 TYR B N 1
ATOM 5906 C CA . TYR B 1 291 ? 47.059 -12.358 21.877 1.00 13.98 575 TYR B CA 1
ATOM 5907 C C . TYR B 1 291 ? 46.517 -12.006 23.252 1.00 14.11 575 TYR B C 1
ATOM 5908 O O . TYR B 1 291 ? 46.999 -11.055 23.878 1.00 14.30 575 TYR B O 1
ATOM 5917 N N . THR B 1 292 ? 45.536 -12.781 23.704 1.00 14.43 576 THR B N 1
ATOM 5918 C CA . THR B 1 292 ? 44.871 -12.518 24.973 1.00 14.06 576 THR B CA 1
ATOM 5919 C C . THR B 1 292 ? 44.936 -13.705 25.904 1.00 14.28 576 THR B C 1
ATOM 5920 O O . THR B 1 292 ? 45.195 -14.826 25.482 1.00 13.42 576 THR B O 1
ATOM 5924 N N . THR B 1 293 ? 44.659 -13.441 27.166 1.00 13.57 577 THR B N 1
ATOM 5925 C CA . THR B 1 293 ? 44.290 -14.506 28.093 1.00 13.23 577 THR B CA 1
ATOM 5926 C C . THR B 1 293 ? 42.987 -14.110 28.741 1.00 13.28 577 THR B C 1
ATOM 5927 O O . THR B 1 293 ? 42.551 -12.945 28.629 1.00 13.55 577 THR B O 1
ATOM 5931 N N . ASN B 1 294 ? 42.328 -15.067 29.379 1.00 11.96 578 ASN B N 1
ATOM 5932 C CA . ASN B 1 294 ? 41.096 -14.782 30.131 1.00 12.22 578 ASN B CA 1
ATOM 5933 C C . ASN B 1 294 ? 41.321 -15.033 31.619 1.00 12.13 578 ASN B C 1
ATOM 5934 O O . ASN B 1 294 ? 42.409 -15.472 32.018 1.00 13.16 578 ASN B O 1
ATOM 5939 N N . ASN B 1 295 ? 40.296 -14.770 32.427 1.00 12.99 579 ASN B N 1
ATOM 5940 C CA . ASN B 1 295 ? 40.417 -14.876 33.890 1.00 14.46 579 ASN B CA 1
ATOM 5941 C C . ASN B 1 295 ? 40.114 -16.291 34.374 1.00 14.95 579 ASN B C 1
ATOM 5942 O O . ASN B 1 295 ? 40.301 -16.597 35.556 1.00 15.52 579 ASN B O 1
ATOM 5947 N N . VAL B 1 296 ? 39.657 -17.140 33.445 1.00 15.13 580 VAL B N 1
ATOM 5948 C CA . VAL B 1 296 ? 39.310 -18.536 33.795 1.00 15.16 580 VAL B CA 1
ATOM 5949 C C . VAL B 1 296 ? 40.601 -19.344 33.942 1.00 16.01 580 VAL B C 1
ATOM 5950 O O . VAL B 1 296 ? 40.783 -20.039 34.958 1.00 17.08 580 VAL B O 1
ATOM 5954 N N . SER B 1 297 ? 41.494 -19.242 32.963 1.00 15.60 581 SER B N 1
ATOM 5955 C CA . SER B 1 297 ? 42.711 -20.054 32.956 1.00 16.12 581 SER B CA 1
ATOM 5956 C C . SER B 1 297 ? 43.979 -19.303 32.612 1.00 16.02 581 SER B C 1
ATOM 5957 O O . SER B 1 297 ? 45.062 -19.905 32.613 1.00 17.35 581 SER B O 1
ATOM 5960 N N . HIS B 1 298 ? 43.852 -18.011 32.263 1.00 16.45 582 HIS B N 1
ATOM 5961 C CA . HIS B 1 298 ? 45.007 -17.144 32.103 1.00 14.89 582 HIS B CA 1
ATOM 5962 C C . HIS B 1 298 ? 46.114 -17.836 31.273 1.00 15.46 582 HIS B C 1
ATOM 5963 O O . HIS B 1 298 ? 45.823 -18.289 30.180 1.00 14.09 582 HIS B O 1
ATOM 5970 N N . LEU B 1 299 ? 47.340 -17.937 31.779 1.00 15.61 583 LEU B N 1
ATOM 5971 C CA . LEU B 1 299 ? 48.469 -18.409 30.961 1.00 16.88 583 LEU B CA 1
ATOM 5972 C C . LEU B 1 299 ? 48.526 -19.935 30.866 1.00 18.00 583 LEU B C 1
ATOM 5973 O O . LEU B 1 299 ? 49.344 -20.494 30.115 1.00 17.73 583 LEU B O 1
ATOM 5978 N N . ASP B 1 300 ? 47.677 -20.582 31.645 1.00 18.61 584 ASP B N 1
ATOM 5979 C CA . ASP B 1 300 ? 47.649 -22.046 31.710 1.00 19.25 584 ASP B CA 1
ATOM 5980 C C . ASP B 1 300 ? 46.825 -22.672 30.592 1.00 18.81 584 ASP B C 1
ATOM 5981 O O . ASP B 1 300 ? 47.166 -23.762 30.099 1.00 19.68 584 ASP B O 1
ATOM 5986 N N . GLY B 1 301 ? 45.761 -21.983 30.158 1.00 17.27 585 GLY B N 1
ATOM 5987 C CA . GLY B 1 301 ? 44.860 -22.584 29.169 1.00 15.01 585 GLY B CA 1
ATOM 5988 C C . GLY B 1 301 ? 44.098 -21.652 28.256 1.00 15.00 585 GLY B C 1
ATOM 5989 O O . GLY B 1 301 ? 43.112 -22.065 27.646 1.00 14.50 585 GLY B O 1
ATOM 5990 N N . SER B 1 302 ? 44.541 -20.392 28.129 1.00 13.27 586 SER B N 1
ATOM 5991 C CA . SER B 1 302 ? 43.718 -19.457 27.365 1.00 13.74 586 SER B CA 1
ATOM 5992 C C . SER B 1 302 ? 44.442 -18.538 26.375 1.00 13.37 586 SER B C 1
ATOM 5993 O O . SER B 1 302 ? 43.794 -17.743 25.700 1.00 13.88 586 SER B O 1
ATOM 5996 N N . GLN B 1 303 ? 45.764 -18.624 26.257 1.00 13.23 587 GLN B N 1
ATOM 5997 C CA . GLN B 1 303 ? 46.464 -17.755 25.282 1.00 13.56 587 GLN B CA 1
ATOM 5998 C C . GLN B 1 303 ? 45.879 -17.964 23.891 1.00 13.54 587 GLN B C 1
ATOM 5999 O O . GLN B 1 303 ? 45.798 -19.106 23.408 1.00 13.55 587 GLN B O 1
ATOM 6005 N N . SER B 1 304 ? 45.474 -16.869 23.250 1.00 13.16 588 SER B N 1
ATOM 6006 C CA . SER B 1 304 ? 44.680 -16.964 22.011 1.00 13.49 588 SER B CA 1
ATOM 6007 C C . SER B 1 304 ? 45.055 -15.822 21.071 1.00 13.55 588 SER B C 1
ATOM 6008 O O . SER B 1 304 ? 44.936 -14.661 21.446 1.00 13.61 588 SER B O 1
ATOM 6011 N N . SER B 1 305 ? 45.532 -16.156 19.870 1.00 13.39 589 SER B N 1
ATOM 6012 C CA . SER B 1 305 ? 45.894 -15.172 18.872 1.00 13.63 589 SER B CA 1
ATOM 6013 C C . SER B 1 305 ? 44.690 -14.524 18.219 1.00 13.29 589 SER B C 1
ATOM 6014 O O . SER B 1 305 ? 43.611 -15.126 18.072 1.00 14.21 589 SER B O 1
ATOM 6017 N N . ARG B 1 306 ? 44.916 -13.291 17.788 1.00 14.04 590 ARG B N 1
ATOM 6018 C CA . ARG B 1 306 ? 44.005 -12.534 16.947 1.00 14.74 590 ARG B CA 1
ATOM 6019 C C . ARG B 1 306 ? 44.814 -11.379 16.387 1.00 15.33 590 ARG B C 1
ATOM 6020 O O . ARG B 1 306 ? 46.029 -11.306 16.592 1.00 16.15 590 ARG B O 1
ATOM 6028 N N . VAL B 1 307 ? 44.155 -10.485 15.652 1.00 15.45 591 VAL B N 1
ATOM 6029 C CA . VAL B 1 307 ? 44.777 -9.236 15.279 1.00 15.90 591 VAL B CA 1
ATOM 6030 C C . VAL B 1 307 ? 43.976 -8.042 15.767 1.00 15.68 591 VAL B C 1
ATOM 6031 O O . VAL B 1 307 ? 42.761 -8.133 15.982 1.00 15.73 591 VAL B O 1
ATOM 6035 N N . ILE B 1 308 ? 44.671 -6.938 16.000 1.00 15.21 592 ILE B N 1
ATOM 6036 C CA . ILE B 1 308 ? 44.005 -5.649 16.039 1.00 14.75 592 ILE B CA 1
ATOM 6037 C C . ILE B 1 308 ? 44.297 -4.971 14.716 1.00 15.35 592 ILE B C 1
ATOM 6038 O O . ILE B 1 308 ? 45.268 -5.306 14.047 1.00 15.80 592 ILE B O 1
ATOM 6043 N N . TYR B 1 309 ? 43.445 -4.038 14.345 1.00 16.60 593 TYR B N 1
ATOM 6044 C CA . TYR B 1 309 ? 43.558 -3.441 13.011 1.00 17.83 593 TYR B CA 1
ATOM 6045 C C . TYR B 1 309 ? 43.122 -1.996 12.986 1.00 18.48 593 TYR B C 1
ATOM 6046 O O . TYR B 1 309 ? 42.352 -1.555 13.841 1.00 18.68 593 TYR B O 1
ATOM 6055 N N . SER B 1 310 ? 43.634 -1.251 12.005 1.00 18.39 594 SER B N 1
ATOM 6056 C CA . SER B 1 310 ? 43.193 0.111 11.785 1.00 19.45 594 SER B CA 1
ATOM 6057 C C . SER B 1 310 ? 42.866 0.276 10.316 1.00 19.99 594 SER B C 1
ATOM 6058 O O . SER B 1 310 ? 43.621 -0.184 9.463 1.00 19.82 594 SER B O 1
ATOM 6061 N N . ASP B 1 311 ? 41.730 0.911 10.053 1.00 20.65 595 ASP B N 1
ATOM 6062 C CA . ASP B 1 311 ? 41.310 1.226 8.678 1.00 22.30 595 ASP B CA 1
ATOM 6063 C C . ASP B 1 311 ? 41.462 2.705 8.339 1.00 23.06 595 ASP B C 1
ATOM 6064 O O . ASP B 1 311 ? 41.148 3.131 7.209 1.00 23.79 595 ASP B O 1
ATOM 6069 N N . ASP B 1 312 ? 41.920 3.487 9.313 1.00 23.01 596 ASP B N 1
ATOM 6070 C CA . ASP B 1 312 ? 42.047 4.935 9.156 1.00 23.09 596 ASP B CA 1
ATOM 6071 C C . ASP B 1 312 ? 43.465 5.423 9.433 1.00 23.39 596 ASP B C 1
ATOM 6072 O O . ASP B 1 312 ? 43.685 6.460 10.095 1.00 22.70 596 ASP B O 1
ATOM 6077 N N . HIS B 1 313 ? 44.418 4.654 8.908 1.00 24.06 597 HIS B N 1
ATOM 6078 C CA . HIS B 1 313 ? 45.844 4.983 8.961 1.00 24.28 597 HIS B CA 1
ATOM 6079 C C . HIS B 1 313 ? 46.341 5.139 10.388 1.00 24.60 597 HIS B C 1
ATOM 6080 O O . HIS B 1 313 ? 47.173 5.998 10.690 1.00 24.53 597 HIS B O 1
ATOM 6087 N N . GLY B 1 314 ? 45.812 4.290 11.269 1.00 24.48 598 GLY B N 1
ATOM 6088 C CA . GLY B 1 314 ? 46.346 4.190 12.606 1.00 24.20 598 GLY B CA 1
ATOM 6089 C C . GLY B 1 314 ? 45.739 5.130 13.616 1.00 23.88 598 GLY B C 1
ATOM 6090 O O . GLY B 1 314 ? 46.234 5.215 14.739 1.00 23.94 598 GLY B O 1
ATOM 6091 N N . LYS B 1 315 ? 44.679 5.839 13.236 1.00 23.85 599 LYS B N 1
ATOM 6092 C CA . LYS B 1 315 ? 44.011 6.768 14.159 1.00 24.47 599 LYS B CA 1
ATOM 6093 C C . LYS B 1 315 ? 43.167 6.016 15.182 1.00 23.42 599 LYS B C 1
ATOM 6094 O O . LYS B 1 315 ? 43.166 6.347 16.375 1.00 23.56 599 LYS B O 1
ATOM 6100 N N . THR B 1 316 ? 42.412 5.037 14.697 1.00 22.50 600 THR B N 1
ATOM 6101 C CA . THR B 1 316 ? 41.546 4.255 15.578 1.00 21.71 600 THR B CA 1
ATOM 6102 C C . THR B 1 316 ? 41.849 2.790 15.354 1.00 20.73 600 THR B C 1
ATOM 6103 O O . THR B 1 316 ? 42.214 2.385 14.246 1.00 21.04 600 THR B O 1
ATOM 6107 N N . TRP B 1 317 ? 41.660 1.988 16.402 1.00 19.27 601 TRP B N 1
ATOM 6108 C CA . TRP B 1 317 ? 42.022 0.569 16.367 1.00 18.82 601 TRP B CA 1
ATOM 6109 C C . TRP B 1 317 ? 40.852 -0.297 16.802 1.00 18.18 601 TRP B C 1
ATOM 6110 O O . TRP B 1 317 ? 40.014 0.148 17.604 1.00 17.91 601 TRP B O 1
ATOM 6121 N N . HIS B 1 318 ? 40.776 -1.510 16.258 1.00 17.13 602 HIS B N 1
ATOM 6122 C CA . HIS B 1 318 ? 39.704 -2.436 16.595 1.00 17.70 602 HIS B CA 1
ATOM 6123 C C . HIS B 1 318 ? 40.272 -3.824 16.787 1.00 16.87 602 HIS B C 1
ATOM 6124 O O . HIS B 1 318 ? 41.271 -4.153 16.178 1.00 16.84 602 HIS B O 1
ATOM 6131 N N . ALA B 1 319 ? 39.642 -4.619 17.641 1.00 16.73 603 ALA B N 1
ATOM 6132 C CA . ALA B 1 319 ? 40.036 -6.008 17.798 1.00 15.71 603 ALA B CA 1
ATOM 6133 C C . ALA B 1 319 ? 39.245 -6.883 16.849 1.00 15.86 603 ALA B C 1
ATOM 6134 O O . ALA B 1 319 ? 38.010 -6.803 16.796 1.00 15.51 603 ALA B O 1
ATOM 6136 N N . GLY B 1 320 ? 39.956 -7.734 16.113 1.00 15.37 604 GLY B N 1
ATOM 6137 C CA . GLY B 1 320 ? 39.313 -8.824 15.367 1.00 15.73 604 GLY B CA 1
ATOM 6138 C C . GLY B 1 320 ? 38.902 -9.901 16.360 1.00 16.25 604 GLY B C 1
ATOM 6139 O O . GLY B 1 320 ? 39.160 -9.755 17.563 1.00 16.74 604 GLY B O 1
ATOM 6140 N N . GLU B 1 321 ? 38.219 -10.946 15.880 1.00 15.76 605 GLU B N 1
ATOM 6141 C CA . GLU B 1 321 ? 37.881 -12.117 16.702 1.00 16.66 605 GLU B CA 1
ATOM 6142 C C . GLU B 1 321 ? 39.107 -12.992 16.885 1.00 16.46 605 GLU B C 1
ATOM 6143 O O . GLU B 1 321 ? 40.021 -12.935 16.077 1.00 16.80 605 GLU B O 1
ATOM 6149 N N . ALA B 1 322 ? 39.112 -13.817 17.929 1.00 15.70 606 ALA B N 1
ATOM 6150 C CA . ALA B 1 322 ? 40.214 -14.762 18.130 1.00 15.89 606 ALA B CA 1
ATOM 6151 C C . ALA B 1 322 ? 40.043 -15.933 17.171 1.00 15.65 606 ALA B C 1
ATOM 6152 O O . ALA B 1 322 ? 38.927 -16.326 16.847 1.00 15.17 606 ALA B O 1
ATOM 6154 N N . VAL B 1 323 ? 41.161 -16.502 16.761 1.00 15.93 607 VAL B N 1
ATOM 6155 C CA . VAL B 1 323 ? 41.141 -17.789 16.066 1.00 15.98 607 VAL B CA 1
ATOM 6156 C C . VAL B 1 323 ? 40.374 -18.812 16.893 1.00 16.52 607 VAL B C 1
ATOM 6157 O O . VAL B 1 323 ? 39.611 -19.638 16.351 1.00 16.85 607 VAL B O 1
ATOM 6161 N N . ASN B 1 324 ? 40.518 -18.717 18.213 1.00 15.89 608 ASN B N 1
ATOM 6162 C CA . ASN B 1 324 ? 39.855 -19.637 19.134 1.00 15.63 608 ASN B CA 1
ATOM 6163 C C . ASN B 1 324 ? 38.372 -19.392 19.400 1.00 15.06 608 ASN B C 1
ATOM 6164 O O . ASN B 1 324 ? 37.754 -20.180 20.112 1.00 16.01 608 ASN B O 1
ATOM 6169 N N . ASP B 1 325 ? 37.795 -18.323 18.846 1.00 14.56 609 ASP B N 1
ATOM 6170 C CA . ASP B 1 325 ? 36.374 -18.000 19.103 1.00 15.03 609 ASP B CA 1
ATOM 6171 C C . ASP B 1 325 ? 35.417 -18.895 18.302 1.00 15.87 609 ASP B C 1
ATOM 6172 O O . ASP B 1 325 ? 35.390 -18.845 17.071 1.00 16.50 609 ASP B O 1
ATOM 6177 N N . ASN B 1 326 ? 34.638 -19.687 19.016 1.00 15.92 610 ASN B N 1
ATOM 6178 C CA . ASN B 1 326 ? 33.699 -20.627 18.405 1.00 17.86 610 ASN B CA 1
ATOM 6179 C C . ASN B 1 326 ? 34.435 -21.671 17.552 1.00 18.89 610 ASN B C 1
ATOM 6180 O O . ASN B 1 326 ? 33.946 -22.104 16.500 1.00 19.77 610 ASN B O 1
ATOM 6185 N N . ARG B 1 327 ? 35.615 -22.066 18.027 1.00 19.94 611 ARG B N 1
ATOM 6186 C CA . ARG B 1 327 ? 36.464 -23.039 17.341 1.00 20.95 611 ARG B CA 1
ATOM 6187 C C . ARG B 1 327 ? 36.156 -24.408 17.920 1.00 21.55 611 ARG B C 1
ATOM 6188 O O . ARG B 1 327 ? 35.910 -24.550 19.119 1.00 20.99 611 ARG B O 1
ATOM 6196 N N . GLN B 1 328 ? 36.140 -25.420 17.054 1.00 22.81 612 GLN B N 1
ATOM 6197 C CA . GLN B 1 328 ? 35.837 -26.773 17.475 1.00 24.36 612 GLN B CA 1
ATOM 6198 C C . GLN B 1 328 ? 37.145 -27.498 17.791 1.00 25.23 612 GLN B C 1
ATOM 6199 O O . GLN B 1 328 ? 38.038 -27.562 16.947 1.00 25.06 612 GLN B O 1
ATOM 6205 N N . VAL B 1 329 ? 37.236 -28.026 19.007 1.00 26.48 613 VAL B N 1
ATOM 6206 C CA . VAL B 1 329 ? 38.418 -28.712 19.516 1.00 28.34 613 VAL B CA 1
ATOM 6207 C C . VAL B 1 329 ? 37.983 -30.028 20.173 1.00 29.44 613 VAL B C 1
ATOM 6208 O O . VAL B 1 329 ? 37.185 -30.046 21.121 1.00 29.40 613 VAL B O 1
ATOM 6212 N N . ASP B 1 330 ? 38.511 -31.134 19.648 1.00 31.25 614 ASP B N 1
ATOM 6213 C CA . ASP B 1 330 ? 38.154 -32.484 20.106 1.00 32.25 614 ASP B CA 1
ATOM 6214 C C . ASP B 1 330 ? 36.648 -32.634 20.303 1.00 31.92 614 ASP B C 1
ATOM 6215 O O . ASP B 1 330 ? 36.175 -33.154 21.322 1.00 32.80 614 ASP B O 1
ATOM 6220 N N . GLY B 1 331 ? 35.903 -32.140 19.320 1.00 31.62 615 GLY B N 1
ATOM 6221 C CA . GLY B 1 331 ? 34.456 -32.337 19.263 1.00 30.84 615 GLY B CA 1
ATOM 6222 C C . GLY B 1 331 ? 33.627 -31.366 20.074 1.00 30.37 615 GLY B C 1
ATOM 6223 O O . GLY B 1 331 ? 32.421 -31.545 20.207 1.00 30.54 615 GLY B O 1
ATOM 6224 N N . GLN B 1 332 ? 34.260 -30.341 20.637 1.00 29.28 616 GLN B N 1
ATOM 6225 C CA . GLN B 1 332 ? 33.510 -29.354 21.417 1.00 28.60 616 GLN B CA 1
ATOM 6226 C C . GLN B 1 332 ? 34.007 -27.948 21.163 1.00 26.87 616 GLN B C 1
ATOM 6227 O O . GLN B 1 332 ? 35.202 -27.734 20.894 1.00 27.04 616 GLN B O 1
ATOM 6233 N N . LYS B 1 333 ? 33.084 -26.997 21.249 1.00 24.57 617 LYS B N 1
ATOM 6234 C CA . LYS B 1 333 ? 33.404 -25.611 20.963 1.00 22.71 617 LYS B CA 1
ATOM 6235 C C . LYS B 1 333 ? 34.154 -24.977 22.128 1.00 21.24 617 LYS B C 1
ATOM 6236 O O . LYS B 1 333 ? 33.950 -25.344 23.294 1.00 20.63 617 LYS B O 1
ATOM 6242 N N . ILE B 1 334 ? 35.034 -24.042 21.788 1.00 18.88 618 ILE B N 1
ATOM 6243 C CA . ILE B 1 334 ? 35.696 -23.173 22.794 1.00 16.80 618 ILE B CA 1
ATOM 6244 C C . ILE B 1 334 ? 35.489 -21.714 22.386 1.00 15.50 618 ILE B C 1
ATOM 6245 O O . ILE B 1 334 ? 35.087 -21.438 21.264 1.00 15.01 618 ILE B O 1
ATOM 6250 N N . HIS B 1 335 ? 35.764 -20.795 23.315 1.00 14.15 619 HIS B N 1
ATOM 6251 C CA . HIS B 1 335 ? 35.782 -19.364 23.030 1.00 13.91 619 HIS B CA 1
ATOM 6252 C C . HIS B 1 335 ? 36.977 -18.808 23.783 1.00 13.34 619 HIS B C 1
ATOM 6253 O O . HIS B 1 335 ? 37.289 -19.279 24.868 1.00 14.15 619 HIS B O 1
ATOM 6260 N N . SER B 1 336 ? 37.638 -17.798 23.219 1.00 12.55 620 SER B N 1
ATOM 6261 C CA . SER B 1 336 ? 38.864 -17.301 23.843 1.00 12.18 620 SER B CA 1
ATOM 6262 C C . SER B 1 336 ? 38.592 -16.770 25.247 1.00 12.14 620 SER B C 1
ATOM 6263 O O . SER B 1 336 ? 39.502 -16.736 26.073 1.00 12.25 620 SER B O 1
ATOM 6266 N N . SER B 1 337 ? 37.353 -16.330 25.499 1.00 11.24 621 SER B N 1
ATOM 6267 C CA . SER B 1 337 ? 37.031 -15.701 26.799 1.00 12.28 621 SER B CA 1
ATOM 6268 C C . SER B 1 337 ? 36.785 -16.694 27.921 1.00 11.79 621 SER B C 1
ATOM 6269 O O . SER B 1 337 ? 36.743 -16.316 29.104 1.00 11.47 621 SER B O 1
ATOM 6272 N N . THR B 1 338 ? 36.579 -17.966 27.549 1.00 12.27 622 THR B N 1
ATOM 6273 C CA . THR B 1 338 ? 36.183 -18.991 28.528 1.00 13.05 622 THR B CA 1
ATOM 6274 C C . THR B 1 338 ? 37.009 -20.265 28.467 1.00 13.32 622 THR B C 1
ATOM 6275 O O . THR B 1 338 ? 36.870 -21.131 29.345 1.00 13.45 622 THR B O 1
ATOM 6279 N N . MET B 1 339 ? 37.883 -20.386 27.478 1.00 13.71 623 MET B N 1
ATOM 6280 C CA . MET B 1 339 ? 38.577 -21.659 27.260 1.00 14.63 623 MET B CA 1
ATOM 6281 C C . MET B 1 339 ? 39.545 -21.975 28.390 1.00 15.51 623 MET B C 1
ATOM 6282 O O . MET B 1 339 ? 40.077 -21.079 29.044 1.00 14.38 623 MET B O 1
ATOM 6287 N N . ASN B 1 340 ? 39.781 -23.268 28.576 1.00 15.17 624 ASN B N 1
ATOM 6288 C CA . ASN B 1 340 ? 40.799 -23.753 29.491 1.00 16.70 624 ASN B CA 1
ATOM 6289 C C . ASN B 1 340 ? 41.351 -25.036 28.880 1.00 17.46 624 ASN B C 1
ATOM 6290 O O . ASN B 1 340 ? 40.953 -26.157 29.246 1.00 17.62 624 ASN B O 1
ATOM 6295 N N . ASN B 1 341 ? 42.241 -24.847 27.917 1.00 18.00 625 ASN B N 1
ATOM 6296 C CA . ASN B 1 341 ? 42.732 -25.934 27.091 1.00 18.90 625 ASN B CA 1
ATOM 6297 C C . ASN B 1 341 ? 44.134 -25.597 26.646 1.00 19.00 625 ASN B C 1
ATOM 6298 O O . ASN B 1 341 ? 44.335 -24.841 25.687 1.00 18.58 625 ASN B O 1
ATOM 6303 N N A ARG B 1 342 ? 45.109 -26.153 27.357 0.60 19.48 626 ARG B N 1
ATOM 6304 N N B ARG B 1 342 ? 45.119 -26.148 27.352 0.40 19.47 626 ARG B N 1
ATOM 6305 C CA A ARG B 1 342 ? 46.507 -25.850 27.124 0.60 19.99 626 ARG B CA 1
ATOM 6306 C CA B ARG B 1 342 ? 46.516 -25.809 27.111 0.40 19.98 626 ARG B CA 1
ATOM 6307 C C A ARG B 1 342 ? 46.894 -26.073 25.667 0.60 20.22 626 ARG B C 1
ATOM 6308 C C B ARG B 1 342 ? 46.932 -26.085 25.666 0.40 20.26 626 ARG B C 1
ATOM 6309 O O A ARG B 1 342 ? 47.533 -25.214 25.059 0.60 19.59 626 ARG B O 1
ATOM 6310 O O B ARG B 1 342 ? 47.620 -25.263 25.057 0.40 19.78 626 ARG B O 1
ATOM 6325 N N . ARG B 1 343 ? 46.503 -27.230 25.124 1.00 20.53 627 ARG B N 1
ATOM 6326 C CA . ARG B 1 343 ? 46.882 -27.632 23.766 1.00 21.98 627 ARG B CA 1
ATOM 6327 C C . ARG B 1 343 ? 46.250 -26.798 22.644 1.00 20.42 627 ARG B C 1
ATOM 6328 O O . ARG B 1 343 ? 46.802 -26.743 21.531 1.00 20.81 627 ARG B O 1
ATOM 6336 N N . ALA B 1 344 ? 45.091 -26.185 22.925 1.00 19.28 628 ALA B N 1
ATOM 6337 C CA . ALA B 1 344 ? 44.346 -25.349 21.962 1.00 18.36 628 ALA B CA 1
ATOM 6338 C C . ALA B 1 344 ? 44.814 -23.891 21.932 1.00 17.70 628 ALA B C 1
ATOM 6339 O O . ALA B 1 344 ? 44.287 -23.071 21.159 1.00 17.48 628 ALA B O 1
ATOM 6341 N N . GLN B 1 345 ? 45.797 -23.573 22.762 1.00 16.85 629 GLN B N 1
ATOM 6342 C CA . GLN B 1 345 ? 46.311 -22.199 22.810 1.00 16.83 629 GLN B CA 1
ATOM 6343 C C . GLN B 1 345 ? 47.052 -21.850 21.547 1.00 16.95 629 GLN B C 1
ATOM 6344 O O . GLN B 1 345 ? 47.619 -22.720 20.868 1.00 17.15 629 GLN B O 1
ATOM 6350 N N . ASN B 1 346 ? 47.044 -20.571 21.220 1.00 16.10 630 ASN B N 1
ATOM 6351 C CA . ASN B 1 346 ? 47.916 -20.049 20.188 1.00 15.69 630 ASN B CA 1
ATOM 6352 C C . ASN B 1 346 ? 48.297 -18.681 20.660 1.00 16.88 630 ASN B C 1
ATOM 6353 O O . ASN B 1 346 ? 47.476 -17.991 21.261 1.00 16.20 630 ASN B O 1
ATOM 6358 N N . THR B 1 347 ? 49.542 -18.293 20.428 1.00 16.58 631 THR B N 1
ATOM 6359 C CA . THR B 1 347 ? 50.064 -17.167 21.194 1.00 17.49 631 THR B CA 1
ATOM 6360 C C . THR B 1 347 ? 50.547 -16.056 20.261 1.00 17.10 631 THR B C 1
ATOM 6361 O O . THR B 1 347 ? 49.749 -15.521 19.486 1.00 17.18 631 THR B O 1
ATOM 6365 N N . GLU B 1 348 ? 51.831 -15.701 20.332 1.00 16.94 632 GLU B N 1
ATOM 6366 C CA . GLU B 1 348 ? 52.439 -14.790 19.393 1.00 17.91 632 GLU B CA 1
ATOM 6367 C C . GLU B 1 348 ? 52.277 -15.350 17.986 1.00 18.27 632 GLU B C 1
ATOM 6368 O O . GLU B 1 348 ? 52.340 -16.553 17.786 1.00 19.42 632 GLU B O 1
ATOM 6374 N N . SER B 1 349 ? 52.022 -14.475 17.025 1.00 18.52 633 SER B N 1
ATOM 6375 C CA . SER B 1 349 ? 51.845 -14.932 15.654 1.00 19.20 633 SER B CA 1
ATOM 6376 C C . SER B 1 349 ? 52.413 -13.928 14.692 1.00 19.33 633 SER B C 1
ATOM 6377 O O . SER B 1 349 ? 52.748 -12.795 15.071 1.00 19.41 633 SER B O 1
ATOM 6380 N N . THR B 1 350 ? 52.521 -14.348 13.440 1.00 19.63 634 THR B N 1
ATOM 6381 C CA . THR B 1 350 ? 52.953 -13.480 12.367 1.00 19.58 634 THR B CA 1
ATOM 6382 C C . THR B 1 350 ? 51.911 -13.582 11.253 1.00 19.52 634 THR B C 1
ATOM 6383 O O . THR B 1 350 ? 51.348 -14.658 11.016 1.00 19.43 634 THR B O 1
ATOM 6387 N N . VAL B 1 351 ? 51.659 -12.456 10.592 1.00 20.01 635 VAL B N 1
ATOM 6388 C CA . VAL B 1 351 ? 50.500 -12.330 9.691 1.00 20.35 635 VAL B CA 1
ATOM 6389 C C . VAL B 1 351 ? 50.923 -11.994 8.255 1.00 21.69 635 VAL B C 1
ATOM 6390 O O . VAL B 1 351 ? 51.772 -11.109 8.034 1.00 21.81 635 VAL B O 1
ATOM 6394 N N . VAL B 1 352 ? 50.311 -12.686 7.286 1.00 22.41 636 VAL B N 1
ATOM 6395 C CA . VAL B 1 352 ? 50.632 -12.485 5.862 1.00 23.31 636 VAL B CA 1
ATOM 6396 C C . VAL B 1 352 ? 49.349 -12.444 5.034 1.00 23.47 636 VAL B C 1
ATOM 6397 O O . VAL B 1 352 ? 48.464 -13.273 5.252 1.00 23.66 636 VAL B O 1
ATOM 6401 N N . GLN B 1 353 ? 49.227 -11.470 4.124 1.00 24.30 637 GLN B N 1
ATOM 6402 C CA . GLN B 1 353 ? 48.122 -11.487 3.150 1.00 24.31 637 GLN B CA 1
ATOM 6403 C C . GLN B 1 353 ? 48.591 -12.084 1.835 1.00 25.66 637 GLN B C 1
ATOM 6404 O O . GLN B 1 353 ? 49.680 -11.753 1.349 1.00 25.93 637 GLN B O 1
ATOM 6410 N N . LEU B 1 354 ? 47.750 -12.945 1.275 1.00 26.10 638 LEU B N 1
ATOM 6411 C CA . LEU B 1 354 ? 48.008 -13.561 -0.021 1.00 27.13 638 LEU B CA 1
ATOM 6412 C C . LEU B 1 354 ? 47.460 -12.707 -1.160 1.00 27.70 638 LEU B C 1
ATOM 6413 O O . LEU B 1 354 ? 46.680 -11.763 -0.954 1.00 27.02 638 LEU B O 1
ATOM 6418 N N . ASN B 1 355 ? 47.895 -13.036 -2.375 1.00 28.70 639 ASN B N 1
ATOM 6419 C CA . ASN B 1 355 ? 47.385 -12.372 -3.559 1.00 29.61 639 ASN B CA 1
ATOM 6420 C C . ASN B 1 355 ? 45.883 -12.620 -3.764 1.00 29.62 639 ASN B C 1
ATOM 6421 O O . ASN B 1 355 ? 45.185 -11.747 -4.268 1.00 30.72 639 ASN B O 1
ATOM 6426 N N . ASN B 1 356 ? 45.393 -13.798 -3.368 1.00 29.97 640 ASN B N 1
ATOM 6427 C CA . ASN B 1 356 ? 43.947 -14.072 -3.427 1.00 29.35 640 ASN B CA 1
ATOM 6428 C C . ASN B 1 356 ? 43.123 -13.342 -2.341 1.00 29.22 640 ASN B C 1
ATOM 6429 O O . ASN B 1 356 ? 41.901 -13.464 -2.302 1.00 29.50 640 ASN B O 1
ATOM 6434 N N . GLY B 1 357 ? 43.799 -12.577 -1.486 1.00 27.81 641 GLY B N 1
ATOM 6435 C CA . GLY B 1 357 ? 43.141 -11.722 -0.486 1.00 27.05 641 GLY B CA 1
ATOM 6436 C C . GLY B 1 357 ? 43.051 -12.331 0.911 1.00 26.33 641 GLY B C 1
ATOM 6437 O O . GLY B 1 357 ? 42.729 -11.623 1.894 1.00 26.12 641 GLY B O 1
ATOM 6438 N N . ASP B 1 358 ? 43.300 -13.636 1.002 1.00 25.63 642 ASP B N 1
ATOM 6439 C CA . ASP B 1 358 ? 43.234 -14.335 2.282 1.00 24.81 642 ASP B CA 1
ATOM 6440 C C . ASP B 1 358 ? 44.339 -13.828 3.179 1.00 24.15 642 ASP B C 1
ATOM 6441 O O . ASP B 1 358 ? 45.394 -13.388 2.706 1.00 23.80 642 ASP B O 1
ATOM 6446 N N . VAL B 1 359 ? 44.067 -13.866 4.478 1.00 23.02 643 VAL B N 1
ATOM 6447 C CA . VAL B 1 359 ? 45.071 -13.553 5.471 1.00 22.23 643 VAL B CA 1
ATOM 6448 C C . VAL B 1 359 ? 45.413 -14.834 6.204 1.00 22.08 643 VAL B C 1
ATOM 6449 O O . VAL B 1 359 ? 44.530 -15.559 6.674 1.00 22.55 643 VAL B O 1
ATOM 6453 N N . LYS B 1 360 ? 46.710 -15.129 6.270 1.00 21.92 644 LYS B N 1
ATOM 6454 C CA . LYS B 1 360 ? 47.208 -16.291 6.978 1.00 21.37 644 LYS B CA 1
ATOM 6455 C C . LYS B 1 360 ? 47.855 -15.815 8.266 1.00 21.16 644 LYS B C 1
ATOM 6456 O O . LYS B 1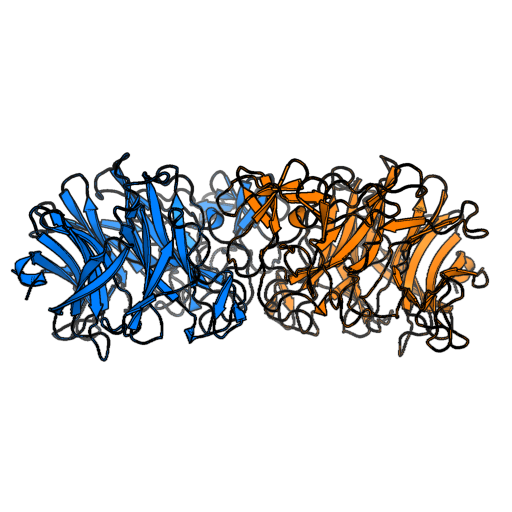 360 ? 48.606 -14.834 8.255 1.00 21.16 644 LYS B O 1
ATOM 6462 N N . LEU B 1 361 ? 47.568 -16.537 9.348 1.00 19.95 645 LEU B N 1
ATOM 6463 C CA . LEU B 1 361 ? 48.120 -16.207 10.663 1.00 18.79 645 LEU B CA 1
ATOM 6464 C C . LEU B 1 361 ? 48.881 -17.424 11.164 1.00 18.67 645 LEU B C 1
ATOM 6465 O O . LEU B 1 361 ? 48.285 -18.448 11.476 1.00 18.87 645 LEU B O 1
ATOM 6470 N N . PHE B 1 362 ? 50.210 -17.302 11.211 1.00 18.73 646 PHE B N 1
ATOM 6471 C CA . PHE B 1 362 ? 51.085 -18.370 11.642 1.00 18.62 646 PHE B CA 1
ATOM 6472 C C . PHE B 1 362 ? 51.285 -18.198 13.127 1.00 18.56 646 PHE B C 1
ATOM 6473 O O . PHE B 1 362 ? 51.821 -17.185 13.542 1.00 18.66 646 PHE B O 1
ATOM 6481 N N . MET B 1 363 ? 50.876 -19.192 13.904 1.00 18.47 647 MET B N 1
ATOM 6482 C CA . MET B 1 363 ? 50.712 -19.030 15.371 1.00 18.91 647 MET B CA 1
ATOM 6483 C C . MET B 1 363 ? 51.618 -19.926 16.172 1.00 18.94 647 MET B C 1
ATOM 6484 O O . MET B 1 363 ? 51.621 -21.148 16.005 1.00 18.90 647 MET B O 1
ATOM 6489 N N . ARG B 1 364 ? 52.402 -19.318 17.054 1.00 18.55 648 ARG B N 1
ATOM 6490 C CA . ARG B 1 364 ? 53.138 -20.079 18.066 1.00 18.50 648 ARG B CA 1
ATOM 6491 C C . ARG B 1 364 ? 52.185 -20.930 18.885 1.00 18.85 648 ARG B C 1
ATOM 6492 O O . ARG B 1 364 ? 51.177 -20.432 19.424 1.00 18.58 648 ARG B O 1
ATOM 6500 N N . GLY B 1 365 ? 52.486 -22.221 18.985 1.00 19.34 649 GLY B N 1
ATOM 6501 C CA . GLY B 1 365 ? 51.625 -23.132 19.721 1.00 20.86 649 GLY B CA 1
ATOM 6502 C C . GLY B 1 365 ? 52.332 -24.354 20.269 1.00 21.58 649 GLY B C 1
ATOM 6503 O O . GLY B 1 365 ? 53.561 -24.410 20.303 1.00 22.49 649 GLY B O 1
ATOM 6504 N N . LEU B 1 366 ? 51.539 -25.338 20.663 1.00 22.32 650 LEU B N 1
ATOM 6505 C CA . LEU B 1 366 ? 52.037 -26.431 21.481 1.00 23.32 650 LEU B CA 1
ATOM 6506 C C . LEU B 1 366 ? 51.848 -27.793 20.806 1.00 24.06 650 LEU B C 1
ATOM 6507 O O . LEU B 1 366 ? 51.749 -28.810 21.488 1.00 25.19 650 LEU B O 1
ATOM 6512 N N . THR B 1 367 ? 51.792 -27.795 19.475 1.00 25.12 651 THR B N 1
ATOM 6513 C CA . THR B 1 367 ? 51.605 -29.044 18.716 1.00 26.86 651 THR B CA 1
ATOM 6514 C C . THR B 1 367 ? 52.934 -29.653 18.290 1.00 27.80 651 THR B C 1
ATOM 6515 O O . THR B 1 367 ? 52.991 -30.835 17.917 1.00 28.46 651 THR B O 1
ATOM 6519 N N . GLY B 1 368 ? 53.999 -28.852 18.333 1.00 28.30 652 GLY B N 1
ATOM 6520 C CA . GLY B 1 368 ? 55.303 -29.293 17.838 1.00 28.72 652 GLY B CA 1
ATOM 6521 C C . GLY B 1 368 ? 55.488 -29.016 16.361 1.00 29.23 652 GLY B C 1
ATOM 6522 O O . GLY B 1 368 ? 56.594 -29.160 15.834 1.00 29.39 652 GLY B O 1
ATOM 6523 N N . ASP B 1 369 ? 54.414 -28.613 15.679 1.00 28.83 653 ASP B N 1
ATOM 6524 C CA . ASP B 1 369 ? 54.514 -28.200 14.272 1.00 29.01 653 ASP B CA 1
ATOM 6525 C C . ASP B 1 369 ? 53.734 -26.923 13.973 1.00 28.10 653 ASP B C 1
ATOM 6526 O O . ASP B 1 369 ? 53.004 -26.415 14.838 1.00 27.54 653 ASP B O 1
ATOM 6531 N N . LEU B 1 370 ? 53.898 -26.418 12.752 1.00 27.50 654 LEU B N 1
ATOM 6532 C CA . LEU B 1 370 ? 53.408 -25.112 12.362 1.00 26.73 654 LEU B CA 1
ATOM 6533 C C . LEU B 1 370 ? 51.884 -25.057 12.270 1.00 26.69 654 LEU B C 1
ATOM 6534 O O . LEU B 1 370 ? 51.270 -25.825 11.536 1.00 26.65 654 LEU B O 1
ATOM 6539 N N . GLN B 1 371 ? 51.288 -24.138 13.030 1.00 25.41 655 GLN B N 1
ATOM 6540 C CA . GLN B 1 371 ? 49.842 -23.949 13.027 1.00 24.27 655 GLN B CA 1
ATOM 6541 C C . GLN B 1 371 ? 49.469 -22.686 12.289 1.00 23.62 655 GLN B C 1
ATOM 6542 O O . GLN B 1 371 ? 50.057 -21.637 12.539 1.00 22.90 655 GLN B O 1
ATOM 6548 N N . VAL B 1 372 ? 48.484 -22.785 11.389 1.00 22.63 656 VAL B N 1
ATOM 6549 C CA . VAL B 1 372 ? 48.109 -21.666 10.526 1.00 22.47 656 VAL B CA 1
ATOM 6550 C C . VAL B 1 372 ? 46.586 -21.478 10.478 1.00 22.51 656 VAL B C 1
ATOM 6551 O O . VAL B 1 372 ? 45.861 -22.417 10.183 1.00 21.22 656 VAL B O 1
ATOM 6555 N N . ALA B 1 373 ? 46.122 -20.259 10.776 1.00 22.24 657 ALA B N 1
ATOM 6556 C CA . ALA B 1 373 ? 44.711 -19.903 10.629 1.00 21.93 657 ALA B CA 1
ATOM 6557 C C . ALA B 1 373 ? 44.507 -19.050 9.367 1.00 22.43 657 ALA B C 1
ATOM 6558 O O . ALA B 1 373 ? 45.448 -18.397 8.883 1.00 21.94 657 ALA B O 1
ATOM 6560 N N . THR B 1 374 ? 43.279 -19.047 8.855 1.00 21.70 658 THR B N 1
ATOM 6561 C CA . THR B 1 374 ? 42.941 -18.285 7.664 1.00 22.50 658 THR B CA 1
ATOM 6562 C C . THR B 1 374 ? 41.725 -17.377 7.898 1.00 22.05 658 THR B C 1
ATOM 6563 O O . THR B 1 374 ? 40.732 -17.791 8.482 1.00 22.17 658 THR B O 1
ATOM 6567 N N . SER B 1 375 ? 41.837 -16.141 7.455 1.00 22.16 659 SER B N 1
ATOM 6568 C CA . SER B 1 375 ? 40.725 -15.207 7.476 1.00 22.76 659 SER B CA 1
ATOM 6569 C C . SER B 1 375 ? 40.405 -14.781 6.043 1.00 23.47 659 SER B C 1
ATOM 6570 O O . SER B 1 375 ? 41.309 -14.430 5.277 1.00 23.82 659 SER B O 1
ATOM 6573 N N . LYS B 1 376 ? 39.114 -14.771 5.718 1.00 24.38 660 LYS B N 1
ATOM 6574 C CA . LYS B 1 376 ? 38.632 -14.332 4.407 1.00 24.90 660 LYS B CA 1
ATOM 6575 C C . LYS B 1 376 ? 38.114 -12.898 4.428 1.00 25.14 660 LYS B C 1
ATOM 6576 O O . LYS B 1 376 ? 37.695 -12.363 3.397 1.00 25.04 660 LYS B O 1
ATOM 6582 N N . ASP B 1 377 ? 38.122 -12.273 5.604 1.00 24.00 661 ASP B N 1
ATOM 6583 C CA . ASP B 1 377 ? 37.530 -10.952 5.734 1.00 23.62 661 ASP B CA 1
ATOM 6584 C C . ASP B 1 377 ? 38.501 -9.930 6.301 1.00 23.08 661 ASP B C 1
ATOM 6585 O O . ASP B 1 377 ? 38.115 -9.011 7.040 1.00 22.77 661 ASP B O 1
ATOM 6590 N N . GLY B 1 378 ? 39.765 -10.081 5.933 1.00 22.13 662 GLY B N 1
ATOM 6591 C CA . GLY B 1 378 ? 40.772 -9.088 6.259 1.00 21.75 662 GLY B CA 1
ATOM 6592 C C . GLY B 1 378 ? 41.224 -9.146 7.703 1.00 21.09 662 GLY B C 1
ATOM 6593 O O . GLY B 1 378 ? 41.677 -8.145 8.242 1.00 20.89 662 GLY B O 1
ATOM 6594 N N . GLY B 1 379 ? 41.067 -10.312 8.323 1.00 21.04 663 GLY B N 1
ATOM 6595 C CA . GLY B 1 379 ? 41.622 -10.582 9.653 1.00 21.53 663 GLY B CA 1
ATOM 6596 C C . GLY B 1 379 ? 40.622 -10.514 10.783 1.00 21.86 663 GLY B C 1
ATOM 6597 O O . GLY B 1 379 ? 40.998 -10.687 11.945 1.00 21.23 663 GLY B O 1
ATOM 6598 N N . VAL B 1 380 ? 39.352 -10.272 10.451 1.00 21.09 664 VAL B N 1
ATOM 6599 C CA . VAL B 1 380 ? 38.320 -10.069 11.477 1.00 21.53 664 VAL B CA 1
ATOM 6600 C C . VAL B 1 380 ? 37.797 -11.380 12.070 1.00 21.66 664 VAL B C 1
ATOM 6601 O O . VAL B 1 380 ? 37.615 -11.485 13.296 1.00 21.49 664 VAL B O 1
ATOM 6605 N N . THR B 1 381 ? 37.556 -12.374 11.210 1.00 21.06 665 THR B N 1
ATOM 6606 C CA . THR B 1 381 ? 37.095 -13.679 11.650 1.00 22.17 665 THR B CA 1
ATOM 6607 C C . THR B 1 381 ? 37.946 -14.748 10.998 1.00 22.14 665 THR B C 1
ATOM 6608 O O . THR B 1 381 ? 38.581 -14.503 9.969 1.00 22.04 665 THR B O 1
ATOM 6612 N N . TRP B 1 382 ? 37.957 -15.933 11.582 1.00 22.54 666 TRP B N 1
ATOM 6613 C CA . TRP B 1 382 ? 38.872 -16.976 11.136 1.00 23.01 666 TRP B CA 1
ATOM 6614 C C . TRP B 1 382 ? 38.073 -18.201 10.758 1.00 24.71 666 TRP B C 1
ATOM 6615 O O . TRP B 1 382 ? 37.025 -18.457 11.332 1.00 24.51 666 TRP B O 1
ATOM 6626 N N . GLU B 1 383 ? 38.572 -18.955 9.782 1.00 26.41 667 GLU B N 1
ATOM 6627 C CA . GLU B 1 383 ? 37.951 -20.218 9.396 1.00 28.28 667 GLU B CA 1
ATOM 6628 C C . GLU B 1 383 ? 38.020 -21.229 10.518 1.00 28.85 667 GLU B C 1
ATOM 6629 O O . GLU B 1 383 ? 38.873 -21.140 11.405 1.00 28.50 667 GLU B O 1
ATOM 6635 N N . LYS B 1 384 ? 37.134 -22.216 10.454 1.00 29.83 668 LYS B N 1
ATOM 6636 C CA . LYS B 1 384 ? 36.963 -23.165 11.540 1.00 31.36 668 LYS B CA 1
ATOM 6637 C C . LYS B 1 384 ? 38.172 -24.081 11.733 1.00 31.24 668 LYS B C 1
ATOM 6638 O O . LYS B 1 384 ? 38.463 -24.497 12.852 1.00 31.93 668 LYS B O 1
ATOM 6644 N N . ASP B 1 385 ? 38.882 -24.395 10.659 1.00 31.14 669 ASP B N 1
ATOM 6645 C CA . ASP B 1 385 ? 40.052 -25.245 10.823 1.00 31.03 669 ASP B CA 1
ATOM 6646 C C . ASP B 1 385 ? 41.365 -24.485 10.966 1.00 29.89 669 ASP B C 1
ATOM 6647 O O . ASP B 1 385 ? 41.651 -23.558 10.208 1.00 29.74 669 ASP B O 1
ATOM 6652 N N . ILE B 1 386 ? 42.157 -24.892 11.945 1.00 29.14 670 ILE B N 1
ATOM 6653 C CA . ILE B 1 386 ? 43.568 -24.512 11.994 1.00 29.09 670 ILE B CA 1
ATOM 6654 C C . ILE B 1 386 ? 44.367 -25.576 11.242 1.00 29.97 670 ILE B C 1
ATOM 6655 O O . ILE B 1 386 ? 44.289 -26.756 11.583 1.00 30.10 670 ILE B O 1
ATOM 6660 N N . LYS B 1 387 ? 45.127 -25.148 10.240 1.00 30.89 671 LYS B N 1
ATOM 6661 C CA . LYS B 1 387 ? 45.966 -26.061 9.450 1.00 32.04 671 LYS B CA 1
ATOM 6662 C C . LYS B 1 387 ? 47.277 -26.330 10.178 1.00 32.07 671 LYS B C 1
ATOM 6663 O O . LYS B 1 387 ? 47.893 -25.404 10.703 1.00 32.30 671 LYS B O 1
ATOM 6669 N N . ARG B 1 388 ? 47.692 -27.593 10.215 1.00 32.44 672 ARG B N 1
ATOM 6670 C CA . ARG B 1 388 ? 49.009 -27.964 10.739 1.00 32.71 672 ARG B CA 1
ATOM 6671 C C . ARG B 1 388 ? 49.927 -28.440 9.612 1.00 33.20 672 ARG B C 1
ATOM 6672 O O . ARG B 1 388 ? 49.532 -29.276 8.789 1.00 32.42 672 ARG B O 1
ATOM 6680 N N . TYR B 1 389 ? 51.133 -27.879 9.565 1.00 33.16 673 TYR B N 1
ATOM 6681 C CA . TYR B 1 389 ? 52.130 -28.276 8.572 1.00 33.75 673 TYR B CA 1
ATOM 6682 C C . TYR B 1 389 ? 53.294 -29.008 9.251 1.00 34.05 673 TYR B C 1
ATOM 6683 O O . TYR B 1 389 ? 54.174 -28.357 9.818 1.00 34.02 673 TYR B O 1
ATOM 6692 N N . PRO B 1 390 ? 53.299 -30.360 9.205 1.00 34.66 674 PRO B N 1
ATOM 6693 C CA . PRO B 1 390 ? 54.379 -31.159 9.821 1.00 34.84 674 PRO B CA 1
ATOM 6694 C C . PRO B 1 390 ? 55.756 -30.918 9.192 1.00 34.76 674 PRO B C 1
ATOM 6695 O O . PRO B 1 390 ? 56.768 -31.282 9.784 1.00 35.14 674 PRO B O 1
ATOM 6699 N N . GLN B 1 391 ? 55.782 -30.298 8.015 1.00 34.45 675 GLN B N 1
ATOM 6700 C CA . GLN B 1 391 ? 57.022 -29.941 7.332 1.00 34.43 675 GLN B CA 1
ATOM 6701 C C . GLN B 1 391 ? 57.824 -28.875 8.081 1.00 34.01 675 GLN B C 1
ATOM 6702 O O . GLN B 1 391 ? 59.036 -28.750 7.884 1.00 33.54 675 GLN B O 1
ATOM 6708 N N . VAL B 1 392 ? 57.142 -28.097 8.922 1.00 32.99 676 VAL B N 1
ATOM 6709 C CA . VAL B 1 392 ? 57.784 -27.030 9.678 1.00 32.03 676 VAL B CA 1
ATOM 6710 C C . VAL B 1 392 ? 57.587 -27.293 11.175 1.00 31.69 676 VAL B C 1
ATOM 6711 O O . VAL B 1 392 ? 56.453 -27.322 11.671 1.00 31.46 676 VAL B O 1
ATOM 6715 N N . LYS B 1 393 ? 58.690 -27.516 11.884 1.00 30.75 677 LYS B N 1
ATOM 6716 C CA . LYS B 1 393 ? 58.643 -27.705 13.330 1.00 30.23 677 LYS B CA 1
ATOM 6717 C C . LYS B 1 393 ? 58.391 -26.368 14.019 1.00 28.71 677 LYS B C 1
ATOM 6718 O O . LYS B 1 393 ? 58.790 -25.317 13.519 1.00 28.43 677 LYS B O 1
ATOM 6724 N N . ASP B 1 394 ? 57.713 -26.430 15.156 1.00 27.80 678 ASP B N 1
ATOM 6725 C CA . ASP B 1 394 ? 57.522 -25.254 16.011 1.00 27.60 678 ASP B CA 1
ATOM 6726 C C . ASP B 1 394 ? 57.858 -25.676 17.421 1.00 26.35 678 ASP B C 1
ATOM 6727 O O . ASP B 1 394 ? 57.178 -26.507 17.998 1.00 27.26 678 ASP B O 1
ATOM 6732 N N . VAL B 1 395 ? 58.930 -25.122 17.979 1.00 26.47 679 VAL B N 1
ATOM 6733 C CA . VAL B 1 395 ? 59.362 -25.549 19.313 1.00 25.85 679 VAL B CA 1
ATOM 6734 C C . VAL B 1 395 ? 58.776 -24.711 20.451 1.00 25.59 679 VAL B C 1
ATOM 6735 O O . VAL B 1 395 ? 59.304 -24.712 21.565 1.00 24.98 679 VAL B O 1
ATOM 6739 N N . TYR B 1 396 ? 57.667 -24.031 20.159 1.00 25.16 680 TYR B N 1
ATOM 6740 C CA . TYR B 1 396 ? 57.029 -23.077 21.079 1.00 24.32 680 TYR B CA 1
ATOM 6741 C C . TYR B 1 396 ? 57.911 -21.842 21.233 1.00 23.62 680 TYR B C 1
ATOM 6742 O O . TYR B 1 396 ? 58.511 -21.606 22.278 1.00 24.07 680 TYR B O 1
ATOM 6751 N N . VAL B 1 397 ? 57.976 -21.074 20.149 1.00 23.14 681 VAL B N 1
ATOM 6752 C CA . VAL B 1 397 ? 58.790 -19.865 20.058 1.00 22.63 681 VAL B CA 1
ATOM 6753 C C . VAL B 1 397 ? 58.257 -18.978 18.935 1.00 22.65 681 VAL B C 1
ATOM 6754 O O . VAL B 1 397 ? 57.652 -19.466 17.969 1.00 22.05 681 VAL B O 1
ATOM 6758 N N . GLN B 1 398 ? 58.449 -17.669 19.080 1.00 22.20 682 GLN B N 1
ATOM 6759 C CA . GLN B 1 398 ? 57.994 -16.701 18.097 1.00 22.23 682 GLN B CA 1
ATOM 6760 C C . GLN B 1 398 ? 58.588 -17.037 16.731 1.00 23.01 682 GLN B C 1
ATOM 6761 O O . GLN B 1 398 ? 59.656 -17.643 16.649 1.00 23.44 682 GLN B O 1
ATOM 6767 N N . MET B 1 399 ? 57.887 -16.641 15.675 1.00 23.27 683 MET B N 1
ATOM 6768 C CA . MET B 1 399 ? 58.388 -16.795 14.312 1.00 23.27 683 MET B CA 1
ATOM 6769 C C . MET B 1 399 ? 58.047 -15.543 13.518 1.00 23.62 683 MET B C 1
ATOM 6770 O O . MET B 1 399 ? 57.246 -14.707 13.968 1.00 22.87 683 MET B O 1
ATOM 6775 N N . SER B 1 400 ? 58.638 -15.391 12.340 1.00 23.23 684 SER B N 1
ATOM 6776 C CA . SER B 1 400 ? 58.204 -14.336 11.452 1.00 23.93 684 SER B CA 1
ATOM 6777 C C . SER B 1 400 ? 57.998 -14.914 10.060 1.00 24.51 684 SER B C 1
ATOM 6778 O O . SER B 1 400 ? 58.589 -15.943 9.722 1.00 24.62 684 SER B O 1
ATOM 6781 N N . ALA B 1 401 ? 57.167 -14.249 9.267 1.00 24.58 685 ALA B N 1
ATOM 6782 C CA . ALA B 1 401 ? 56.861 -14.724 7.909 1.00 24.68 685 ALA B CA 1
ATOM 6783 C C . ALA B 1 40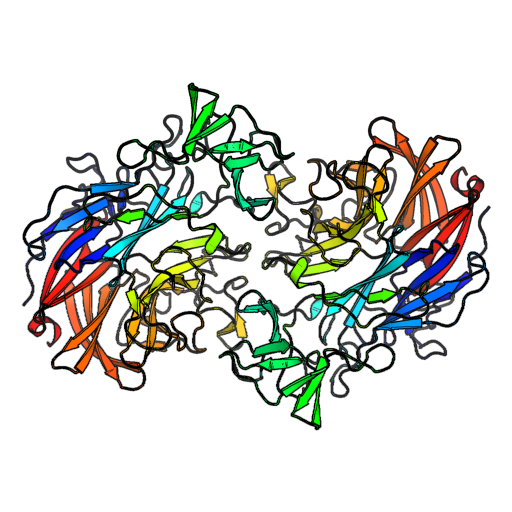1 ? 56.465 -13.552 7.048 1.00 25.22 685 ALA B C 1
ATOM 6784 O O . ALA B 1 401 ? 55.804 -12.602 7.514 1.00 24.15 685 ALA B O 1
ATOM 6786 N N . ILE B 1 402 ? 56.910 -13.586 5.791 1.00 25.47 686 ILE B N 1
ATOM 6787 C CA . ILE B 1 402 ? 56.625 -12.518 4.850 1.00 26.36 686 ILE B CA 1
ATOM 6788 C C . ILE B 1 402 ? 56.186 -13.063 3.495 1.00 27.49 686 ILE B C 1
ATOM 6789 O O . ILE B 1 402 ? 56.586 -14.150 3.085 1.00 27.24 686 ILE B O 1
ATOM 6794 N N . HIS B 1 403 ? 55.375 -12.270 2.816 1.00 28.68 687 HIS B N 1
ATOM 6795 C CA . HIS B 1 403 ? 54.991 -12.536 1.448 1.00 30.30 687 HIS B CA 1
ATOM 6796 C C . HIS B 1 403 ? 56.129 -12.096 0.527 1.00 31.07 687 HIS B C 1
ATOM 6797 O O . HIS B 1 403 ? 56.809 -11.099 0.787 1.00 31.00 687 HIS B O 1
ATOM 6804 N N . THR B 1 404 ? 56.321 -12.848 -0.551 1.00 32.55 688 THR B N 1
ATOM 6805 C CA . THR B 1 404 ? 57.289 -12.463 -1.567 1.00 33.69 688 THR B CA 1
ATOM 6806 C C . THR B 1 404 ? 56.882 -12.938 -2.961 1.00 34.42 688 THR B C 1
ATOM 6807 O O . THR B 1 404 ? 56.354 -14.042 -3.116 1.00 34.05 688 THR B O 1
ATOM 6811 N N . MET B 1 405 ? 57.124 -12.083 -3.952 1.00 35.59 689 MET B N 1
ATOM 6812 C CA . MET B 1 405 ? 56.959 -12.441 -5.362 1.00 36.88 689 MET B CA 1
ATOM 6813 C C . MET B 1 405 ? 58.331 -12.713 -5.971 1.00 38.35 689 MET B C 1
ATOM 6814 O O . MET B 1 405 ? 59.256 -11.910 -5.804 1.00 38.39 689 MET B O 1
ATOM 6819 N N . HIS B 1 406 ? 58.451 -13.838 -6.671 1.00 39.91 690 HIS B N 1
ATOM 6820 C CA . HIS B 1 406 ? 59.666 -14.175 -7.411 1.00 42.00 690 HIS B CA 1
ATOM 6821 C C . HIS B 1 406 ? 59.338 -14.786 -8.777 1.00 42.68 690 HIS B C 1
ATOM 6822 O O . HIS B 1 406 ? 58.960 -15.956 -8.868 1.00 43.25 690 HIS B O 1
ATOM 6829 N N . GLU B 1 407 ? 59.469 -13.967 -9.821 1.00 43.76 691 GLU B N 1
ATOM 6830 C CA . GLU B 1 407 ? 59.483 -14.420 -11.232 1.00 44.57 691 GLU B CA 1
ATOM 6831 C C . GLU B 1 407 ? 58.180 -14.887 -11.925 1.00 44.28 691 GLU B C 1
ATOM 6832 O O . GLU B 1 407 ? 58.169 -15.976 -12.502 1.00 44.85 691 GLU B O 1
ATOM 6838 N N . GLY B 1 408 ? 57.060 -14.175 -11.831 1.00 44.24 692 GLY B N 1
ATOM 6839 C CA . GLY B 1 408 ? 56.599 -13.470 -10.660 1.00 43.28 692 GLY B CA 1
ATOM 6840 C C . GLY B 1 408 ? 55.575 -14.459 -10.113 1.00 42.44 692 GLY B C 1
ATOM 6841 O O . GLY B 1 408 ? 54.386 -14.391 -10.440 1.00 42.86 692 GLY B O 1
ATOM 6842 N N . LYS B 1 409 ? 56.061 -15.425 -9.337 1.00 41.44 693 LYS B N 1
ATOM 6843 C CA . LYS B 1 409 ? 55.224 -16.408 -8.662 1.00 40.08 693 LYS B CA 1
ATOM 6844 C C . LYS B 1 409 ? 55.173 -16.047 -7.175 1.00 39.30 693 LYS B C 1
ATOM 6845 O O . LYS B 1 409 ? 56.111 -15.455 -6.640 1.00 38.98 693 LYS B O 1
ATOM 6851 N N . GLU B 1 410 ? 54.085 -16.424 -6.513 1.00 37.68 694 GLU B N 1
ATOM 6852 C CA . GLU B 1 410 ? 53.840 -16.025 -5.130 1.00 36.37 694 GLU B CA 1
ATOM 6853 C C . GLU B 1 410 ? 54.409 -17.020 -4.123 1.00 34.87 694 GLU B C 1
ATOM 6854 O O . GLU B 1 410 ? 54.135 -18.216 -4.203 1.00 34.14 694 GLU B O 1
ATOM 6860 N N . TYR B 1 411 ? 55.188 -16.508 -3.166 1.00 33.72 695 TYR B N 1
ATOM 6861 C CA . TYR B 1 411 ? 55.775 -17.329 -2.105 1.00 32.57 695 TYR B CA 1
ATOM 6862 C C . TYR B 1 411 ? 55.571 -16.750 -0.691 1.00 31.85 695 TYR B C 1
ATOM 6863 O O . TYR B 1 411 ? 55.301 -15.566 -0.529 1.00 30.98 695 TYR B O 1
ATOM 6872 N N . ILE B 1 412 ? 55.727 -17.611 0.308 1.00 30.92 696 ILE B N 1
ATOM 6873 C CA . ILE B 1 412 ? 55.952 -17.172 1.692 1.00 30.94 696 ILE B CA 1
ATOM 6874 C C . ILE B 1 412 ? 57.308 -17.661 2.214 1.00 30.41 696 ILE B C 1
ATOM 6875 O O . ILE B 1 412 ? 57.676 -18.815 2.019 1.00 31.08 696 ILE B O 1
ATOM 6880 N N . ILE B 1 413 ? 58.034 -16.768 2.883 1.00 29.94 697 ILE B N 1
ATOM 6881 C CA . ILE B 1 413 ? 59.246 -17.131 3.604 1.00 29.51 697 ILE B CA 1
ATOM 6882 C C . ILE B 1 413 ? 58.937 -17.063 5.104 1.00 29.18 697 ILE B C 1
ATOM 6883 O O . ILE B 1 413 ? 58.404 -16.066 5.566 1.00 28.70 697 ILE B O 1
ATOM 6888 N N . LEU B 1 414 ? 59.252 -18.126 5.838 1.00 29.18 698 LEU B N 1
ATOM 6889 C CA . LEU B 1 414 ? 59.014 -18.172 7.279 1.00 29.39 698 LEU B CA 1
ATOM 6890 C C . LEU B 1 414 ? 60.295 -18.597 7.982 1.00 30.04 698 LEU B C 1
ATOM 6891 O O . LEU B 1 414 ? 60.929 -19.573 7.573 1.00 30.03 698 LEU B O 1
ATOM 6896 N N . SER B 1 415 ? 60.663 -17.888 9.054 1.00 29.96 699 SER B N 1
ATOM 6897 C CA . SER B 1 415 ? 61.831 -18.271 9.846 1.00 29.78 699 SER B CA 1
ATOM 6898 C C . SER B 1 415 ? 61.481 -18.588 11.296 1.00 30.09 699 SER B C 1
ATOM 6899 O O . SER B 1 415 ? 60.713 -17.859 11.930 1.00 29.64 699 SER B O 1
ATOM 6902 N N . ASN B 1 416 ? 62.036 -19.688 11.797 1.00 30.09 700 ASN B N 1
ATOM 6903 C CA . ASN B 1 416 ? 61.997 -20.027 13.221 1.00 30.74 700 ASN B CA 1
ATOM 6904 C C . ASN B 1 416 ? 63.120 -21.005 13.587 1.00 31.24 700 ASN B C 1
ATOM 6905 O O . ASN B 1 416 ? 63.938 -21.365 12.726 1.00 31.29 700 ASN B O 1
ATOM 6910 N N . ALA B 1 417 ? 63.169 -21.409 14.852 1.00 31.33 701 ALA B N 1
ATOM 6911 C CA . ALA B 1 417 ? 64.089 -22.456 15.302 1.00 31.63 701 ALA B CA 1
ATOM 6912 C C . ALA B 1 417 ? 63.724 -23.803 14.698 1.00 31.40 701 ALA B C 1
ATOM 6913 O O . ALA B 1 417 ? 62.549 -24.192 14.679 1.00 30.67 701 ALA B O 1
ATOM 6915 N N . GLY B 1 418 ? 64.742 -24.508 14.208 1.00 31.30 702 GLY B N 1
ATOM 6916 C CA . GLY B 1 418 ? 64.577 -25.870 13.705 1.00 31.46 702 GLY B CA 1
ATOM 6917 C C . GLY B 1 418 ? 64.479 -26.878 14.826 1.00 31.42 702 GLY B C 1
ATOM 6918 O O . GLY B 1 418 ? 63.872 -27.938 14.667 1.00 32.32 702 GLY B O 1
ATOM 6919 N N . GLY B 1 419 ? 65.065 -26.557 15.973 1.00 31.33 703 GLY B N 1
ATOM 6920 C CA . GLY B 1 419 ? 64.955 -27.413 17.149 1.00 31.69 703 GLY B CA 1
ATOM 6921 C C . GLY B 1 419 ? 66.123 -28.388 17.279 1.00 32.16 703 GLY B C 1
ATOM 6922 O O . GLY B 1 419 ? 67.057 -28.328 16.472 1.00 32.15 703 GLY B O 1
ATOM 6923 N N . PRO B 1 420 ? 66.061 -29.311 18.260 1.00 32.79 704 PRO B N 1
ATOM 6924 C CA . PRO B 1 420 ? 64.937 -29.607 19.166 1.00 33.17 704 PRO B CA 1
ATOM 6925 C C . PRO B 1 420 ? 64.609 -28.519 20.191 1.00 33.51 704 PRO B C 1
ATOM 6926 O O . PRO B 1 420 ? 63.508 -28.512 20.742 1.00 33.96 704 PRO B O 1
ATOM 6930 N N . LYS B 1 421 ? 65.556 -27.633 20.470 1.00 32.92 705 LYS B N 1
ATOM 6931 C CA . LYS B 1 421 ? 65.293 -26.553 21.430 1.00 32.89 705 LYS B CA 1
ATOM 6932 C C . LYS B 1 421 ? 65.276 -25.235 20.686 1.00 31.64 705 LYS B C 1
ATOM 6933 O O . LYS B 1 421 ? 65.054 -25.201 19.475 1.00 30.63 705 LYS B O 1
ATOM 6939 N N . ARG B 1 422 ? 65.506 -24.136 21.392 1.00 31.03 706 ARG B N 1
ATOM 6940 C CA . ARG B 1 422 ? 65.603 -22.865 20.705 1.00 30.72 706 ARG B CA 1
ATOM 6941 C C . ARG B 1 422 ? 66.985 -22.754 20.084 1.00 31.44 706 ARG B C 1
ATOM 6942 O O . ARG B 1 422 ? 67.902 -22.125 20.636 1.00 30.45 706 ARG B O 1
ATOM 6950 N N . GLU B 1 423 ? 67.102 -23.390 18.917 1.00 32.18 707 GLU B N 1
ATOM 6951 C CA . GLU B 1 423 ? 68.373 -23.569 18.223 1.00 33.39 707 GLU B CA 1
ATOM 6952 C C . GLU B 1 423 ? 68.160 -23.895 16.756 1.00 33.60 707 GLU B C 1
ATOM 6953 O O . GLU B 1 423 ? 67.074 -24.352 16.356 1.00 33.39 707 GLU B O 1
ATOM 6959 N N . ASN B 1 424 ? 69.211 -23.653 15.973 1.00 33.87 708 ASN B N 1
ATOM 6960 C CA . ASN B 1 424 ? 69.255 -23.960 14.552 1.00 34.73 708 ASN B CA 1
ATOM 6961 C C . ASN B 1 424 ? 68.219 -23.178 13.755 1.00 34.31 708 ASN B C 1
ATOM 6962 O O . ASN B 1 424 ? 67.203 -23.728 13.319 1.00 34.27 708 ASN B O 1
ATOM 6967 N N . GLY B 1 425 ? 68.487 -21.891 13.583 1.00 34.47 709 GLY B N 1
ATOM 6968 C CA . GLY B 1 425 ? 67.631 -21.024 12.794 1.00 34.63 709 GLY B CA 1
ATOM 6969 C C . GLY B 1 425 ? 67.422 -21.559 11.402 1.00 35.24 709 GLY B C 1
ATOM 6970 O O . GLY B 1 425 ? 68.389 -21.882 10.705 1.00 35.17 709 GLY B O 1
ATOM 6971 N N . MET B 1 426 ? 66.155 -21.657 11.004 1.00 35.04 710 MET B N 1
ATOM 6972 C CA . MET B 1 426 ? 65.787 -22.145 9.675 1.00 35.52 710 MET B CA 1
ATOM 6973 C C . MET B 1 426 ? 65.045 -21.067 8.918 1.00 35.42 710 MET B C 1
ATOM 6974 O O . MET B 1 426 ? 64.300 -20.289 9.512 1.00 35.63 710 MET B O 1
ATOM 6979 N N . VAL B 1 427 ? 65.246 -21.022 7.606 1.00 34.95 711 VAL B N 1
ATOM 6980 C CA . VAL B 1 427 ? 64.400 -20.241 6.725 1.00 34.66 711 VAL B CA 1
ATOM 6981 C C . VAL B 1 427 ? 63.606 -21.227 5.868 1.00 34.75 711 VAL B C 1
ATOM 6982 O O . VAL B 1 427 ? 64.196 -22.094 5.207 1.00 33.96 711 VAL B O 1
ATOM 6986 N N . HIS B 1 428 ? 62.274 -21.116 5.920 1.00 34.40 712 HIS B N 1
ATOM 6987 C CA . HIS B 1 428 ? 61.377 -22.005 5.171 1.00 33.70 712 HIS B CA 1
ATOM 6988 C C . HIS B 1 428 ? 60.738 -21.274 3.990 1.00 33.53 712 HIS B C 1
ATOM 6989 O O . HIS B 1 428 ? 60.336 -20.116 4.112 1.00 33.32 712 HIS B O 1
ATOM 6996 N N . LEU B 1 429 ? 60.664 -21.950 2.838 1.00 32.90 713 LEU B N 1
ATOM 6997 C CA . LEU B 1 429 ? 60.057 -21.373 1.635 1.00 32.90 713 LEU B CA 1
ATOM 6998 C C . LEU B 1 429 ? 58.806 -22.149 1.248 1.00 32.66 713 LEU B C 1
ATOM 6999 O O . LEU B 1 429 ? 58.853 -23.377 1.118 1.00 32.69 713 LEU B O 1
ATOM 7004 N N . ALA B 1 430 ? 57.695 -21.438 1.066 1.00 32.04 714 ALA B N 1
ATOM 7005 C CA . ALA B 1 430 ? 56.469 -22.057 0.578 1.00 31.56 714 ALA B CA 1
ATOM 7006 C C . ALA B 1 430 ? 56.001 -21.413 -0.708 1.00 31.29 714 ALA B C 1
ATOM 7007 O O . ALA B 1 430 ? 56.072 -20.198 -0.866 1.00 31.11 714 ALA B O 1
ATOM 7009 N N . ARG B 1 431 ? 55.534 -22.241 -1.641 1.00 31.37 715 ARG B N 1
ATOM 7010 C CA . ARG B 1 431 ? 54.763 -21.734 -2.758 1.00 31.32 715 ARG B CA 1
ATOM 7011 C C . ARG B 1 431 ? 53.370 -21.508 -2.203 1.00 30.49 715 ARG B C 1
ATOM 7012 O O . ARG B 1 431 ? 52.828 -22.386 -1.531 1.00 30.36 715 ARG B O 1
ATOM 7020 N N . VAL B 1 432 ? 52.788 -20.346 -2.459 1.00 30.54 716 VAL B N 1
ATOM 7021 C CA . VAL B 1 432 ? 51.357 -20.233 -2.189 1.00 30.70 716 VAL B CA 1
ATOM 7022 C C . VAL B 1 432 ? 50.558 -20.556 -3.449 1.00 30.43 716 VAL B C 1
ATOM 7023 O O . VAL B 1 432 ? 50.778 -19.984 -4.524 1.00 30.11 716 VAL B O 1
ATOM 7027 N N . GLU B 1 433 ? 49.681 -21.535 -3.282 1.00 30.38 717 GLU B N 1
ATOM 7028 C CA . GLU B 1 433 ? 48.801 -22.023 -4.324 1.00 30.71 717 GLU B CA 1
ATOM 7029 C C . GLU B 1 433 ? 47.637 -21.059 -4.503 1.00 31.00 717 GLU B C 1
ATOM 7030 O O . GLU B 1 433 ? 47.394 -20.206 -3.642 1.00 30.76 717 GLU B O 1
ATOM 7036 N N . GLU B 1 434 ? 46.911 -21.192 -5.612 1.00 30.70 718 GLU B N 1
ATOM 7037 C CA . GLU B 1 434 ? 45.830 -20.256 -5.930 1.00 31.64 718 GLU B CA 1
ATOM 7038 C C . GLU B 1 434 ? 44.716 -20.215 -4.875 1.00 31.29 718 GLU B C 1
ATOM 7039 O O . GLU B 1 434 ? 44.040 -19.191 -4.733 1.00 31.45 718 GLU B O 1
ATOM 7045 N N . ASN B 1 435 ? 44.531 -21.313 -4.138 1.00 31.27 719 ASN B N 1
ATOM 7046 C CA . ASN B 1 435 ? 43.508 -21.371 -3.086 1.00 31.31 719 ASN B CA 1
ATOM 7047 C C . ASN B 1 435 ? 44.064 -20.987 -1.717 1.00 31.92 719 ASN B C 1
ATOM 7048 O O . ASN B 1 435 ? 43.331 -20.978 -0.726 1.00 32.06 719 ASN B O 1
ATOM 7053 N N . GLY B 1 436 ? 45.359 -20.692 -1.661 1.00 32.35 720 GLY B N 1
ATOM 7054 C CA . GLY B 1 436 ? 45.977 -20.233 -0.422 1.00 33.38 720 GLY B CA 1
ATOM 7055 C C . GLY B 1 436 ? 46.657 -21.320 0.378 1.00 34.05 720 GLY B C 1
ATOM 7056 O O . GLY B 1 436 ? 47.289 -21.036 1.399 1.00 34.67 720 GLY B O 1
ATOM 7057 N N . GLU B 1 437 ? 46.536 -22.567 -0.072 1.00 33.87 721 GLU B N 1
ATOM 7058 C CA . GLU B 1 437 ? 47.335 -23.658 0.474 1.00 33.77 721 GLU B CA 1
ATOM 7059 C C . GLU B 1 437 ? 48.820 -23.333 0.326 1.00 33.91 721 GLU B C 1
ATOM 7060 O O . GLU B 1 437 ? 49.228 -22.584 -0.571 1.00 33.70 721 GLU B O 1
ATOM 7066 N N . LEU B 1 438 ? 49.611 -23.879 1.240 1.00 33.95 722 LEU B N 1
ATOM 7067 C CA . LEU B 1 438 ? 51.035 -23.634 1.283 1.00 34.01 722 LEU B CA 1
ATOM 7068 C C . LEU B 1 438 ? 51.758 -24.914 0.933 1.00 34.18 722 LEU B C 1
ATOM 7069 O O . LEU B 1 438 ? 51.531 -25.956 1.549 1.00 33.97 722 LEU B O 1
ATOM 7074 N N . THR B 1 439 ? 52.597 -24.828 -0.097 1.00 34.61 723 THR B N 1
ATOM 7075 C CA . THR B 1 439 ? 53.430 -25.949 -0.493 1.00 35.27 723 THR B CA 1
ATOM 7076 C C . THR B 1 439 ? 54.862 -25.640 -0.102 1.00 35.34 723 THR B C 1
ATOM 7077 O O . THR B 1 439 ? 55.529 -24.810 -0.725 1.00 35.03 723 THR B O 1
ATOM 7081 N N . TRP B 1 440 ? 55.315 -26.316 0.942 1.00 36.18 724 TRP B N 1
ATOM 7082 C CA . TRP B 1 440 ? 56.654 -26.103 1.469 1.00 37.32 724 TRP B CA 1
ATOM 7083 C C . TRP B 1 440 ? 57.680 -26.730 0.544 1.00 38.07 724 TRP B C 1
ATOM 7084 O O . TRP B 1 440 ? 57.618 -27.929 0.273 1.00 38.43 724 TRP B O 1
ATOM 7095 N N . LEU B 1 441 ? 58.596 -25.900 0.048 1.00 38.54 725 LEU B N 1
ATOM 7096 C CA . LEU B 1 441 ? 59.558 -26.325 -0.970 1.00 39.42 725 LEU B CA 1
ATOM 7097 C C . LEU B 1 441 ? 60.971 -26.555 -0.427 1.00 40.11 725 LEU B C 1
ATOM 7098 O O . LEU B 1 441 ? 61.630 -27.531 -0.789 1.00 40.12 725 LEU B O 1
ATOM 7103 N N . LYS B 1 442 ? 61.443 -25.641 0.418 1.00 40.47 726 LYS B N 1
ATOM 7104 C CA . LYS B 1 442 ? 62.821 -25.679 0.888 1.00 41.11 726 LYS B CA 1
ATOM 7105 C C . LYS B 1 442 ? 62.884 -25.355 2.377 1.00 41.54 726 LYS B C 1
ATOM 7106 O O . LYS B 1 442 ? 62.053 -24.606 2.899 1.00 41.65 726 LYS B O 1
ATOM 7112 N N . HIS B 1 443 ? 63.874 -25.932 3.050 1.00 41.82 727 HIS B N 1
ATOM 7113 C CA . HIS B 1 443 ? 64.128 -25.650 4.454 1.00 41.78 727 HIS B CA 1
ATOM 7114 C C . HIS B 1 443 ? 65.629 -25.456 4.645 1.00 42.04 727 HIS B C 1
ATOM 7115 O O . HIS B 1 443 ? 66.394 -26.418 4.600 1.00 42.23 727 HIS B O 1
ATOM 7122 N N . ASN B 1 444 ? 66.052 -24.207 4.839 1.00 41.74 728 ASN B N 1
ATOM 7123 C CA . ASN B 1 444 ? 67.479 -23.893 4.897 1.00 41.59 728 ASN B CA 1
ATOM 7124 C C . ASN B 1 444 ? 67.950 -23.348 6.245 1.00 40.96 728 ASN B C 1
ATOM 7125 O O . ASN B 1 444 ? 67.384 -22.373 6.742 1.00 40.64 728 ASN B O 1
ATOM 7130 N N . PRO B 1 445 ? 68.994 -23.975 6.834 1.00 40.37 729 PRO B N 1
ATOM 7131 C CA . PRO B 1 445 ? 69.587 -23.452 8.071 1.00 39.55 729 PRO B CA 1
ATOM 7132 C C . PRO B 1 445 ? 70.207 -22.075 7.836 1.00 38.92 729 PRO B C 1
ATOM 7133 O O . PRO B 1 445 ? 70.788 -21.826 6.768 1.00 38.25 729 PRO B O 1
ATOM 7137 N N . ILE B 1 446 ? 70.064 -21.182 8.817 1.00 38.32 730 ILE B N 1
ATOM 7138 C CA . ILE B 1 446 ? 70.616 -19.832 8.704 1.00 37.81 730 ILE B CA 1
ATOM 7139 C C . ILE B 1 446 ? 71.479 -19.415 9.906 1.00 37.26 730 ILE B C 1
ATOM 7140 O O . ILE B 1 446 ? 72.148 -18.379 9.858 1.00 37.31 730 ILE B O 1
ATOM 7145 N N . GLN B 1 447 ? 71.457 -20.218 10.969 1.00 36.82 731 GLN B N 1
ATOM 7146 C CA . GLN B 1 447 ? 72.229 -19.926 12.183 1.00 36.22 731 GLN B CA 1
ATOM 7147 C C . GLN B 1 447 ? 72.311 -21.138 13.089 1.00 36.09 731 GLN B C 1
ATOM 7148 O O . GLN B 1 447 ? 71.330 -21.512 13.732 1.00 36.06 731 GLN B O 1
ATOM 7154 N N . LYS B 1 448 ? 73.490 -21.759 13.133 1.00 35.75 732 LYS B N 1
ATOM 7155 C CA . LYS B 1 448 ? 73.746 -22.843 14.077 1.00 35.93 732 LYS B CA 1
ATOM 7156 C C . LYS B 1 448 ? 73.732 -22.299 15.496 1.00 34.83 732 LYS B C 1
ATOM 7157 O O . LYS B 1 448 ? 73.938 -21.105 15.716 1.00 35.14 732 LYS B O 1
ATOM 7163 N N . GLY B 1 449 ? 73.510 -23.189 16.452 1.00 34.13 733 GLY B N 1
ATOM 7164 C CA . GLY B 1 449 ? 73.496 -22.819 17.856 1.00 33.46 733 GLY B CA 1
ATOM 7165 C C . GLY B 1 449 ? 72.220 -22.079 18.213 1.00 33.08 733 GLY B C 1
ATOM 7166 O O . GLY B 1 449 ? 71.241 -22.107 17.456 1.00 32.97 733 GLY B O 1
ATOM 7167 N N . GLU B 1 450 ? 72.251 -21.404 19.358 1.00 32.34 734 GLU B N 1
ATOM 7168 C CA . GLU B 1 450 ? 71.060 -20.767 19.941 1.00 31.66 734 GLU B CA 1
ATOM 7169 C C . GLU B 1 450 ? 70.348 -19.875 18.944 1.00 29.80 734 GLU B C 1
ATOM 7170 O O . GLU B 1 450 ? 70.975 -19.094 18.241 1.00 29.48 734 GLU B O 1
ATOM 7176 N N . PHE B 1 451 ? 69.022 -19.996 18.892 1.00 28.76 735 PHE B N 1
ATOM 7177 C CA . PHE B 1 451 ? 68.233 -19.235 17.947 1.00 27.30 735 PHE B CA 1
ATOM 7178 C C . PHE B 1 451 ? 66.786 -19.151 18.423 1.00 26.56 735 PHE B C 1
ATOM 7179 O O . PHE B 1 451 ? 66.156 -20.167 18.692 1.00 25.83 735 PHE B O 1
ATOM 7187 N N . ALA B 1 452 ? 66.274 -17.929 18.517 1.00 25.60 736 ALA B N 1
ATOM 7188 C CA . ALA B 1 452 ? 64.945 -17.720 19.067 1.00 25.35 736 ALA B CA 1
ATOM 7189 C C . ALA B 1 452 ? 64.145 -16.734 18.221 1.00 24.87 736 ALA B C 1
ATOM 7190 O O . ALA B 1 452 ? 63.929 -16.967 17.025 1.00 25.09 736 ALA B O 1
ATOM 7192 N N . TYR B 1 453 ? 63.709 -15.625 18.817 1.00 24.21 737 TYR B N 1
ATOM 7193 C CA . TYR B 1 453 ? 62.815 -14.723 18.105 1.00 23.47 737 TYR B CA 1
ATOM 7194 C C . TYR B 1 453 ? 63.504 -14.130 16.876 1.00 23.63 737 TYR B C 1
ATOM 7195 O O . TYR B 1 453 ? 64.733 -13.970 16.852 1.00 23.65 737 TYR B O 1
ATOM 7204 N N . ASN B 1 454 ? 62.718 -13.800 15.855 1.00 23.00 738 ASN B N 1
ATOM 7205 C CA . ASN B 1 454 ? 63.276 -13.264 14.616 1.00 22.88 738 ASN B CA 1
ATOM 7206 C C . ASN B 1 454 ? 62.283 -12.448 13.798 1.00 23.43 738 ASN B C 1
ATOM 7207 O O . ASN B 1 454 ? 61.071 -12.563 13.992 1.00 22.49 738 ASN B O 1
ATOM 7212 N N . SER B 1 455 ? 62.800 -11.647 12.873 1.00 23.39 739 SER B N 1
ATOM 7213 C CA . SER B 1 455 ? 61.968 -10.801 12.029 1.00 24.57 739 SER B CA 1
ATOM 7214 C C . SER B 1 455 ? 62.537 -10.619 10.619 1.00 25.87 739 SER B C 1
ATOM 7215 O O . SER B 1 455 ? 63.603 -10.003 10.431 1.00 26.51 739 SER B O 1
ATOM 7218 N N . LEU B 1 456 ? 61.800 -11.152 9.638 1.00 26.77 740 LEU B N 1
ATOM 7219 C CA . LEU B 1 456 ? 62.174 -11.123 8.220 1.00 27.34 740 LEU B CA 1
ATOM 7220 C C . LEU B 1 456 ? 61.645 -9.889 7.499 1.00 28.22 740 LEU B C 1
ATOM 7221 O O . LEU B 1 456 ? 60.563 -9.385 7.817 1.00 27.81 740 LEU B O 1
ATOM 7226 N N . GLN B 1 457 ? 62.406 -9.414 6.513 1.00 28.97 741 GLN B N 1
ATOM 7227 C CA . GLN B 1 457 ? 61.938 -8.399 5.575 1.00 30.31 741 GLN B CA 1
ATOM 7228 C C . GLN B 1 457 ? 62.455 -8.681 4.156 1.00 31.93 741 GLN B C 1
ATOM 7229 O O . GLN B 1 457 ? 63.554 -9.208 3.974 1.00 31.86 741 GLN B O 1
ATOM 7235 N N . GLU B 1 458 ? 61.641 -8.323 3.167 1.00 33.57 742 GLU B N 1
ATOM 7236 C CA . GLU B 1 458 ? 62.073 -8.280 1.777 1.00 35.13 742 GLU B CA 1
ATOM 7237 C C . GLU B 1 458 ? 62.903 -7.030 1.565 1.00 36.01 742 GLU B C 1
ATOM 7238 O O . GLU B 1 458 ? 62.474 -5.929 1.905 1.00 35.64 742 GLU B O 1
ATOM 7244 N N . LEU B 1 459 ? 64.088 -7.192 0.972 1.00 37.35 743 LEU B N 1
ATOM 7245 C CA . LEU B 1 459 ? 64.943 -6.041 0.693 1.00 38.43 743 LEU B CA 1
ATOM 7246 C C . LEU B 1 459 ? 64.809 -5.541 -0.743 1.00 39.42 743 LEU B C 1
ATOM 7247 O O . LEU B 1 459 ? 65.016 -4.363 -1.011 1.00 39.80 743 LEU B O 1
ATOM 7252 N N . GLY B 1 460 ? 64.426 -6.436 -1.648 1.00 40.34 744 GLY B N 1
ATOM 7253 C CA . GLY B 1 460 ? 64.294 -6.097 -3.061 1.00 41.98 744 GLY B CA 1
ATOM 7254 C C . GLY B 1 460 ? 65.405 -6.771 -3.839 1.00 42.74 744 GLY B C 1
ATOM 7255 O O . GLY B 1 460 ? 66.357 -7.285 -3.244 1.00 42.94 744 GLY B O 1
ATOM 7256 N N . ASN B 1 461 ? 65.285 -6.778 -5.167 1.00 43.60 745 ASN B N 1
ATOM 7257 C CA . ASN B 1 461 ? 66.285 -7.403 -6.041 1.00 44.05 745 ASN B CA 1
ATOM 7258 C C . ASN B 1 461 ? 66.590 -8.832 -5.605 1.00 43.90 745 ASN B C 1
ATOM 7259 O O . ASN B 1 461 ? 67.755 -9.256 -5.596 1.00 44.32 745 ASN B O 1
ATOM 7264 N N . GLY B 1 462 ? 65.547 -9.564 -5.219 1.00 43.30 746 GLY B N 1
ATOM 7265 C CA . GLY B 1 462 ? 65.701 -10.948 -4.777 1.00 42.62 746 GLY B CA 1
ATOM 7266 C C . GLY B 1 462 ? 66.441 -11.093 -3.457 1.00 42.07 746 GLY B C 1
ATOM 7267 O O . GLY B 1 462 ? 66.841 -12.198 -3.089 1.00 41.83 746 GLY B O 1
ATOM 7268 N N . GLU B 1 463 ? 66.613 -9.982 -2.738 1.00 41.74 747 GLU B N 1
ATOM 7269 C CA . GLU B 1 463 ? 67.312 -9.996 -1.447 1.00 41.36 747 GLU B CA 1
ATOM 7270 C C . GLU B 1 463 ? 66.372 -9.875 -0.244 1.00 40.59 747 GLU B C 1
ATOM 7271 O O . GLU B 1 463 ? 65.348 -9.192 -0.304 1.00 40.02 747 GLU B O 1
ATOM 7277 N N . TYR B 1 464 ? 66.753 -10.544 0.839 1.00 39.38 748 TYR B N 1
ATOM 7278 C CA . TYR B 1 464 ? 65.971 -10.577 2.067 1.00 38.90 748 TYR B CA 1
ATOM 7279 C C . TYR B 1 464 ? 66.885 -10.380 3.260 1.00 38.10 748 TYR B C 1
ATOM 7280 O O . TYR B 1 464 ? 68.025 -10.847 3.252 1.00 37.95 748 TYR B O 1
ATOM 7289 N N . GLY B 1 465 ? 66.375 -9.694 4.283 1.00 36.75 749 GLY B N 1
ATOM 7290 C CA . GLY B 1 465 ? 67.128 -9.447 5.508 1.00 35.16 749 GLY B CA 1
ATOM 7291 C C . GLY B 1 465 ? 66.371 -10.011 6.689 1.00 34.19 749 GLY B C 1
ATOM 7292 O O . GLY B 1 465 ? 65.135 -10.082 6.665 1.00 34.20 749 GLY B O 1
ATOM 7293 N N . ILE B 1 466 ? 67.110 -10.431 7.710 1.00 32.72 750 ILE B N 1
ATOM 7294 C CA . ILE B 1 466 ? 66.524 -11.007 8.924 1.00 31.54 750 ILE B CA 1
ATOM 7295 C C . ILE B 1 466 ? 67.259 -10.521 10.180 1.00 30.80 750 ILE B C 1
ATOM 7296 O O . ILE B 1 466 ? 68.491 -10.407 10.184 1.00 30.38 750 ILE B O 1
ATOM 7301 N N . LEU B 1 467 ? 66.488 -10.223 11.234 1.00 29.06 751 LEU B N 1
ATOM 7302 C CA . LEU B 1 467 ? 67.021 -9.825 12.541 1.00 28.03 751 LEU B CA 1
ATOM 7303 C C . LEU B 1 467 ? 66.586 -10.890 13.533 1.00 28.04 751 LEU B C 1
ATOM 7304 O O . LEU B 1 467 ? 65.382 -11.153 13.666 1.00 26.97 751 LEU B O 1
ATOM 7309 N N . TYR B 1 468 ? 67.541 -11.507 14.227 1.00 27.21 752 TYR B N 1
ATOM 7310 C CA . TYR B 1 468 ? 67.222 -12.651 15.067 1.00 27.33 752 TYR B CA 1
ATOM 7311 C C . TYR B 1 468 ? 68.005 -12.714 16.378 1.00 27.00 752 TYR B C 1
ATOM 7312 O O . TYR B 1 468 ? 69.077 -12.128 16.497 1.00 27.18 752 TYR B O 1
ATOM 7321 N N . GLU B 1 469 ? 67.454 -13.456 17.335 1.00 26.35 753 GLU B N 1
ATOM 7322 C CA . GLU B 1 469 ? 68.080 -13.704 18.625 1.00 26.07 753 GLU B CA 1
ATOM 7323 C C . GLU B 1 469 ? 68.995 -14.920 18.552 1.00 27.24 753 GLU B C 1
ATOM 7324 O O . GLU B 1 469 ? 68.587 -15.985 18.087 1.00 26.63 753 GLU B O 1
ATOM 7330 N N . HIS B 1 470 ? 70.221 -14.757 19.049 1.00 27.81 754 HIS B N 1
ATOM 7331 C CA . HIS B 1 470 ? 71.218 -15.834 19.073 1.00 28.73 754 HIS B CA 1
ATOM 7332 C C . HIS B 1 470 ? 72.250 -15.471 20.142 1.00 29.52 754 HIS B C 1
ATOM 7333 O O . HIS B 1 470 ? 72.478 -14.285 20.401 1.00 29.76 754 HIS B O 1
ATOM 7340 N N . THR B 1 471 ? 72.830 -16.485 20.781 1.00 30.45 755 THR B N 1
ATOM 7341 C CA . THR B 1 471 ? 73.965 -16.289 21.691 1.00 31.40 755 THR B CA 1
ATOM 7342 C C . THR B 1 471 ? 75.125 -17.207 21.334 1.00 32.22 755 THR B C 1
ATOM 7343 O O . THR B 1 471 ? 74.928 -18.320 20.857 1.00 32.39 755 THR B O 1
ATOM 7347 N N . GLU B 1 472 ? 76.330 -16.723 21.586 1.00 33.12 756 GLU B N 1
ATOM 7348 C CA . GLU B 1 472 ? 77.543 -17.517 21.462 1.00 33.93 756 GLU B CA 1
ATOM 7349 C C . GLU B 1 472 ? 78.548 -16.871 22.394 1.00 33.84 756 GLU B C 1
ATOM 7350 O O . GLU B 1 472 ? 78.364 -15.711 22.793 1.00 33.35 756 GLU B O 1
ATOM 7356 N N . LYS B 1 473 ? 79.599 -17.614 22.754 1.00 33.77 757 LYS B N 1
ATOM 7357 C CA . LYS B 1 473 ? 80.687 -17.066 23.574 1.00 33.59 757 LYS B CA 1
ATOM 7358 C C . LYS B 1 473 ? 80.218 -16.459 24.901 1.00 33.29 757 LYS B C 1
ATOM 7359 O O . LYS B 1 473 ? 80.717 -15.410 25.315 1.00 33.40 757 LYS B O 1
ATOM 7365 N N . GLY B 1 474 ? 79.275 -17.128 25.564 1.00 32.26 758 GLY B N 1
ATOM 7366 C CA . GLY B 1 474 ? 78.752 -16.681 26.854 1.00 31.94 758 GLY B CA 1
ATOM 7367 C C . GLY B 1 474 ? 77.902 -15.412 26.820 1.00 31.34 758 GLY B C 1
ATOM 7368 O O . GLY B 1 474 ? 77.641 -14.819 27.861 1.00 31.91 758 GLY B O 1
ATOM 7369 N N . GLN B 1 475 ? 77.490 -14.981 25.630 1.00 30.59 759 GLN B N 1
ATOM 7370 C CA . GLN B 1 475 ? 76.544 -13.862 25.515 1.00 29.51 759 GLN B CA 1
ATOM 7371 C C . GLN B 1 475 ? 75.240 -14.152 26.259 1.00 28.70 759 GLN B C 1
ATOM 7372 O O . GLN B 1 475 ? 74.735 -15.283 26.241 1.00 28.08 759 GLN B O 1
ATOM 7378 N N . ASN B 1 476 ? 74.716 -13.138 26.951 1.00 27.48 760 ASN B N 1
ATOM 7379 C CA . ASN B 1 476 ? 73.444 -13.271 27.657 1.00 27.08 760 ASN B CA 1
ATOM 7380 C C . ASN B 1 476 ? 72.313 -13.301 26.632 1.00 26.02 760 ASN B C 1
ATOM 7381 O O . ASN B 1 476 ? 72.435 -12.705 25.571 1.00 26.09 760 ASN B O 1
ATOM 7386 N N . ALA B 1 477 ? 71.212 -13.970 26.952 1.00 26.62 761 ALA B N 1
ATOM 7387 C CA . ALA B 1 477 ? 70.049 -13.939 26.059 1.00 26.01 761 ALA B CA 1
ATOM 7388 C C . ALA B 1 477 ? 69.545 -12.497 25.947 1.00 25.90 761 ALA B C 1
ATOM 7389 O O . ALA B 1 477 ? 69.213 -11.904 26.973 1.00 26.07 761 ALA B O 1
ATOM 7391 N N . TYR B 1 478 ? 69.524 -11.896 24.757 1.00 25.10 762 TYR B N 1
ATOM 7392 C CA . TYR B 1 478 ? 70.170 -12.389 23.540 1.00 25.24 762 TYR B CA 1
ATOM 7393 C C . TYR B 1 478 ? 71.018 -11.273 22.939 1.00 25.33 762 TYR B C 1
ATOM 7394 O O . TYR B 1 478 ? 70.898 -10.089 23.327 1.00 24.97 762 TYR B O 1
ATOM 7403 N N . THR B 1 479 ? 71.884 -11.640 21.996 1.00 25.28 763 THR B N 1
ATOM 7404 C CA . THR B 1 479 ? 72.415 -10.684 21.048 1.00 25.70 763 THR B CA 1
ATOM 7405 C C . THR B 1 479 ? 71.536 -10.726 19.797 1.00 26.52 763 THR B C 1
ATOM 7406 O O . THR B 1 479 ? 71.188 -11.807 19.323 1.00 26.42 763 THR B O 1
ATOM 7410 N N . LEU B 1 480 ? 71.162 -9.558 19.282 1.00 26.96 764 LEU B N 1
ATOM 7411 C CA . LEU B 1 480 ? 70.333 -9.501 18.074 1.00 27.77 764 LEU B CA 1
ATOM 7412 C C . LEU B 1 480 ? 71.169 -9.168 16.850 1.00 28.14 764 LEU B C 1
ATOM 7413 O O . LEU B 1 480 ? 71.795 -8.111 16.781 1.00 28.27 764 LEU B O 1
ATOM 7418 N N . SER B 1 481 ? 71.152 -10.077 15.883 1.00 28.92 765 SER B N 1
ATOM 7419 C CA . SER B 1 481 ? 72.030 -9.993 14.722 1.00 30.30 765 SER B CA 1
ATOM 7420 C C . SER B 1 481 ? 71.240 -9.968 13.419 1.00 31.10 765 SER B C 1
ATOM 7421 O O . SER B 1 481 ? 70.062 -10.353 13.382 1.00 30.82 765 SER B O 1
ATOM 7424 N N . PHE B 1 482 ? 71.911 -9.523 12.358 1.00 31.84 766 PHE B N 1
ATOM 7425 C CA . PHE B 1 482 ? 71.318 -9.295 11.051 1.00 32.92 766 PHE B CA 1
ATOM 7426 C C . PHE B 1 482 ? 72.137 -10.007 9.969 1.00 34.04 766 PHE B C 1
ATOM 7427 O O . PHE B 1 482 ? 73.365 -9.900 9.941 1.00 33.92 766 PHE B O 1
ATOM 7435 N N . ARG B 1 483 ? 71.447 -10.746 9.105 1.00 34.95 767 ARG B N 1
ATOM 7436 C CA . ARG B 1 483 ? 72.046 -11.368 7.919 1.00 35.88 767 ARG B CA 1
ATOM 7437 C C . ARG B 1 483 ? 71.154 -11.113 6.717 1.00 36.95 767 ARG B C 1
ATOM 7438 O O . ARG B 1 483 ? 69.922 -11.068 6.848 1.00 37.13 767 ARG B O 1
ATOM 7446 N N . LYS B 1 484 ? 71.778 -10.943 5.551 1.00 38.02 768 LYS B N 1
ATOM 7447 C CA . LYS B 1 484 ? 71.070 -10.873 4.277 1.00 39.15 768 LYS B CA 1
ATOM 7448 C C . LYS B 1 484 ? 71.228 -12.195 3.550 1.00 39.76 768 LYS B C 1
ATOM 7449 O O . LYS B 1 484 ? 72.285 -12.831 3.621 1.00 39.99 768 LYS B O 1
ATOM 7455 N N . PHE B 1 485 ? 70.178 -12.603 2.846 1.00 40.31 769 PHE B N 1
ATOM 7456 C CA . PHE B 1 485 ? 70.263 -13.734 1.931 1.00 41.17 769 PHE B CA 1
ATOM 7457 C C . PHE B 1 485 ? 69.514 -13.433 0.634 1.00 41.99 769 PHE B C 1
ATOM 7458 O O . PHE B 1 485 ? 68.752 -12.459 0.555 1.00 42.10 769 PHE B O 1
ATOM 7466 N N . ASN B 1 486 ? 69.768 -14.237 -0.395 1.00 42.83 770 ASN B N 1
ATOM 7467 C CA . ASN B 1 486 ? 69.082 -14.058 -1.663 1.00 43.79 770 ASN B CA 1
ATOM 7468 C C . ASN B 1 486 ? 68.328 -15.307 -2.066 1.00 44.65 770 ASN B C 1
ATOM 7469 O O . ASN B 1 486 ? 68.294 -16.290 -1.328 1.00 44.36 770 ASN B O 1
ATOM 7474 N N . TRP B 1 487 ? 67.741 -15.268 -3.254 1.00 46.56 771 TRP B N 1
ATOM 7475 C CA . TRP B 1 487 ? 67.004 -16.409 -3.766 1.00 48.44 771 TRP B CA 1
ATOM 7476 C C . TRP B 1 487 ? 67.857 -17.672 -3.925 1.00 49.32 771 TRP B C 1
ATOM 7477 O O . TRP B 1 487 ? 67.340 -18.777 -3.768 1.00 49.62 771 TRP B O 1
ATOM 7488 N N . GLU B 1 488 ? 69.150 -17.504 -4.223 1.00 50.51 772 GLU B N 1
ATOM 7489 C CA . GLU B 1 488 ? 70.093 -18.633 -4.331 1.00 51.79 772 GLU B CA 1
ATOM 7490 C C . GLU B 1 488 ? 70.184 -19.446 -3.044 1.00 51.81 772 GLU B C 1
ATOM 7491 O O . GLU B 1 488 ? 70.219 -20.675 -3.091 1.00 52.14 772 GLU B O 1
ATOM 7497 N N . PHE B 1 489 ? 70.244 -18.758 -1.903 1.00 52.03 773 PHE B N 1
ATOM 7498 C CA . PHE B 1 489 ? 70.281 -19.422 -0.597 1.00 52.31 773 PHE B CA 1
ATOM 7499 C C . PHE B 1 489 ? 68.960 -20.120 -0.293 1.00 52.45 773 PHE B C 1
ATOM 7500 O O . PHE B 1 489 ? 68.941 -21.224 0.255 1.00 52.33 773 PHE B O 1
ATOM 7508 N N . LEU B 1 490 ? 67.861 -19.459 -0.648 1.00 52.99 774 LEU B N 1
ATOM 7509 C CA . LEU B 1 490 ? 66.517 -19.971 -0.391 1.00 53.56 774 LEU B CA 1
ATOM 7510 C C . LEU B 1 490 ? 66.189 -21.251 -1.149 1.00 54.13 774 LEU B C 1
ATOM 7511 O O . LEU B 1 490 ? 65.377 -22.054 -0.687 1.00 54.10 774 LEU B O 1
ATOM 7516 N N . SER B 1 491 ? 66.837 -21.440 -2.297 1.00 54.71 775 SER B N 1
ATOM 7517 C CA . SER B 1 491 ? 66.425 -22.449 -3.274 1.00 55.39 775 SER B CA 1
ATOM 7518 C C . SER B 1 491 ? 67.060 -23.842 -3.163 1.00 56.01 775 SER B C 1
ATOM 7519 O O . SER B 1 491 ? 66.686 -24.746 -3.917 1.00 56.18 775 SER B O 1
ATOM 7522 N N . LYS B 1 492 ? 68.000 -24.032 -2.238 1.00 56.57 776 LYS B N 1
ATOM 7523 C CA . LYS B 1 492 ? 68.683 -25.325 -2.127 1.00 57.11 776 LYS B CA 1
ATOM 7524 C C . LYS B 1 492 ? 68.500 -26.005 -0.776 1.00 57.22 776 LYS B C 1
ATOM 7525 O O . LYS B 1 492 ? 68.456 -27.236 -0.699 1.00 57.42 776 LYS B O 1
#

Sequence (940 aa):
ALTEKTDIFESGRNGNPNKDGIKSYRIPALLKTDKGTLIAGADERRLHSSDWGDIGMVIRRSEDNGKTWGDRVTITNLRDNPKASDPSIGSPVNIDMVLVQDPETKRIFSIYDMFPEGKGIFGMSSSQKEEEAYKKIDGKTYQILYREGEKGAYTIRENGTVYTPDGKATDYRVVVDPVKPAYSDKGDLYKGDQLLGNIYFTTNKTSPFRIAKDSYLWMMSYSDDDGKTWSAPQDITPMVKADDWMKFLGVGPGTGIVLRNGPHKGRILIPVYTTNNVSHLDGSQSSRVIYSDDHGKTWHAGEAVNDNRQVDGQKIHSSTMNNRRAQNTESTVVQLNNGDVKLFMRGLTGDLQVATSKDGGVTWEKDIKRYPQVKDVYVQMSAIHTMHEGKEYIILSNAGGPKRENGMVHLARVEENGELTWLKHNPIQKGEFAYNSLQELGNGEYGILYEHTEKGQNAYTLSFRKFNWEFLSKALTEKTDIFESGRNGNPNKDGIKSYRIPALLKTDKGTLIAGADERRLHSSDWGDIGMMVIRRSEDNGKTWGDRVTITNLRDNPKASDPSSIGSPVNIDMVLVQDPETKRIFSIYDMFPEGKGIFGMSSQKEEEAYKKIDGKTYQILYREGEKGAYTIRENGTVYTPDGKATDYRVVVDPVKPAYSDKGDLYKGDQLLGNIYFTTNKTSPFRIAKDSYLWMMSYSDDDGKTWSAPQQDITPMVKADDWMKFLGVGPGTGIVLRNGPHKGRILIPVYTTNNVSHLDGSQSSRVIYSDDHGKTWHAGEAVNDNRQVDGQKIHSSTMNNRRRAQNTESTVVQLNNGDVKLFMRGLTGDLQVATSKDGGVTWEKDIKRYPQVKDVYVQMSAIHTMHEGKEYIILSNAGGPKRENGMVHLARVEENGELTWLKHNPIQKGEFAYNSLQELGNGEYGILYEHTEKGQNAYTLSFRKFNWEFLSK

Nearest PDB structures (foldseek):
  2w20-assembly1_A  TM=1.001E+00  e=7.263E-91  Streptococcus pneumoniae R6
  6qzh-assembly1_A  TM=9.989E-01  e=2.412E-88  Homo sapiens
  5kky-assembly1_B  TM=1.000E+00  e=7.552E-88  Streptococcus pneumoniae
  5tsp-assembly2_B  TM=9.001E-01  e=4.511E-45  Clostridium perfringens ATCC 13124
  8u2a-assembly1_A  TM=8.974E-01  e=4.293E-45  Clostridium perfringens ATCC 13124

Radius of gyration: 31.37 Å; Cα contacts (8 Å, |Δi|>4): 2919; chains: 2; bounding box: 92×57×80 Å